Protein AF-0000000077139234 (afdb_homodimer)

Secondary structure (DSSP, 8-state):
-B-HHHHHHHHHTT-----EEEEEGGG-TT-BBSS-EE-SS-BSSS-EE-SSEEEE-GGG--TT--EE---EE-TT---PPPTT--EEEE-TTPBPPTT--EEEEGGG-EEEEETTEEEEE---S---TTTTEE-TTSSB-TT-EEE-TT-B--HHHHHHHHHTT-SEEEEEPPPPEEEEEE-TTEE-TTS---TT-EE--HHHHHHHHHHTTTPPPSEEEEE-S-HHHHHHHHHHHTTSSEEEEES-SS-TT--HHHHHHHHTTPEEEEE-BSEES-TT-EEEE-SS-EEEEE-SSHHHHHHHIIIIIHHHHHHHTTPPPPPPEEEEBSS-EE-SS-SEEEEEEEEEESSSEEEEEPP-S-TT-TTTTTT--EEEEE-TT-SEE-TT-EEEEEE-/-B-HHHHHHHHHTT-----EEEEEGGG-TT-BBSS-EE-SS-BSSS-EE-SSEEEE-GGG--TTPPEE---EE-TT---PPPTT--EEEE-TTPBPPTT--EEEEGGG-EEEEETTEEEEE---S---TTTTEE-TTSSB-TT-EEE-TT-B--HHHHHHHHHTT-SEEEEEPPPPEEEEEE-TTEE-TTS---TT-EE--HHHHHHHHHHTTTPPPSEEEEE-S-HHHHHHHHHHHTTSSEEEEES-SS-TT--HHHHHHHHTTPEEEEE-BSEES-TT-EEEE-SS-EEEEE-SSHHHHHHHIIIIIHHHHHHHTTPPPPPPEEEEBSS-EE-SS-SEEEEEEEEEESSSEEEEEPP-S-TT-TTTTTT--EEEEE-TT-SEE-TT-EEEEEE-

Organism: Leptospira biflexa serovar Patoc (strain Patoc 1 / ATCC 23582 / Paris) (NCBI:txid456481)

Structure (mmCIF, N/CA/C/O backbone):
data_AF-0000000077139234-model_v1
#
loop_
_entity.id
_entity.type
_entity.pdbx_description
1 polymer 'Molybdopterin molybdenumtransferase'
#
loop_
_atom_site.group_PDB
_atom_site.id
_atom_site.type_symbol
_atom_site.label_atom_id
_atom_site.label_alt_id
_atom_site.label_comp_id
_atom_site.label_asym_id
_atom_site.label_entity_id
_atom_site.label_seq_id
_atom_site.pdbx_PDB_ins_code
_atom_site.Cartn_x
_atom_site.Cartn_y
_atom_site.Cartn_z
_atom_site.occupancy
_atom_site.B_iso_or_equiv
_atom_site.auth_seq_id
_atom_site.auth_comp_id
_atom_site.auth_asym_id
_atom_site.auth_atom_id
_atom_site.pdbx_PDB_model_num
ATOM 1 N N . MET A 1 1 ? -17.422 -24.516 -18.703 1 90.94 1 MET A N 1
ATOM 2 C CA . MET A 1 1 ? -16.656 -23.625 -17.844 1 90.94 1 MET A CA 1
ATOM 3 C C . MET A 1 1 ? -17.375 -22.281 -17.656 1 90.94 1 MET A C 1
ATOM 5 O O . MET A 1 1 ? -17.938 -21.75 -18.625 1 90.94 1 MET A O 1
ATOM 9 N N . ILE A 1 2 ? -17.391 -21.75 -16.453 1 96.81 2 ILE A N 1
ATOM 10 C CA . ILE A 1 2 ? -18.062 -20.484 -16.203 1 96.81 2 ILE A CA 1
ATOM 11 C C . ILE A 1 2 ? -17.109 -19.328 -16.469 1 96.81 2 ILE A C 1
ATOM 13 O O . ILE A 1 2 ? -15.883 -19.5 -16.469 1 96.81 2 ILE A O 1
ATOM 17 N N . SER A 1 3 ? -17.641 -18.141 -16.719 1 97.75 3 SER A N 1
ATOM 18 C CA . SER A 1 3 ? -16.844 -16.953 -16.984 1 97.75 3 SER A CA 1
ATOM 19 C C . SER A 1 3 ? -16.234 -16.406 -15.688 1 97.75 3 SER A C 1
ATOM 21 O O . SER A 1 3 ? -16.641 -16.781 -14.594 1 97.75 3 SER A O 1
ATOM 23 N N . TYR A 1 4 ? -15.305 -15.547 -15.852 1 97.75 4 TYR A N 1
ATOM 24 C CA . TYR A 1 4 ? -14.711 -14.883 -14.695 1 97.75 4 TYR A CA 1
ATOM 25 C C . TYR A 1 4 ? -15.773 -14.133 -13.891 1 97.75 4 TYR A C 1
ATOM 27 O O . TYR A 1 4 ? -15.836 -14.258 -12.672 1 97.75 4 TYR A O 1
ATOM 35 N N . THR A 1 5 ? -16.578 -13.359 -14.578 1 97.38 5 THR A N 1
ATOM 36 C CA . THR A 1 5 ? -17.609 -12.547 -13.93 1 97.38 5 THR A CA 1
ATOM 37 C C . THR A 1 5 ? -18.562 -13.43 -13.148 1 97.38 5 THR A C 1
ATOM 39 O O . THR A 1 5 ? -18.922 -13.102 -12.008 1 97.38 5 THR A O 1
ATOM 42 N N . GLU A 1 6 ? -18.953 -14.508 -13.758 1 98.38 6 GLU A N 1
ATOM 43 C CA . GLU A 1 6 ? -19.859 -15.438 -13.078 1 98.38 6 GLU A CA 1
ATOM 44 C C . GLU A 1 6 ? -19.188 -16.031 -11.836 1 98.38 6 GLU A C 1
ATOM 46 O O . GLU A 1 6 ? -19.828 -16.125 -10.781 1 98.38 6 GLU A O 1
ATOM 51 N N . ALA A 1 7 ? -17.953 -16.438 -11.953 1 98.69 7 ALA A N 1
ATOM 52 C CA . ALA A 1 7 ? -17.219 -17.016 -10.828 1 98.69 7 ALA A CA 1
ATOM 53 C C . ALA A 1 7 ? -17.094 -16.016 -9.688 1 98.69 7 ALA A C 1
ATOM 55 O O . ALA A 1 7 ? -17.344 -16.359 -8.523 1 98.69 7 ALA A O 1
ATOM 56 N N . LEU A 1 8 ? -16.766 -14.789 -10.008 1 98.25 8 LEU A N 1
ATOM 57 C CA . LEU A 1 8 ? -16.625 -13.742 -9 1 98.25 8 LEU A CA 1
ATOM 58 C C . LEU A 1 8 ? -17.953 -13.5 -8.281 1 98.25 8 LEU A C 1
ATOM 60 O O . LEU A 1 8 ? -17.984 -13.359 -7.059 1 98.25 8 LEU A O 1
ATOM 64 N N . ASN A 1 9 ? -19.031 -13.414 -9.047 1 98.38 9 ASN A N 1
ATOM 65 C CA . ASN A 1 9 ? -20.344 -13.227 -8.453 1 98.38 9 ASN A CA 1
ATOM 66 C C . ASN A 1 9 ? -20.688 -14.352 -7.484 1 98.38 9 ASN A C 1
ATOM 68 O O . ASN A 1 9 ? -21.25 -14.102 -6.414 1 98.38 9 ASN A O 1
ATOM 72 N N . LEU A 1 10 ? -20.359 -15.562 -7.863 1 98.81 10 LEU A N 1
ATOM 73 C CA . LEU A 1 10 ? -20.625 -16.719 -7.004 1 98.81 10 LEU A CA 1
ATOM 74 C C . LEU A 1 10 ? -19.812 -16.625 -5.715 1 98.81 10 LEU A C 1
ATOM 76 O O . LEU A 1 10 ? -20.312 -16.953 -4.637 1 98.81 10 LEU A O 1
ATOM 80 N N . VAL A 1 11 ? -18.578 -16.219 -5.816 1 98.75 11 VAL A N 1
ATOM 81 C CA . VAL A 1 11 ? -17.719 -16.062 -4.648 1 98.75 11 VAL A CA 1
ATOM 82 C C . VAL A 1 11 ? -18.297 -14.969 -3.738 1 98.75 11 VAL A C 1
ATOM 84 O O . VAL A 1 11 ? -18.406 -15.164 -2.527 1 98.75 11 VAL A O 1
ATOM 87 N N . LEU A 1 12 ? -18.703 -13.836 -4.332 1 98.25 12 LEU A N 1
ATOM 88 C CA . LEU A 1 12 ? -19.172 -12.688 -3.572 1 98.25 12 LEU A CA 1
ATOM 89 C C . LEU A 1 12 ? -20.5 -12.984 -2.893 1 98.25 12 LEU A C 1
ATOM 91 O O . LEU A 1 12 ? -20.828 -12.391 -1.862 1 98.25 12 LEU A O 1
ATOM 95 N N . LYS A 1 13 ? -21.266 -13.891 -3.43 1 98.06 13 LYS A N 1
ATOM 96 C CA . LYS A 1 13 ? -22.531 -14.305 -2.82 1 98.06 13 LYS A CA 1
ATOM 97 C C . LYS A 1 13 ? -22.297 -14.938 -1.449 1 98.06 13 LYS A C 1
ATOM 99 O O . LYS A 1 13 ? -23.203 -14.977 -0.617 1 98.06 13 LYS A O 1
ATOM 104 N N . GLU A 1 14 ? -21.031 -15.398 -1.199 1 98.06 14 GLU A N 1
ATOM 105 C CA . GLU A 1 14 ? -20.734 -16.078 0.052 1 98.06 14 GLU A CA 1
ATOM 106 C C . GLU A 1 14 ? -20.109 -15.125 1.07 1 98.06 14 GLU A C 1
ATOM 108 O O . GLU A 1 14 ? -19.594 -15.562 2.105 1 98.06 14 GLU A O 1
ATOM 113 N N . THR A 1 15 ? -20.172 -13.875 0.799 1 97.62 15 THR A N 1
ATOM 114 C CA . THR A 1 15 ? -19.609 -12.867 1.69 1 97.62 15 THR A CA 1
ATOM 115 C C . THR A 1 15 ? -20.297 -12.906 3.053 1 97.62 15 THR A C 1
ATOM 117 O O . THR A 1 15 ? -21.516 -13.039 3.133 1 97.62 15 THR A O 1
ATOM 120 N N . LYS A 1 16 ? -19.531 -12.844 4.086 1 96.69 16 LYS A N 1
ATOM 121 C CA . LYS A 1 16 ? -20.047 -12.68 5.445 1 96.69 16 LYS A CA 1
ATOM 122 C C . LYS A 1 16 ? -19.062 -11.906 6.316 1 96.69 16 LYS A C 1
ATOM 124 O O . LYS A 1 16 ? -17.875 -11.805 5.984 1 96.69 16 LYS A O 1
ATOM 129 N N . SER A 1 17 ? -19.531 -11.375 7.371 1 96.56 17 SER A N 1
ATOM 130 C CA . SER A 1 17 ? -18.672 -10.727 8.359 1 96.56 17 SER A CA 1
ATOM 131 C C . SER A 1 17 ? -18.141 -11.742 9.367 1 96.56 17 SER A C 1
ATOM 133 O O . SER A 1 17 ? -18.781 -12.758 9.641 1 96.56 17 SER A O 1
ATOM 135 N N . TYR A 1 18 ? -17.047 -11.438 9.953 1 97.5 18 TYR A N 1
ATOM 136 C CA . TYR A 1 18 ? -16.438 -12.344 10.914 1 97.5 18 TYR A CA 1
ATOM 137 C C . TYR A 1 18 ? -16.406 -11.727 12.305 1 97.5 18 TYR A C 1
ATOM 139 O O . TYR A 1 18 ? -15.602 -12.125 13.148 1 97.5 18 TYR A O 1
ATOM 147 N N . GLY A 1 19 ? -17.156 -10.664 12.445 1 98.19 19 GLY A N 1
ATOM 148 C CA . GLY A 1 19 ? -17.25 -9.984 13.727 1 98.19 19 GLY A CA 1
ATOM 149 C C . GLY A 1 19 ? -16.562 -8.633 13.727 1 98.19 19 GLY A C 1
ATOM 150 O O . GLY A 1 19 ? -16.172 -8.125 12.672 1 98.19 19 GLY A O 1
ATOM 151 N N . THR A 1 20 ? -16.625 -8.023 14.867 1 98.56 20 THR A N 1
ATOM 152 C CA . THR A 1 20 ? -16.016 -6.719 15.062 1 98.56 20 THR A CA 1
ATOM 153 C C . THR A 1 20 ? -15.18 -6.699 16.344 1 98.56 20 THR A C 1
ATOM 155 O O . THR A 1 20 ? -15.32 -7.574 17.203 1 98.56 20 THR A O 1
ATOM 158 N N . GLU A 1 21 ? -14.227 -5.844 16.391 1 98.69 21 GLU A N 1
ATOM 159 C CA . GLU A 1 21 ? -13.391 -5.668 17.578 1 98.69 21 GLU A CA 1
ATOM 160 C C . GLU A 1 21 ? -12.93 -4.219 17.719 1 98.69 21 GLU A C 1
ATOM 162 O O . GLU A 1 21 ? -13.055 -3.43 16.781 1 98.69 21 GLU A O 1
ATOM 167 N N . PHE A 1 22 ? -12.531 -3.854 18.906 1 98.75 22 PHE A N 1
ATOM 168 C CA . PHE A 1 22 ? -11.867 -2.578 19.156 1 98.75 22 PHE A CA 1
ATOM 169 C C . PHE A 1 22 ? -10.359 -2.766 19.266 1 98.75 22 PHE A C 1
ATOM 171 O O . PHE A 1 22 ? -9.891 -3.693 19.922 1 98.75 22 PHE A O 1
ATOM 178 N N . ILE A 1 23 ? -9.656 -1.963 18.531 1 98.5 23 ILE A N 1
ATOM 179 C CA . ILE A 1 23 ? -8.203 -2.039 18.609 1 98.5 23 ILE A CA 1
ATOM 180 C C . ILE A 1 23 ? -7.625 -0.653 18.891 1 98.5 23 ILE A C 1
ATOM 182 O O . ILE A 1 23 ? -8.281 0.361 18.641 1 98.5 23 ILE A O 1
ATOM 186 N N . PRO A 1 24 ? -6.387 -0.625 19.484 1 98.19 24 PRO A N 1
ATOM 187 C CA . PRO A 1 24 ? -5.75 0.679 19.656 1 98.19 24 PRO A CA 1
ATOM 188 C C . PRO A 1 24 ? -5.523 1.418 18.344 1 98.19 24 PRO A C 1
ATOM 190 O O . PRO A 1 24 ? -5.211 0.793 17.328 1 98.19 24 PRO A O 1
ATOM 193 N N . LEU A 1 25 ? -5.656 2.715 18.344 1 98.25 25 LEU A N 1
ATOM 194 C CA . LEU A 1 25 ? -5.449 3.549 17.172 1 98.25 25 LEU A CA 1
ATOM 195 C C . LEU A 1 25 ? -4.082 3.283 16.547 1 98.25 25 LEU A C 1
ATOM 197 O O . LEU A 1 25 ? -3.953 3.225 15.328 1 98.25 25 LEU A O 1
ATOM 201 N N . SER A 1 26 ? -3.086 3 17.359 1 95.69 26 SER A N 1
ATOM 202 C CA . SER A 1 26 ? -1.714 2.807 16.906 1 95.69 26 SER A CA 1
ATOM 203 C C . SER A 1 26 ? -1.574 1.524 16.094 1 95.69 26 SER A C 1
ATOM 205 O O . SER A 1 26 ? -0.582 1.335 15.383 1 95.69 26 SER A O 1
ATOM 207 N N . GLN A 1 27 ? -2.576 0.678 16.109 1 95.69 27 GLN A N 1
ATOM 208 C CA . GLN A 1 27 ? -2.535 -0.604 15.422 1 95.69 27 GLN A CA 1
ATOM 209 C C . GLN A 1 27 ? -3.586 -0.664 14.312 1 95.69 27 GLN A C 1
ATOM 211 O O . GLN A 1 27 ? -3.875 -1.737 13.781 1 95.69 27 GLN A O 1
ATOM 216 N N . SER A 1 28 ? -4.09 0.446 13.938 1 97.38 28 SER A N 1
ATOM 217 C CA . SER A 1 28 ? -5.309 0.419 13.141 1 97.38 28 SER A CA 1
ATOM 218 C C . SER A 1 28 ? -4.996 0.538 11.648 1 97.38 28 SER A C 1
ATOM 220 O O . SER A 1 28 ? -5.863 0.295 10.805 1 97.38 28 SER A O 1
ATOM 222 N N . MET A 1 29 ? -3.748 0.834 11.297 1 95.94 29 MET A N 1
ATOM 223 C CA . MET A 1 29 ? -3.385 1.01 9.891 1 95.94 29 MET A CA 1
ATOM 224 C C . MET A 1 29 ? -3.779 -0.213 9.07 1 95.94 29 MET A C 1
ATOM 226 O O . MET A 1 29 ? -3.477 -1.346 9.453 1 95.94 29 MET A O 1
ATOM 230 N N . GLY A 1 30 ? -4.48 0.015 7.977 1 95.88 30 GLY A N 1
ATOM 231 C CA . GLY A 1 30 ? -4.84 -1.051 7.055 1 95.88 30 GLY A CA 1
ATOM 232 C C . GLY A 1 30 ? -6.125 -1.763 7.441 1 95.88 30 GLY A C 1
ATOM 233 O O . GLY A 1 30 ? -6.699 -2.492 6.633 1 95.88 30 GLY A O 1
ATOM 234 N N . ARG A 1 31 ? -6.605 -1.57 8.672 1 98.06 31 ARG A N 1
ATOM 235 C CA . ARG A 1 31 ? -7.859 -2.174 9.117 1 98.06 31 ARG A CA 1
ATOM 236 C C . ARG A 1 31 ? -9.055 -1.423 8.547 1 98.06 31 ARG A C 1
ATOM 238 O O . ARG A 1 31 ? -8.898 -0.375 7.918 1 98.06 31 ARG A O 1
ATOM 245 N N . VAL A 1 32 ? -10.25 -2.016 8.656 1 98.69 32 VAL A N 1
ATOM 246 C CA . VAL A 1 32 ? -11.453 -1.438 8.055 1 98.69 32 VAL A CA 1
ATOM 247 C C . VAL A 1 32 ? -12.492 -1.172 9.133 1 98.69 32 VAL A C 1
ATOM 249 O O . VAL A 1 32 ? -12.781 -2.045 9.953 1 98.69 32 VAL A O 1
ATOM 252 N N . LEU A 1 33 ? -13.055 0.006 9.141 1 98.81 33 LEU A N 1
ATOM 253 C CA . LEU A 1 33 ? -14.008 0.438 10.156 1 98.81 33 LEU A CA 1
ATOM 254 C C . LEU A 1 33 ? -15.266 -0.42 10.117 1 98.81 33 LEU A C 1
ATOM 256 O O . LEU A 1 33 ? -15.797 -0.712 9.039 1 98.81 33 LEU A O 1
ATOM 260 N N . SER A 1 34 ? -15.805 -0.796 11.312 1 98.75 34 SER A N 1
ATOM 261 C CA . SER A 1 34 ? -17.016 -1.604 11.414 1 98.75 34 SER A CA 1
ATOM 262 C C . SER A 1 34 ? -18.219 -0.75 11.805 1 98.75 34 SER A C 1
ATOM 264 O O . SER A 1 34 ? -19.328 -1.262 11.953 1 98.75 34 SER A O 1
ATOM 266 N N . GLU A 1 35 ? -17.969 0.555 12 1 98.31 35 GLU A N 1
ATOM 267 C CA . GLU A 1 35 ? -19.031 1.514 12.328 1 98.31 35 GLU A CA 1
ATOM 268 C C . GLU A 1 35 ? -18.75 2.873 11.695 1 98.31 35 GLU A C 1
ATOM 270 O O . GLU A 1 35 ? -17.625 3.146 11.258 1 98.31 35 GLU A O 1
ATOM 275 N N . ASN A 1 36 ? -19.828 3.648 11.602 1 98.62 36 ASN A N 1
ATOM 276 C CA . ASN A 1 36 ? -19.656 5.043 11.211 1 98.62 36 ASN A CA 1
ATOM 277 C C . ASN A 1 36 ? -18.953 5.848 12.297 1 98.62 36 ASN A C 1
ATOM 279 O O . ASN A 1 36 ? -19.219 5.664 13.484 1 98.62 36 ASN A O 1
ATOM 283 N N . ILE A 1 37 ? -18.094 6.73 11.938 1 98.75 37 ILE A N 1
ATOM 284 C CA . ILE A 1 37 ? -17.422 7.609 12.891 1 98.75 37 ILE A CA 1
ATOM 285 C C . ILE A 1 37 ? -17.969 9.031 12.758 1 98.75 37 ILE A C 1
ATOM 287 O O . ILE A 1 37 ? -18 9.586 11.656 1 98.75 37 ILE A O 1
ATOM 291 N N . LEU A 1 38 ? -18.391 9.578 13.789 1 98.5 38 LEU A N 1
ATOM 292 C CA . LEU A 1 38 ? -18.969 10.914 13.82 1 98.5 38 LEU A CA 1
ATOM 293 C C . LEU A 1 38 ? -18.031 11.898 14.5 1 98.5 38 LEU A C 1
ATOM 295 O O . LEU A 1 38 ? -17.188 11.508 15.312 1 98.5 38 LEU A O 1
ATOM 299 N N . ALA A 1 39 ? -18.156 13.125 14.188 1 98.5 39 ALA A N 1
ATOM 300 C CA . ALA A 1 39 ? -17.422 14.172 14.898 1 98.5 39 ALA A CA 1
ATOM 301 C C . ALA A 1 39 ? -17.875 14.281 16.344 1 98.5 39 ALA A C 1
ATOM 303 O O . ALA A 1 39 ? -19.078 14.336 16.625 1 98.5 39 ALA A O 1
ATOM 304 N N . ASP A 1 40 ? -16.953 14.336 17.266 1 97.69 40 ASP A N 1
ATOM 305 C CA . ASP A 1 40 ? -17.312 14.406 18.688 1 97.69 40 ASP A CA 1
ATOM 306 C C . ASP A 1 40 ? -17.609 15.836 19.109 1 97.69 40 ASP A C 1
ATOM 308 O O . ASP A 1 40 ? -18.234 16.062 20.156 1 97.69 40 ASP A O 1
ATOM 312 N N . ARG A 1 41 ? -17.234 16.766 18.344 1 97.8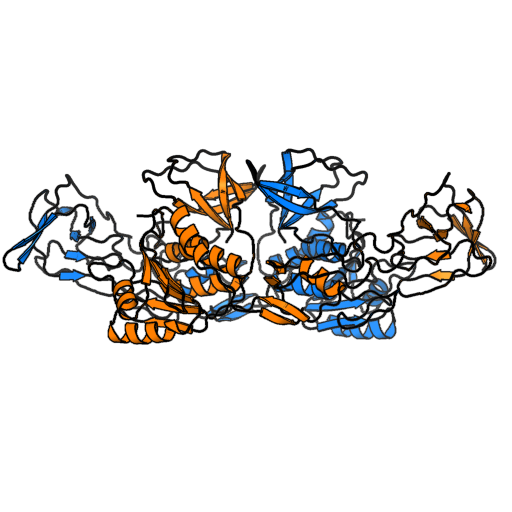8 41 ARG A N 1
ATOM 313 C CA . ARG A 1 41 ? -17.438 18.203 18.531 1 97.88 41 ARG A CA 1
ATOM 314 C C . ARG A 1 41 ? -17.281 18.953 17.219 1 97.88 41 ARG A C 1
ATOM 316 O O . ARG A 1 41 ? -17.094 18.344 16.172 1 97.88 41 ARG A O 1
ATOM 323 N N . ASP A 1 42 ? -17.344 20.281 17.281 1 98.06 42 ASP A N 1
ATOM 324 C CA . ASP A 1 42 ? -17.094 21.094 16.094 1 98.06 42 ASP A CA 1
ATOM 325 C C . ASP A 1 42 ? -15.617 21.094 15.727 1 98.06 42 ASP A C 1
ATOM 327 O O . ASP A 1 42 ? -14.758 21.031 16.609 1 98.06 42 ASP A O 1
ATOM 331 N N . TYR A 1 43 ? -15.359 21.219 14.453 1 97.5 43 TYR A N 1
ATOM 332 C CA . TYR A 1 43 ? -13.992 21.391 13.977 1 97.5 43 TYR A CA 1
ATOM 333 C C . TYR A 1 43 ? -13.914 22.484 12.93 1 97.5 43 TYR A C 1
ATOM 335 O O . TYR A 1 43 ? -14.586 22.422 11.898 1 97.5 43 TYR A O 1
ATOM 343 N N . PRO A 1 44 ? -13.109 23.453 13.164 1 96.75 44 PRO A N 1
ATOM 344 C CA . PRO A 1 44 ? -12.375 23.656 14.414 1 96.75 44 PRO A CA 1
ATOM 345 C C . PRO A 1 44 ? -13.297 23.828 15.617 1 96.75 44 PRO A C 1
ATOM 347 O O . PRO A 1 44 ? -14.477 24.172 15.461 1 96.75 44 PRO A O 1
ATOM 350 N N . PRO A 1 45 ? -12.797 23.578 16.766 1 96.5 45 PRO A N 1
ATOM 351 C CA . PRO A 1 45 ? -13.648 23.641 17.953 1 96.5 45 PRO A CA 1
ATOM 352 C C . PRO A 1 45 ? -13.906 25.078 18.422 1 96.5 45 PRO A C 1
ATOM 354 O O . PRO A 1 45 ? -14.758 25.297 19.281 1 96.5 45 PRO A O 1
ATOM 357 N N . PHE A 1 46 ? -13.242 26.047 17.922 1 95.19 46 PHE A N 1
ATOM 358 C CA . PHE A 1 46 ? -13.367 27.484 18.172 1 95.19 46 PHE A CA 1
ATOM 359 C C . PHE A 1 46 ? -12.984 28.281 16.922 1 95.19 46 PHE A C 1
ATOM 361 O O . PHE A 1 46 ? -12.43 27.734 15.969 1 95.19 46 PHE A O 1
ATOM 368 N N . HIS A 1 47 ? -13.406 29.531 16.953 1 95.94 47 HIS A N 1
ATOM 369 C CA . HIS A 1 47 ? -12.898 30.391 15.891 1 95.94 47 HIS A CA 1
ATOM 370 C C . HIS A 1 47 ? -11.383 30.531 15.984 1 95.94 47 HIS A C 1
ATOM 372 O O . HIS A 1 47 ? -10.867 31.125 16.938 1 95.94 47 HIS A O 1
ATOM 378 N N . ARG A 1 48 ? -10.711 30 14.953 1 94.75 48 ARG A N 1
ATOM 379 C CA . ARG A 1 48 ? -9.258 29.859 15.016 1 94.75 48 ARG A CA 1
ATOM 380 C C . ARG A 1 48 ? -8.578 30.828 14.047 1 94.75 48 ARG A C 1
ATOM 382 O O . ARG A 1 48 ? -8.984 30.938 12.883 1 94.75 48 ARG A O 1
ATOM 389 N N . SER A 1 49 ? -7.582 31.5 14.547 1 93.81 49 SER A N 1
ATOM 390 C CA . SER A 1 49 ? -6.82 32.375 13.648 1 93.81 49 SER A CA 1
ATOM 391 C C . SER A 1 49 ? -6.066 31.547 12.609 1 93.81 49 SER A C 1
ATOM 393 O O . SER A 1 49 ? -5.34 30.609 12.953 1 93.81 49 SER A O 1
ATOM 395 N N . ALA A 1 50 ? -6.129 31.859 11.391 1 91.25 50 ALA A N 1
ATOM 396 C CA . ALA A 1 50 ? -5.461 31.156 10.305 1 91.25 50 ALA A CA 1
ATOM 397 C C . ALA A 1 50 ? -4.117 31.797 9.977 1 91.25 50 ALA A C 1
ATOM 399 O O . ALA A 1 50 ? -3.332 31.234 9.195 1 91.25 50 ALA A O 1
ATOM 400 N N . MET A 1 51 ? -3.855 32.969 10.578 1 90.19 51 MET A N 1
ATOM 401 C CA . MET A 1 51 ? -2.652 33.75 10.273 1 90.19 51 MET A CA 1
ATOM 402 C C . MET A 1 51 ? -2.117 34.438 11.531 1 90.19 51 MET A C 1
ATOM 404 O O . MET A 1 51 ? -2.861 34.656 12.484 1 90.19 51 MET A O 1
ATOM 408 N N . ASP A 1 52 ? -0.813 34.719 11.422 1 90.31 52 ASP A N 1
ATOM 409 C CA . ASP A 1 52 ? -0.265 35.656 12.383 1 90.31 52 ASP A CA 1
ATOM 410 C C . ASP A 1 52 ? -0.699 37.094 12.055 1 90.31 52 ASP A C 1
ATOM 412 O O . ASP A 1 52 ? -0.662 37.5 10.898 1 90.31 52 ASP A O 1
ATOM 416 N N . GLY A 1 53 ? -1.127 37.781 13.141 1 94.94 53 GLY A N 1
ATOM 417 C CA . GLY A 1 53 ? -1.532 39.156 12.883 1 94.94 53 GLY A CA 1
ATOM 418 C C . GLY A 1 53 ? -2.258 39.812 14.047 1 94.94 53 GLY A C 1
ATOM 419 O O . GLY A 1 53 ? -1.762 39.781 15.18 1 94.94 53 GLY A O 1
ATOM 420 N N . PHE A 1 54 ? -3.365 40.438 13.641 1 96.94 54 PHE A N 1
ATOM 421 C CA . PHE A 1 54 ? -4.133 41.188 14.633 1 96.94 54 PHE A CA 1
ATOM 422 C C . PHE A 1 54 ? -5.621 40.906 14.477 1 96.94 54 PHE A C 1
ATOM 424 O O . PHE A 1 54 ? -6.168 41.031 13.383 1 96.94 54 PHE A O 1
ATOM 431 N N . ALA A 1 55 ? -6.238 40.531 15.578 1 97.25 55 ALA A N 1
ATOM 432 C CA . ALA A 1 55 ? -7.691 40.375 15.594 1 97.25 55 ALA A CA 1
ATOM 433 C C . ALA A 1 55 ? -8.391 41.719 15.797 1 97.25 55 ALA A C 1
ATOM 435 O O . ALA A 1 55 ? -7.973 42.5 16.625 1 97.25 55 ALA A O 1
ATOM 436 N N . ILE A 1 56 ? -9.445 41.906 15.055 1 97.5 56 ILE A N 1
ATOM 437 C CA . ILE A 1 56 ? -10.172 43.188 15.07 1 97.5 56 ILE A CA 1
ATOM 438 C C . ILE A 1 56 ? -11.625 42.938 14.656 1 97.5 56 ILE A C 1
ATOM 440 O O . ILE A 1 56 ? -11.938 41.938 14.008 1 97.5 56 ILE A O 1
ATOM 444 N N . SER A 1 57 ? -12.555 43.844 15.109 1 96.56 57 SER A N 1
ATOM 445 C CA . SER A 1 57 ? -13.922 43.844 14.594 1 96.56 57 SER A CA 1
ATOM 446 C C . SER A 1 57 ? -13.992 44.531 13.242 1 96.56 57 SER A C 1
ATOM 448 O O . SER A 1 57 ? -13.562 45.688 13.109 1 96.56 57 SER A O 1
ATOM 450 N N . HIS A 1 58 ? -14.555 43.875 12.289 1 96.38 58 HIS A N 1
ATOM 451 C CA . HIS A 1 58 ? -14.633 44.438 10.953 1 96.38 58 HIS A CA 1
ATOM 452 C C . HIS A 1 58 ? -15.453 45.719 10.961 1 96.38 58 HIS A C 1
ATOM 454 O O . HIS A 1 58 ? -15.195 46.625 10.164 1 96.38 58 HIS A O 1
ATOM 460 N N . LYS A 1 59 ? -16.422 45.875 11.859 1 94.81 59 LYS A N 1
ATOM 461 C CA . LYS A 1 59 ? -17.297 47.062 11.953 1 94.81 59 LYS A CA 1
ATOM 462 C C . LYS A 1 59 ? -16.547 48.25 12.531 1 94.81 59 LYS A C 1
ATOM 464 O O . LYS A 1 59 ? -16.875 49.406 12.242 1 94.81 59 LYS A O 1
ATOM 469 N N . ASP A 1 60 ? -15.516 48 13.328 1 93.81 60 ASP A N 1
ATOM 470 C CA . ASP A 1 60 ? -14.797 49.031 14.031 1 93.81 60 ASP A CA 1
ATOM 471 C C . ASP A 1 60 ? -13.523 49.438 13.281 1 93.81 60 ASP A C 1
ATOM 473 O O . ASP A 1 60 ? -12.734 50.25 13.773 1 93.81 60 ASP A O 1
ATOM 477 N N . TYR A 1 61 ? -13.305 48.812 12.188 1 96.38 61 TYR A N 1
ATOM 478 C CA . TYR A 1 61 ? -12.086 49.031 11.422 1 96.38 61 TYR A CA 1
ATOM 479 C C . TYR A 1 61 ? -12.07 50.406 10.805 1 96.38 61 TYR A C 1
ATOM 481 O O . TYR A 1 61 ? -13.047 50.844 10.188 1 96.38 61 TYR A O 1
ATOM 489 N N . VAL A 1 62 ? -11 51.188 11 1 96.38 62 VAL A N 1
ATOM 490 C CA . VAL A 1 62 ? -10.773 52.469 10.359 1 96.38 62 VAL A CA 1
ATOM 491 C C . VAL A 1 62 ? -9.391 52.5 9.719 1 96.38 62 VAL A C 1
ATOM 493 O O . VAL A 1 62 ? -8.383 52.25 10.398 1 96.38 62 VAL A O 1
ATOM 496 N N . LYS A 1 63 ? -9.336 52.812 8.484 1 96.75 63 LYS A N 1
ATOM 497 C CA . LYS A 1 63 ? -8.086 52.844 7.723 1 96.75 63 LYS A CA 1
ATOM 498 C C . LYS A 1 63 ? -7.09 53.812 8.367 1 96.75 63 LYS A C 1
ATOM 500 O O . LYS A 1 63 ? -7.453 54.906 8.766 1 96.75 63 LYS A O 1
ATOM 505 N N . ASP A 1 64 ? -5.887 53.406 8.523 1 96.5 64 ASP A N 1
ATOM 506 C CA . ASP A 1 64 ? -4.715 54.188 8.922 1 96.5 64 ASP A CA 1
ATOM 507 C C . ASP A 1 64 ? -4.832 54.656 10.375 1 96.5 64 ASP A C 1
ATOM 509 O O . ASP A 1 64 ? -3.975 55.406 10.867 1 96.5 64 ASP A O 1
ATOM 513 N N . LEU A 1 65 ? -5.969 54.281 11.039 1 96.81 65 LEU A N 1
ATOM 514 C CA . LEU A 1 65 ? -6.078 54.562 12.461 1 96.81 65 LEU A CA 1
ATOM 515 C C . LEU A 1 65 ? -5.059 53.781 13.266 1 96.81 65 LEU A C 1
ATOM 517 O O . LEU A 1 65 ? -4.828 52.594 13 1 96.81 65 LEU A O 1
ATOM 521 N N . SER A 1 66 ? -4.508 54.375 14.211 1 96.75 66 SER A N 1
ATOM 522 C CA . SER A 1 66 ? -3.584 53.719 15.117 1 96.75 66 SER A CA 1
ATOM 523 C C . SER A 1 66 ? -4.328 53.062 16.281 1 96.75 66 SER A C 1
ATOM 525 O O . SER A 1 66 ? -4.945 53.75 17.094 1 96.75 66 SER A O 1
ATOM 527 N N . TYR A 1 67 ? -4.273 51.75 16.344 1 96.88 67 TYR A N 1
ATOM 528 C CA . TYR A 1 67 ? -4.887 51 17.422 1 96.88 67 TYR A CA 1
ATOM 529 C C . TYR A 1 67 ? -3.855 50.594 18.469 1 96.88 67 TYR A C 1
ATOM 531 O O . TYR A 1 67 ? -2.793 50.062 18.141 1 96.88 67 TYR A O 1
ATOM 539 N N . PHE A 1 68 ? -4.184 50.812 19.734 1 95.81 68 PHE A N 1
ATOM 540 C CA . PHE A 1 68 ? -3.297 50.375 20.812 1 95.81 68 PHE A CA 1
ATOM 541 C C . PHE A 1 68 ? -3.617 48.938 21.234 1 95.81 68 PHE A C 1
ATOM 543 O O . PHE A 1 68 ? -4.785 48.562 21.266 1 95.81 68 PHE A O 1
ATOM 550 N N . TYR A 1 69 ? -2.629 48.219 21.453 1 95.12 69 TYR A N 1
ATOM 551 C CA . TYR A 1 69 ? -2.84 46.844 21.953 1 95.12 69 TYR A CA 1
ATOM 552 C C . TYR A 1 69 ? -1.807 46.469 23 1 95.12 69 TYR A C 1
ATOM 554 O O . TYR A 1 69 ? -0.716 47.062 23.047 1 95.12 69 TYR A O 1
ATOM 562 N N . GLN A 1 70 ? -2.107 45.531 23.922 1 90.31 70 GLN A N 1
ATOM 563 C CA . GLN A 1 70 ? -1.225 45.156 25.016 1 90.31 70 GLN A CA 1
ATOM 564 C C . GLN A 1 70 ? -1.032 43.656 25.062 1 90.31 70 GLN A C 1
ATOM 566 O O . GLN A 1 70 ? 0.015 43.156 25.5 1 90.31 70 GLN A O 1
ATOM 571 N N . ARG A 1 71 ? -2.006 42.875 24.625 1 92.44 71 ARG A N 1
ATOM 572 C CA . ARG A 1 71 ? -1.987 41.438 24.797 1 92.44 71 ARG A CA 1
ATOM 573 C C . ARG A 1 71 ? -1.67 40.719 23.484 1 92.44 71 ARG A C 1
ATOM 575 O O . ARG A 1 71 ? -1.854 41.312 22.406 1 92.44 71 ARG A O 1
ATOM 582 N N . GLU A 1 72 ? -1.062 39.594 23.609 1 91.56 72 GLU A N 1
ATOM 583 C CA . GLU A 1 72 ? -0.754 38.688 22.516 1 91.56 72 GLU A CA 1
ATOM 584 C C . GLU A 1 72 ? -1.282 37.281 22.781 1 91.56 72 GLU A C 1
ATOM 586 O O . GLU A 1 72 ? -1.014 36.719 23.844 1 91.56 72 GLU A O 1
ATOM 591 N N . LEU A 1 73 ? -2.047 36.812 21.891 1 91.88 73 LEU A N 1
ATOM 592 C CA . LEU A 1 73 ? -2.691 35.531 22.062 1 91.88 73 LEU A CA 1
ATOM 593 C C . LEU A 1 73 ? -1.987 34.469 21.25 1 91.88 73 LEU A C 1
ATOM 595 O O . LEU A 1 73 ? -1.707 34.656 20.062 1 91.88 73 LEU A O 1
ATOM 599 N N . HIS A 1 74 ? -1.708 33.344 21.875 1 89.44 74 HIS A N 1
ATOM 600 C CA . HIS A 1 74 ? -1.1 32.188 21.25 1 89.44 74 HIS A CA 1
ATOM 601 C C . HIS A 1 74 ? -2.035 30.984 21.297 1 89.44 74 HIS A C 1
ATOM 603 O O . HIS A 1 74 ? -3.016 30.984 22.047 1 89.44 74 HIS A O 1
ATOM 609 N N . ALA A 1 75 ? -1.716 30.016 20.484 1 88.44 75 ALA A N 1
ATOM 610 C CA . ALA A 1 75 ? -2.463 28.766 20.594 1 88.44 75 ALA A CA 1
ATOM 611 C C . ALA A 1 75 ? -2.434 28.219 22.016 1 88.44 75 ALA A C 1
ATOM 613 O O . ALA A 1 75 ? -1.389 28.234 22.672 1 88.44 75 ALA A O 1
ATOM 614 N N . GLY A 1 76 ? -3.582 27.859 22.422 1 88.81 76 GLY A N 1
ATOM 615 C CA . GLY A 1 76 ? -3.686 27.344 23.766 1 88.81 76 GLY A CA 1
ATOM 616 C C . GLY A 1 76 ? -4.137 28.375 24.781 1 88.81 76 GLY A C 1
ATOM 617 O O . GLY A 1 76 ? -4.492 28.031 25.906 1 88.81 76 GLY A O 1
ATOM 618 N N . SER A 1 77 ? -4.047 29.578 24.422 1 86.31 77 SER A N 1
ATOM 619 C CA . SER A 1 77 ? -4.488 30.641 25.297 1 86.31 77 SER A CA 1
ATOM 620 C C . SER A 1 77 ? -5.957 30.984 25.078 1 86.31 77 SER A C 1
ATOM 622 O O . SER A 1 77 ? -6.488 30.766 23.984 1 86.31 77 SER A O 1
ATOM 624 N N . THR A 1 78 ? -6.621 31.328 26.234 1 83.56 78 THR A N 1
ATOM 625 C CA . THR A 1 78 ? -7.988 31.828 26.109 1 83.56 78 THR A CA 1
ATOM 626 C C . THR A 1 78 ? -8.125 33.188 26.812 1 83.56 78 THR A C 1
ATOM 628 O O . THR A 1 78 ? -7.645 33.344 27.938 1 83.56 78 THR A O 1
ATOM 631 N N . PHE A 1 79 ? -8.227 34.156 25.906 1 75.5 79 PHE A N 1
ATOM 632 C CA . PHE A 1 79 ? -8.5 35.469 26.5 1 75.5 79 PHE A CA 1
ATOM 633 C C . PHE A 1 79 ? -9.883 35.969 26.078 1 75.5 79 PHE A C 1
ATOM 635 O O . PHE A 1 79 ? -10.344 35.688 24.969 1 75.5 79 PHE A O 1
ATOM 642 N N . THR A 1 80 ? -10.547 36.469 26.969 1 88.19 80 THR A N 1
ATOM 643 C CA . THR A 1 80 ? -11.742 37.219 26.625 1 88.19 80 THR A CA 1
ATOM 644 C C . THR A 1 80 ? -11.391 38.656 26.234 1 88.19 80 THR A C 1
ATOM 646 O O . THR A 1 80 ? -10.391 39.188 26.719 1 88.19 80 THR A O 1
ATOM 649 N N . LYS A 1 81 ? -12.109 39.062 25.328 1 90.44 81 LYS A N 1
ATOM 650 C CA . LYS A 1 81 ? -11.922 40.438 24.953 1 90.44 81 LYS A CA 1
ATOM 651 C C . LYS A 1 81 ? -12.133 41.375 26.156 1 90.44 81 LYS A C 1
ATOM 653 O O . LYS A 1 81 ? -13.133 41.25 26.875 1 90.44 81 LYS A O 1
ATOM 658 N N . LEU A 1 82 ? -11.195 42.219 26.453 1 89.88 82 LEU A N 1
ATOM 659 C CA . LEU A 1 82 ? -11.305 43.188 27.547 1 89.88 82 LEU A CA 1
ATOM 660 C C . LEU A 1 82 ? -12.07 44.438 27.109 1 89.88 82 LEU A C 1
ATOM 662 O O . LEU A 1 82 ? -12.062 44.781 25.922 1 89.88 82 LEU A O 1
ATOM 666 N N . PRO A 1 83 ? -12.719 45 28.156 1 89.19 83 PRO A N 1
ATOM 667 C CA . PRO A 1 83 ? -13.375 46.25 27.828 1 89.19 83 PRO A CA 1
ATOM 668 C C . PRO A 1 83 ? -12.422 47.281 27.203 1 89.19 83 PRO A C 1
ATOM 670 O O . PRO A 1 83 ? -11.305 47.469 27.703 1 89.19 83 PRO A O 1
ATOM 673 N N . GLY A 1 84 ? -12.758 47.875 26.109 1 89.06 84 GLY A N 1
ATOM 674 C CA . GLY A 1 84 ? -11.961 48.906 25.469 1 89.06 84 GLY A CA 1
ATOM 675 C C . GLY A 1 84 ? -10.938 48.375 24.5 1 89.06 84 GLY A C 1
ATOM 676 O O . GLY A 1 84 ? -10.305 49.125 23.766 1 89.06 84 GLY A O 1
ATOM 677 N N . GLU A 1 85 ? -10.758 47.031 24.562 1 92.62 85 GLU A N 1
ATOM 678 C CA . GLU A 1 85 ? -9.82 46.406 23.641 1 92.62 85 GLU A CA 1
ATOM 679 C C . GLU A 1 85 ? -10.352 46.406 22.203 1 92.62 85 GLU A C 1
ATOM 681 O O . GLU A 1 85 ? -11.469 45.969 21.953 1 92.62 85 GLU A O 1
ATOM 686 N N . THR A 1 86 ? -9.578 47 21.297 1 94.62 86 THR A N 1
ATOM 687 C CA . THR A 1 86 ? -10.047 47.125 19.922 1 94.62 86 THR A CA 1
ATOM 688 C C . THR A 1 86 ? -9.273 46.219 18.969 1 94.62 86 THR A C 1
ATOM 690 O O . THR A 1 86 ? -9.758 45.875 17.891 1 94.62 86 THR A O 1
ATOM 693 N N . VAL A 1 87 ? -8.055 45.938 19.328 1 96.44 87 VAL A N 1
ATOM 694 C CA . VAL A 1 87 ? -7.23 45 18.562 1 96.44 87 VAL A CA 1
ATOM 695 C C . VAL A 1 87 ? -6.395 44.156 19.5 1 96.44 87 VAL A C 1
ATOM 697 O O . VAL A 1 87 ? -6.098 44.562 20.625 1 96.44 87 VAL A O 1
ATOM 700 N N . ILE A 1 88 ? -6.074 43.031 19.125 1 95.44 88 ILE A N 1
ATOM 701 C CA . ILE A 1 88 ? -5.184 42.156 19.875 1 95.44 88 ILE A CA 1
ATOM 702 C C . ILE A 1 88 ? -4.223 41.438 18.922 1 95.44 88 ILE A C 1
ATOM 704 O O . ILE A 1 88 ? -4.625 41 17.844 1 95.44 88 ILE A O 1
ATOM 708 N N . ARG A 1 89 ? -2.939 41.438 19.328 1 95.31 89 ARG A N 1
ATOM 709 C CA . ARG A 1 89 ? -1.986 40.594 18.578 1 95.31 89 ARG A CA 1
ATOM 710 C C . ARG A 1 89 ? -2.318 39.125 18.719 1 95.31 89 ARG A C 1
ATOM 712 O O . ARG A 1 89 ? -2.609 38.656 19.828 1 95.31 89 ARG A O 1
ATOM 719 N N . ILE A 1 90 ? -2.35 38.375 17.625 1 94.06 90 ILE A N 1
ATOM 720 C CA . ILE A 1 90 ? -2.793 37 17.672 1 94.06 90 ILE A CA 1
ATOM 721 C C . ILE A 1 90 ? -1.928 36.156 16.734 1 94.06 90 ILE A C 1
ATOM 723 O O . ILE A 1 90 ? -1.56 36.594 15.648 1 94.06 90 ILE A O 1
ATOM 727 N N . MET A 1 91 ? -1.621 34.906 17.172 1 89.88 91 MET A N 1
ATOM 728 C CA . MET A 1 91 ? -0.82 34 16.375 1 89.88 91 MET A CA 1
ATOM 729 C C . MET A 1 91 ? -1.698 32.906 15.727 1 89.88 91 MET A C 1
ATOM 731 O O . MET A 1 91 ? -2.824 32.688 16.172 1 89.88 91 MET A O 1
ATOM 735 N N . THR A 1 92 ? -1.111 32.312 14.695 1 89.06 92 THR A N 1
ATOM 736 C CA . THR A 1 92 ? -1.79 31.219 14.008 1 89.06 92 THR A CA 1
ATOM 737 C C . THR A 1 92 ? -2.182 30.125 15 1 89.06 92 THR A C 1
ATOM 739 O O . THR A 1 92 ? -1.388 29.75 15.867 1 89.06 92 THR A O 1
ATOM 742 N N . GLY A 1 93 ? -3.441 29.719 14.859 1 89.5 93 GLY A N 1
ATOM 743 C CA . GLY A 1 93 ? -3.904 28.609 15.688 1 89.5 93 GLY A CA 1
ATOM 744 C C . GLY A 1 93 ? -4.594 29.078 16.953 1 89.5 93 GLY A C 1
ATOM 745 O O . GLY A 1 93 ? -5.293 28.297 17.609 1 89.5 93 GLY A O 1
ATOM 746 N N . ALA A 1 94 ? -4.426 30.312 17.359 1 92.19 94 ALA A N 1
ATOM 747 C CA . ALA A 1 94 ? -5.008 30.844 18.594 1 92.19 94 ALA A CA 1
ATOM 748 C C . ALA A 1 94 ? -6.516 31.047 18.438 1 92.19 94 ALA A C 1
ATOM 750 O O . ALA A 1 94 ? -7 31.375 17.359 1 92.19 94 ALA A O 1
ATOM 751 N N . PRO A 1 95 ? -7.254 30.891 19.531 1 95.44 95 PRO A N 1
ATOM 752 C CA . PRO A 1 95 ? -8.68 31.219 19.5 1 95.44 95 PRO A CA 1
ATOM 753 C C . PRO A 1 95 ? -8.938 32.719 19.359 1 95.44 95 PRO A C 1
ATOM 755 O O . PRO A 1 95 ? -8.328 33.531 20.078 1 95.44 95 PRO A O 1
ATOM 758 N N . VAL A 1 96 ? -9.805 33.062 18.484 1 96.38 96 VAL A N 1
ATOM 759 C CA . VAL A 1 96 ? -10.211 34.438 18.344 1 96.38 96 VAL A CA 1
ATOM 760 C C . VAL A 1 96 ? -11.258 34.781 19.406 1 96.38 96 VAL A C 1
ATOM 762 O O . VAL A 1 96 ? -12.32 34.156 19.453 1 96.38 96 VAL A O 1
ATOM 765 N N . PRO A 1 97 ? -10.984 35.75 20.219 1 95.31 97 PRO A N 1
ATOM 766 C CA . PRO A 1 97 ? -11.945 36.094 21.266 1 95.31 97 PRO A CA 1
ATOM 767 C C . PRO A 1 97 ? -13.258 36.656 20.703 1 95.31 97 PRO A C 1
ATOM 769 O O . PRO A 1 97 ? -13.266 37.281 19.641 1 95.31 97 PRO A O 1
ATOM 772 N N . ASP A 1 98 ? -14.352 36.375 21.469 1 93.5 98 ASP A N 1
ATOM 773 C CA . ASP A 1 98 ? -15.633 36.969 21.109 1 93.5 98 ASP A CA 1
ATOM 774 C C . ASP A 1 98 ? -15.523 38.5 20.984 1 93.5 98 ASP A C 1
ATOM 776 O O . ASP A 1 98 ? -14.852 39.156 21.781 1 93.5 98 ASP A O 1
ATOM 780 N N . GLY A 1 99 ? -16.109 38.969 19.969 1 94.06 99 GLY A N 1
ATOM 781 C CA . GLY A 1 99 ? -16.047 40.375 19.703 1 94.06 99 GLY A CA 1
ATOM 782 C C . GLY A 1 99 ? -15.164 40.75 18.531 1 94.06 99 GLY A C 1
ATOM 783 O O . GLY A 1 99 ? -15.25 41.844 18 1 94.06 99 GLY A O 1
ATOM 784 N N . PHE A 1 100 ? -14.219 39.906 18.25 1 96.31 100 PHE A N 1
ATOM 785 C CA . PHE A 1 100 ? -13.422 40.062 17.047 1 96.31 100 PHE A CA 1
ATOM 786 C C . PHE A 1 100 ? -13.922 39.125 15.945 1 96.31 100 PHE A C 1
ATOM 788 O O . PHE A 1 100 ? -14.336 38 16.219 1 96.31 100 PHE A O 1
ATOM 795 N N . ASP A 1 101 ? -13.883 39.625 14.656 1 97.12 101 ASP A N 1
ATOM 796 C CA . ASP A 1 101 ? -14.438 38.812 13.586 1 97.12 101 ASP A CA 1
ATOM 797 C C . ASP A 1 101 ? -13.586 38.906 12.32 1 97.12 101 ASP A C 1
ATOM 799 O O . ASP A 1 101 ? -14.078 38.656 11.219 1 97.12 101 ASP A O 1
ATOM 803 N N . ALA A 1 102 ? -12.375 39.344 12.523 1 97.81 102 ALA A N 1
ATOM 804 C CA . ALA A 1 102 ? -11.391 39.375 11.445 1 97.81 102 ALA A CA 1
ATOM 805 C C . ALA A 1 102 ? -9.969 39.344 12 1 97.81 102 ALA A C 1
ATOM 807 O O . ALA A 1 102 ? -9.719 39.844 13.102 1 97.81 102 ALA A O 1
ATOM 808 N N . VAL A 1 103 ? -9.094 38.812 11.242 1 97.56 103 VAL A N 1
ATOM 809 C CA . VAL A 1 103 ? -7.664 38.875 11.547 1 97.56 103 VAL A CA 1
ATOM 810 C C . VAL A 1 103 ? -6.914 39.5 10.367 1 97.56 103 VAL A C 1
ATOM 812 O O . VAL A 1 103 ? -7.031 39.031 9.234 1 97.56 103 VAL A O 1
ATOM 815 N N . ILE A 1 104 ? -6.188 40.531 10.609 1 97.19 104 ILE A N 1
ATOM 816 C CA . ILE A 1 104 ? -5.336 41.156 9.602 1 97.19 104 ILE A CA 1
ATOM 817 C C . ILE A 1 104 ? -3.918 40.594 9.711 1 97.19 104 ILE A C 1
ATOM 819 O O . ILE A 1 104 ? -3.303 40.656 10.773 1 97.19 104 ILE A O 1
ATOM 823 N N . LYS A 1 105 ? -3.371 40.125 8.625 1 94.75 105 LYS A N 1
ATOM 824 C CA . LYS A 1 105 ? -2.051 39.5 8.602 1 94.75 105 LYS A CA 1
ATOM 825 C C . LYS A 1 105 ? -0.969 40.5 9.023 1 94.75 105 LYS A C 1
ATOM 827 O O . LYS A 1 105 ? -1.049 41.688 8.695 1 94.75 105 LYS A O 1
ATOM 832 N N . ILE A 1 106 ? -0.009 39.969 9.648 1 92.81 106 ILE A N 1
ATOM 833 C CA . ILE A 1 106 ? 1.086 40.812 10.148 1 92.81 106 ILE A CA 1
ATOM 834 C C . ILE A 1 106 ? 1.748 41.531 8.992 1 92.81 106 ILE A C 1
ATOM 836 O O . ILE A 1 106 ? 2.199 42.688 9.148 1 92.81 106 ILE A O 1
ATOM 840 N N . GLU A 1 107 ? 1.798 40.906 7.789 1 91.44 107 GLU A N 1
ATOM 841 C CA . GLU A 1 107 ? 2.438 41.5 6.613 1 91.44 107 GLU A CA 1
ATOM 842 C C . GLU A 1 107 ? 1.68 42.719 6.129 1 91.44 107 GLU A C 1
ATOM 844 O O . GLU A 1 107 ? 2.238 43.562 5.418 1 91.44 107 GLU A O 1
ATOM 849 N N . ASP A 1 108 ? 0.439 42.844 6.5 1 94.69 108 ASP A N 1
ATOM 850 C CA . ASP A 1 108 ? -0.413 43.938 6.062 1 94.69 108 ASP A CA 1
ATOM 851 C C . ASP A 1 108 ? -0.567 44.969 7.16 1 94.69 108 ASP A C 1
ATOM 853 O O . ASP A 1 108 ? -1.399 45.875 7.055 1 94.69 108 ASP A O 1
ATOM 857 N N . ALA A 1 109 ? 0.172 44.844 8.203 1 96.5 109 ALA A N 1
ATOM 858 C CA . ALA A 1 109 ? 0.079 45.75 9.367 1 96.5 109 ALA A CA 1
ATOM 859 C C . ALA A 1 109 ? 1.339 46.594 9.516 1 96.5 109 ALA A C 1
ATOM 861 O O . ALA A 1 109 ? 2.408 46.219 9.031 1 96.5 109 ALA A O 1
ATOM 862 N N . ILE A 1 110 ? 1.207 47.688 10.062 1 96.25 110 ILE A N 1
ATOM 863 C CA . ILE A 1 110 ? 2.328 48.562 10.367 1 96.25 110 ILE A CA 1
ATOM 864 C C . ILE A 1 110 ? 2.43 48.75 11.875 1 96.25 110 ILE A C 1
ATOM 866 O O . ILE A 1 110 ? 1.865 49.719 12.422 1 96.25 110 ILE A O 1
ATOM 870 N N . PRO A 1 111 ? 3.086 47.875 12.5 1 94.94 111 PRO A N 1
ATOM 871 C CA . PRO A 1 111 ? 3.25 48 13.945 1 94.94 111 PRO A CA 1
ATOM 872 C C . PRO A 1 111 ? 4.195 49.156 14.336 1 94.94 111 PRO A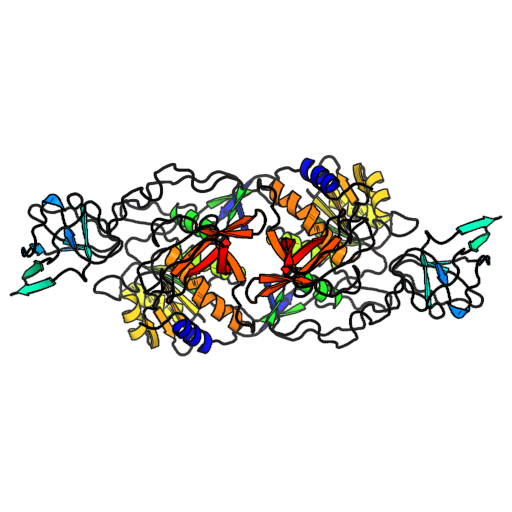 C 1
ATOM 874 O O . PRO A 1 111 ? 5.109 49.469 13.578 1 94.94 111 PRO A O 1
ATOM 877 N N . SER A 1 112 ? 3.984 49.75 15.43 1 94.56 112 SER A N 1
ATOM 878 C CA . SER A 1 112 ? 4.824 50.812 15.992 1 94.56 112 SER A CA 1
ATOM 879 C C . SER A 1 112 ? 4.902 50.688 17.516 1 94.56 112 SER A C 1
ATOM 881 O O . SER A 1 112 ? 3.992 50.156 18.156 1 94.56 112 SER A O 1
ATOM 883 N N . GLU A 1 113 ? 5.992 51 18.047 1 92.94 113 GLU A N 1
ATOM 884 C CA . GLU A 1 113 ? 6.176 51.062 19.484 1 92.94 113 GLU A CA 1
ATOM 885 C C . GLU A 1 113 ? 6.82 52.375 19.922 1 92.94 113 GLU A C 1
ATOM 887 O O . GLU A 1 113 ? 7.875 52.75 19.406 1 92.94 113 GLU A O 1
ATOM 892 N N . LYS A 1 114 ? 6.168 53.094 20.797 1 91.56 114 LYS A N 1
ATOM 893 C CA . LYS A 1 114 ? 6.676 54.344 21.359 1 91.56 114 LYS A CA 1
ATOM 894 C C . LYS A 1 114 ? 6.562 54.344 22.891 1 91.56 114 LYS A C 1
ATOM 896 O O . LYS A 1 114 ? 5.469 54.188 23.422 1 91.56 114 LYS A O 1
ATOM 901 N N . ASN A 1 115 ? 7.699 54.625 23.609 1 92.5 115 ASN A N 1
ATOM 902 C CA . ASN A 1 115 ? 7.773 54.656 25.062 1 92.5 115 ASN A CA 1
ATOM 903 C C . ASN A 1 115 ? 7.129 53.438 25.703 1 92.5 115 ASN A C 1
ATOM 905 O O . ASN A 1 115 ? 6.352 53.562 26.656 1 92.5 115 ASN A O 1
ATOM 909 N N . GLY A 1 116 ? 7.246 52.25 25.078 1 90.56 116 GLY A N 1
ATOM 910 C CA . GLY A 1 116 ? 6.742 51 25.625 1 90.56 116 GLY A CA 1
ATOM 911 C C . GLY A 1 116 ? 5.301 50.719 25.25 1 90.56 116 GLY A C 1
ATOM 912 O O . GLY A 1 116 ? 4.742 49.688 25.625 1 90.56 116 GLY A O 1
ATOM 913 N N . ILE A 1 117 ? 4.715 51.656 24.656 1 92.44 117 ILE A N 1
ATOM 914 C CA . ILE A 1 117 ? 3.326 51.5 24.25 1 92.44 117 ILE A CA 1
ATOM 915 C C . ILE A 1 117 ? 3.268 51 22.797 1 92.44 117 ILE A C 1
ATOM 917 O O . ILE A 1 117 ? 3.791 51.656 21.891 1 92.44 117 ILE A O 1
ATOM 921 N N . LYS A 1 118 ? 2.65 49.812 22.625 1 96 118 LYS A N 1
ATOM 922 C CA . LYS A 1 118 ? 2.549 49.188 21.312 1 96 118 LYS A CA 1
ATOM 923 C C . LYS A 1 118 ? 1.28 49.625 20.594 1 96 118 LYS A C 1
ATOM 925 O O . LYS A 1 118 ? 0.213 49.719 21.203 1 96 118 LYS A O 1
ATOM 930 N N . SER A 1 119 ? 1.425 50 19.375 1 96.88 119 SER A N 1
ATOM 931 C CA . SER A 1 119 ? 0.291 50.344 18.516 1 96.88 119 SER A CA 1
ATOM 932 C C . SER A 1 119 ? 0.458 49.75 17.125 1 96.88 119 SER A C 1
ATOM 934 O O . SER A 1 119 ? 1.532 49.25 16.781 1 96.88 119 SER A O 1
ATOM 936 N N . VAL A 1 120 ? -0.654 49.656 16.359 1 97.62 120 VAL A N 1
ATOM 937 C CA . VAL A 1 120 ? -0.622 49.125 15 1 97.62 120 VAL A CA 1
ATOM 938 C C . VAL A 1 120 ? -1.616 49.906 14.125 1 97.62 120 VAL A C 1
ATOM 940 O O . VAL A 1 120 ? -2.686 50.281 14.602 1 97.62 120 VAL A O 1
ATOM 943 N N . SER A 1 121 ? -1.299 50.188 12.891 1 97.56 121 SER A N 1
ATOM 944 C CA . SER A 1 121 ? -2.195 50.75 11.891 1 97.56 121 SER A CA 1
ATOM 945 C C . SER A 1 121 ? -2.262 49.875 10.641 1 97.56 121 SER A C 1
ATOM 947 O O . SER A 1 121 ? -1.399 49.031 10.43 1 97.56 121 SER A O 1
ATOM 949 N N . PHE A 1 122 ? -3.297 49.969 9.875 1 97.31 122 PHE A N 1
ATOM 950 C CA . PHE A 1 122 ? -3.533 49.156 8.695 1 97.31 122 PHE A CA 1
ATOM 951 C C . PHE A 1 122 ? -3.869 50.031 7.492 1 97.31 122 PHE A C 1
ATOM 953 O O . PHE A 1 122 ? -4.84 50.781 7.516 1 97.31 122 PHE A O 1
ATOM 960 N N . PRO A 1 123 ? -3.072 49.906 6.418 1 96.19 123 PRO A N 1
ATOM 961 C CA . PRO A 1 123 ? -3.266 50.812 5.27 1 96.19 123 PRO A CA 1
ATOM 962 C C . PRO A 1 123 ? -4.328 50.281 4.301 1 96.19 123 PRO A C 1
ATOM 964 O O . PRO A 1 123 ? -4.652 50.969 3.318 1 96.19 123 PRO A O 1
ATOM 967 N N . MET A 1 124 ? -4.941 49.219 4.535 1 93.94 124 MET A N 1
ATOM 968 C CA . MET A 1 124 ? -5.91 48.625 3.615 1 93.94 124 MET A CA 1
ATOM 969 C C . MET A 1 124 ? -7.203 49.438 3.598 1 93.94 124 MET A C 1
ATOM 971 O O . MET A 1 124 ? -7.59 50 4.609 1 93.94 124 MET A O 1
ATOM 975 N N . ASP A 1 125 ? -7.953 49.375 2.451 1 93.25 125 ASP A N 1
ATOM 976 C CA . ASP A 1 125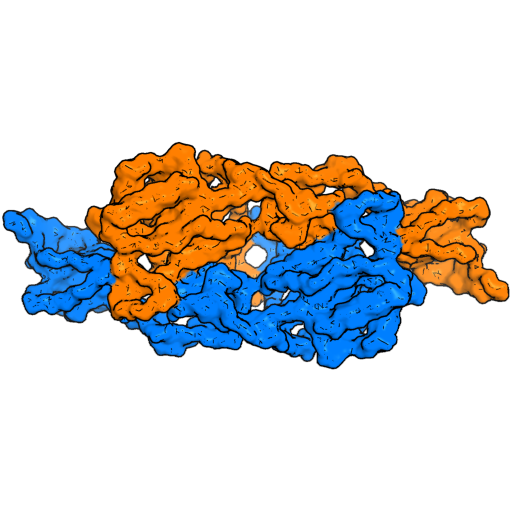 ? -9.18 50.125 2.287 1 93.25 125 ASP A CA 1
ATOM 977 C C . ASP A 1 125 ? -10.305 49.562 3.148 1 93.25 125 ASP A C 1
ATOM 979 O O . ASP A 1 125 ? -11.211 50.281 3.562 1 93.25 125 ASP A O 1
ATOM 983 N N . GLY A 1 126 ? -10.281 48.25 3.357 1 93.25 126 GLY A N 1
ATOM 984 C CA . GLY A 1 126 ? -11.305 47.562 4.137 1 93.25 126 GLY A CA 1
ATOM 985 C C . GLY A 1 126 ? -10.938 46.125 4.484 1 93.25 126 GLY A C 1
ATOM 986 O O . GLY A 1 126 ? -9.914 45.625 4.023 1 93.25 126 GLY A O 1
ATOM 987 N N . ILE A 1 127 ? -11.719 45.625 5.441 1 95.56 127 ILE A N 1
ATOM 988 C CA . ILE A 1 127 ? -11.547 44.219 5.801 1 95.56 127 ILE A CA 1
ATOM 989 C C . ILE A 1 127 ? -12.898 43.531 5.75 1 95.56 127 ILE A C 1
ATOM 991 O O . ILE A 1 127 ? -13.945 44.156 5.781 1 95.56 127 ILE A O 1
ATOM 995 N N . SER A 1 128 ? -12.898 42.25 5.578 1 96.31 128 SER A N 1
ATOM 996 C CA . SER A 1 128 ? -14.125 41.469 5.441 1 96.31 128 SER A CA 1
ATOM 997 C C . SER A 1 128 ? -14.414 40.656 6.703 1 96.31 128 SER A C 1
ATOM 999 O O . SER A 1 128 ? -13.492 40.281 7.43 1 96.31 128 SER A O 1
ATOM 1001 N N . LEU A 1 129 ? -15.758 40.438 6.914 1 96.94 129 LEU A N 1
ATOM 1002 C CA . LEU A 1 129 ? -16.188 39.531 7.996 1 96.94 129 LEU A CA 1
ATOM 1003 C C . LEU A 1 129 ? -15.547 38.156 7.863 1 96.94 129 LEU A C 1
ATOM 1005 O O . LEU A 1 129 ? -15.555 37.562 6.781 1 96.94 129 LEU A O 1
ATOM 1009 N N . TRP A 1 130 ? -14.906 37.625 9 1 96.81 130 TRP A N 1
ATOM 1010 C CA . TRP A 1 130 ? -14.344 36.312 9.141 1 96.81 130 TRP A CA 1
ATOM 1011 C C . TRP A 1 130 ? -13.086 36.156 8.297 1 96.81 130 TRP A C 1
ATOM 1013 O O . TRP A 1 130 ? -12.633 35.031 8.039 1 96.81 130 TRP A O 1
ATOM 1023 N N . GLN A 1 131 ? -12.555 37.281 7.84 1 95.88 131 GLN A N 1
ATOM 1024 C CA . GLN A 1 131 ? -11.305 37.219 7.086 1 95.88 131 GLN A CA 1
ATOM 1025 C C . GLN A 1 131 ? -10.203 36.562 7.906 1 95.88 131 GLN A C 1
ATOM 1027 O O . GLN A 1 131 ? -9.969 36.938 9.055 1 95.88 131 GLN A O 1
ATOM 1032 N N . ASN A 1 132 ? -9.5 35.531 7.359 1 94.56 132 ASN A N 1
ATOM 1033 C CA . ASN A 1 132 ? -8.367 34.812 7.934 1 94.56 132 ASN A CA 1
ATOM 1034 C C . ASN A 1 132 ? -8.742 34.125 9.242 1 94.56 132 ASN A C 1
ATOM 1036 O O . ASN A 1 132 ? -7.918 34.031 10.148 1 94.56 132 ASN A O 1
ATOM 1040 N N . ILE A 1 133 ? -9.969 33.812 9.414 1 96.31 133 ILE A N 1
ATOM 1041 C CA . ILE A 1 133 ? -10.469 33.031 10.547 1 96.31 133 ILE A CA 1
ATOM 1042 C C . ILE A 1 133 ? -11.086 31.734 10.047 1 96.31 133 ILE A C 1
ATOM 1044 O O . ILE A 1 133 ? -11.922 31.734 9.141 1 96.31 133 ILE A O 1
ATOM 1048 N N . ALA A 1 134 ? -10.609 30.641 10.5 1 95.81 134 ALA A N 1
ATOM 1049 C CA . ALA A 1 134 ? -11.328 29.375 10.359 1 95.81 134 ALA A CA 1
ATOM 1050 C C . ALA A 1 134 ? -12.484 29.281 11.352 1 95.81 134 ALA A C 1
ATOM 1052 O O . ALA A 1 134 ? -12.266 29.141 12.555 1 95.81 134 ALA A O 1
ATOM 1053 N N . LYS A 1 135 ? -13.68 29.297 10.867 1 96.62 135 LYS A N 1
ATOM 1054 C CA . LYS A 1 135 ? -14.852 29.375 11.734 1 96.62 135 LYS A CA 1
ATOM 1055 C C . LYS A 1 135 ? -15.078 28.062 12.469 1 96.62 135 LYS A C 1
ATOM 1057 O O . LYS A 1 135 ? -14.867 26.984 11.906 1 96.62 135 LYS A O 1
ATOM 1062 N N . GLN A 1 136 ? -15.484 28.266 13.656 1 96.44 136 GLN A N 1
ATOM 1063 C CA . GLN A 1 136 ? -15.875 27.078 14.398 1 96.44 136 GLN A CA 1
ATOM 1064 C C . GLN A 1 136 ? -16.875 26.234 13.602 1 96.44 136 GLN A C 1
ATOM 1066 O O . GLN A 1 136 ? -17.859 26.75 13.086 1 96.44 136 GLN A O 1
ATOM 1071 N N . GLY A 1 137 ? -16.562 24.953 13.43 1 97.19 137 GLY A N 1
ATOM 1072 C CA . GLY A 1 137 ? -17.484 24 12.812 1 97.19 137 GLY A CA 1
ATOM 1073 C C . GLY A 1 137 ? -17.453 24.047 11.297 1 97.19 137 GLY A C 1
ATOM 1074 O O . GLY A 1 137 ? -18.25 23.375 10.641 1 97.19 137 GLY A O 1
ATOM 1075 N N . GLU A 1 138 ? -16.656 24.828 10.742 1 96.19 138 GLU A N 1
ATOM 1076 C CA . GLU A 1 138 ? -16.672 24.984 9.289 1 96.19 138 GLU A CA 1
ATOM 1077 C C . GLU A 1 138 ? -16.234 23.688 8.594 1 96.19 138 GLU A C 1
ATOM 1079 O O . GLU A 1 138 ? -16.688 23.391 7.492 1 96.19 138 GLU A O 1
ATOM 1084 N N . ASP A 1 139 ? -15.336 22.922 9.234 1 96.56 139 ASP A N 1
ATOM 1085 C CA . ASP A 1 139 ? -14.914 21.641 8.68 1 96.56 139 ASP A CA 1
ATOM 1086 C C . ASP A 1 139 ? -15.953 20.562 8.953 1 96.56 139 ASP A C 1
ATOM 1088 O O . ASP A 1 139 ? -16.266 19.75 8.07 1 96.56 139 ASP A O 1
ATOM 1092 N N . ALA A 1 140 ? -16.359 20.5 10.109 1 97.19 140 ALA A N 1
ATOM 1093 C CA . ALA A 1 140 ? -17.359 19.516 10.547 1 97.19 140 ALA A CA 1
ATOM 1094 C C . ALA A 1 140 ? -18.094 20 11.797 1 97.19 140 ALA A C 1
ATOM 1096 O O . ALA A 1 140 ? -17.469 20.562 12.703 1 97.19 140 ALA A O 1
ATOM 1097 N N . LYS A 1 141 ? -19.344 19.75 11.805 1 98.19 141 LYS A N 1
ATOM 1098 C CA . LYS A 1 141 ? -20.141 20.016 13 1 98.19 141 LYS A CA 1
ATOM 1099 C C . LYS A 1 141 ? -20.234 18.766 13.875 1 98.19 141 LYS A C 1
ATOM 1101 O O . LYS A 1 141 ? -20.109 17.641 13.391 1 98.19 141 LYS A O 1
ATOM 1106 N N . GLN A 1 142 ? -20.438 19.031 15.125 1 98.06 142 GLN A N 1
ATOM 1107 C CA . GLN A 1 142 ? -20.672 17.906 16.047 1 98.06 142 GLN A CA 1
ATOM 1108 C C . GLN A 1 142 ? -21.703 16.938 15.477 1 98.06 142 GLN A C 1
ATOM 1110 O O . GLN A 1 142 ? -22.75 17.375 14.969 1 98.06 142 GLN A O 1
ATOM 1115 N N . ASN A 1 143 ? -21.344 15.664 15.383 1 98.31 143 ASN A N 1
ATOM 1116 C CA . ASN A 1 143 ? -22.219 14.555 15.008 1 98.31 143 ASN A CA 1
ATOM 1117 C C . ASN A 1 143 ? -22.281 14.383 13.492 1 98.31 143 ASN A C 1
ATOM 1119 O O . ASN A 1 143 ? -23 13.516 12.992 1 98.31 143 ASN A O 1
ATOM 1123 N N . ASP A 1 144 ? -21.531 15.219 12.797 1 98.12 144 ASP A N 1
ATOM 1124 C CA . ASP A 1 144 ? -21.391 14.93 11.367 1 98.12 144 ASP A CA 1
ATOM 1125 C C . ASP A 1 144 ? -20.781 13.555 11.148 1 98.12 144 ASP A C 1
ATOM 1127 O O . ASP A 1 144 ? -19.828 13.172 11.844 1 98.12 144 ASP A O 1
ATOM 1131 N N . SER A 1 145 ? -21.234 12.797 10.195 1 97.88 145 SER A N 1
ATOM 1132 C CA . SER A 1 145 ? -20.594 11.547 9.797 1 97.88 145 SER A CA 1
ATOM 1133 C C . SER A 1 145 ? -19.344 11.805 8.969 1 97.88 145 SER A C 1
ATOM 1135 O O . SER A 1 145 ? -19.422 12.375 7.879 1 97.88 145 SER A O 1
ATOM 1137 N N . LEU A 1 146 ? -18.219 11.383 9.469 1 98.31 146 LEU A N 1
ATOM 1138 C CA . LEU A 1 146 ? -16.969 11.742 8.828 1 98.31 146 LEU A CA 1
ATOM 1139 C C . LEU A 1 146 ? -16.344 10.539 8.125 1 98.31 146 LEU A C 1
ATOM 1141 O O . LEU A 1 146 ? -15.695 10.688 7.086 1 98.31 146 LEU A O 1
ATOM 1145 N N . LEU A 1 147 ? -16.469 9.32 8.68 1 98.56 147 LEU A N 1
ATOM 1146 C CA . LEU A 1 147 ? -15.992 8.078 8.078 1 98.56 147 LEU A CA 1
ATOM 1147 C C . LEU A 1 147 ? -17.078 7.008 8.117 1 98.56 147 LEU A C 1
ATOM 1149 O O . LEU A 1 147 ? -17.5 6.582 9.203 1 98.56 147 LEU A O 1
ATOM 1153 N N . PRO A 1 148 ? -17.5 6.555 7.023 1 98.19 148 PRO A N 1
ATOM 1154 C CA . PRO A 1 148 ? -18.531 5.508 7.012 1 98.19 148 PRO A CA 1
ATOM 1155 C C . PRO A 1 148 ? -17.969 4.121 7.297 1 98.19 148 PRO A C 1
ATOM 1157 O O . PRO A 1 148 ? -16.766 3.895 7.129 1 98.19 148 PRO A O 1
ATOM 1160 N N . ILE A 1 149 ? -18.844 3.268 7.723 1 98.12 149 ILE A N 1
ATOM 1161 C CA . ILE A 1 149 ? -18.516 1.85 7.812 1 98.12 149 ILE A CA 1
ATOM 1162 C C . ILE A 1 149 ? -17.891 1.378 6.5 1 98.12 149 ILE A C 1
ATOM 1164 O O . ILE A 1 149 ? -18.312 1.804 5.422 1 98.12 149 ILE A O 1
ATOM 1168 N N . GLY A 1 150 ? -16.844 0.483 6.594 1 98.06 150 GLY A N 1
ATOM 1169 C CA . GLY A 1 150 ? -16.203 -0.029 5.391 1 98.06 150 GLY A CA 1
ATOM 1170 C C . GLY A 1 150 ? -15 0.795 4.957 1 98.06 150 GLY A C 1
ATOM 1171 O O . GLY A 1 150 ? -14.312 0.439 4 1 98.06 150 GLY A O 1
ATOM 1172 N N . THR A 1 151 ? -14.703 1.883 5.723 1 98.06 151 THR A N 1
ATOM 1173 C CA . THR A 1 151 ? -13.555 2.725 5.391 1 98.06 151 THR A CA 1
ATOM 1174 C C . THR A 1 151 ? -12.25 2.041 5.777 1 98.06 151 THR A C 1
ATOM 1176 O O . THR A 1 151 ? -12.078 1.626 6.926 1 98.06 151 THR A O 1
ATOM 1179 N N . LYS A 1 152 ? -11.445 1.861 4.805 1 97.69 152 LYS A N 1
ATOM 1180 C CA . LYS A 1 152 ? -10.086 1.406 5.109 1 97.69 152 LYS A CA 1
ATOM 1181 C C . LYS A 1 152 ? -9.266 2.518 5.758 1 97.69 152 LYS A C 1
ATOM 1183 O O . LYS A 1 152 ? -9.289 3.662 5.301 1 97.69 152 LYS A O 1
ATOM 1188 N N . LEU A 1 153 ? -8.57 2.207 6.773 1 97.94 153 LEU A N 1
ATOM 1189 C CA . LEU A 1 153 ? -7.812 3.199 7.531 1 97.94 153 LEU A CA 1
ATOM 1190 C C . LEU A 1 153 ? -6.402 3.354 6.965 1 97.94 153 LEU A C 1
ATOM 1192 O O . LEU A 1 153 ? -5.578 2.443 7.086 1 97.94 153 LEU A O 1
ATOM 1196 N N . ASP A 1 154 ? -6.191 4.449 6.336 1 96.88 154 ASP A N 1
ATOM 1197 C CA . ASP A 1 154 ? -4.871 4.887 5.887 1 96.88 154 ASP A CA 1
ATOM 1198 C C . ASP A 1 154 ? -4.41 6.117 6.664 1 96.88 154 ASP A C 1
ATOM 1200 O O . ASP A 1 154 ? -4.965 6.441 7.715 1 96.88 154 ASP A O 1
ATOM 1204 N N . ILE A 1 155 ? -3.418 6.77 6.234 1 97.62 155 ILE A N 1
ATOM 1205 C CA . ILE A 1 155 ? -2.742 7.832 6.973 1 97.62 155 ILE A CA 1
ATOM 1206 C C . ILE A 1 155 ? -3.742 8.922 7.336 1 97.62 155 ILE A C 1
ATOM 1208 O O . ILE A 1 155 ? -3.842 9.328 8.5 1 97.62 155 ILE A O 1
ATOM 1212 N N . SER A 1 156 ? -4.531 9.344 6.352 1 97.94 156 SER A N 1
ATOM 1213 C CA . SER A 1 156 ? -5.449 10.453 6.559 1 97.94 156 SER A CA 1
ATOM 1214 C C . SER A 1 156 ? -6.582 10.07 7.5 1 97.94 156 SER A C 1
ATOM 1216 O O . SER A 1 156 ? -7.008 10.875 8.336 1 97.94 156 SER A O 1
ATOM 1218 N N . GLU A 1 157 ? -7.023 8.836 7.383 1 98.56 157 GLU A N 1
ATOM 1219 C CA . GLU A 1 157 ? -8.109 8.359 8.242 1 98.56 157 GLU A CA 1
ATOM 1220 C C . GLU A 1 157 ? -7.637 8.211 9.688 1 98.56 157 GLU A C 1
ATOM 1222 O O . GLU A 1 157 ? -8.359 8.57 10.617 1 98.56 157 GLU A O 1
ATOM 1227 N N . VAL A 1 158 ? -6.441 7.727 9.852 1 98.25 158 VAL A N 1
ATOM 1228 C CA . VAL A 1 158 ? -5.879 7.574 11.195 1 98.25 158 VAL A CA 1
ATOM 1229 C C . VAL A 1 158 ? -5.676 8.953 11.828 1 98.25 158 VAL A C 1
ATOM 1231 O O . VAL A 1 158 ? -5.973 9.148 13.008 1 98.25 158 VAL A O 1
ATOM 1234 N N . SER A 1 159 ? -5.184 9.883 11.031 1 98.12 159 SER A N 1
ATOM 1235 C CA . SER A 1 159 ? -5.031 11.258 11.5 1 98.12 159 SER A CA 1
ATOM 1236 C C . SER A 1 159 ? -6.359 11.828 11.992 1 98.12 159 SER A C 1
ATOM 1238 O O . SER A 1 159 ? -6.426 12.422 13.062 1 98.12 159 SER A O 1
ATOM 1240 N N . LEU A 1 160 ? -7.379 11.633 11.211 1 98.56 160 LEU A N 1
ATOM 1241 C CA . LEU A 1 160 ? -8.711 12.125 11.562 1 98.56 160 LEU A CA 1
ATOM 1242 C C . LEU A 1 160 ? -9.219 11.461 12.836 1 98.56 160 LEU A C 1
ATOM 1244 O O . LEU A 1 160 ? -9.734 12.141 13.727 1 98.56 160 LEU A O 1
ATOM 1248 N N . LEU A 1 161 ? -9.039 10.172 12.938 1 98.81 161 LEU A N 1
ATOM 1249 C CA . LEU A 1 161 ? -9.477 9.445 14.125 1 98.81 161 LEU A CA 1
ATOM 1250 C C . LEU A 1 161 ? -8.781 9.992 15.375 1 98.81 161 LEU A C 1
ATOM 1252 O O . LEU A 1 161 ? -9.406 10.133 16.422 1 98.81 161 LEU A O 1
ATOM 1256 N N . ALA A 1 162 ? -7.492 10.281 15.242 1 98.56 162 ALA A N 1
ATOM 1257 C CA . ALA A 1 162 ? -6.75 10.875 16.359 1 98.56 162 ALA A CA 1
ATOM 1258 C C . ALA A 1 162 ? -7.344 12.219 16.75 1 98.56 162 ALA A C 1
ATOM 1260 O O . ALA A 1 162 ? -7.559 12.484 17.938 1 98.56 162 ALA A O 1
ATOM 1261 N N . SER A 1 163 ? -7.656 13.023 15.805 1 98.12 163 SER A N 1
ATOM 1262 C CA . SER A 1 163 ? -8.25 14.336 16.047 1 98.12 163 SER A CA 1
ATOM 1263 C C . SER A 1 163 ? -9.586 14.203 16.781 1 98.12 163 SER A C 1
ATOM 1265 O O . SER A 1 163 ? -9.945 15.07 17.578 1 98.12 163 SER A O 1
ATOM 1267 N N . LEU A 1 164 ? -10.273 13.125 16.484 1 98.19 164 LEU A N 1
ATOM 1268 C CA . LEU A 1 164 ? -11.617 12.922 17.016 1 98.19 164 LEU A CA 1
ATOM 1269 C C . LEU A 1 164 ? -11.57 12.242 18.375 1 98.19 164 LEU A C 1
ATOM 1271 O O . LEU A 1 164 ? -12.609 12.031 19.016 1 98.19 164 LEU A O 1
ATOM 1275 N N . GLY A 1 165 ? -10.414 11.836 18.797 1 98.06 165 GLY A N 1
ATOM 1276 C CA . GLY A 1 165 ? -10.258 11.219 20.109 1 98.06 165 GLY A CA 1
ATOM 1277 C C . GLY A 1 165 ? -10.531 9.727 20.109 1 98.06 165 GLY A C 1
ATOM 1278 O O . GLY A 1 165 ? -10.859 9.148 21.141 1 98.06 165 GLY A O 1
ATOM 1279 N N . LYS A 1 166 ? -10.406 9.148 18.969 1 98.12 166 LYS A N 1
ATOM 1280 C CA . LYS A 1 166 ? -10.641 7.711 18.859 1 98.12 166 LYS A CA 1
ATOM 1281 C C . LYS A 1 166 ? -9.367 6.922 19.156 1 98.12 166 LYS A C 1
ATOM 1283 O O . LYS A 1 166 ? -8.773 6.32 18.266 1 98.12 166 LYS A O 1
ATOM 1288 N N . PHE A 1 167 ? -9.055 6.82 20.406 1 97 167 PHE A N 1
ATOM 1289 C CA . PHE A 1 167 ? -7.863 6.086 20.812 1 97 167 PHE A CA 1
ATOM 1290 C C . PHE A 1 167 ? -8.102 4.582 20.75 1 97 167 PHE A C 1
ATOM 1292 O O . PHE A 1 167 ? -7.152 3.797 20.703 1 97 167 PHE A O 1
ATOM 1299 N N . SER A 1 168 ? -9.359 4.211 20.734 1 98.19 168 SER A N 1
ATOM 1300 C CA . SER A 1 168 ? -9.852 2.863 20.469 1 98.19 168 SER A CA 1
ATOM 1301 C C . SER A 1 168 ? -10.797 2.848 19.266 1 98.19 168 SER A C 1
ATOM 1303 O O . SER A 1 168 ? -11.789 3.576 19.234 1 98.19 168 SER A O 1
ATOM 1305 N N . VAL A 1 169 ? -10.516 2.02 18.266 1 98.56 169 VAL A N 1
ATOM 1306 C CA . VAL A 1 169 ? -11.164 2.131 16.969 1 98.56 169 VAL A CA 1
ATOM 1307 C C . VAL A 1 169 ? -11.969 0.865 16.672 1 98.56 169 VAL A C 1
ATOM 1309 O O . VAL A 1 169 ? -11.453 -0.247 16.797 1 98.56 169 VAL A O 1
ATOM 1312 N N . PRO A 1 170 ? -13.258 0.997 16.375 1 98.81 170 PRO A N 1
ATOM 1313 C CA . PRO A 1 170 ? -14.055 -0.162 15.961 1 98.81 170 PRO A CA 1
ATOM 1314 C C . PRO A 1 170 ? -13.727 -0.64 14.547 1 98.81 170 PRO A C 1
ATOM 1316 O O . PRO A 1 170 ? -13.906 0.105 13.586 1 98.81 170 PRO A O 1
ATOM 1319 N N . VAL A 1 171 ? -13.258 -1.877 14.398 1 98.81 171 VAL A N 1
ATOM 1320 C CA . VAL A 1 171 ? -12.898 -2.424 13.094 1 98.81 171 VAL A CA 1
ATOM 1321 C C . VAL A 1 171 ? -13.5 -3.822 12.945 1 98.81 171 VAL A C 1
ATOM 1323 O O . VAL A 1 171 ? -13.898 -4.445 13.93 1 98.81 171 VAL A O 1
ATOM 1326 N N . PHE A 1 172 ? -13.617 -4.273 11.727 1 98.75 172 PHE A N 1
ATOM 1327 C CA . PHE A 1 172 ? -14.008 -5.652 11.469 1 98.75 172 PHE A CA 1
ATOM 1328 C C . PHE A 1 172 ? -12.93 -6.621 11.945 1 98.75 172 PHE A C 1
ATOM 1330 O O . PHE A 1 172 ? -11.742 -6.371 11.758 1 98.75 172 PHE A O 1
ATOM 1337 N N . SER A 1 173 ? -13.383 -7.715 12.578 1 98.69 173 SER A N 1
ATOM 1338 C CA . SER A 1 173 ? -12.453 -8.781 12.922 1 98.69 173 SER A CA 1
ATOM 1339 C C . SER A 1 173 ? -11.953 -9.5 11.672 1 98.69 173 SER A C 1
ATOM 1341 O O . SER A 1 173 ? -12.609 -9.484 10.633 1 98.69 173 SER A O 1
ATOM 1343 N N . LEU A 1 174 ? -10.812 -10.07 11.781 1 98.56 174 LEU A N 1
ATOM 1344 C CA . LEU A 1 174 ? -10.203 -10.789 10.68 1 98.56 174 LEU A CA 1
ATOM 1345 C C . LEU A 1 174 ? -10.594 -12.266 10.711 1 98.56 174 LEU A C 1
ATOM 1347 O O . LEU A 1 174 ? -10.688 -12.867 11.781 1 98.56 174 LEU A O 1
ATOM 1351 N N . PRO A 1 175 ? -10.836 -12.875 9.562 1 98.69 175 PRO A N 1
ATOM 1352 C CA . PRO A 1 175 ? -11.156 -14.305 9.547 1 98.69 175 PRO A CA 1
ATOM 1353 C C . PRO A 1 175 ? -9.969 -15.188 9.914 1 98.69 175 PRO A C 1
ATOM 1355 O O . PRO A 1 175 ? -8.82 -14.812 9.664 1 98.69 175 PRO A O 1
ATOM 1358 N N . LYS A 1 176 ? -10.289 -16.328 10.484 1 98.56 176 LYS A N 1
ATOM 1359 C CA . LYS A 1 176 ? -9.289 -17.391 10.609 1 98.56 176 LYS A CA 1
ATOM 1360 C C . LYS A 1 176 ? -9.016 -18.047 9.266 1 98.56 176 LYS A C 1
ATOM 1362 O O . LYS A 1 176 ? -9.93 -18.562 8.625 1 98.56 176 LYS A O 1
ATOM 1367 N N . VAL A 1 177 ? -7.723 -18.047 8.852 1 98.75 177 VAL A N 1
ATOM 1368 C CA . VAL A 1 177 ? -7.387 -18.578 7.539 1 98.75 177 VAL A CA 1
ATOM 1369 C C . VAL A 1 177 ? -6.344 -19.688 7.68 1 98.75 177 VAL A C 1
ATOM 1371 O O . VAL A 1 177 ? -5.359 -19.531 8.406 1 98.75 177 VAL A O 1
ATOM 1374 N N . GLY A 1 178 ? -6.566 -20.859 7.066 1 98.62 178 GLY A N 1
ATOM 1375 C CA . GLY A 1 178 ? -5.582 -21.922 6.938 1 98.62 178 GLY A CA 1
ATOM 1376 C C . GLY A 1 178 ? -5.059 -22.078 5.523 1 98.62 178 GLY A C 1
ATOM 1377 O O . GLY A 1 178 ? -5.797 -21.875 4.555 1 98.62 178 GLY A O 1
ATOM 1378 N N . ILE A 1 179 ? -3.797 -22.453 5.406 1 98.62 179 ILE A N 1
ATOM 1379 C CA . ILE A 1 179 ? -3.162 -22.672 4.109 1 98.62 179 ILE A CA 1
ATOM 1380 C C . ILE A 1 179 ? -2.602 -24.094 4.043 1 98.62 179 ILE A C 1
ATOM 1382 O O . ILE A 1 179 ? -1.877 -24.516 4.941 1 98.62 179 ILE A O 1
ATOM 1386 N N . ILE A 1 180 ? -2.971 -24.812 3 1 97.75 180 ILE A N 1
ATOM 1387 C CA . ILE A 1 180 ? -2.424 -26.141 2.752 1 97.75 180 ILE A CA 1
ATOM 1388 C C . ILE A 1 180 ? -1.846 -26.203 1.339 1 97.75 180 ILE A C 1
ATOM 1390 O O . ILE A 1 180 ? -2.545 -25.938 0.362 1 97.75 180 ILE A O 1
ATOM 1394 N N . SER A 1 181 ? -0.625 -26.484 1.235 1 96.69 181 SER A N 1
ATOM 1395 C CA . SER A 1 181 ? -0.016 -26.781 -0.056 1 96.69 181 SER A CA 1
ATOM 1396 C C . SER A 1 181 ? 0.181 -28.297 -0.234 1 96.69 181 SER A C 1
ATOM 1398 O O . SER A 1 181 ? 0.466 -29 0.73 1 96.69 181 SER A O 1
ATOM 1400 N N . THR A 1 182 ? -0.027 -28.766 -1.461 1 93.06 182 THR A N 1
ATOM 1401 C CA . THR A 1 182 ? 0.117 -30.188 -1.707 1 93.06 182 THR A CA 1
ATOM 1402 C C . THR A 1 182 ? 1.055 -30.453 -2.885 1 93.06 182 THR A C 1
ATOM 1404 O O . THR A 1 182 ? 1.353 -29.531 -3.656 1 93.06 182 THR A O 1
ATOM 1407 N N . GLY A 1 183 ? 1.464 -31.734 -2.934 1 92.38 183 GLY A N 1
ATOM 1408 C CA . GLY A 1 183 ? 2.352 -32.156 -4 1 92.38 183 GLY A CA 1
ATOM 1409 C C . GLY A 1 183 ? 3.527 -33 -3.498 1 92.38 183 GLY A C 1
ATOM 1410 O O . GLY A 1 183 ? 4.18 -32.625 -2.521 1 92.38 183 GLY A O 1
ATOM 1411 N N . ASN A 1 184 ? 3.781 -34 -4.266 1 92.19 184 ASN A N 1
ATOM 1412 C CA . ASN A 1 184 ? 4.898 -34.875 -3.906 1 92.19 184 ASN A CA 1
ATOM 1413 C C . ASN A 1 184 ? 6.238 -34.219 -4.207 1 92.19 184 ASN A C 1
ATOM 1415 O O . ASN A 1 184 ? 7.246 -34.531 -3.566 1 92.19 184 ASN A O 1
ATOM 1419 N N . GLU A 1 185 ? 6.176 -33.344 -5.152 1 93.94 185 GLU A N 1
ATOM 1420 C CA . GLU A 1 185 ? 7.398 -32.688 -5.582 1 93.94 185 GLU A CA 1
ATOM 1421 C C . GLU A 1 185 ? 7.742 -31.516 -4.652 1 93.94 185 GLU A C 1
ATOM 1423 O O . GLU A 1 185 ? 8.859 -31 -4.688 1 93.94 185 GLU A O 1
ATOM 1428 N N . VAL A 1 186 ? 6.84 -31.078 -3.824 1 96.12 186 VAL A N 1
ATOM 1429 C CA . VAL A 1 186 ? 6.973 -29.844 -3.055 1 96.12 186 VAL A CA 1
ATOM 1430 C C . VAL A 1 186 ? 7.637 -30.141 -1.713 1 96.12 186 VAL A C 1
ATOM 1432 O O . VAL A 1 186 ? 7.289 -31.125 -1.045 1 96.12 186 VAL A O 1
ATOM 1435 N N . VAL A 1 187 ? 8.602 -29.328 -1.363 1 96.81 187 VAL A N 1
ATOM 1436 C CA . VAL A 1 187 ? 9.289 -29.438 -0.082 1 96.81 187 VAL A CA 1
ATOM 1437 C C . VAL A 1 187 ? 9.305 -28.094 0.622 1 96.81 187 VAL A C 1
ATOM 1439 O O . VAL A 1 187 ? 9.031 -27.062 0.003 1 96.81 187 VAL A O 1
ATOM 1442 N N . PRO A 1 188 ? 9.555 -28.047 1.918 1 96.94 188 PRO A N 1
ATOM 1443 C CA . PRO A 1 188 ? 9.617 -26.781 2.656 1 96.94 188 PRO A CA 1
ATOM 1444 C C . PRO A 1 188 ? 10.711 -25.844 2.139 1 96.94 188 PRO A C 1
ATOM 1446 O O . PRO A 1 188 ? 11.695 -26.312 1.545 1 96.94 188 PRO A O 1
ATOM 1449 N N . VAL A 1 189 ? 10.594 -24.625 2.398 1 97 189 VAL A N 1
ATOM 1450 C CA . VAL A 1 189 ? 11.461 -23.562 1.868 1 97 189 VAL A CA 1
ATOM 1451 C C . VAL A 1 189 ? 12.875 -23.75 2.4 1 97 189 VAL A C 1
ATOM 1453 O O . VAL A 1 189 ? 13.852 -23.438 1.713 1 97 189 VAL A O 1
ATOM 1456 N N . ASP A 1 190 ? 13.016 -24.25 3.564 1 96.38 190 ASP A N 1
ATOM 1457 C CA . ASP A 1 190 ? 14.32 -24.344 4.207 1 96.38 190 ASP A CA 1
ATOM 1458 C C . ASP A 1 190 ? 14.992 -25.672 3.889 1 96.38 190 ASP A C 1
ATOM 1460 O O . ASP A 1 190 ? 16.078 -25.969 4.398 1 96.38 190 ASP A O 1
ATOM 1464 N N . SER A 1 191 ? 14.398 -26.469 3.021 1 95.5 191 SER A N 1
ATOM 1465 C CA . SER A 1 191 ? 14.961 -27.766 2.645 1 95.5 191 SER A CA 1
ATOM 1466 C C . SER A 1 191 ? 15.898 -27.641 1.45 1 95.5 191 SER A C 1
ATOM 1468 O O . SER A 1 191 ? 15.875 -26.625 0.741 1 95.5 191 SER A O 1
ATOM 1470 N N . SER A 1 192 ? 16.797 -28.594 1.34 1 96.12 192 SER A N 1
ATOM 1471 C CA . SER A 1 192 ? 17.547 -28.797 0.107 1 96.12 192 SER A CA 1
ATOM 1472 C C . SER A 1 192 ? 16.812 -29.75 -0.833 1 96.12 192 SER A C 1
ATOM 1474 O O . SER A 1 192 ? 16.781 -30.969 -0.602 1 96.12 192 SER A O 1
ATOM 1476 N N . PRO A 1 193 ? 16.297 -29.219 -1.815 1 96.94 193 PRO A N 1
ATOM 1477 C CA . PRO A 1 193 ? 15.453 -30.062 -2.664 1 96.94 193 PRO A CA 1
ATOM 1478 C C . PRO A 1 193 ? 16.266 -31.047 -3.494 1 96.94 193 PRO A C 1
ATOM 1480 O O . PRO A 1 193 ? 17.375 -30.734 -3.92 1 96.94 193 PRO A O 1
ATOM 1483 N N . LEU A 1 194 ? 15.648 -32.219 -3.742 1 94.94 194 LEU A N 1
ATOM 1484 C CA . LEU A 1 194 ? 16.156 -33.125 -4.77 1 94.94 194 LEU A CA 1
ATOM 1485 C C . LEU A 1 194 ? 15.969 -32.531 -6.16 1 94.94 194 LEU A C 1
ATOM 1487 O O . LEU A 1 194 ? 15.203 -31.578 -6.332 1 94.94 194 LEU A O 1
ATOM 1491 N N . PRO A 1 195 ? 16.625 -33.062 -7.176 1 92.75 195 PRO A N 1
ATOM 1492 C CA . PRO A 1 195 ? 16.562 -32.469 -8.523 1 92.75 195 PRO A CA 1
ATOM 1493 C C . PRO A 1 195 ? 15.141 -32.375 -9.062 1 92.75 195 PRO A C 1
ATOM 1495 O O . PRO A 1 195 ? 14.836 -31.484 -9.852 1 92.75 195 PRO A O 1
ATOM 1498 N N . HIS A 1 196 ? 14.297 -33.312 -8.594 1 93.31 196 HIS A N 1
ATOM 1499 C CA . HIS A 1 196 ? 12.945 -33.375 -9.148 1 93.31 196 HIS A CA 1
ATOM 1500 C C . HIS A 1 196 ? 11.945 -32.688 -8.219 1 93.31 196 HIS A C 1
ATOM 1502 O O . HIS A 1 196 ? 10.734 -32.844 -8.383 1 93.31 196 HIS A O 1
ATOM 1508 N N . GLN A 1 197 ? 12.492 -31.984 -7.195 1 95.44 197 GLN A N 1
ATOM 1509 C CA . GLN A 1 197 ? 11.641 -31.328 -6.211 1 95.44 197 GLN A CA 1
ATOM 1510 C C . GLN A 1 197 ? 11.711 -29.812 -6.344 1 95.44 197 GLN A C 1
ATOM 1512 O O . GLN A 1 197 ? 12.656 -29.281 -6.934 1 95.44 197 GLN A O 1
ATOM 1517 N N . ILE A 1 198 ? 10.703 -29.141 -5.895 1 96.12 198 ILE A N 1
ATOM 1518 C CA . ILE A 1 198 ? 10.641 -27.688 -5.832 1 96.12 198 ILE A CA 1
ATOM 1519 C C . ILE A 1 198 ? 10.203 -27.25 -4.438 1 96.12 198 ILE A C 1
ATOM 1521 O O . ILE A 1 198 ? 9.586 -28.031 -3.703 1 96.12 198 ILE A O 1
ATOM 1525 N N . ARG A 1 199 ? 10.453 -26.047 -4.051 1 97.69 199 ARG A N 1
ATOM 1526 C CA . ARG A 1 199 ? 10.125 -25.547 -2.725 1 97.69 199 ARG A CA 1
ATOM 1527 C C . ARG A 1 199 ? 8.734 -24.906 -2.713 1 97.69 199 ARG A C 1
ATOM 1529 O O . ARG A 1 199 ? 8.266 -24.406 -3.736 1 97.69 199 ARG A O 1
ATOM 1536 N N . ASP A 1 200 ? 8.078 -24.891 -1.602 1 97.75 200 ASP A N 1
ATOM 1537 C CA . ASP A 1 200 ? 6.73 -24.375 -1.411 1 97.75 200 ASP A CA 1
ATOM 1538 C C . ASP A 1 200 ? 6.711 -22.844 -1.473 1 97.75 200 ASP A C 1
ATOM 1540 O O . ASP A 1 200 ? 6.773 -22.172 -0.439 1 97.75 200 ASP A O 1
ATOM 1544 N N . SER A 1 201 ? 6.48 -22.312 -2.609 1 97.88 201 SER A N 1
ATOM 1545 C CA . SER A 1 201 ? 6.371 -20.859 -2.77 1 97.88 201 SER A CA 1
ATOM 1546 C C . SER A 1 201 ? 4.926 -20.406 -2.621 1 97.88 201 SER A C 1
ATOM 1548 O O . SER A 1 201 ? 4.668 -19.266 -2.205 1 97.88 201 SER A O 1
ATOM 1550 N N . ASN A 1 202 ? 4.008 -21.266 -2.924 1 98.19 202 ASN A N 1
ATOM 1551 C CA . ASN A 1 202 ? 2.598 -20.875 -2.967 1 98.19 202 ASN A CA 1
ATOM 1552 C C . ASN A 1 202 ? 2.078 -20.5 -1.582 1 98.19 202 ASN A C 1
ATOM 1554 O O . ASN A 1 202 ? 1.295 -19.562 -1.445 1 98.19 202 ASN A O 1
ATOM 1558 N N . SER A 1 203 ? 2.494 -21.25 -0.559 1 98.44 203 SER A N 1
ATOM 1559 C CA . SER A 1 203 ? 2.078 -20.906 0.795 1 98.44 203 SER A CA 1
ATOM 1560 C C . SER A 1 203 ? 2.494 -19.484 1.151 1 98.44 203 SER A C 1
ATOM 1562 O O . SER A 1 203 ? 1.725 -18.734 1.762 1 98.44 203 SER A O 1
ATOM 1564 N N . TYR A 1 204 ? 3.65 -19.094 0.722 1 98.12 204 TYR A N 1
ATOM 1565 C CA . TYR A 1 204 ? 4.164 -17.766 1.025 1 98.12 204 TYR A CA 1
ATOM 1566 C C . TYR A 1 204 ? 3.496 -16.719 0.151 1 98.12 204 TYR A C 1
ATOM 1568 O O . TYR A 1 204 ? 3.295 -15.578 0.584 1 98.12 204 TYR A O 1
ATOM 1576 N N . THR A 1 205 ? 3.141 -17.078 -1.071 1 98.12 205 THR A N 1
ATOM 1577 C CA . THR A 1 205 ? 2.354 -16.203 -1.934 1 98.12 205 THR A CA 1
ATOM 1578 C C . THR A 1 205 ? 1.011 -15.867 -1.287 1 98.12 205 THR A C 1
ATOM 1580 O O . THR A 1 205 ? 0.627 -14.703 -1.205 1 98.12 205 THR A O 1
ATOM 1583 N N . ILE A 1 206 ? 0.37 -16.859 -0.801 1 98.75 206 ILE A N 1
ATOM 1584 C CA . ILE A 1 206 ? -0.948 -16.703 -0.194 1 98.75 206 ILE A CA 1
ATOM 1585 C C . ILE A 1 206 ? -0.827 -15.898 1.097 1 98.75 206 ILE A C 1
ATOM 1587 O O . ILE A 1 206 ? -1.573 -14.938 1.31 1 98.75 206 ILE A O 1
ATOM 1591 N N . ALA A 1 207 ? 0.157 -16.266 1.933 1 98.5 207 ALA A N 1
ATOM 1592 C CA . ALA A 1 207 ? 0.366 -15.562 3.197 1 98.5 207 ALA A CA 1
ATOM 1593 C C . ALA A 1 207 ? 0.668 -14.086 2.963 1 98.5 207 ALA A C 1
ATOM 1595 O O . ALA A 1 207 ? 0.151 -13.219 3.67 1 98.5 207 ALA A O 1
ATOM 1596 N N . SER A 1 208 ? 1.487 -13.805 1.996 1 97.56 208 SER A N 1
ATOM 1597 C CA . SER A 1 208 ? 1.834 -12.43 1.668 1 97.56 208 SER A CA 1
ATOM 1598 C C . SER A 1 208 ? 0.619 -11.656 1.163 1 97.56 208 SER A C 1
ATOM 1600 O O . SER A 1 208 ? 0.46 -10.469 1.462 1 97.56 208 SER A O 1
ATOM 1602 N N . SER A 1 209 ? -0.218 -12.305 0.376 1 98 209 SER A N 1
ATOM 1603 C CA . SER A 1 209 ? -1.441 -11.688 -0.124 1 98 209 SER A CA 1
ATOM 1604 C C . SER A 1 209 ? -2.402 -11.359 1.016 1 98 209 SER A C 1
ATOM 1606 O O . SER A 1 209 ? -3.117 -10.359 0.965 1 98 209 SER A O 1
ATOM 1608 N N . LEU A 1 210 ? -2.389 -12.172 2.062 1 98.31 210 LEU A N 1
ATOM 1609 C CA . LEU A 1 210 ? -3.25 -11.984 3.225 1 98.31 210 LEU A CA 1
ATOM 1610 C C . LEU A 1 210 ? -2.742 -10.844 4.098 1 98.31 210 LEU A C 1
ATOM 1612 O O . LEU A 1 210 ? -3.529 -10.18 4.777 1 98.31 210 LEU A O 1
ATOM 1616 N N . PHE A 1 211 ? -1.483 -10.602 3.988 1 95.81 211 PHE A N 1
ATOM 1617 C CA . PHE A 1 211 ? -0.818 -9.641 4.855 1 95.81 211 PHE A CA 1
ATOM 1618 C C . PHE A 1 211 ? -1.406 -8.242 4.668 1 95.81 211 PHE A C 1
ATOM 1620 O O . PHE A 1 211 ? -1.536 -7.484 5.633 1 95.81 211 PHE A O 1
ATOM 1627 N N . LYS A 1 212 ? -1.757 -7.848 3.49 1 92 212 LYS A N 1
ATOM 1628 C CA . LYS A 1 212 ? -2.258 -6.504 3.221 1 92 212 LYS A CA 1
ATOM 1629 C C . LYS A 1 212 ? -3.564 -6.242 3.965 1 92 212 LYS A C 1
ATOM 1631 O O . LYS A 1 212 ? -3.959 -5.09 4.152 1 92 212 LYS A O 1
ATOM 1636 N N . PHE A 1 213 ? -4.227 -7.32 4.391 1 95.31 213 PHE A N 1
ATOM 1637 C CA . PHE A 1 213 ? -5.457 -7.203 5.164 1 95.31 213 PHE A CA 1
ATOM 1638 C C . PHE A 1 213 ? -5.172 -7.285 6.656 1 95.31 213 PHE A C 1
ATOM 1640 O O . PHE A 1 213 ? -6.082 -7.164 7.477 1 95.31 213 PHE A O 1
ATOM 1647 N N . GLY A 1 214 ? -3.926 -7.535 7.012 1 94.75 214 GLY A N 1
ATOM 1648 C CA . GLY A 1 214 ? -3.559 -7.754 8.398 1 94.75 214 GLY A CA 1
ATOM 1649 C C . GLY A 1 214 ? -3.793 -9.18 8.859 1 94.75 214 GLY A C 1
ATOM 1650 O O . GLY A 1 214 ? -3.762 -9.461 10.062 1 94.75 214 GLY A O 1
ATOM 1651 N N . ILE A 1 215 ? -4.004 -10.086 7.965 1 97.69 215 ILE A N 1
ATOM 1652 C CA . ILE A 1 215 ? -4.332 -11.469 8.32 1 97.69 215 ILE A CA 1
ATOM 1653 C C . ILE A 1 215 ? -3.055 -12.297 8.398 1 97.69 215 ILE A C 1
ATOM 1655 O O . ILE A 1 215 ? -2.287 -12.359 7.434 1 97.69 215 ILE A O 1
ATOM 1659 N N . ILE A 1 216 ? -2.836 -12.883 9.523 1 96.81 216 ILE A N 1
ATOM 1660 C CA . ILE A 1 216 ? -1.812 -13.906 9.711 1 96.81 216 ILE A CA 1
ATOM 1661 C C . ILE A 1 216 ? -2.457 -15.297 9.672 1 96.81 216 ILE A C 1
ATOM 1663 O O . ILE A 1 216 ? -3.375 -15.578 10.445 1 96.81 216 ILE A O 1
ATOM 1667 N N . PRO A 1 217 ? -2 -16.125 8.719 1 97.94 217 PRO A N 1
ATOM 1668 C CA . PRO A 1 217 ? -2.613 -17.453 8.656 1 97.94 217 PRO A CA 1
ATOM 1669 C C . PRO A 1 217 ? -2.5 -18.219 9.969 1 97.94 217 PRO A C 1
ATOM 1671 O O . PRO A 1 217 ? -1.473 -18.141 10.648 1 97.94 217 PRO A O 1
ATOM 1674 N N . ASN A 1 218 ? -3.52 -18.922 10.336 1 97.31 218 ASN A N 1
ATOM 1675 C CA . ASN A 1 218 ? -3.518 -19.734 11.547 1 97.31 218 ASN A CA 1
ATOM 1676 C C . ASN A 1 218 ? -2.521 -20.891 11.445 1 97.31 218 ASN A C 1
ATOM 1678 O O . ASN A 1 218 ? -1.903 -21.266 12.438 1 97.31 218 ASN A O 1
ATOM 1682 N N . PHE A 1 219 ? -2.426 -21.422 10.219 1 96.06 219 PHE A N 1
ATOM 1683 C CA . PHE A 1 219 ? -1.385 -22.391 9.938 1 96.06 219 PHE A CA 1
ATOM 1684 C C . PHE A 1 219 ? -1.041 -22.406 8.453 1 96.06 219 PHE A C 1
ATOM 1686 O O . PHE A 1 219 ? -1.823 -21.938 7.625 1 96.06 219 PHE A O 1
ATOM 1693 N N . MET A 1 220 ? 0.106 -22.859 8.188 1 96.44 220 MET A N 1
ATOM 1694 C CA . MET A 1 220 ? 0.646 -23.156 6.859 1 96.44 220 MET A CA 1
ATOM 1695 C C . MET A 1 220 ? 1.326 -24.516 6.832 1 96.44 220 MET A C 1
ATOM 1697 O O . MET A 1 220 ? 2.363 -24.703 7.469 1 96.44 220 MET A O 1
ATOM 1701 N N . ILE A 1 221 ? 0.682 -25.453 6.043 1 96.56 221 ILE A N 1
ATOM 1702 C CA . ILE A 1 221 ? 1.203 -26.828 6.094 1 96.56 221 ILE A CA 1
ATOM 1703 C C . ILE A 1 221 ? 1.302 -27.391 4.68 1 96.56 221 ILE A C 1
ATOM 1705 O O . ILE A 1 221 ? 0.39 -27.203 3.867 1 96.56 221 ILE A O 1
ATOM 1709 N N . HIS A 1 222 ? 2.404 -27.969 4.375 1 96 222 HIS A N 1
ATOM 1710 C CA . HIS A 1 222 ? 2.543 -28.766 3.166 1 96 222 HIS A CA 1
ATOM 1711 C C . HIS A 1 222 ? 2.217 -30.234 3.439 1 96 222 HIS A C 1
ATOM 1713 O O . HIS A 1 222 ? 2.633 -30.781 4.457 1 96 222 HIS A O 1
ATOM 1719 N N . VAL A 1 223 ? 1.481 -30.859 2.545 1 94.06 223 VAL A N 1
ATOM 1720 C CA . VAL A 1 223 ? 1.13 -32.281 2.664 1 94.06 223 VAL A CA 1
ATOM 1721 C C . VAL A 1 223 ? 1.393 -33 1.34 1 94.06 223 VAL A C 1
ATOM 1723 O O . VAL A 1 223 ? 1 -32.5 0.277 1 94.06 223 VAL A O 1
ATOM 1726 N N . PRO A 1 224 ? 2.104 -34.125 1.385 1 90.81 224 PRO A N 1
ATOM 1727 C CA . PRO A 1 224 ? 2.25 -34.906 0.16 1 90.81 224 PRO A CA 1
ATOM 1728 C C . PRO A 1 224 ? 0.919 -35.469 -0.351 1 90.81 224 PRO A C 1
ATOM 1730 O O . PRO A 1 224 ? -0.089 -35.406 0.359 1 90.81 224 PRO A O 1
ATOM 1733 N N . ASP A 1 225 ? 0.963 -35.969 -1.551 1 87.56 225 ASP A N 1
ATOM 1734 C CA . ASP A 1 225 ? -0.247 -36.5 -2.156 1 87.56 225 ASP A CA 1
ATOM 1735 C C . ASP A 1 225 ? -0.578 -37.875 -1.578 1 87.56 225 ASP A C 1
ATOM 1737 O O . ASP A 1 225 ? -0.578 -38.875 -2.299 1 87.56 225 ASP A O 1
ATOM 1741 N N . ASP A 1 226 ? -0.809 -37.844 -0.329 1 88.38 226 ASP A N 1
ATOM 1742 C CA . ASP A 1 226 ? -1.239 -39 0.448 1 88.38 226 ASP A CA 1
ATOM 1743 C C . ASP A 1 226 ? -2.654 -38.812 0.989 1 88.38 226 ASP A C 1
ATOM 1745 O O . ASP A 1 226 ? -2.898 -37.906 1.788 1 88.38 226 ASP A O 1
ATOM 1749 N N . GLU A 1 227 ? -3.502 -39.688 0.56 1 90.5 227 GLU A N 1
ATOM 1750 C CA . GLU A 1 227 ? -4.922 -39.5 0.835 1 90.5 227 GLU A CA 1
ATOM 1751 C C . GLU A 1 227 ? -5.184 -39.406 2.336 1 90.5 227 GLU A C 1
ATOM 1753 O O . GLU A 1 227 ? -5.934 -38.531 2.781 1 90.5 227 GLU A O 1
ATOM 1758 N N . VAL A 1 228 ? -4.57 -40.25 3.15 1 93.56 228 VAL A N 1
ATOM 1759 C CA . VAL A 1 228 ? -4.82 -40.312 4.586 1 93.56 228 VAL A CA 1
ATOM 1760 C C . VAL A 1 228 ? -4.305 -39.031 5.25 1 93.56 228 VAL A C 1
ATOM 1762 O O . VAL A 1 228 ? -5.02 -38.406 6.023 1 93.56 228 VAL A O 1
ATOM 1765 N N . LYS A 1 229 ? -3.123 -38.688 4.926 1 93.69 229 LYS A N 1
ATOM 1766 C CA . LYS A 1 229 ? -2.525 -37.5 5.5 1 93.69 229 LYS A CA 1
ATOM 1767 C C . LYS A 1 229 ? -3.281 -36.25 5.062 1 93.69 229 LYS A C 1
ATOM 1769 O O . LYS A 1 229 ? -3.566 -35.344 5.883 1 93.69 229 LYS A O 1
ATOM 1774 N N . MET A 1 230 ? -3.637 -36.188 3.869 1 93.94 230 MET A N 1
ATOM 1775 C CA . MET A 1 230 ? -4.352 -35.031 3.33 1 93.94 230 MET A CA 1
ATOM 1776 C C . MET A 1 230 ? -5.727 -34.906 3.973 1 93.94 230 MET A C 1
ATOM 1778 O O . MET A 1 230 ? -6.148 -33.812 4.32 1 93.94 230 MET A O 1
ATOM 1782 N N . LYS A 1 231 ? -6.379 -36 4.051 1 95.25 231 LYS A N 1
ATOM 1783 C CA . LYS A 1 231 ? -7.703 -36 4.664 1 95.25 231 LYS A CA 1
ATOM 1784 C C . LYS A 1 231 ? -7.645 -35.438 6.082 1 95.25 231 LYS A C 1
ATOM 1786 O O . LYS A 1 231 ? -8.469 -34.594 6.461 1 95.25 231 LYS A O 1
ATOM 1791 N N . SER A 1 232 ? -6.688 -35.844 6.836 1 95.69 232 SER A N 1
ATOM 1792 C CA . SER A 1 232 ? -6.535 -35.406 8.219 1 95.69 232 SER A CA 1
ATOM 1793 C C . SER A 1 232 ? -6.273 -33.906 8.297 1 95.69 232 SER A C 1
ATOM 1795 O O . SER A 1 232 ? -6.891 -33.219 9.094 1 95.69 232 SER A O 1
ATOM 1797 N N . ILE A 1 233 ? -5.434 -33.438 7.5 1 95.44 233 ILE A N 1
ATOM 1798 C CA . ILE A 1 233 ? -5.039 -32.031 7.543 1 95.44 233 ILE A CA 1
ATOM 1799 C C . ILE A 1 233 ? -6.184 -31.156 7.035 1 95.44 233 ILE A C 1
ATOM 1801 O O . ILE A 1 233 ? -6.438 -30.078 7.582 1 95.44 233 ILE A O 1
ATOM 1805 N N . ILE A 1 234 ? -6.852 -31.594 5.973 1 96.31 234 ILE A N 1
ATOM 1806 C CA . ILE A 1 234 ? -7.992 -30.859 5.453 1 96.31 234 ILE A CA 1
ATOM 1807 C C . ILE A 1 234 ? -9.078 -30.766 6.52 1 96.31 234 ILE A C 1
ATOM 1809 O O . ILE A 1 234 ? -9.688 -29.703 6.711 1 96.31 234 ILE A O 1
ATOM 1813 N N . LYS A 1 235 ? -9.32 -31.828 7.18 1 95.75 235 LYS A N 1
ATOM 1814 C CA . LYS A 1 235 ? -10.312 -31.828 8.242 1 95.75 235 LYS A CA 1
ATOM 1815 C C . LYS A 1 235 ? -9.984 -30.781 9.312 1 95.75 235 LYS A C 1
ATOM 1817 O O . LYS A 1 235 ? -10.867 -30.047 9.758 1 95.75 235 LYS A O 1
ATOM 1822 N N . GLN A 1 236 ? -8.758 -30.703 9.656 1 94.62 236 GLN A N 1
ATOM 1823 C CA . GLN A 1 236 ? -8.305 -29.703 10.609 1 94.62 236 GLN A CA 1
ATOM 1824 C C . GLN A 1 236 ? -8.523 -28.297 10.062 1 94.62 236 GLN A C 1
ATOM 1826 O O . GLN A 1 236 ? -8.93 -27.391 10.797 1 94.62 236 GLN A O 1
ATOM 1831 N N . GLY A 1 237 ? -8.273 -28.141 8.805 1 96.19 237 GLY A N 1
ATOM 1832 C CA . GLY A 1 237 ? -8.406 -26.844 8.164 1 96.19 237 GLY A CA 1
ATOM 1833 C C . GLY A 1 237 ? -9.844 -26.375 8.078 1 96.19 237 GLY A C 1
ATOM 1834 O O . GLY A 1 237 ? -10.102 -25.172 7.969 1 96.19 237 GLY A O 1
ATOM 1835 N N . LEU A 1 238 ? -10.766 -27.297 8.109 1 97.12 238 LEU A N 1
ATOM 1836 C CA . LEU A 1 238 ? -12.18 -26.969 7.977 1 97.12 238 LEU A CA 1
ATOM 1837 C C . LEU A 1 238 ? -12.719 -26.344 9.258 1 97.12 238 LEU A C 1
ATOM 1839 O O . LEU A 1 238 ? -13.883 -25.953 9.328 1 97.12 238 LEU A O 1
ATOM 1843 N N . ASP A 1 239 ? -11.836 -26.109 10.234 1 96 239 ASP A N 1
ATOM 1844 C CA . ASP A 1 239 ? -12.164 -25.359 11.445 1 96 239 ASP A CA 1
ATOM 1845 C C . ASP A 1 239 ? -11.922 -23.875 11.25 1 96 239 ASP A C 1
ATOM 1847 O O . ASP A 1 239 ? -12.32 -23.062 12.086 1 96 239 ASP A O 1
ATOM 1851 N N . CYS A 1 240 ? -11.32 -23.5 10.188 1 98.06 240 CYS A N 1
ATOM 1852 C CA . CYS A 1 240 ? -11.07 -22.094 9.859 1 98.06 240 CYS A CA 1
ATOM 1853 C C . CYS A 1 240 ? -12.273 -21.484 9.141 1 98.06 240 CYS A C 1
ATOM 1855 O O . CYS A 1 240 ? -13.164 -22.203 8.703 1 98.06 240 CYS A O 1
ATOM 1857 N N . ASP A 1 241 ? -12.32 -20.156 9.125 1 98.62 241 ASP A N 1
ATOM 1858 C CA . ASP A 1 241 ? -13.336 -19.469 8.336 1 98.62 241 ASP A CA 1
ATOM 1859 C C . ASP A 1 241 ? -13.086 -19.641 6.84 1 98.62 241 ASP A C 1
ATOM 1861 O O . ASP A 1 241 ? -14.031 -19.797 6.062 1 98.62 241 ASP A O 1
ATOM 1865 N N . ILE A 1 242 ? -11.859 -19.641 6.441 1 98.81 242 ILE A N 1
ATOM 1866 C CA . ILE A 1 242 ? -11.43 -19.812 5.055 1 98.81 242 ILE A CA 1
ATOM 1867 C C . ILE A 1 242 ? -10.258 -20.781 4.992 1 98.81 242 ILE A C 1
ATOM 1869 O O . ILE A 1 242 ? -9.289 -20.641 5.742 1 98.81 242 ILE A O 1
ATOM 1873 N N . LEU A 1 243 ? -10.352 -21.781 4.176 1 98.81 243 LEU A N 1
ATOM 1874 C CA . LEU A 1 243 ? -9.266 -22.703 3.885 1 98.81 243 LEU A CA 1
ATOM 1875 C C . LEU A 1 243 ? -8.789 -22.547 2.445 1 98.81 243 LEU A C 1
ATOM 1877 O O . LEU A 1 243 ? -9.594 -22.609 1.511 1 98.81 243 LEU A O 1
ATOM 1881 N N . ILE A 1 244 ? -7.52 -22.297 2.268 1 98.81 244 ILE A N 1
ATOM 1882 C CA . ILE A 1 244 ? -6.953 -22.109 0.935 1 98.81 244 ILE A CA 1
ATOM 1883 C C . ILE A 1 244 ? -5.941 -23.219 0.652 1 98.81 244 ILE A C 1
ATOM 1885 O O . ILE A 1 244 ? -4.949 -23.359 1.374 1 98.81 244 ILE A O 1
ATOM 1889 N N . LEU A 1 245 ? -6.23 -23.969 -0.343 1 97.69 245 LEU A N 1
ATOM 1890 C CA . LEU A 1 245 ? -5.312 -25.016 -0.797 1 97.69 245 LEU A CA 1
ATOM 1891 C C . LEU A 1 245 ? -4.617 -24.594 -2.09 1 97.69 245 LEU A C 1
ATOM 1893 O O . LEU A 1 245 ? -5.18 -23.844 -2.891 1 97.69 245 LEU A O 1
ATOM 1897 N N . SER A 1 246 ? -3.451 -25.031 -2.266 1 96.06 246 SER A N 1
ATOM 1898 C CA . SER A 1 246 ? -2.725 -24.859 -3.52 1 96.06 246 SER A CA 1
ATOM 1899 C C . SER A 1 246 ? -2.129 -26.172 -4 1 96.06 246 SER A C 1
ATOM 1901 O O . SER A 1 246 ? -1.488 -26.891 -3.229 1 96.06 246 SER A O 1
ATOM 1903 N N . GLY A 1 247 ? -2.369 -26.453 -5.254 1 90.56 247 GLY A N 1
ATOM 1904 C CA . GLY A 1 247 ? -1.926 -27.719 -5.812 1 90.56 247 GLY A CA 1
ATOM 1905 C C . GLY A 1 247 ? -2.979 -28.812 -5.73 1 90.56 247 GLY A C 1
ATOM 1906 O O . GLY A 1 247 ? -3.875 -28.766 -4.887 1 90.56 247 GLY A O 1
ATOM 1907 N N . GLY A 1 248 ? -2.986 -29.766 -6.602 1 83.94 248 GLY A N 1
ATOM 1908 C CA . GLY A 1 248 ? -3.795 -30.969 -6.535 1 83.94 248 GLY A CA 1
ATOM 1909 C C . GLY A 1 248 ? -5.207 -30.781 -7.047 1 83.94 248 GLY A C 1
ATOM 1910 O O . GLY A 1 248 ? -6.082 -31.609 -6.816 1 83.94 248 GLY A O 1
ATOM 1911 N N . VAL A 1 249 ? -5.516 -29.672 -7.637 1 82.06 249 VAL A N 1
ATOM 1912 C CA . VAL A 1 249 ? -6.883 -29.391 -8.062 1 82.06 249 VAL A CA 1
ATOM 1913 C C . VAL A 1 249 ? -7.105 -29.922 -9.477 1 82.06 249 VAL A C 1
ATOM 1915 O O . VAL A 1 249 ? -8.242 -30.094 -9.914 1 82.06 249 VAL A O 1
ATOM 1918 N N . SER A 1 250 ? -6.105 -30.016 -10.336 1 68 250 SER A N 1
ATOM 1919 C CA . SER A 1 250 ? -6.281 -30.547 -11.688 1 68 250 SER A CA 1
ATOM 1920 C C . SER A 1 250 ? -5.109 -31.438 -12.086 1 68 250 SER A C 1
ATOM 1922 O O . SER A 1 250 ? -4.293 -31.062 -12.93 1 68 250 SER A O 1
ATOM 1924 N N . MET A 1 251 ? -4.711 -32.188 -11.211 1 55.09 251 MET A N 1
ATOM 1925 C CA . MET A 1 251 ? -3.535 -32.938 -11.609 1 55.09 251 MET A CA 1
ATOM 1926 C C . MET A 1 251 ? -3.916 -34.406 -11.93 1 55.09 251 MET A C 1
ATOM 1928 O O . MET A 1 251 ? -4.336 -35.125 -11.039 1 55.09 251 MET A O 1
ATOM 1932 N N . GLY A 1 252 ? -3.855 -34.719 -13.375 1 54.91 252 GLY A N 1
ATOM 1933 C CA . GLY A 1 252 ? -3.955 -36.062 -13.875 1 54.91 252 GLY A CA 1
ATOM 1934 C C . GLY A 1 252 ? -5.32 -36.688 -13.648 1 54.91 252 GLY A C 1
ATOM 1935 O O . GLY A 1 252 ? -6.336 -36 -13.68 1 54.91 252 GLY A O 1
ATOM 1936 N N . GLU A 1 253 ? -5.387 -37.938 -13.727 1 52.59 253 GLU A N 1
ATOM 1937 C CA . GLU A 1 253 ? -6.582 -38.75 -13.523 1 52.59 253 GLU A CA 1
ATOM 1938 C C . GLU A 1 253 ? -7.117 -38.594 -12.102 1 52.59 253 GLU A C 1
ATOM 1940 O O . GLU A 1 253 ? -8.281 -38.906 -11.836 1 52.59 253 GLU A O 1
ATOM 1945 N N . LYS A 1 254 ? -6.285 -38.062 -11.188 1 58.38 254 LYS A N 1
ATOM 1946 C CA . LYS A 1 254 ? -6.73 -38.031 -9.797 1 58.38 254 LYS A CA 1
ATOM 1947 C C . LYS A 1 254 ? -6.922 -36.594 -9.297 1 58.38 254 LYS A C 1
ATOM 1949 O O . LYS A 1 254 ? -6.016 -35.781 -9.406 1 58.38 254 LYS A O 1
ATOM 1954 N N . ASP A 1 255 ? -8.133 -36.062 -9.359 1 74.5 255 ASP A N 1
ATOM 1955 C CA . ASP A 1 255 ? -8.477 -34.844 -8.625 1 74.5 255 ASP A CA 1
ATOM 1956 C C . ASP A 1 255 ? -8.555 -35.125 -7.125 1 74.5 255 ASP A C 1
ATOM 1958 O O . ASP A 1 255 ? -9.648 -35.094 -6.543 1 74.5 255 ASP A O 1
ATOM 1962 N N . LEU A 1 256 ? -7.379 -35.312 -6.605 1 82.5 256 LEU A N 1
ATOM 1963 C CA . LEU A 1 256 ? -7.273 -35.75 -5.223 1 82.5 256 LEU A CA 1
ATOM 1964 C C . LEU A 1 256 ? -7.934 -34.781 -4.273 1 82.5 256 LEU A C 1
ATOM 1966 O O . LEU A 1 256 ? -8.766 -35.156 -3.449 1 82.5 256 LEU A O 1
ATOM 1970 N N . VAL A 1 257 ? -7.746 -33.531 -4.477 1 90.69 257 VAL A N 1
ATOM 1971 C CA . VAL A 1 257 ? -8.203 -32.5 -3.541 1 90.69 257 VAL A CA 1
ATOM 1972 C C . VAL A 1 257 ? -9.719 -32.344 -3.641 1 90.69 257 VAL A C 1
ATOM 1974 O O . VAL A 1 257 ? -10.43 -32.469 -2.639 1 90.69 257 VAL A O 1
ATOM 1977 N N . PRO A 1 258 ? -10.258 -32.156 -4.859 1 92.19 258 PRO A N 1
ATOM 1978 C CA . PRO A 1 258 ? -11.719 -32.062 -4.965 1 92.19 258 PRO A CA 1
ATOM 1979 C C . PRO A 1 258 ? -12.438 -33.281 -4.414 1 92.19 258 PRO A C 1
ATOM 1981 O O . PRO A 1 258 ? -13.469 -33.156 -3.75 1 92.19 258 PRO A O 1
ATOM 1984 N N . ASP A 1 259 ? -11.852 -34.438 -4.68 1 91.81 259 ASP A N 1
ATOM 1985 C CA . ASP A 1 259 ? -12.461 -35.688 -4.215 1 91.81 259 ASP A CA 1
ATOM 1986 C C . ASP A 1 259 ? -12.477 -35.75 -2.689 1 91.81 259 ASP A C 1
ATOM 1988 O O . ASP A 1 259 ? -13.492 -36.094 -2.088 1 91.81 259 ASP A O 1
ATOM 1992 N N . LEU A 1 260 ? -11.406 -35.438 -2.102 1 93.62 260 LEU A N 1
ATOM 1993 C CA . LEU A 1 260 ? -11.281 -35.469 -0.648 1 93.62 260 LEU A CA 1
ATOM 1994 C C . LEU A 1 260 ? -12.203 -34.406 -0.01 1 93.62 260 LEU A C 1
ATOM 1996 O O . LEU A 1 260 ? -12.82 -34.688 1.023 1 93.62 260 LEU A O 1
ATOM 2000 N N . LEU A 1 261 ? -12.289 -33.25 -0.601 1 96 261 LEU A N 1
ATOM 2001 C CA . LEU A 1 261 ? -13.164 -32.188 -0.101 1 96 261 LEU A CA 1
ATOM 2002 C C . LEU A 1 261 ? -14.625 -32.656 -0.105 1 96 261 LEU A C 1
ATOM 2004 O O . LEU A 1 261 ? -15.352 -32.406 0.859 1 96 261 LEU A O 1
ATOM 2008 N N . ASN A 1 262 ? -15.008 -33.312 -1.192 1 95.19 262 ASN A N 1
ATOM 2009 C CA . ASN A 1 262 ? -16.359 -33.844 -1.279 1 95.19 262 ASN A CA 1
ATOM 2010 C C . ASN A 1 262 ? -16.625 -34.875 -0.178 1 95.19 262 ASN A C 1
ATOM 2012 O O . ASN A 1 262 ? -17.656 -34.812 0.486 1 95.19 262 ASN A O 1
ATOM 2016 N N . LYS A 1 263 ? -15.664 -35.75 0.024 1 95.25 263 LYS A N 1
ATOM 2017 C CA . LYS A 1 263 ? -15.781 -36.781 1.045 1 95.25 263 LYS A CA 1
ATOM 2018 C C . LYS A 1 263 ? -15.898 -36.188 2.439 1 95.25 263 LYS A C 1
ATOM 2020 O O . LYS A 1 263 ? -16.516 -36.781 3.328 1 95.25 263 LYS A O 1
ATOM 2025 N N . LEU A 1 264 ? -15.352 -35.031 2.609 1 96.69 264 LEU A N 1
ATOM 2026 C CA . LEU A 1 264 ? -15.32 -34.375 3.912 1 96.69 264 LEU A CA 1
ATOM 2027 C C . LEU A 1 264 ? -16.5 -33.438 4.066 1 96.69 264 LEU A C 1
ATOM 2029 O O . LEU A 1 264 ? -16.531 -32.625 5.004 1 96.69 264 LEU A O 1
ATOM 2033 N N . GLY A 1 265 ? -17.422 -33.375 3.094 1 96.88 265 GLY A N 1
ATOM 2034 C CA . GLY A 1 265 ? -18.672 -32.625 3.229 1 96.88 265 GLY A CA 1
ATOM 2035 C C . GLY A 1 265 ? -18.594 -31.219 2.686 1 96.88 265 GLY A C 1
ATOM 2036 O O . GLY A 1 265 ? -19.422 -30.375 3.021 1 96.88 265 GLY A O 1
ATOM 2037 N N . VAL A 1 266 ? -17.641 -30.922 1.878 1 98 266 VAL A N 1
ATOM 2038 C CA . VAL A 1 266 ? -17.547 -29.609 1.25 1 98 266 VAL A CA 1
ATOM 2039 C C . VAL A 1 266 ? -18.281 -29.625 -0.085 1 98 266 VAL A C 1
ATOM 2041 O O . VAL A 1 266 ? -17.984 -30.438 -0.962 1 98 266 VAL A O 1
ATOM 2044 N N . THR A 1 267 ? -19.219 -28.734 -0.239 1 98.12 267 THR A N 1
ATOM 2045 C CA . THR A 1 267 ? -20 -28.641 -1.467 1 98.12 267 THR A CA 1
ATOM 2046 C C . THR A 1 267 ? -19.297 -27.766 -2.496 1 98.12 267 THR A C 1
ATOM 2048 O O . THR A 1 267 ? -18.922 -26.625 -2.205 1 98.12 267 THR A O 1
ATOM 2051 N N . LYS A 1 268 ? -19.125 -28.312 -3.617 1 97.88 268 LYS A N 1
ATOM 2052 C CA . LYS A 1 268 ? -18.516 -27.562 -4.715 1 97.88 268 LYS A CA 1
ATOM 2053 C C . LYS A 1 268 ? -19.469 -26.516 -5.262 1 97.88 268 LYS A C 1
ATOM 2055 O O . LYS A 1 268 ? -20.625 -26.797 -5.531 1 97.88 268 LYS A O 1
ATOM 2060 N N . ILE A 1 269 ? -18.984 -25.297 -5.426 1 98.38 269 ILE A N 1
ATOM 2061 C CA . ILE A 1 269 ? -19.734 -24.234 -6.086 1 98.38 269 ILE A CA 1
ATOM 2062 C C . ILE A 1 269 ? -19.312 -24.125 -7.547 1 98.38 269 ILE A C 1
ATOM 2064 O O . ILE A 1 269 ? -20.156 -24.125 -8.445 1 98.38 269 ILE A O 1
ATOM 2068 N N . PHE A 1 270 ? -18.016 -24.094 -7.793 1 97.94 270 PHE A N 1
ATOM 2069 C CA . PHE A 1 270 ? -17.547 -24.219 -9.172 1 97.94 270 PHE A CA 1
ATOM 2070 C C . PHE A 1 270 ? -16.141 -24.844 -9.203 1 97.94 270 PHE A C 1
ATOM 2072 O O . PHE A 1 270 ? -15.453 -24.875 -8.188 1 97.94 270 PHE A O 1
ATOM 2079 N N . HIS A 1 271 ? -15.828 -25.406 -10.312 1 96.12 271 HIS A N 1
ATOM 2080 C CA . HIS A 1 271 ? -14.5 -25.891 -10.68 1 96.12 271 HIS A CA 1
ATOM 2081 C C . HIS A 1 271 ? -14.125 -25.453 -12.094 1 96.12 271 HIS A C 1
ATOM 2083 O O . HIS A 1 271 ? -14.898 -25.672 -13.031 1 96.12 271 HIS A O 1
ATOM 2089 N N . LYS A 1 272 ? -12.977 -24.781 -12.234 1 95.31 272 LYS A N 1
ATOM 2090 C CA . LYS A 1 272 ? -12.461 -24.281 -13.508 1 95.31 272 LYS A CA 1
ATOM 2091 C C . LYS A 1 272 ? -13.234 -23.047 -13.953 1 95.31 272 LYS A C 1
ATOM 2093 O O . LYS A 1 272 ? -14.469 -23.031 -13.938 1 95.31 272 LYS A O 1
ATOM 2098 N N . ILE A 1 273 ? -12.516 -22.062 -14.258 1 97.25 273 ILE A N 1
ATOM 2099 C CA . ILE A 1 273 ? -13.109 -20.844 -14.797 1 97.25 273 ILE A CA 1
ATOM 2100 C C . ILE A 1 273 ? -12.398 -20.453 -16.094 1 97.25 273 ILE A C 1
ATOM 2102 O O . ILE A 1 273 ? -11.258 -20.859 -16.328 1 97.25 273 ILE A O 1
ATOM 2106 N N . ALA A 1 274 ? -13.016 -19.688 -16.953 1 97.62 274 ALA A N 1
ATOM 2107 C CA . ALA A 1 274 ? -12.516 -19.328 -18.281 1 97.62 274 ALA A CA 1
ATOM 2108 C C . ALA A 1 274 ? -11.523 -18.172 -18.203 1 97.62 274 ALA A C 1
ATOM 2110 O O . ALA A 1 274 ? -11.766 -17.094 -18.766 1 97.62 274 ALA A O 1
ATOM 2111 N N . ILE A 1 275 ? -10.359 -18.469 -17.625 1 97.88 275 ILE A N 1
ATOM 2112 C CA . ILE A 1 275 ? -9.328 -17.453 -17.5 1 97.88 275 ILE A CA 1
ATOM 2113 C C . ILE A 1 275 ? -7.961 -18.047 -17.812 1 97.88 275 ILE A C 1
ATOM 2115 O O . ILE A 1 275 ? -7.816 -19.281 -17.875 1 97.88 275 ILE A O 1
ATOM 2119 N N . LYS A 1 276 ? -7.055 -17.188 -18.016 1 96.5 276 LYS A N 1
ATOM 2120 C CA . LYS A 1 276 ? -5.637 -17.516 -18.141 1 96.5 276 LYS A CA 1
ATOM 2121 C C . LYS A 1 276 ? -4.773 -16.484 -17.422 1 96.5 276 LYS A C 1
ATOM 2123 O O . LYS A 1 276 ? -4.867 -15.289 -17.703 1 96.5 276 LYS A O 1
ATOM 2128 N N . PRO A 1 277 ? -3.902 -16.906 -16.641 1 96.25 277 PRO A N 1
ATOM 2129 C CA . PRO A 1 277 ? -3.777 -18.25 -16.047 1 96.25 277 PRO A CA 1
ATOM 2130 C C . PRO A 1 277 ? -4.836 -18.516 -14.977 1 96.25 277 PRO A C 1
ATOM 2132 O O . PRO A 1 277 ? -5.652 -17.656 -14.672 1 96.25 277 PRO A O 1
ATOM 2135 N N . GLY A 1 278 ? -4.867 -19.734 -14.414 1 95.62 278 GLY A N 1
ATOM 2136 C CA . GLY A 1 278 ? -5.652 -20.016 -13.227 1 95.62 278 GLY A CA 1
ATOM 2137 C C . GLY A 1 278 ? -6.91 -20.812 -13.516 1 95.62 278 GLY A C 1
ATOM 2138 O O . GLY A 1 278 ? -7.781 -20.953 -12.656 1 95.62 278 GLY A O 1
ATOM 2139 N N . LYS A 1 279 ? -7.035 -21.375 -14.656 1 94.88 279 LYS A N 1
ATOM 2140 C CA . LYS A 1 279 ? -8.219 -22.078 -15.148 1 94.88 279 LYS A CA 1
ATOM 2141 C C . LYS A 1 279 ? -8.688 -23.125 -14.141 1 94.88 279 LYS A C 1
ATOM 2143 O O . LYS A 1 279 ? -9.883 -23.219 -13.852 1 94.88 279 LYS A O 1
ATOM 2148 N N . PRO A 1 280 ? -7.859 -23.891 -13.523 1 93.5 280 PRO A N 1
ATOM 2149 C CA . PRO A 1 280 ? -8.336 -25.031 -12.734 1 93.5 280 PRO A CA 1
ATOM 2150 C C . PRO A 1 280 ? -8.727 -24.641 -11.312 1 93.5 280 PRO A C 1
ATOM 2152 O O . PRO A 1 280 ? -8.906 -25.516 -10.461 1 93.5 280 PRO A O 1
ATOM 2155 N N . VAL A 1 281 ? -8.969 -23.438 -10.984 1 96.69 281 VAL A N 1
ATOM 2156 C CA . VAL A 1 281 ? -9.32 -23 -9.633 1 96.69 281 VAL A CA 1
ATOM 2157 C C . VAL A 1 281 ? -10.633 -23.641 -9.203 1 96.69 281 VAL A C 1
ATOM 2159 O O . VAL A 1 281 ? -11.539 -23.812 -10.023 1 96.69 281 VAL A O 1
ATOM 2162 N N . TRP A 1 282 ? -10.664 -24.016 -7.93 1 97.69 282 TRP A N 1
ATOM 2163 C CA . TRP A 1 282 ? -11.812 -24.656 -7.305 1 97.69 282 TRP A CA 1
ATOM 2164 C C . TRP A 1 282 ? -12.344 -23.828 -6.141 1 97.69 282 TRP A C 1
ATOM 2166 O O . TRP A 1 282 ? -11.562 -23.219 -5.398 1 97.69 282 TRP A O 1
ATOM 2176 N N . PHE A 1 283 ? -13.734 -23.734 -5.977 1 98.62 283 PHE A N 1
ATOM 2177 C CA . PHE A 1 283 ? -14.359 -23.016 -4.867 1 98.62 283 PHE A CA 1
ATOM 2178 C C . PHE A 1 283 ? -15.555 -23.797 -4.332 1 98.62 283 PHE A C 1
ATOM 2180 O O . PHE A 1 283 ? -16.344 -24.359 -5.102 1 98.62 283 PHE A O 1
ATOM 2187 N N . GLY A 1 284 ? -15.602 -23.875 -3.055 1 98.62 284 GLY A N 1
ATOM 2188 C CA . GLY A 1 284 ? -16.719 -24.516 -2.383 1 98.62 284 GLY A CA 1
ATOM 2189 C C . GLY A 1 284 ? -16.844 -24.109 -0.924 1 98.62 284 GLY A C 1
ATOM 2190 O O . GLY A 1 284 ? -16.188 -23.172 -0.472 1 98.62 284 GLY A O 1
ATOM 2191 N N . LYS A 1 285 ? -17.812 -24.781 -0.258 1 98.44 285 LYS A N 1
ATOM 2192 C CA . LYS A 1 285 ? -18.031 -24.422 1.144 1 98.44 285 LYS A CA 1
ATOM 2193 C C . LYS A 1 285 ? -18.719 -25.562 1.895 1 98.44 285 LYS A C 1
ATOM 2195 O O . LYS A 1 285 ? -19.297 -26.453 1.279 1 98.44 285 LYS A O 1
ATOM 2200 N N . ASN A 1 286 ? -18.547 -25.578 3.127 1 97.25 286 ASN A N 1
ATOM 2201 C CA . ASN A 1 286 ? -19.484 -26.25 4.023 1 97.25 286 ASN A CA 1
ATOM 2202 C C . ASN A 1 286 ? -20.188 -25.25 4.93 1 97.25 286 ASN A C 1
ATOM 2204 O O . ASN A 1 286 ? -20.328 -24.062 4.582 1 97.25 286 ASN A O 1
ATOM 2208 N N . GLU A 1 287 ? -20.75 -25.625 6 1 94.12 287 GLU A N 1
ATOM 2209 C CA . GLU A 1 287 ? -21.594 -24.75 6.82 1 94.12 287 GLU A CA 1
ATOM 2210 C C . GLU A 1 287 ? -20.781 -23.609 7.418 1 94.12 287 GLU A C 1
ATOM 2212 O O . GLU A 1 287 ? -21.312 -22.516 7.613 1 94.12 287 GLU A O 1
ATOM 2217 N N . THR A 1 288 ? -19.531 -23.859 7.594 1 94.56 288 THR A N 1
ATOM 2218 C CA . THR A 1 288 ? -18.766 -22.891 8.391 1 94.56 288 THR A CA 1
ATOM 2219 C C . THR A 1 288 ? -17.594 -22.344 7.594 1 94.56 288 THR A C 1
ATOM 2221 O O . THR A 1 288 ? -17.125 -21.234 7.867 1 94.56 288 THR A O 1
ATOM 2224 N N . THR A 1 289 ? -17.125 -23.109 6.645 1 98.25 289 THR A N 1
ATOM 2225 C CA . THR A 1 289 ? -15.828 -22.797 6.051 1 98.25 289 THR A CA 1
ATOM 2226 C C . THR A 1 289 ? -15.953 -22.609 4.539 1 98.25 289 THR A C 1
ATOM 2228 O O . THR A 1 289 ? -16.562 -23.438 3.857 1 98.25 289 THR A O 1
ATOM 2231 N N . LEU A 1 290 ? -15.43 -21.5 4.059 1 98.81 290 LEU A N 1
ATOM 2232 C CA . LEU A 1 290 ? -15.188 -21.359 2.627 1 98.81 290 LEU A CA 1
ATOM 2233 C C . LEU A 1 290 ? -13.875 -22.031 2.232 1 98.81 290 LEU A C 1
ATOM 2235 O O . LEU A 1 290 ? -12.875 -21.922 2.951 1 98.81 290 LEU A O 1
ATOM 2239 N N . VAL A 1 291 ? -13.891 -22.734 1.099 1 98.81 291 VAL A N 1
ATOM 2240 C CA . VAL A 1 291 ? -12.695 -23.469 0.68 1 98.81 291 VAL A CA 1
ATOM 2241 C C . VAL A 1 291 ? -12.312 -23.062 -0.744 1 98.81 291 VAL A C 1
ATOM 2243 O O . VAL A 1 291 ? -13.164 -23.062 -1.643 1 98.81 291 VAL A O 1
ATOM 2246 N N . PHE A 1 292 ? -11.078 -22.656 -0.877 1 98.75 292 PHE A N 1
ATOM 2247 C CA . PHE A 1 292 ? -10.516 -22.375 -2.191 1 98.75 292 PHE A CA 1
ATOM 2248 C C . PHE A 1 292 ? -9.422 -23.375 -2.533 1 98.75 292 PHE A C 1
ATOM 2250 O O . PHE A 1 292 ? -8.523 -23.625 -1.723 1 98.75 292 PHE A O 1
ATOM 2257 N N . GLY A 1 293 ? -9.5 -24.016 -3.674 1 97.69 293 GLY A N 1
ATOM 2258 C CA . GLY A 1 293 ? -8.414 -24.766 -4.273 1 97.69 293 GLY A CA 1
ATOM 2259 C C . GLY A 1 293 ? -7.746 -24.047 -5.426 1 97.69 293 GLY A C 1
ATOM 2260 O O . GLY A 1 293 ? -8.273 -24.016 -6.543 1 97.69 293 GLY A O 1
ATOM 2261 N N . LEU A 1 294 ? -6.562 -23.516 -5.168 1 97.62 294 LEU A N 1
ATOM 2262 C CA . LEU A 1 294 ? -5.844 -22.75 -6.184 1 97.62 294 LEU A CA 1
ATOM 2263 C C . LEU A 1 294 ? -4.918 -23.656 -6.984 1 97.62 294 LEU A C 1
ATOM 2265 O O . LEU A 1 294 ? -4.5 -24.719 -6.5 1 97.62 294 LEU A O 1
ATOM 2269 N N . PRO A 1 295 ? -4.605 -23.219 -8.234 1 94.12 295 PRO A N 1
ATOM 2270 C CA . PRO A 1 295 ? -3.627 -23.969 -9.023 1 94.12 295 PRO A CA 1
ATOM 2271 C C . PRO A 1 295 ? -2.256 -24.031 -8.352 1 94.12 295 PRO A C 1
ATOM 2273 O O . PRO A 1 295 ? -1.94 -23.188 -7.504 1 94.12 295 PRO A O 1
ATOM 2276 N N . GLY A 1 296 ? -1.472 -24.969 -8.805 1 93 296 GLY A N 1
ATOM 2277 C CA . GLY A 1 296 ? -0.173 -25.172 -8.188 1 93 296 GLY A CA 1
ATOM 2278 C C . GLY A 1 296 ? 0.899 -24.25 -8.727 1 93 296 GLY A C 1
ATOM 2279 O O . GLY A 1 296 ? 1.916 -24.016 -8.07 1 93 296 GLY A O 1
ATOM 2280 N N . ASN A 1 297 ? 0.713 -23.75 -9.977 1 93.25 297 ASN A N 1
ATOM 2281 C CA . ASN A 1 297 ? 1.687 -22.812 -10.531 1 93.25 297 ASN A CA 1
ATOM 2282 C C . ASN A 1 297 ? 1.681 -21.484 -9.781 1 93.25 297 ASN A C 1
ATOM 2284 O O . ASN A 1 297 ? 0.618 -20.922 -9.523 1 93.25 297 ASN A O 1
ATOM 2288 N N . PRO A 1 298 ? 2.797 -20.984 -9.469 1 95.69 298 PRO A N 1
ATOM 2289 C CA . PRO A 1 298 ? 2.898 -19.844 -8.57 1 95.69 298 PRO A CA 1
ATOM 2290 C C . PRO A 1 298 ? 2.127 -18.625 -9.078 1 95.69 298 PRO A C 1
ATOM 2292 O O . PRO A 1 298 ? 1.387 -18 -8.32 1 95.69 298 PRO A O 1
ATOM 2295 N N . PHE A 1 299 ? 2.285 -18.266 -10.328 1 97.06 299 PHE A N 1
ATOM 2296 C CA . PHE A 1 299 ? 1.617 -17.062 -10.82 1 97.06 299 PHE A CA 1
ATOM 2297 C C . PHE A 1 299 ? 0.11 -17.281 -10.898 1 97.06 299 PHE A C 1
ATOM 2299 O O . PHE A 1 299 ? -0.667 -16.344 -10.695 1 97.06 299 PHE A O 1
ATOM 2306 N N . SER A 1 300 ? -0.316 -18.484 -11.195 1 96.88 300 SER A N 1
ATOM 2307 C CA . SER A 1 300 ? -1.741 -18.797 -11.156 1 96.88 300 SER A CA 1
ATOM 2308 C C . SER A 1 300 ? -2.307 -18.609 -9.75 1 96.88 300 SER A C 1
ATOM 2310 O O . SER A 1 300 ? -3.408 -18.078 -9.586 1 96.88 300 SER A O 1
ATOM 2312 N N . THR A 1 301 ? -1.547 -19.047 -8.773 1 97.88 301 THR A N 1
ATOM 2313 C CA . THR A 1 301 ? -1.947 -18.875 -7.387 1 97.88 301 THR A CA 1
ATOM 2314 C C . THR A 1 301 ? -2.1 -17.406 -7.047 1 97.88 301 THR A C 1
ATOM 2316 O O . THR A 1 301 ? -3.119 -16.984 -6.488 1 97.88 301 THR A O 1
ATOM 2319 N N . GLN A 1 302 ? -1.14 -16.641 -7.438 1 98.31 302 GLN A N 1
ATOM 2320 C CA . GLN A 1 302 ? -1.139 -15.211 -7.176 1 98.31 302 GLN A CA 1
ATOM 2321 C C . GLN A 1 302 ? -2.311 -14.523 -7.871 1 98.31 302 GLN A C 1
ATOM 2323 O O . GLN A 1 302 ? -3.002 -13.703 -7.266 1 98.31 302 GLN A O 1
ATOM 2328 N N . THR A 1 303 ? -2.551 -14.883 -9.109 1 98.62 303 THR A N 1
ATOM 2329 C CA . THR A 1 303 ? -3.617 -14.297 -9.914 1 98.62 303 THR A CA 1
ATOM 2330 C C . THR A 1 303 ? -4.984 -14.641 -9.328 1 98.62 303 THR A C 1
ATOM 2332 O O . THR A 1 303 ? -5.805 -13.75 -9.094 1 98.62 303 THR A O 1
ATOM 2335 N N . CYS A 1 304 ? -5.172 -15.891 -9.031 1 98.81 304 CYS A N 1
ATOM 2336 C CA . CYS A 1 304 ? -6.469 -16.328 -8.531 1 98.81 304 CYS A CA 1
ATOM 2337 C C . CYS A 1 304 ? -6.773 -15.703 -7.176 1 98.81 304 CYS A C 1
ATOM 2339 O O . CYS A 1 304 ? -7.922 -15.359 -6.891 1 98.81 304 CYS A O 1
ATOM 2341 N N . PHE A 1 305 ? -5.738 -15.602 -6.34 1 98.75 305 PHE A N 1
ATOM 2342 C CA . PHE A 1 305 ? -5.953 -14.914 -5.074 1 98.75 305 PHE A CA 1
ATOM 2343 C C . PHE A 1 305 ? -6.445 -13.484 -5.309 1 98.75 305 PHE A C 1
ATOM 2345 O O . PHE A 1 305 ? -7.445 -13.07 -4.723 1 98.75 305 PHE A O 1
ATOM 2352 N N . ARG A 1 306 ? -5.797 -12.758 -6.188 1 98.62 306 ARG A N 1
ATOM 2353 C CA . ARG A 1 306 ? -6.066 -11.344 -6.422 1 98.62 306 ARG A CA 1
ATOM 2354 C C . ARG A 1 306 ? -7.473 -11.141 -6.984 1 98.62 306 ARG A C 1
ATOM 2356 O O . ARG A 1 306 ? -8.156 -10.18 -6.625 1 98.62 306 ARG A O 1
ATOM 2363 N N . ILE A 1 307 ? -7.945 -12.039 -7.828 1 98.62 307 ILE A N 1
ATOM 2364 C CA . ILE A 1 307 ? -9.148 -11.727 -8.586 1 98.62 307 ILE A CA 1
ATOM 2365 C C . ILE A 1 307 ? -10.367 -12.367 -7.914 1 98.62 307 ILE A C 1
ATOM 2367 O O . ILE A 1 307 ? -11.508 -12.016 -8.219 1 98.62 307 ILE A O 1
ATOM 2371 N N . LEU A 1 308 ? -10.156 -13.336 -6.988 1 98.75 308 LEU A N 1
ATOM 2372 C CA . LEU A 1 308 ? -11.305 -14.008 -6.387 1 98.75 308 LEU A CA 1
ATOM 2373 C C . LEU A 1 308 ? -11.328 -13.789 -4.875 1 98.75 308 LEU A C 1
ATOM 2375 O O . LEU A 1 308 ? -12.359 -13.414 -4.316 1 98.75 308 LEU A O 1
ATOM 2379 N N . ILE A 1 309 ? -10.195 -13.961 -4.191 1 98.75 309 ILE A N 1
ATOM 2380 C CA . ILE A 1 309 ? -10.172 -13.961 -2.734 1 98.75 309 ILE A CA 1
ATOM 2381 C C . ILE A 1 309 ? -10.094 -12.523 -2.221 1 98.75 309 ILE A C 1
ATOM 2383 O O . ILE A 1 309 ? -10.766 -12.164 -1.255 1 98.75 309 ILE A O 1
ATOM 2387 N N . ASP A 1 310 ? -9.297 -11.664 -2.902 1 98.44 310 ASP A N 1
ATOM 2388 C CA . ASP A 1 310 ? -9.211 -10.25 -2.533 1 98.44 310 ASP A CA 1
ATOM 2389 C C . ASP A 1 310 ? -10.602 -9.609 -2.504 1 98.44 310 ASP A C 1
ATOM 2391 O O . ASP A 1 310 ? -10.984 -9.008 -1.504 1 98.44 310 ASP A O 1
ATOM 2395 N N . PRO A 1 311 ? -11.367 -9.75 -3.58 1 98.44 311 PRO A N 1
ATOM 2396 C CA . PRO A 1 311 ? -12.688 -9.125 -3.572 1 98.44 311 PRO A CA 1
ATOM 2397 C C . PRO A 1 311 ? -13.602 -9.68 -2.479 1 98.44 311 PRO A C 1
ATOM 2399 O O . PRO A 1 311 ? -14.414 -8.945 -1.916 1 98.44 311 PRO A O 1
ATOM 2402 N N . LEU A 1 312 ? -13.484 -10.945 -2.164 1 98.56 312 LEU A N 1
ATOM 2403 C CA . LEU A 1 312 ? -14.281 -11.547 -1.101 1 98.56 312 LEU A CA 1
ATOM 2404 C C . LEU A 1 312 ? -13.953 -10.914 0.248 1 98.56 312 LEU A C 1
ATOM 2406 O O . LEU A 1 312 ? -14.859 -10.547 1.002 1 98.56 312 LEU A O 1
ATOM 2410 N N . LEU A 1 313 ? -12.68 -10.805 0.521 1 98.44 313 LEU A N 1
ATOM 2411 C CA . LEU A 1 313 ? -12.242 -10.234 1.79 1 98.44 313 LEU A CA 1
ATOM 2412 C C . LEU A 1 313 ? -12.656 -8.773 1.899 1 98.44 313 LEU A C 1
ATOM 2414 O O . LEU A 1 313 ? -13.156 -8.344 2.941 1 98.44 313 LEU A O 1
ATOM 2418 N N . ASN A 1 314 ? -12.453 -7.996 0.842 1 98.12 314 ASN A N 1
ATOM 2419 C CA . ASN A 1 314 ? -12.914 -6.609 0.835 1 98.12 314 ASN A CA 1
ATOM 2420 C C . ASN A 1 314 ? -14.398 -6.508 1.156 1 98.12 314 ASN A C 1
ATOM 2422 O O . ASN A 1 314 ? -14.805 -5.684 1.975 1 98.12 314 ASN A O 1
ATOM 2426 N N . SER A 1 315 ? -15.148 -7.348 0.503 1 98.19 315 SER A N 1
ATOM 2427 C CA . SER A 1 315 ? -16.594 -7.34 0.716 1 98.19 315 SER A CA 1
ATOM 2428 C C . SER A 1 315 ? -16.938 -7.727 2.15 1 98.19 315 SER A C 1
ATOM 2430 O O . SER A 1 315 ? -17.859 -7.164 2.74 1 98.19 315 SER A O 1
ATOM 2432 N N . SER A 1 316 ? -16.203 -8.641 2.721 1 98.25 316 SER A N 1
ATOM 2433 C CA . SER A 1 316 ? -16.422 -9.078 4.094 1 98.25 316 SER A CA 1
ATOM 2434 C C . SER A 1 316 ? -16.219 -7.941 5.082 1 98.25 316 SER A C 1
ATOM 2436 O O . SER A 1 316 ? -16.703 -7.992 6.211 1 98.25 316 SER A O 1
ATOM 2438 N N . PHE A 1 317 ? -15.492 -6.953 4.68 1 98.19 317 PHE A N 1
ATOM 2439 C CA . PHE A 1 317 ? -15.234 -5.785 5.512 1 98.19 317 PHE A CA 1
ATOM 2440 C C . PHE A 1 317 ? -16.109 -4.609 5.078 1 98.19 317 PHE A C 1
ATOM 2442 O O . PHE A 1 317 ? -15.766 -3.453 5.336 1 98.19 317 PHE A O 1
ATOM 2449 N N . SER A 1 318 ? -17.094 -4.855 4.293 1 97.25 318 SER A N 1
ATOM 2450 C CA . SER A 1 318 ? -18.109 -3.893 3.863 1 97.25 318 SER A CA 1
ATOM 2451 C C . SER A 1 318 ? -17.516 -2.857 2.912 1 97.25 318 SER A C 1
ATOM 2453 O O . SER A 1 318 ? -17.938 -1.7 2.904 1 97.25 318 SER A O 1
ATOM 2455 N N . GLN A 1 319 ? -16.5 -3.209 2.307 1 96.44 319 GLN A N 1
ATOM 2456 C CA . GLN A 1 319 ? -15.969 -2.332 1.27 1 96.44 319 GLN A CA 1
ATOM 2457 C C . GLN A 1 319 ? -16.719 -2.514 -0.046 1 96.44 319 GLN A C 1
ATOM 2459 O O . GLN A 1 319 ? -17.234 -3.598 -0.332 1 96.44 319 GLN A O 1
ATOM 2464 N N . LYS A 1 320 ? -16.75 -1.457 -0.792 1 91.06 320 LYS A N 1
ATOM 2465 C CA . LYS A 1 320 ? -17.344 -1.55 -2.121 1 91.06 320 LYS A CA 1
ATOM 2466 C C . LYS A 1 320 ? -16.484 -2.389 -3.057 1 91.06 320 LYS A C 1
ATOM 2468 O O . LYS A 1 320 ? -15.273 -2.51 -2.848 1 91.06 320 LYS A O 1
ATOM 2473 N N . ILE A 1 321 ? -17.141 -2.924 -4.012 1 90.12 321 ILE A N 1
ATOM 2474 C CA . ILE A 1 321 ? -16.406 -3.688 -5.023 1 90.12 321 ILE A CA 1
ATOM 2475 C C . ILE A 1 321 ? -15.43 -2.775 -5.75 1 90.12 321 ILE A C 1
ATOM 2477 O O . ILE A 1 321 ? -15.797 -1.698 -6.223 1 90.12 321 ILE A O 1
ATOM 2481 N N . GLU A 1 322 ? -14.242 -3.201 -5.801 1 91.81 322 GLU A N 1
ATOM 2482 C CA . GLU A 1 322 ? -13.172 -2.43 -6.43 1 91.81 322 GLU A CA 1
ATOM 2483 C C . GLU A 1 322 ? -13.438 -2.244 -7.922 1 91.81 322 GLU A C 1
ATOM 2485 O O . GLU A 1 322 ? -13.742 -3.209 -8.625 1 91.81 322 GLU A O 1
ATOM 2490 N N . GLN A 1 323 ? -13.352 -1.033 -8.352 1 92.56 323 GLN A N 1
ATOM 2491 C CA . GLN A 1 323 ? -13.391 -0.753 -9.781 1 92.56 323 GLN A CA 1
ATOM 2492 C C . GLN A 1 323 ? -11.977 -0.681 -10.359 1 92.56 323 GLN A C 1
ATOM 2494 O O . GLN A 1 323 ? -11.141 0.076 -9.875 1 92.56 323 GLN A O 1
ATOM 2499 N N . PRO A 1 324 ? -11.719 -1.468 -11.398 1 96.81 324 PRO A N 1
ATOM 2500 C CA . PRO A 1 324 ? -10.383 -1.41 -11.984 1 96.81 324 PRO A CA 1
ATOM 2501 C C . PRO A 1 324 ? -10.023 -0.02 -12.508 1 96.81 324 PRO A C 1
ATOM 2503 O O . PRO A 1 324 ? -10.891 0.697 -13.008 1 96.81 324 PRO A O 1
ATOM 2506 N N . LEU A 1 325 ? -8.789 0.357 -12.367 1 97.94 325 LEU A N 1
ATOM 2507 C CA . LEU A 1 325 ? -8.273 1.549 -13.023 1 97.94 325 LEU A CA 1
ATOM 2508 C C . LEU A 1 325 ? -8.055 1.294 -14.516 1 97.94 325 LEU A C 1
ATOM 2510 O O . LEU A 1 325 ? -8.062 0.144 -14.961 1 97.94 325 LEU A O 1
ATOM 2514 N N . LYS A 1 326 ? -7.922 2.324 -15.234 1 98.25 326 LYS A N 1
ATOM 2515 C CA . LYS A 1 326 ? -7.676 2.201 -16.672 1 98.25 326 LYS A CA 1
ATOM 2516 C C . LYS A 1 326 ? -6.438 2.992 -17.078 1 98.25 326 LYS A C 1
ATOM 2518 O O . LYS A 1 326 ? -6.316 4.176 -16.766 1 98.25 326 LYS A O 1
ATOM 2523 N N . PHE A 1 327 ? -5.516 2.396 -17.734 1 97.75 327 PHE A N 1
ATOM 2524 C CA . PHE A 1 327 ? -4.297 2.998 -18.266 1 97.75 327 PHE A CA 1
ATOM 2525 C C . PHE A 1 327 ? -4.117 2.646 -19.734 1 97.75 327 PHE A C 1
ATOM 2527 O O . PHE A 1 327 ? -4.613 1.618 -20.203 1 97.75 327 PHE A O 1
ATOM 2534 N N . PRO A 1 328 ? -3.414 3.51 -20.484 1 97.75 328 PRO A N 1
ATOM 2535 C CA . PRO A 1 328 ? -3.094 3.143 -21.875 1 97.75 328 PRO A CA 1
ATOM 2536 C C . PRO A 1 328 ? -2.025 2.055 -21.953 1 97.75 328 PRO A C 1
ATOM 2538 O O . PRO A 1 328 ? -1.078 2.049 -21.172 1 97.75 328 PRO A O 1
ATOM 2541 N N . SER A 1 329 ? -2.197 1.188 -22.938 1 97.62 329 SER A N 1
ATOM 2542 C CA . SER A 1 329 ? -1.194 0.158 -23.188 1 97.62 329 SER A CA 1
ATOM 2543 C C . SER A 1 329 ? 0.019 0.729 -23.906 1 97.62 329 SER A C 1
ATOM 2545 O O . SER A 1 329 ? -0.127 1.506 -24.859 1 97.62 329 SER A O 1
ATOM 2547 N N . LEU A 1 330 ? 1.217 0.395 -23.469 1 96.31 330 LEU A N 1
ATOM 2548 C CA . LEU A 1 330 ? 2.432 0.847 -24.141 1 96.31 330 LEU A CA 1
ATOM 2549 C C . LEU A 1 330 ? 2.674 0.053 -25.422 1 96.31 330 LEU A C 1
ATOM 2551 O O . LEU A 1 330 ? 3.158 0.602 -26.422 1 96.31 330 LEU A O 1
ATOM 2555 N N . HIS A 1 331 ? 2.328 -1.231 -25.422 1 94.94 331 HIS A N 1
ATOM 2556 C CA . HIS A 1 331 ? 2.582 -2.127 -26.547 1 94.94 331 HIS A CA 1
ATOM 2557 C C . HIS A 1 331 ? 1.307 -2.842 -26.984 1 94.94 331 HIS A C 1
ATOM 2559 O O . HIS A 1 331 ? 0.302 -2.816 -26.266 1 94.94 331 HIS A O 1
ATOM 2565 N N . SER A 1 332 ? 1.394 -3.385 -28.172 1 95.69 332 SER A N 1
ATOM 2566 C CA . SER A 1 332 ? 0.318 -4.258 -28.625 1 95.69 332 SER A CA 1
ATOM 2567 C C . SER A 1 332 ? 0.423 -5.641 -28 1 95.69 332 SER A C 1
ATOM 2569 O O . SER A 1 332 ? 1.491 -6.035 -27.516 1 95.69 332 SER A O 1
ATOM 2571 N N . LYS A 1 333 ? -0.661 -6.27 -27.906 1 95.44 333 LYS A N 1
ATOM 2572 C CA . LYS A 1 333 ? -0.736 -7.648 -27.422 1 95.44 333 LYS A CA 1
ATOM 2573 C C . LYS A 1 333 ? -1.857 -8.414 -28.125 1 95.44 333 LYS A C 1
ATOM 2575 O O . LYS A 1 333 ? -2.951 -7.879 -28.312 1 95.44 333 LYS A O 1
ATOM 2580 N N . LYS A 1 334 ? -1.538 -9.625 -28.516 1 95.56 334 LYS A N 1
ATOM 2581 C CA . LYS A 1 334 ? -2.514 -10.469 -29.188 1 95.56 334 LYS A CA 1
ATOM 2582 C C . LYS A 1 334 ? -2.707 -11.789 -28.469 1 95.56 334 LYS A C 1
ATOM 2584 O O . LYS A 1 334 ? -1.821 -12.234 -27.734 1 95.56 334 LYS A O 1
ATOM 2589 N N . LYS A 1 335 ? -3.844 -12.32 -28.594 1 92.75 335 LYS A N 1
ATOM 2590 C CA . LYS A 1 335 ? -4.078 -13.672 -28.109 1 92.75 335 LYS A CA 1
ATOM 2591 C C . LYS A 1 335 ? -5 -14.445 -29.047 1 92.75 335 LYS A C 1
ATOM 2593 O O . LYS A 1 335 ? -5.805 -13.852 -29.766 1 92.75 335 LYS A O 1
ATOM 2598 N N . LYS A 1 336 ? -4.902 -15.758 -28.953 1 90.94 336 LYS A N 1
ATOM 2599 C CA . LYS A 1 336 ? -5.652 -16.625 -29.859 1 90.94 336 LYS A CA 1
ATOM 2600 C C . LYS A 1 336 ? -6.82 -17.281 -29.141 1 90.94 336 LYS A C 1
ATOM 2602 O O . LYS A 1 336 ? -7.738 -17.797 -29.797 1 90.94 336 LYS A O 1
ATOM 2607 N N . HIS A 1 337 ? -6.793 -17.219 -27.875 1 90.44 337 HIS A N 1
ATOM 2608 C CA . HIS A 1 337 ? -7.828 -17.922 -27.125 1 90.44 337 HIS A CA 1
ATOM 2609 C C . HIS A 1 337 ? -8.938 -16.953 -26.703 1 90.44 337 HIS A C 1
ATOM 2611 O O . HIS A 1 337 ? -8.797 -15.742 -26.844 1 90.44 337 HIS A O 1
ATOM 2617 N N . LYS A 1 338 ? -10.078 -17.547 -26.234 1 93.5 338 LYS A N 1
ATOM 2618 C CA . LYS A 1 338 ? -11.242 -16.766 -25.844 1 93.5 338 LYS A CA 1
ATOM 2619 C C . LYS A 1 338 ? -11.359 -16.656 -24.328 1 93.5 338 LYS A C 1
ATOM 2621 O O . LYS A 1 338 ? -12.445 -16.453 -23.797 1 93.5 338 LYS A O 1
ATOM 2626 N N . LEU A 1 339 ? -10.32 -16.797 -23.641 1 97.12 339 LEU A N 1
ATOM 2627 C CA . LEU A 1 339 ? -10.289 -16.688 -22.188 1 97.12 339 LEU A CA 1
ATOM 2628 C C . LEU A 1 339 ? -10.008 -15.25 -21.766 1 97.12 339 LEU A C 1
ATOM 2630 O O . LEU A 1 339 ? -9.359 -14.492 -22.5 1 97.12 339 LEU A O 1
ATOM 2634 N N . THR A 1 340 ? -10.57 -14.836 -20.625 1 98.06 340 THR A N 1
ATOM 2635 C CA . THR A 1 340 ? -10.07 -13.617 -20 1 98.06 340 THR A CA 1
ATOM 2636 C C . THR A 1 340 ? -8.641 -13.812 -19.516 1 98.06 340 THR A C 1
ATOM 2638 O O . THR A 1 340 ? -8.367 -14.734 -18.734 1 98.06 340 THR A O 1
ATOM 2641 N N . GLU A 1 341 ? -7.812 -13 -19.984 1 98.12 341 GLU A N 1
ATOM 2642 C CA . GLU A 1 341 ? -6.406 -13.156 -19.625 1 98.12 341 GLU A CA 1
ATOM 2643 C C . GLU A 1 341 ? -5.969 -12.078 -18.641 1 98.12 341 GLU A C 1
ATOM 2645 O O . GLU A 1 341 ? -6.297 -10.906 -18.797 1 98.12 341 GLU A O 1
ATOM 2650 N N . PHE A 1 342 ? -5.316 -12.477 -17.641 1 98.25 342 PHE A N 1
ATOM 2651 C CA . PHE A 1 342 ? -4.652 -11.609 -16.672 1 98.25 342 PHE A CA 1
ATOM 2652 C C . PHE A 1 342 ? -3.137 -11.711 -16.812 1 98.25 342 PHE A C 1
ATOM 2654 O O . PHE A 1 342 ? -2.578 -12.805 -16.781 1 98.25 342 PHE A O 1
ATOM 2661 N N . TYR A 1 343 ? -2.457 -10.602 -16.984 1 97.62 343 TYR A N 1
ATOM 2662 C CA . TYR A 1 343 ? -1.007 -10.648 -17.141 1 97.62 343 TYR A CA 1
ATOM 2663 C C . TYR A 1 343 ? -0.335 -9.516 -16.375 1 97.62 343 TYR A C 1
ATOM 2665 O O . TYR A 1 343 ? -0.934 -8.453 -16.172 1 97.62 343 TYR A O 1
ATOM 2673 N N . PRO A 1 344 ? 0.856 -9.773 -15.875 1 98.06 344 PRO A N 1
ATOM 2674 C CA . PRO A 1 344 ? 1.541 -8.789 -15.047 1 98.06 344 PRO A CA 1
ATOM 2675 C C . PRO A 1 344 ? 2.047 -7.59 -15.844 1 98.06 344 PRO A C 1
ATOM 2677 O O . PRO A 1 344 ? 2.549 -7.754 -16.953 1 98.06 344 PRO A O 1
ATOM 2680 N N . VAL A 1 345 ? 1.891 -6.422 -15.25 1 98.38 345 VAL A N 1
ATOM 2681 C CA . VAL A 1 345 ? 2.312 -5.191 -15.914 1 98.38 345 VAL A CA 1
ATOM 2682 C C . VAL A 1 345 ? 3 -4.273 -14.906 1 98.38 345 VAL A C 1
ATOM 2684 O O . VAL A 1 345 ? 2.797 -4.402 -13.695 1 98.38 345 VAL A O 1
ATOM 2687 N N . ARG A 1 346 ? 3.795 -3.387 -15.383 1 97.75 346 ARG A N 1
ATOM 2688 C CA . ARG A 1 346 ? 4.414 -2.33 -14.586 1 97.75 346 ARG A CA 1
ATOM 2689 C C . ARG A 1 346 ? 4.102 -0.956 -15.164 1 97.75 346 ARG A C 1
ATOM 2691 O O . ARG A 1 346 ? 3.777 -0.834 -16.344 1 97.75 346 ARG A O 1
ATOM 2698 N N . PHE A 1 347 ? 4.168 0.069 -14.383 1 97.62 347 PHE A N 1
ATOM 2699 C CA . PHE A 1 347 ? 3.992 1.447 -14.828 1 97.62 347 PHE A CA 1
ATOM 2700 C C . PHE A 1 347 ? 5.234 1.944 -15.555 1 97.62 347 PHE A C 1
ATOM 2702 O O . PHE A 1 347 ? 6.359 1.668 -15.133 1 97.62 347 PHE A O 1
ATOM 2709 N N . VAL A 1 348 ? 5.043 2.576 -16.609 1 97.5 348 VAL A N 1
ATOM 2710 C CA . VAL A 1 348 ? 6.059 3.359 -17.297 1 97.5 348 VAL A CA 1
ATOM 2711 C C . VAL A 1 348 ? 5.531 4.77 -17.562 1 97.5 348 VAL A C 1
ATOM 2713 O O . VAL A 1 348 ? 4.547 4.945 -18.281 1 97.5 348 VAL A O 1
ATOM 2716 N N . THR A 1 349 ? 6.246 5.73 -17.016 1 96.94 349 THR A N 1
ATOM 2717 C CA . THR A 1 349 ? 5.746 7.094 -17.172 1 96.94 349 THR A CA 1
ATOM 2718 C C . THR A 1 349 ? 6.586 7.875 -18.172 1 96.94 349 THR A C 1
ATOM 2720 O O . THR A 1 349 ? 7.809 7.957 -18.031 1 96.94 349 THR A O 1
ATOM 2723 N N . LYS A 1 350 ? 5.973 8.375 -19.172 1 95.5 350 LYS A N 1
ATOM 2724 C CA . LYS A 1 350 ? 6.492 9.32 -20.172 1 95.5 350 LYS A CA 1
ATOM 2725 C C . LYS A 1 350 ? 5.648 10.594 -20.203 1 95.5 350 LYS A C 1
ATOM 2727 O O . LYS A 1 350 ? 5.508 11.281 -19.203 1 95.5 350 LYS A O 1
ATOM 2732 N N . GLU A 1 351 ? 4.969 10.844 -21.281 1 92.88 351 GLU A N 1
ATOM 2733 C CA . GLU A 1 351 ? 4.016 11.945 -21.312 1 92.88 351 GLU A CA 1
ATOM 2734 C C . GLU A 1 351 ? 2.787 11.641 -20.469 1 92.88 351 GLU A C 1
ATOM 2736 O O . GLU A 1 351 ? 2.141 12.555 -19.938 1 92.88 351 GLU A O 1
ATOM 2741 N N . LYS A 1 352 ? 2.488 10.438 -20.391 1 94.81 352 LYS A N 1
ATOM 2742 C CA . LYS A 1 352 ? 1.489 9.875 -19.484 1 94.81 352 LYS A CA 1
ATOM 2743 C C . LYS A 1 352 ? 1.958 8.547 -18.906 1 94.81 352 LYS A C 1
ATOM 2745 O O . LYS A 1 352 ? 3.035 8.055 -19.25 1 94.81 352 LYS A O 1
ATOM 2750 N N . THR A 1 353 ? 1.262 8.016 -17.984 1 97.31 353 THR A N 1
ATOM 2751 C CA . THR A 1 353 ? 1.613 6.719 -17.406 1 97.31 353 THR A CA 1
ATOM 2752 C C . THR A 1 353 ? 0.983 5.582 -18.203 1 97.31 353 THR A C 1
ATOM 2754 O O . THR A 1 353 ? -0.226 5.582 -18.453 1 97.31 353 THR A O 1
ATOM 2757 N N . TYR A 1 354 ? 1.809 4.629 -18.609 1 97.94 354 TYR A N 1
ATOM 2758 C CA . TYR A 1 354 ? 1.406 3.467 -19.391 1 97.94 354 TYR A CA 1
ATOM 2759 C C . TYR A 1 354 ? 1.544 2.188 -18.578 1 97.94 354 TYR A C 1
ATOM 2761 O O . TYR A 1 354 ? 2.199 2.176 -17.531 1 97.94 354 TYR A O 1
ATOM 2769 N N . LEU A 1 355 ? 0.875 1.209 -19.094 1 98.06 355 LEU A N 1
ATOM 2770 C CA . LEU A 1 355 ? 1.138 -0.152 -18.641 1 98.06 355 LEU A CA 1
ATOM 2771 C C . LEU A 1 355 ? 2.055 -0.883 -19.609 1 98.06 355 LEU A C 1
ATOM 2773 O O . LEU A 1 355 ? 1.793 -0.905 -20.812 1 98.06 355 LEU A O 1
ATOM 2777 N N . GLU A 1 356 ? 3.062 -1.423 -19.094 1 98.06 356 GLU A N 1
ATOM 2778 C CA . GLU A 1 356 ? 3.967 -2.258 -19.891 1 98.06 356 GLU A CA 1
ATOM 2779 C C . GLU A 1 356 ? 3.939 -3.705 -19.406 1 98.06 356 GLU A C 1
ATOM 2781 O O . GLU A 1 356 ? 4.191 -3.98 -18.234 1 98.06 356 GLU A O 1
ATOM 2786 N N . PRO A 1 357 ? 3.67 -4.656 -20.328 1 96.94 357 PRO A N 1
ATOM 2787 C CA . PRO A 1 357 ? 3.674 -6.062 -19.922 1 96.94 357 PRO A CA 1
ATOM 2788 C C . PRO A 1 357 ? 5.051 -6.543 -19.469 1 96.94 357 PRO A C 1
ATOM 2790 O O . PRO A 1 357 ? 6.066 -6.137 -20.031 1 96.94 357 PRO A O 1
ATOM 2793 N N . ILE A 1 358 ? 5.07 -7.289 -18.453 1 95.75 358 ILE A N 1
ATOM 2794 C CA . ILE A 1 358 ? 6.273 -7.996 -18.016 1 95.75 358 ILE A CA 1
ATOM 2795 C C . ILE A 1 358 ? 6.332 -9.367 -18.688 1 95.75 358 ILE A C 1
ATOM 2797 O O . ILE A 1 358 ? 5.363 -10.125 -18.656 1 95.75 358 ILE A O 1
ATOM 2801 N N . GLU A 1 359 ? 7.414 -9.664 -19.297 1 91.81 359 GLU A N 1
ATOM 2802 C CA . GLU A 1 359 ? 7.566 -10.938 -19.984 1 91.81 359 GLU A CA 1
ATOM 2803 C C . GLU A 1 359 ? 7.75 -12.086 -19 1 91.81 359 GLU A C 1
ATOM 2805 O O . GLU A 1 359 ? 8.438 -11.938 -17.984 1 91.81 359 GLU A O 1
ATOM 2810 N N . TRP A 1 360 ? 7.129 -13.211 -19.391 1 90.44 360 TRP A N 1
ATOM 2811 C CA . TRP A 1 360 ? 7.262 -14.422 -18.594 1 90.44 360 TRP A CA 1
ATOM 2812 C C . TRP A 1 360 ? 7.004 -15.664 -19.438 1 90.44 360 TRP A C 1
ATOM 2814 O O . TRP A 1 360 ? 6.418 -15.57 -20.531 1 90.44 360 TRP A O 1
ATOM 2824 N N . ASN A 1 361 ? 7.438 -16.797 -18.969 1 89.75 361 ASN A N 1
ATOM 2825 C CA . ASN A 1 361 ? 7.398 -18.031 -19.734 1 89.75 361 ASN A CA 1
ATOM 2826 C C . ASN A 1 361 ? 6.16 -18.859 -19.406 1 89.75 361 ASN A C 1
ATOM 2828 O O . ASN A 1 361 ? 6.09 -20.047 -19.734 1 89.75 361 ASN A O 1
ATOM 2832 N N . GLY A 1 362 ? 5.262 -18.297 -18.719 1 88.38 362 GLY A N 1
ATOM 2833 C CA . GLY A 1 362 ? 4.066 -19.031 -18.328 1 88.38 362 GLY A CA 1
ATOM 2834 C C . GLY A 1 362 ? 3.822 -19.016 -16.828 1 88.38 362 GLY A C 1
ATOM 2835 O O . GLY A 1 362 ? 4.598 -18.438 -16.078 1 88.38 362 GLY A O 1
ATOM 2836 N N . SER A 1 363 ? 2.785 -19.734 -16.422 1 87.81 363 SER A N 1
ATOM 2837 C CA . SER A 1 363 ? 2.303 -19.594 -15.047 1 87.81 363 SER A CA 1
ATOM 2838 C C . SER A 1 363 ? 3.225 -20.312 -14.062 1 87.81 363 SER A C 1
ATOM 2840 O O . SER A 1 363 ? 3.146 -20.094 -12.859 1 87.81 363 SER A O 1
ATOM 2842 N N . GLY A 1 364 ? 4.105 -21.172 -14.523 1 91.5 364 GLY A N 1
ATOM 2843 C CA . GLY A 1 364 ? 5.062 -21.844 -13.664 1 91.5 364 GLY A CA 1
ATOM 2844 C C . GLY A 1 364 ? 6.371 -21.094 -13.523 1 91.5 364 GLY A C 1
ATOM 2845 O O . GLY A 1 364 ? 7.25 -21.5 -12.758 1 91.5 364 GLY A O 1
ATOM 2846 N N . ASP A 1 365 ? 6.434 -20 -14.266 1 94.19 365 ASP A N 1
ATOM 2847 C CA . ASP A 1 365 ? 7.629 -19.172 -14.203 1 94.19 365 ASP A CA 1
ATOM 2848 C C . ASP A 1 365 ? 7.781 -18.531 -12.828 1 94.19 365 ASP A C 1
ATOM 2850 O O . ASP A 1 365 ? 6.98 -17.672 -12.438 1 94.19 365 ASP A O 1
ATOM 2854 N N . VAL A 1 366 ? 8.797 -18.875 -12.117 1 94.31 366 VAL A N 1
ATOM 2855 C CA . VAL A 1 366 ? 8.984 -18.422 -10.734 1 94.31 366 VAL A CA 1
ATOM 2856 C C . VAL A 1 366 ? 9.227 -16.922 -10.711 1 94.31 366 VAL A C 1
ATOM 2858 O O . VAL A 1 366 ? 9.07 -16.281 -9.672 1 94.31 366 VAL A O 1
ATOM 2861 N N . LYS A 1 367 ? 9.594 -16.328 -11.836 1 95.38 367 LYS A N 1
ATOM 2862 C CA . LYS A 1 367 ? 9.891 -14.906 -11.906 1 95.38 367 LYS A CA 1
ATOM 2863 C C . LYS A 1 367 ? 8.68 -14.117 -12.367 1 95.38 367 LYS A C 1
ATOM 2865 O O . LYS A 1 367 ? 8.727 -12.883 -12.445 1 95.38 367 LYS A O 1
ATOM 2870 N N . ALA A 1 368 ? 7.656 -14.883 -12.594 1 94.19 368 ALA A N 1
ATOM 2871 C CA . ALA A 1 368 ? 6.477 -14.203 -13.125 1 94.19 368 ALA A CA 1
ATOM 2872 C C . ALA A 1 368 ? 6.016 -13.086 -12.195 1 94.19 368 ALA A C 1
ATOM 2874 O O . ALA A 1 368 ? 5.918 -13.281 -10.984 1 94.19 368 ALA A O 1
ATOM 2875 N N . ALA A 1 369 ? 5.875 -11.898 -12.656 1 95.5 369 ALA A N 1
ATOM 2876 C CA . ALA A 1 369 ? 5.262 -10.742 -12 1 95.5 369 ALA A CA 1
ATOM 2877 C C . ALA A 1 369 ? 6.266 -10.023 -11.102 1 95.5 369 ALA A C 1
ATOM 2879 O O . ALA A 1 369 ? 5.922 -9.047 -10.438 1 95.5 369 ALA A O 1
ATOM 2880 N N . ARG A 1 370 ? 7.539 -10.594 -11 1 95.88 370 ARG A N 1
ATOM 2881 C CA . ARG A 1 370 ? 8.516 -9.789 -10.281 1 95.88 370 ARG A CA 1
ATOM 2882 C C . ARG A 1 370 ? 8.602 -8.383 -10.859 1 95.88 370 ARG A C 1
ATOM 2884 O O . ARG A 1 370 ? 8.5 -8.195 -12.07 1 95.88 370 ARG A O 1
ATOM 2891 N N . PHE A 1 371 ? 8.602 -7.348 -10.094 1 96 371 PHE A N 1
ATOM 2892 C CA . PHE A 1 371 ? 8.734 -5.941 -10.461 1 96 371 PHE A CA 1
ATOM 2893 C C . PHE A 1 371 ? 7.43 -5.41 -11.047 1 96 371 PHE A C 1
ATOM 2895 O O . PHE A 1 371 ? 7.398 -4.316 -11.617 1 96 371 PHE A O 1
ATOM 2902 N N . SER A 1 372 ? 6.332 -6.203 -10.961 1 97.62 372 SER A N 1
ATOM 2903 C CA . SER A 1 372 ? 5.051 -5.746 -11.492 1 97.62 372 SER A CA 1
ATOM 2904 C C . SER A 1 372 ? 4.301 -4.898 -10.477 1 97.62 372 SER A C 1
ATOM 2906 O O . SER A 1 372 ? 4.496 -5.055 -9.266 1 97.62 372 SER A O 1
ATOM 2908 N N . ASN A 1 373 ? 3.426 -4.023 -11.016 1 97.56 373 ASN A N 1
ATOM 2909 C CA . ASN A 1 373 ? 2.564 -3.207 -10.172 1 97.56 373 ASN A CA 1
ATOM 2910 C C . ASN A 1 373 ? 1.186 -3.836 -10 1 97.56 373 ASN A C 1
ATOM 2912 O O . ASN A 1 373 ? 0.43 -3.455 -9.102 1 97.56 373 ASN A O 1
ATOM 2916 N N . GLY A 1 374 ? 0.87 -4.742 -10.859 1 98.19 374 GLY A N 1
ATOM 2917 C CA . GLY A 1 374 ? -0.439 -5.371 -10.797 1 98.19 374 GLY A CA 1
ATOM 2918 C C . GLY A 1 374 ? -0.761 -6.195 -12.031 1 98.19 374 GLY A C 1
ATOM 2919 O O . GLY A 1 374 ? 0.142 -6.711 -12.695 1 98.19 374 GLY A O 1
ATOM 2920 N N . LEU A 1 375 ? -2.072 -6.43 -12.273 1 98.62 375 LEU A N 1
ATOM 2921 C CA . LEU A 1 375 ? -2.578 -7.23 -13.383 1 98.62 375 LEU A CA 1
ATOM 2922 C C . LEU A 1 375 ? -3.326 -6.363 -14.391 1 98.62 375 LEU A C 1
ATOM 2924 O O . LEU A 1 375 ? -4.168 -5.547 -14.008 1 98.62 375 LEU A O 1
ATOM 2928 N N . ALA A 1 376 ? -3.021 -6.516 -15.625 1 98.5 376 ALA A N 1
ATOM 2929 C CA . ALA A 1 376 ? -3.885 -6.039 -16.703 1 98.5 376 ALA A CA 1
ATOM 2930 C C . ALA A 1 376 ? -4.926 -7.094 -17.078 1 98.5 376 ALA A C 1
ATOM 2932 O O . ALA A 1 376 ? -4.672 -8.297 -16.953 1 98.5 376 ALA A O 1
ATOM 2933 N N . ILE A 1 377 ? -6.051 -6.656 -17.5 1 98.19 377 ILE A N 1
ATOM 2934 C CA . ILE A 1 377 ? -7.129 -7.555 -17.906 1 98.19 377 ILE A CA 1
ATOM 2935 C C . ILE A 1 377 ? -7.293 -7.508 -19.422 1 98.19 377 ILE A C 1
ATOM 2937 O O . ILE A 1 377 ? -7.539 -6.441 -20 1 98.19 377 ILE A O 1
ATOM 2941 N N . PHE A 1 378 ? -7.086 -8.57 -20.094 1 98.12 378 PHE A N 1
ATOM 2942 C CA . PHE A 1 378 ? -7.391 -8.781 -21.5 1 98.12 378 PHE A CA 1
ATOM 2943 C C . PHE A 1 378 ? -8.711 -9.523 -21.656 1 98.12 378 PHE A C 1
ATOM 2945 O O . PHE A 1 378 ? -8.75 -10.75 -21.547 1 98.12 378 PHE A O 1
ATOM 2952 N N . PRO A 1 379 ? -9.758 -8.836 -21.953 1 96.5 379 PRO A N 1
ATOM 2953 C CA . PRO A 1 379 ? -11.102 -9.422 -21.938 1 96.5 379 PRO A CA 1
ATOM 2954 C C . PRO A 1 379 ? -11.266 -10.531 -22.969 1 96.5 379 PRO A C 1
ATOM 2956 O O . PRO A 1 379 ? -10.594 -10.539 -24 1 96.5 379 PRO A O 1
ATOM 2959 N N . SER A 1 380 ? -12.195 -11.43 -22.688 1 96 380 SER A N 1
ATOM 2960 C CA . SER A 1 380 ? -12.422 -12.617 -23.516 1 96 380 SER A CA 1
ATOM 2961 C C . SER A 1 380 ? -12.93 -12.234 -24.891 1 96 380 SER A C 1
ATOM 2963 O O . SER A 1 380 ? -12.664 -12.945 -25.875 1 96 380 SER A O 1
ATOM 2965 N N . GLU A 1 381 ? -13.555 -11.109 -25.031 1 94.5 381 GLU A N 1
ATOM 2966 C CA . GLU A 1 381 ? -14.227 -10.734 -26.266 1 94.5 381 GLU A CA 1
ATOM 2967 C C . GLU A 1 381 ? -13.258 -10.086 -27.25 1 94.5 381 GLU A C 1
ATOM 2969 O O . GLU A 1 381 ? -13.602 -9.852 -28.406 1 94.5 381 GLU A O 1
ATOM 2974 N N . LYS A 1 382 ? -12.086 -9.766 -26.766 1 94.06 382 LYS A N 1
ATOM 2975 C CA . LYS A 1 382 ? -11.086 -9.133 -27.609 1 94.06 382 LYS A CA 1
ATOM 2976 C C . LYS A 1 382 ? -9.938 -10.086 -27.922 1 94.06 382 LYS A C 1
ATOM 2978 O O . LYS A 1 382 ? -9.555 -10.898 -27.094 1 94.06 382 LYS A O 1
ATOM 2983 N N . ASN A 1 383 ? -9.328 -9.852 -29.109 1 95.69 383 ASN A N 1
ATOM 2984 C CA . ASN A 1 383 ? -8.203 -10.695 -29.484 1 95.69 383 ASN A CA 1
ATOM 2985 C C . ASN A 1 383 ? -6.938 -9.867 -29.703 1 95.69 383 ASN A C 1
ATOM 2987 O O . ASN A 1 383 ? -5.859 -10.43 -29.922 1 95.69 383 ASN A O 1
ATOM 2991 N N . GLN A 1 384 ? -7.176 -8.609 -29.625 1 96.25 384 GLN A N 1
ATOM 2992 C CA . GLN A 1 384 ? -6.035 -7.723 -29.844 1 96.25 384 GLN A CA 1
ATOM 2993 C C . GLN A 1 384 ? -6.148 -6.453 -29.016 1 96.25 384 GLN A C 1
ATOM 2995 O O . GLN A 1 384 ? -7.234 -5.879 -28.891 1 96.25 384 GLN A O 1
ATOM 3000 N N . LEU A 1 385 ? -5.066 -6.109 -28.375 1 96.12 385 LEU A N 1
ATOM 3001 C CA . LEU A 1 385 ? -4.895 -4.812 -27.719 1 96.12 385 LEU A CA 1
ATOM 3002 C C . LEU A 1 385 ? -3.881 -3.957 -28.484 1 96.12 385 LEU A C 1
ATOM 3004 O O . LEU A 1 385 ? -2.793 -4.43 -28.812 1 96.12 385 LEU A O 1
ATOM 3008 N N . GLU A 1 386 ? -4.254 -2.736 -28.812 1 96.69 386 GLU A N 1
ATOM 3009 C CA . GLU A 1 386 ? -3.381 -1.816 -29.531 1 96.69 386 GLU A CA 1
ATOM 3010 C C . GLU A 1 386 ? -2.686 -0.853 -28.578 1 96.69 386 GLU A C 1
ATOM 3012 O O . GLU A 1 386 ? -3.186 -0.589 -27.469 1 96.69 386 GLU A O 1
ATOM 3017 N N . PRO A 1 387 ? -1.549 -0.38 -29.047 1 96.5 387 PRO A N 1
ATOM 3018 C CA . PRO A 1 387 ? -0.958 0.693 -28.25 1 96.5 387 PRO A CA 1
ATOM 3019 C C . PRO A 1 387 ? -1.926 1.849 -28 1 96.5 387 PRO A C 1
ATOM 3021 O O . PRO A 1 387 ? -2.768 2.145 -28.859 1 96.5 387 PRO A O 1
ATOM 3024 N N . GLU A 1 388 ? -1.919 2.404 -26.812 1 96.25 388 GLU A N 1
ATOM 3025 C CA . GLU A 1 388 ? -2.699 3.572 -26.422 1 96.25 388 GLU A CA 1
ATOM 3026 C C . GLU A 1 388 ? -4.113 3.176 -26 1 96.25 388 GLU A C 1
ATOM 3028 O O . GLU A 1 388 ? -4.84 3.977 -25.406 1 96.25 388 GLU A O 1
ATOM 3033 N N . MET A 1 389 ? -4.5 1.982 -26.312 1 96.56 389 MET A N 1
ATOM 3034 C CA . MET A 1 389 ? -5.816 1.529 -25.875 1 96.56 389 MET A CA 1
ATOM 3035 C C . MET A 1 389 ? -5.891 1.48 -24.344 1 96.56 389 MET A C 1
ATOM 3037 O O . MET A 1 389 ? -4.941 1.05 -23.688 1 96.56 389 MET A O 1
ATOM 3041 N N . MET A 1 390 ? -7.008 1.911 -23.781 1 97.12 390 MET A N 1
ATOM 3042 C CA . MET A 1 390 ? -7.207 1.864 -22.344 1 97.12 390 MET A CA 1
ATOM 3043 C C . MET A 1 390 ? -7.473 0.437 -21.875 1 97.12 390 MET A C 1
ATOM 3045 O O . MET A 1 390 ? -8.383 -0.227 -22.375 1 97.12 390 MET A O 1
ATOM 3049 N N . ILE A 1 391 ? -6.656 0.033 -20.906 1 96.75 391 ILE A N 1
ATOM 3050 C CA . ILE A 1 391 ? -6.746 -1.323 -20.375 1 96.75 391 ILE A CA 1
ATOM 3051 C C . ILE A 1 391 ? -7.094 -1.276 -18.891 1 96.75 391 ILE A C 1
ATOM 3053 O O . ILE A 1 391 ? -6.594 -0.422 -18.156 1 96.75 391 ILE A O 1
ATOM 3057 N N . GLN A 1 392 ? -7.977 -2.186 -18.5 1 98 392 GLN A N 1
ATOM 3058 C CA . GLN A 1 392 ? -8.289 -2.311 -17.078 1 98 392 GLN A CA 1
ATOM 3059 C C . GLN A 1 392 ? -7.086 -2.84 -16.297 1 98 392 GLN A C 1
ATOM 3061 O O . GLN A 1 392 ? -6.367 -3.721 -16.781 1 98 392 GLN A O 1
ATOM 3066 N N . PHE A 1 393 ? -6.914 -2.256 -15.164 1 98.38 393 PHE A N 1
ATOM 3067 C CA . PHE A 1 393 ? -5.738 -2.518 -14.336 1 98.38 393 PHE A CA 1
ATOM 3068 C C . PHE A 1 393 ? -6.137 -2.768 -12.891 1 98.38 393 PHE A C 1
ATOM 3070 O O . PHE A 1 393 ? -6.91 -2 -12.312 1 98.38 393 PHE A O 1
ATOM 3077 N N . LEU A 1 394 ? -5.652 -3.881 -12.305 1 98.31 394 LEU A N 1
ATOM 3078 C CA . LEU A 1 394 ? -5.797 -4.207 -10.891 1 98.31 394 LEU A CA 1
ATOM 3079 C C . LEU A 1 394 ? -4.449 -4.133 -10.172 1 98.31 394 LEU A C 1
ATOM 3081 O O . LEU A 1 394 ? -3.566 -4.957 -10.422 1 98.31 394 LEU A O 1
ATOM 3085 N N . ALA A 1 395 ? -4.34 -3.201 -9.32 1 97.25 395 ALA A N 1
ATOM 3086 C CA . ALA A 1 395 ? -3.105 -3.096 -8.547 1 97.25 395 ALA A CA 1
ATOM 3087 C C . ALA A 1 395 ? -2.979 -4.25 -7.559 1 97.25 395 ALA A C 1
ATOM 3089 O O . ALA A 1 395 ? -3.986 -4.789 -7.09 1 97.25 395 ALA A O 1
ATOM 3090 N N . TRP A 1 396 ? -1.743 -4.664 -7.254 1 96.31 396 TRP A N 1
ATOM 3091 C CA . TRP A 1 396 ? -1.547 -5.703 -6.246 1 96.31 396 TRP A CA 1
ATOM 3092 C C . TRP A 1 396 ? -2.043 -5.238 -4.883 1 96.31 396 TRP A C 1
ATOM 3094 O O . TRP A 1 396 ? -1.951 -4.055 -4.551 1 96.31 396 TRP A O 1
ATOM 3104 N N . MET B 1 1 ? 13.516 31.984 0.127 1 91 1 MET B N 1
ATOM 3105 C CA . MET B 1 1 ? 12.984 30.641 0.288 1 91 1 MET B CA 1
ATOM 3106 C C . MET B 1 1 ? 13.477 29.719 -0.831 1 91 1 MET B C 1
ATOM 3108 O O . MET B 1 1 ? 13.539 30.141 -1.991 1 91 1 MET B O 1
ATOM 3112 N N . ILE B 1 2 ? 13.852 28.5 -0.504 1 96.75 2 ILE B N 1
ATOM 3113 C CA . ILE B 1 2 ? 14.352 27.578 -1.522 1 96.75 2 ILE B CA 1
ATOM 3114 C C . ILE B 1 2 ? 13.188 26.828 -2.168 1 96.75 2 ILE B C 1
ATOM 3116 O O . ILE B 1 2 ? 12.094 26.766 -1.597 1 96.75 2 ILE B O 1
ATOM 3120 N N . SER B 1 3 ? 13.383 26.328 -3.371 1 97.75 3 SER B N 1
ATOM 3121 C CA . SER B 1 3 ? 12.359 25.594 -4.098 1 97.75 3 SER B CA 1
ATOM 3122 C C . SER B 1 3 ? 12.18 24.188 -3.525 1 97.75 3 SER B C 1
ATOM 3124 O O . SER B 1 3 ? 13.016 23.719 -2.756 1 97.75 3 SER B O 1
ATOM 3126 N N . TYR B 1 4 ? 11.125 23.578 -3.9 1 97.69 4 TYR B N 1
ATOM 3127 C CA . TYR B 1 4 ? 10.891 22.188 -3.502 1 97.69 4 TYR B CA 1
ATOM 3128 C C . TYR B 1 4 ? 12.031 21.281 -3.965 1 97.69 4 TYR B C 1
ATOM 3130 O O . TYR B 1 4 ? 12.547 20.484 -3.184 1 97.69 4 TYR B O 1
ATOM 3138 N N . THR B 1 5 ? 12.391 21.406 -5.215 1 97.38 5 THR B N 1
ATOM 3139 C CA . THR B 1 5 ? 13.43 20.578 -5.805 1 97.38 5 THR B CA 1
ATOM 3140 C C . THR B 1 5 ? 14.75 20.734 -5.059 1 97.38 5 THR B C 1
ATOM 3142 O O . THR B 1 5 ? 15.43 19.75 -4.762 1 97.38 5 THR B O 1
ATOM 3145 N N . GLU B 1 6 ? 15.062 21.969 -4.77 1 98.38 6 GLU B N 1
ATOM 3146 C CA . GLU B 1 6 ? 16.297 22.25 -4.027 1 98.38 6 GLU B CA 1
ATOM 3147 C C . GLU B 1 6 ? 16.234 21.625 -2.631 1 98.38 6 GLU B C 1
ATOM 3149 O O . GLU B 1 6 ? 17.219 21.031 -2.176 1 98.38 6 GLU B O 1
ATOM 3154 N N . ALA B 1 7 ? 15.117 21.781 -1.949 1 98.69 7 ALA B N 1
ATOM 3155 C CA . ALA B 1 7 ? 14.945 21.219 -0.612 1 98.69 7 ALA B CA 1
ATOM 3156 C C . ALA B 1 7 ? 15.086 19.703 -0.633 1 98.69 7 ALA B C 1
ATOM 3158 O O . ALA B 1 7 ? 15.781 19.125 0.206 1 98.69 7 ALA B O 1
ATOM 3159 N N . LEU B 1 8 ? 14.453 19.062 -1.588 1 98.25 8 LEU B N 1
ATOM 3160 C CA . LEU B 1 8 ? 14.516 17.609 -1.708 1 98.25 8 LEU B CA 1
ATOM 3161 C C . LEU B 1 8 ? 15.945 17.141 -1.948 1 98.25 8 LEU B C 1
ATOM 3163 O O . LEU B 1 8 ? 16.391 16.172 -1.349 1 98.25 8 LEU B O 1
ATOM 3167 N N . ASN B 1 9 ? 16.656 17.828 -2.85 1 98.38 9 ASN B N 1
ATOM 3168 C CA . ASN B 1 9 ? 18.047 17.484 -3.119 1 98.38 9 ASN B CA 1
ATOM 3169 C C . ASN B 1 9 ? 18.906 17.594 -1.86 1 98.38 9 ASN B C 1
ATOM 3171 O O . ASN B 1 9 ? 19.766 16.734 -1.622 1 98.38 9 ASN B O 1
ATOM 3175 N N . LEU B 1 10 ? 18.656 18.625 -1.082 1 98.81 10 LEU B N 1
ATOM 3176 C CA . LEU B 1 10 ? 19.406 18.797 0.16 1 98.81 10 LEU B CA 1
ATOM 3177 C C . LEU B 1 10 ? 19.109 17.672 1.143 1 98.81 10 LEU B C 1
ATOM 3179 O O . LEU B 1 10 ? 20.016 17.188 1.828 1 98.81 10 LEU B O 1
ATOM 3183 N N . VAL B 1 11 ? 17.891 17.281 1.237 1 98.75 11 VAL B N 1
ATOM 3184 C CA . VAL B 1 11 ? 17.5 16.172 2.111 1 98.75 11 VAL B CA 1
ATOM 3185 C C . VAL B 1 11 ? 18.156 14.883 1.645 1 98.75 11 VAL B C 1
ATOM 3187 O O . VAL B 1 11 ? 18.75 14.148 2.449 1 98.75 11 VAL B O 1
ATOM 3190 N N . LEU B 1 12 ? 18.141 14.633 0.327 1 98.25 12 LEU B N 1
ATOM 3191 C CA . LEU B 1 12 ? 18.641 13.383 -0.241 1 98.25 12 LEU B CA 1
ATOM 3192 C C . LEU B 1 12 ? 20.156 13.312 -0.107 1 98.25 12 LEU B C 1
ATOM 3194 O O . LEU B 1 12 ? 20.734 12.219 -0.06 1 98.25 12 LEU B O 1
ATOM 3198 N N . LYS B 1 13 ? 20.828 14.438 -0.048 1 98 13 LYS B N 1
ATOM 3199 C CA . LYS B 1 13 ? 22.281 14.477 0.155 1 98 13 LYS B CA 1
ATOM 3200 C C . LYS B 1 13 ? 22.656 13.859 1.496 1 98 13 LYS B C 1
ATOM 3202 O O . LYS B 1 13 ? 23.797 13.438 1.684 1 98 13 LYS B O 1
ATOM 3207 N N . GLU B 1 14 ? 21.672 13.781 2.428 1 98.06 14 GLU B N 1
ATOM 3208 C CA . GLU B 1 14 ? 21.953 13.281 3.768 1 98.06 14 GLU B CA 1
ATOM 3209 C C . GLU B 1 14 ? 21.594 11.797 3.893 1 98.06 14 GLU B C 1
ATOM 3211 O O . GLU B 1 14 ? 21.578 11.25 4.996 1 98.06 14 GLU B O 1
ATOM 3216 N N . THR B 1 15 ? 21.344 11.172 2.814 1 97.69 15 THR B N 1
ATOM 3217 C CA . THR B 1 15 ? 20.984 9.758 2.805 1 97.69 15 THR B CA 1
ATOM 3218 C C . THR B 1 15 ? 22.109 8.906 3.379 1 97.69 15 THR B C 1
ATOM 3220 O O . THR B 1 15 ? 23.281 9.141 3.076 1 97.69 15 THR B O 1
ATOM 3223 N N . LYS B 1 16 ? 21.766 7.984 4.211 1 96.69 16 LYS B N 1
ATOM 3224 C CA . LYS B 1 16 ? 22.703 6.973 4.699 1 96.69 16 LYS B CA 1
ATOM 3225 C C . LYS B 1 16 ? 21.984 5.66 5 1 96.69 16 LYS B C 1
ATOM 3227 O O . LYS B 1 16 ? 20.766 5.637 5.152 1 96.69 16 LYS B O 1
ATOM 3232 N N . SER B 1 17 ? 22.719 4.617 5.047 1 96.56 17 SER B N 1
ATOM 3233 C CA . SER B 1 17 ? 22.188 3.324 5.469 1 96.56 17 SER B CA 1
ATOM 3234 C C . SER B 1 17 ? 22.234 3.174 6.984 1 96.56 17 SER B C 1
ATOM 3236 O O . SER B 1 17 ? 23.094 3.76 7.645 1 96.56 17 SER B O 1
ATOM 3238 N N . TYR B 1 18 ? 21.391 2.375 7.496 1 97.56 18 TYR B N 1
ATOM 3239 C CA . TYR B 1 18 ? 21.344 2.18 8.938 1 97.56 18 TYR B CA 1
ATOM 3240 C C . TYR B 1 18 ? 21.703 0.746 9.312 1 97.56 18 TYR B C 1
ATOM 3242 O O . TYR B 1 18 ? 21.359 0.269 10.391 1 97.56 18 TYR B O 1
ATOM 3250 N N . GLY B 1 19 ? 22.266 0.061 8.344 1 98.19 19 GLY B N 1
ATOM 3251 C CA . GLY B 1 19 ? 22.703 -1.312 8.555 1 98.19 19 GLY B CA 1
ATOM 3252 C C . GLY B 1 19 ? 21.844 -2.326 7.824 1 98.19 19 GLY B C 1
ATOM 3253 O O . GLY B 1 19 ? 21.016 -1.96 6.988 1 98.19 19 GLY B O 1
ATOM 3254 N N . THR B 1 20 ? 22.219 -3.553 8.023 1 98.56 20 THR B N 1
ATOM 3255 C CA . THR B 1 20 ? 21.5 -4.668 7.41 1 98.56 20 THR B CA 1
ATOM 3256 C C . THR B 1 20 ? 21.203 -5.75 8.445 1 98.56 20 THR B C 1
ATOM 3258 O O . THR B 1 20 ? 21.797 -5.766 9.523 1 98.56 20 THR B O 1
ATOM 3261 N N . GLU B 1 21 ? 20.203 -6.504 8.195 1 98.69 21 GLU B N 1
ATOM 3262 C CA . GLU B 1 21 ? 19.844 -7.625 9.055 1 98.69 21 GLU B CA 1
ATOM 3263 C C . GLU B 1 21 ? 19.219 -8.766 8.258 1 98.69 21 GLU B C 1
ATOM 3265 O O . GLU B 1 21 ? 18.859 -8.586 7.09 1 98.69 21 GLU B O 1
ATOM 3270 N N . PHE B 1 22 ? 19.234 -9.953 8.812 1 98.75 22 PHE B N 1
ATOM 3271 C CA . PHE B 1 22 ? 18.5 -11.094 8.273 1 98.75 22 PHE B CA 1
ATOM 3272 C C . PHE B 1 22 ? 17.188 -11.305 9.023 1 98.75 22 PHE B C 1
ATOM 3274 O O . PHE B 1 22 ? 17.156 -11.25 10.258 1 98.75 22 PHE B O 1
ATOM 3281 N N . ILE B 1 23 ? 16.141 -11.422 8.273 1 98.5 23 ILE B N 1
ATOM 3282 C CA . ILE B 1 23 ? 14.852 -11.664 8.906 1 98.5 23 ILE B CA 1
ATOM 3283 C C . ILE B 1 23 ? 14.195 -12.891 8.273 1 98.5 23 ILE B C 1
ATOM 3285 O O . ILE B 1 23 ? 14.531 -13.266 7.148 1 98.5 23 ILE B O 1
ATOM 3289 N N . PRO B 1 24 ? 13.266 -13.539 9.047 1 98.19 24 PRO B N 1
ATOM 3290 C CA . PRO B 1 24 ? 12.531 -14.648 8.438 1 98.19 24 PRO B CA 1
ATOM 3291 C C . PRO B 1 24 ? 11.727 -14.219 7.215 1 98.19 24 PRO B C 1
ATOM 3293 O O . PRO B 1 24 ? 11.18 -13.117 7.188 1 98.19 24 PRO B O 1
ATOM 3296 N N . LEU B 1 25 ? 11.641 -15.07 6.219 1 98.19 25 LEU B N 1
ATOM 3297 C CA . LEU B 1 25 ? 10.883 -14.805 5.004 1 98.19 25 LEU B CA 1
ATOM 3298 C C . LEU B 1 25 ? 9.445 -14.398 5.332 1 98.19 25 LEU B C 1
ATOM 3300 O O . LEU B 1 25 ? 8.898 -13.492 4.707 1 98.19 25 LEU B O 1
ATOM 3304 N N . SER B 1 26 ? 8.867 -14.953 6.371 1 95.75 26 SER B N 1
ATOM 3305 C CA . SER B 1 26 ? 7.477 -14.727 6.746 1 95.75 26 SER B CA 1
ATOM 3306 C C . SER B 1 26 ? 7.27 -13.297 7.254 1 95.75 26 SER B C 1
ATOM 3308 O O . SER B 1 26 ? 6.137 -12.828 7.34 1 95.75 26 SER B O 1
ATOM 3310 N N . GLN B 1 27 ? 8.344 -12.594 7.512 1 95.69 27 GLN B N 1
ATOM 3311 C CA . GLN B 1 27 ? 8.266 -11.242 8.055 1 95.69 27 GLN B CA 1
ATOM 3312 C C . GLN B 1 27 ? 8.844 -10.227 7.07 1 95.69 27 GLN B C 1
ATOM 3314 O O . GLN B 1 27 ? 9.102 -9.078 7.441 1 95.69 27 GLN B O 1
ATOM 3319 N N . SER B 1 28 ? 8.984 -10.609 5.863 1 97.38 28 SER B N 1
ATOM 3320 C CA . SER B 1 28 ? 9.812 -9.805 4.973 1 97.38 28 SER B CA 1
ATOM 3321 C C . SER B 1 28 ? 8.961 -8.852 4.133 1 97.38 28 SER B C 1
ATOM 3323 O O . SER B 1 28 ? 9.484 -7.934 3.502 1 97.38 28 SER B O 1
ATOM 3325 N N . MET B 1 29 ? 7.645 -9 4.176 1 95.94 29 MET B N 1
ATOM 3326 C CA . MET B 1 29 ? 6.77 -8.164 3.361 1 95.94 29 MET B CA 1
ATOM 3327 C C . MET B 1 29 ? 7.035 -6.684 3.627 1 95.94 29 MET B C 1
ATOM 3329 O O . MET B 1 29 ? 7.086 -6.254 4.781 1 95.94 29 MET B O 1
ATOM 3333 N N . GLY B 1 30 ? 7.242 -5.922 2.562 1 95.88 30 GLY B N 1
ATOM 3334 C CA . GLY B 1 30 ? 7.414 -4.48 2.668 1 95.88 30 GLY B CA 1
ATOM 3335 C C . GLY B 1 30 ? 8.852 -4.07 2.943 1 95.88 30 GLY B C 1
ATOM 3336 O O . GLY B 1 30 ? 9.203 -2.898 2.793 1 95.88 30 GLY B O 1
ATOM 3337 N N . ARG B 1 31 ? 9.703 -5.012 3.342 1 98.06 31 ARG B N 1
ATOM 3338 C CA . ARG B 1 31 ? 11.109 -4.719 3.586 1 98.06 31 ARG B CA 1
ATOM 3339 C C . ARG B 1 31 ? 11.883 -4.605 2.275 1 98.06 31 ARG B C 1
ATOM 3341 O O . ARG B 1 31 ? 11.336 -4.867 1.201 1 98.06 31 ARG B O 1
ATOM 3348 N N . VAL B 1 32 ? 13.117 -4.098 2.338 1 98.69 32 VAL B N 1
ATOM 3349 C CA . VAL B 1 32 ? 13.898 -3.846 1.134 1 98.69 32 VAL B CA 1
ATOM 3350 C C . VAL B 1 32 ? 15.203 -4.637 1.194 1 98.69 32 VAL B C 1
ATOM 3352 O O . VAL B 1 32 ? 15.914 -4.602 2.205 1 98.69 32 VAL B O 1
ATOM 3355 N N . LEU B 1 33 ? 15.531 -5.324 0.138 1 98.81 33 LEU B N 1
ATOM 3356 C CA . LEU B 1 33 ? 16.703 -6.195 0.073 1 98.81 33 LEU B CA 1
ATOM 3357 C C . LEU B 1 33 ? 17.984 -5.391 0.218 1 98.81 33 LEU B C 1
ATOM 3359 O O . LEU B 1 33 ? 18.125 -4.324 -0.386 1 98.81 33 LEU B O 1
ATOM 3363 N N . SER B 1 34 ? 18.969 -5.91 0.993 1 98.75 34 SER B N 1
ATOM 3364 C CA . SER B 1 34 ? 20.25 -5.254 1.202 1 98.75 34 SER B CA 1
ATOM 3365 C C . SER B 1 34 ? 21.344 -5.906 0.371 1 98.75 34 SER B C 1
ATOM 3367 O O . SER B 1 34 ? 22.5 -5.484 0.42 1 98.75 34 SER B O 1
ATOM 3369 N N . GLU B 1 35 ? 20.984 -6.957 -0.375 1 98.31 35 GLU B N 1
ATOM 3370 C CA . GLU B 1 35 ? 21.906 -7.656 -1.262 1 98.31 35 GLU B CA 1
ATOM 3371 C C . GLU B 1 35 ? 21.188 -8.148 -2.521 1 98.31 35 GLU B C 1
ATOM 3373 O O . GLU B 1 35 ? 19.969 -8.195 -2.566 1 98.31 35 GLU B O 1
ATOM 3378 N N . ASN B 1 36 ? 22.031 -8.43 -3.525 1 98.62 36 ASN B N 1
ATOM 3379 C CA . ASN B 1 36 ? 21.5 -9.102 -4.703 1 98.62 36 ASN B CA 1
ATOM 3380 C C . ASN B 1 36 ? 21.109 -10.547 -4.402 1 98.62 36 ASN B C 1
ATOM 3382 O O . ASN B 1 36 ? 21.828 -11.242 -3.676 1 98.62 36 ASN B O 1
ATOM 3386 N N . ILE B 1 37 ? 20.031 -11.016 -4.938 1 98.75 37 ILE B N 1
ATOM 3387 C CA . ILE B 1 37 ? 19.625 -12.406 -4.777 1 98.75 37 ILE B CA 1
ATOM 3388 C C . ILE B 1 37 ? 19.844 -13.164 -6.086 1 98.75 37 ILE B C 1
ATOM 3390 O O . ILE B 1 37 ? 19.375 -12.734 -7.145 1 98.75 37 ILE B O 1
ATOM 3394 N N . LEU B 1 38 ? 20.516 -14.211 -6.027 1 98.5 38 LEU B N 1
ATOM 3395 C CA . LEU B 1 38 ? 20.844 -15.031 -7.188 1 98.5 38 LEU B CA 1
ATOM 3396 C C . LEU B 1 38 ? 20.062 -16.344 -7.168 1 98.5 38 LEU B C 1
ATOM 3398 O O . LEU B 1 38 ? 19.641 -16.797 -6.105 1 98.5 38 LEU B O 1
ATOM 3402 N N . ALA B 1 39 ? 19.859 -16.906 -8.297 1 98.5 39 ALA B N 1
ATOM 3403 C CA . ALA B 1 39 ? 19.25 -18.234 -8.375 1 98.5 39 ALA B CA 1
ATOM 3404 C C . ALA B 1 39 ? 20.188 -19.297 -7.777 1 98.5 39 ALA B C 1
ATOM 3406 O O . ALA B 1 39 ? 21.375 -19.328 -8.094 1 98.5 39 ALA B O 1
ATOM 3407 N N . ASP B 1 40 ? 19.656 -20.156 -6.953 1 97.69 40 ASP B N 1
ATOM 3408 C CA . ASP B 1 40 ? 20.484 -21.172 -6.301 1 97.69 40 ASP B CA 1
ATOM 3409 C C . ASP B 1 40 ? 20.672 -22.391 -7.207 1 97.69 40 ASP B C 1
ATOM 3411 O O . ASP B 1 40 ? 21.578 -23.203 -6.984 1 97.69 40 ASP B O 1
ATOM 3415 N N . ARG B 1 41 ? 19.891 -22.5 -8.195 1 97.88 41 ARG B N 1
ATOM 3416 C CA . ARG B 1 41 ? 19.891 -23.562 -9.203 1 97.88 41 ARG B CA 1
ATOM 3417 C C . ARG B 1 41 ? 19.141 -23.125 -10.461 1 97.88 41 ARG B C 1
ATOM 3419 O O . ARG B 1 41 ? 18.703 -21.984 -10.562 1 97.88 41 ARG B O 1
ATOM 3426 N N . ASP B 1 42 ? 19.016 -24.047 -11.406 1 98.12 42 ASP B N 1
ATOM 3427 C CA . ASP B 1 42 ? 18.219 -23.781 -12.602 1 98.12 42 ASP B CA 1
ATOM 3428 C C . ASP B 1 42 ? 16.734 -23.75 -12.273 1 98.12 42 ASP B C 1
ATOM 3430 O O . ASP B 1 42 ? 16.266 -24.484 -11.398 1 98.12 42 ASP B O 1
ATOM 3434 N N . TYR B 1 43 ? 16.016 -22.953 -13.016 1 97.56 43 TYR B N 1
ATOM 3435 C CA . TYR B 1 43 ? 14.562 -22.938 -12.914 1 97.56 43 TYR B CA 1
ATOM 3436 C C . TYR B 1 43 ? 13.922 -22.922 -14.297 1 97.56 43 TYR B C 1
ATOM 3438 O O . TYR B 1 43 ? 14.172 -22.016 -15.094 1 97.56 43 TYR B O 1
ATOM 3446 N N . PRO B 1 44 ? 13.109 -23.875 -14.578 1 96.81 44 PRO B N 1
ATOM 3447 C CA . PRO B 1 44 ? 12.852 -25.031 -13.734 1 96.81 44 PRO B CA 1
ATOM 3448 C C . PRO B 1 44 ? 14.109 -25.875 -13.484 1 96.81 44 PRO B C 1
ATOM 3450 O O . PRO B 1 44 ? 15.078 -25.781 -14.25 1 96.81 44 PRO B O 1
ATOM 3453 N N . PRO B 1 45 ? 14.102 -26.625 -12.453 1 96.56 45 PRO B N 1
ATOM 3454 C CA . PRO B 1 45 ? 15.305 -27.391 -12.117 1 96.56 45 PRO B CA 1
ATOM 3455 C C . PRO B 1 45 ? 15.469 -28.641 -12.984 1 96.56 45 PRO B C 1
ATOM 3457 O O . PRO B 1 45 ? 16.531 -29.281 -12.953 1 96.56 45 PRO B O 1
ATOM 3460 N N . PHE B 1 46 ? 14.523 -29.031 -13.742 1 95.31 46 PHE B N 1
ATOM 3461 C CA . PHE B 1 46 ? 14.484 -30.156 -14.688 1 95.31 46 PHE B CA 1
ATOM 3462 C C . PHE B 1 46 ? 13.555 -29.844 -15.852 1 95.31 46 PHE B C 1
ATOM 3464 O O . PHE B 1 46 ? 12.789 -28.875 -15.805 1 95.31 46 PHE B O 1
ATOM 3471 N N . HIS B 1 47 ? 13.75 -30.625 -16.891 1 96 47 HIS B N 1
ATOM 3472 C CA . HIS B 1 47 ? 12.758 -30.516 -17.953 1 96 47 HIS B CA 1
ATOM 3473 C C . HIS B 1 47 ? 11.375 -30.922 -17.453 1 96 47 HIS B C 1
ATOM 3475 O O . HIS B 1 47 ? 11.148 -32.094 -17.141 1 96 47 HIS B O 1
ATOM 3481 N N . ARG B 1 48 ? 10.469 -29.922 -17.422 1 94.81 48 ARG B N 1
ATOM 3482 C CA . ARG B 1 48 ? 9.188 -30.125 -16.766 1 94.81 48 ARG B CA 1
ATOM 3483 C C . ARG B 1 48 ? 8.055 -30.188 -17.781 1 94.81 48 ARG B C 1
ATOM 3485 O O . ARG B 1 48 ? 7.984 -29.344 -18.688 1 94.81 48 ARG B O 1
ATOM 3492 N N . SER B 1 49 ? 7.211 -31.156 -17.625 1 93.81 49 SER B N 1
ATOM 3493 C CA . SER B 1 49 ? 6.043 -31.203 -18.5 1 93.81 49 SER B CA 1
ATOM 3494 C C . SER B 1 49 ? 5.113 -30.016 -18.234 1 93.81 49 SER B C 1
ATOM 3496 O O . SER B 1 49 ? 4.723 -29.766 -17.094 1 93.81 49 SER B O 1
ATOM 3498 N N . ALA B 1 50 ? 4.668 -29.344 -19.203 1 91.38 50 ALA B N 1
ATOM 3499 C CA . ALA B 1 50 ? 3.783 -28.188 -19.078 1 91.38 50 ALA B CA 1
ATOM 3500 C C . ALA B 1 50 ? 2.322 -28.594 -19.25 1 91.38 50 ALA B C 1
ATOM 3502 O O . ALA B 1 50 ? 1.416 -27.797 -19.031 1 91.38 50 ALA B O 1
ATOM 3503 N N . MET B 1 51 ? 2.107 -29.875 -19.656 1 90.19 51 MET B N 1
ATOM 3504 C CA . MET B 1 51 ? 0.767 -30.359 -19.969 1 90.19 51 MET B CA 1
ATOM 3505 C C . MET B 1 51 ? 0.613 -31.812 -19.531 1 90.19 51 MET B C 1
ATOM 3507 O O . MET B 1 51 ? 1.602 -32.531 -19.422 1 90.19 51 MET B O 1
ATOM 3511 N N . ASP B 1 52 ? -0.666 -32.156 -19.328 1 90.44 52 ASP B N 1
ATOM 3512 C CA . ASP B 1 52 ? -0.979 -33.594 -19.266 1 90.44 52 ASP B CA 1
ATOM 3513 C C . ASP B 1 52 ? -0.939 -34.219 -20.641 1 90.44 52 ASP B C 1
ATOM 3515 O O . ASP B 1 52 ? -1.464 -33.656 -21.609 1 90.44 52 ASP B O 1
ATOM 3519 N N . GLY B 1 53 ? -0.27 -35.406 -20.672 1 94.94 53 GLY B N 1
ATOM 3520 C CA . GLY B 1 53 ? -0.224 -36.062 -21.969 1 94.94 53 GLY B CA 1
ATOM 3521 C C . GLY B 1 53 ? 0.757 -37.219 -22.016 1 94.94 53 GLY B C 1
ATOM 3522 O O . GLY B 1 53 ? 0.712 -38.125 -21.172 1 94.94 53 GLY B O 1
ATOM 3523 N N . PHE B 1 54 ? 1.519 -37.156 -23.141 1 97 54 PHE B N 1
ATOM 3524 C CA . PHE B 1 54 ? 2.461 -38.25 -23.375 1 97 54 PHE B CA 1
ATOM 3525 C C . PHE B 1 54 ? 3.818 -37.719 -23.797 1 97 54 PHE B C 1
ATOM 3527 O O . PHE B 1 54 ? 3.902 -36.875 -24.719 1 97 54 PHE B O 1
ATOM 3534 N N . ALA B 1 55 ? 4.848 -38.156 -23.094 1 97.25 55 ALA B N 1
ATOM 3535 C CA . ALA B 1 55 ? 6.211 -37.812 -23.5 1 97.25 55 ALA B CA 1
ATOM 3536 C C . ALA B 1 55 ? 6.707 -38.75 -24.609 1 97.25 55 ALA B C 1
ATOM 3538 O O . ALA B 1 55 ? 6.488 -39.938 -24.562 1 97.25 55 ALA B O 1
ATOM 3539 N N . ILE B 1 56 ? 7.367 -38.156 -25.578 1 97.5 56 ILE B N 1
ATOM 3540 C CA . ILE B 1 56 ? 7.832 -38.875 -26.75 1 97.5 56 ILE B CA 1
ATOM 3541 C C . ILE B 1 56 ? 9.055 -38.188 -27.344 1 97.5 56 ILE B C 1
ATOM 3543 O O . ILE B 1 56 ? 9.266 -37 -27.109 1 97.5 56 ILE B O 1
ATOM 3547 N N . SER B 1 57 ? 9.922 -38.969 -28.047 1 96.62 57 SER B N 1
ATOM 3548 C CA . SER B 1 57 ? 10.984 -38.344 -28.844 1 96.62 57 SER B CA 1
ATOM 3549 C C . SER B 1 57 ? 10.453 -37.844 -30.172 1 96.62 57 SER B C 1
ATOM 3551 O O . SER B 1 57 ? 9.82 -38.562 -30.938 1 96.62 57 SER B O 1
ATOM 3553 N N . HIS B 1 58 ? 10.727 -36.594 -30.438 1 96.44 58 HIS B N 1
ATOM 3554 C CA . HIS B 1 58 ? 10.227 -36 -31.672 1 96.44 58 HIS B CA 1
ATOM 3555 C C . HIS B 1 58 ? 10.766 -36.719 -32.906 1 96.44 58 HIS B C 1
ATOM 3557 O O . HIS B 1 58 ? 10.094 -36.812 -33.938 1 96.44 58 HIS B O 1
ATOM 3563 N N . LYS B 1 59 ? 11.953 -37.344 -32.844 1 94.88 59 LYS B N 1
ATOM 3564 C CA . LYS B 1 59 ? 12.594 -38.031 -33.938 1 94.88 59 LYS B CA 1
ATOM 3565 C C . LYS B 1 59 ? 11.922 -39.375 -34.219 1 94.88 59 LYS B C 1
ATOM 3567 O O . LYS B 1 59 ? 11.938 -39.875 -35.344 1 94.88 59 LYS B O 1
ATOM 3572 N N . ASP B 1 60 ? 11.305 -39.938 -33.156 1 93.94 60 ASP B N 1
ATOM 3573 C CA . ASP B 1 60 ? 10.719 -41.281 -33.25 1 93.94 60 ASP B CA 1
ATOM 3574 C C . ASP B 1 60 ? 9.219 -41.188 -33.5 1 93.94 60 ASP B C 1
ATOM 3576 O O . ASP B 1 60 ? 8.531 -42.219 -33.531 1 93.94 60 ASP B O 1
ATOM 3580 N N . TYR B 1 61 ? 8.719 -40.031 -33.625 1 96.44 61 TYR B N 1
ATOM 3581 C CA . TYR B 1 61 ? 7.289 -39.812 -33.781 1 96.44 61 TYR B CA 1
ATOM 3582 C C . TYR B 1 61 ? 6.824 -40.312 -35.156 1 96.44 61 TYR B C 1
ATOM 3584 O O . TYR B 1 61 ? 7.434 -39.969 -36.188 1 96.44 61 TYR B O 1
ATOM 3592 N N . VAL B 1 62 ? 5.785 -41.125 -35.219 1 96.44 62 VAL B N 1
ATOM 3593 C CA . VAL B 1 62 ? 5.133 -41.562 -36.438 1 96.44 62 VAL B CA 1
ATOM 3594 C C . VAL B 1 62 ? 3.627 -41.344 -36.344 1 96.44 62 VAL B C 1
ATOM 3596 O O . VAL B 1 62 ? 2.984 -41.844 -35.406 1 96.44 62 VAL B O 1
ATOM 3599 N N . LYS B 1 63 ? 3.088 -40.656 -37.281 1 96.81 63 LYS B N 1
ATOM 3600 C CA . LYS B 1 63 ? 1.661 -40.344 -37.312 1 96.81 63 LYS B CA 1
ATOM 3601 C C . LYS B 1 63 ? 0.821 -41.625 -37.281 1 96.81 63 LYS B C 1
ATOM 3603 O O . LYS B 1 63 ? 1.115 -42.594 -37.969 1 96.81 63 LYS B O 1
ATOM 3608 N N . ASP B 1 64 ? -0.161 -41.656 -36.469 1 96.44 64 ASP B N 1
ATOM 3609 C CA . ASP B 1 64 ? -1.219 -42.656 -36.344 1 96.44 64 ASP B CA 1
ATOM 3610 C C . ASP B 1 64 ? -0.663 -44 -35.875 1 96.44 64 ASP B C 1
ATOM 3612 O O . ASP B 1 64 ? -1.394 -45 -35.812 1 96.44 64 ASP B O 1
ATOM 3616 N N . LEU B 1 65 ? 0.673 -44.031 -35.656 1 96.81 65 LEU B N 1
ATOM 3617 C CA . LEU B 1 65 ? 1.242 -45.25 -35.094 1 96.81 65 LEU B CA 1
ATOM 3618 C C . LEU B 1 65 ? 0.73 -45.5 -33.656 1 96.81 65 LEU B C 1
ATOM 3620 O O . LEU B 1 65 ? 0.617 -44.531 -32.875 1 96.81 65 LEU B O 1
ATOM 3624 N N . SER B 1 66 ? 0.468 -46.688 -33.344 1 96.81 66 SER B N 1
ATOM 3625 C CA . SER B 1 66 ? 0.063 -47.031 -32 1 96.81 66 SER B CA 1
ATOM 3626 C C . SER B 1 66 ? 1.274 -47.312 -31.109 1 96.81 66 SER B C 1
ATOM 3628 O O . SER B 1 66 ? 2.029 -48.25 -31.375 1 96.81 66 SER B O 1
ATOM 3630 N N . TYR B 1 67 ? 1.456 -46.531 -30.109 1 96.88 67 TYR B N 1
ATOM 3631 C CA . TYR B 1 67 ? 2.537 -46.688 -29.141 1 96.88 67 TYR B CA 1
ATOM 3632 C C . TYR B 1 67 ? 2.033 -47.375 -27.875 1 96.88 67 TYR B C 1
ATOM 3634 O O . TYR B 1 67 ? 1.021 -46.938 -27.297 1 96.88 67 TYR B O 1
ATOM 3642 N N . PHE B 1 68 ? 2.766 -48.344 -27.406 1 95.88 68 PHE B N 1
ATOM 3643 C CA . PHE B 1 68 ? 2.412 -49 -26.156 1 95.88 68 PHE B CA 1
ATOM 3644 C C . PHE B 1 68 ? 3.096 -48.312 -24.984 1 95.88 68 PHE B C 1
ATOM 3646 O O . PHE B 1 68 ? 4.242 -47.875 -25.094 1 95.88 68 PHE B O 1
ATOM 3653 N N . TYR B 1 69 ? 2.387 -48.125 -23.953 1 95.12 69 TYR B N 1
ATOM 3654 C CA . TYR B 1 69 ? 2.984 -47.562 -22.75 1 95.12 69 TYR B CA 1
ATOM 3655 C C . TYR B 1 69 ? 2.477 -48.25 -21.5 1 95.12 69 TYR B C 1
ATOM 3657 O O . TYR B 1 69 ? 1.393 -48.844 -21.5 1 95.12 69 TYR B O 1
ATOM 3665 N N . GLN B 1 70 ? 3.244 -48.25 -20.391 1 90.19 70 GLN B N 1
ATOM 3666 C CA . GLN B 1 70 ? 2.891 -48.938 -19.156 1 90.19 70 GLN B CA 1
ATOM 3667 C C . GLN B 1 70 ? 2.986 -48 -17.953 1 90.19 70 GLN B C 1
ATOM 3669 O O . GLN B 1 70 ? 2.256 -48.156 -16.969 1 90.19 70 GLN B O 1
ATOM 3674 N N . ARG B 1 71 ? 3.855 -47 -18 1 92.38 71 ARG B N 1
ATOM 3675 C CA . ARG B 1 71 ? 4.145 -46.156 -16.844 1 92.38 71 ARG B CA 1
ATOM 3676 C C . ARG B 1 71 ? 3.494 -44.781 -16.984 1 92.38 71 ARG B C 1
ATOM 3678 O O . ARG B 1 71 ? 3.178 -44.375 -18.094 1 92.38 71 ARG B O 1
ATOM 3685 N N . GLU B 1 72 ? 3.168 -44.25 -15.875 1 91.56 72 GLU B N 1
ATOM 3686 C CA . GLU B 1 72 ? 2.637 -42.875 -15.742 1 91.56 72 GLU B CA 1
ATOM 3687 C C . GLU B 1 72 ? 3.451 -42.062 -14.75 1 91.56 72 GLU B C 1
ATOM 3689 O O . GLU B 1 72 ? 3.682 -42.5 -13.617 1 91.56 72 GLU B O 1
ATOM 3694 N N . LEU B 1 73 ? 3.908 -40.969 -15.211 1 91.88 73 LEU B N 1
ATOM 3695 C CA . LEU B 1 73 ? 4.777 -40.125 -14.391 1 91.88 73 LEU B CA 1
ATOM 3696 C C . LEU B 1 73 ? 4.016 -38.938 -13.844 1 91.88 73 LEU B C 1
ATOM 3698 O O . LEU B 1 73 ? 3.289 -38.25 -14.578 1 91.88 73 LEU B O 1
ATOM 3702 N N . HIS B 1 74 ? 4.172 -38.688 -12.562 1 89.56 74 HIS B N 1
ATOM 3703 C CA . HIS B 1 74 ? 3.578 -37.562 -11.867 1 89.56 74 HIS B CA 1
ATOM 3704 C C . HIS B 1 74 ? 4.656 -36.625 -11.297 1 89.56 74 HIS B C 1
ATOM 3706 O O . HIS B 1 74 ? 5.824 -37.031 -11.211 1 89.56 74 HIS B O 1
ATOM 3712 N N . ALA B 1 75 ? 4.23 -35.469 -10.945 1 88.56 75 ALA B N 1
ATOM 3713 C CA . ALA B 1 75 ? 5.16 -34.594 -10.25 1 88.56 75 ALA B CA 1
ATOM 3714 C C . ALA B 1 75 ? 5.738 -35.25 -9.016 1 88.56 75 ALA B C 1
ATOM 3716 O O . ALA B 1 75 ? 5.012 -35.906 -8.258 1 88.56 75 ALA B O 1
ATOM 3717 N N . GLY B 1 76 ? 6.992 -35.125 -8.922 1 88.94 76 GLY B N 1
ATOM 3718 C CA . GLY B 1 76 ? 7.66 -35.719 -7.789 1 88.94 76 GLY B CA 1
ATOM 3719 C C . GLY B 1 76 ? 8.273 -37.094 -8.109 1 88.94 76 GLY B C 1
ATOM 3720 O O . GLY B 1 76 ? 9.047 -37.625 -7.32 1 88.94 76 GLY B O 1
ATOM 3721 N N . SER B 1 77 ? 7.875 -37.625 -9.164 1 86.12 77 SER B N 1
ATOM 3722 C CA . SER B 1 77 ? 8.422 -38.906 -9.586 1 86.12 77 SER B CA 1
ATOM 3723 C C . SER B 1 77 ? 9.617 -38.719 -10.516 1 86.12 77 SER B C 1
ATOM 3725 O O . SER B 1 77 ? 9.734 -37.719 -11.188 1 86.12 77 SER B O 1
ATOM 3727 N N . THR B 1 78 ? 10.602 -39.656 -10.32 1 83.69 78 THR B N 1
ATOM 3728 C CA . THR B 1 78 ? 11.711 -39.688 -11.266 1 83.69 78 THR B CA 1
ATOM 3729 C C . THR B 1 78 ? 11.852 -41.094 -11.883 1 83.69 78 THR B C 1
ATOM 3731 O O . THR B 1 78 ? 11.773 -42.094 -11.18 1 83.69 78 THR B O 1
ATOM 3734 N N . PHE B 1 79 ? 11.5 -41.062 -13.172 1 76 79 PHE B N 1
ATOM 3735 C CA . PHE B 1 79 ? 11.734 -42.344 -13.875 1 76 79 PHE B CA 1
ATOM 3736 C C . PHE B 1 79 ? 12.773 -42.156 -14.977 1 76 79 PHE B C 1
ATOM 3738 O O . PHE B 1 79 ? 12.875 -41.062 -15.57 1 76 79 PHE B O 1
ATOM 3745 N N . THR B 1 80 ? 13.586 -43.031 -15.055 1 88.44 80 THR B N 1
ATOM 3746 C CA . THR B 1 80 ? 14.445 -43.094 -16.234 1 88.44 80 THR B CA 1
ATOM 3747 C C . THR B 1 80 ? 13.734 -43.844 -17.375 1 88.44 80 THR B C 1
ATOM 3749 O O . THR B 1 80 ? 12.898 -44.719 -17.125 1 88.44 80 THR B O 1
ATOM 3752 N N . LYS B 1 81 ? 14 -43.312 -18.469 1 90.5 81 LYS B N 1
ATOM 3753 C CA . LYS B 1 81 ? 13.469 -44 -19.625 1 90.5 81 LYS B CA 1
ATOM 3754 C C . LYS B 1 81 ? 13.945 -45.438 -19.672 1 90.5 81 LYS B C 1
ATOM 3756 O O . LYS B 1 81 ? 15.133 -45.719 -19.531 1 90.5 81 LYS B O 1
ATOM 3761 N N . LEU B 1 82 ? 13.047 -46.375 -19.781 1 90 82 LEU B N 1
ATOM 3762 C CA . LEU B 1 82 ? 13.391 -47.812 -19.875 1 90 82 LEU B CA 1
ATOM 3763 C C . LEU B 1 82 ? 13.719 -48.188 -21.312 1 90 82 LEU B C 1
ATOM 3765 O O . LEU B 1 82 ? 13.219 -47.562 -22.25 1 90 82 LEU B O 1
ATOM 3769 N N . PRO B 1 83 ? 14.602 -49.219 -21.359 1 89.19 83 PRO B N 1
ATOM 3770 C CA . PRO B 1 83 ? 14.867 -49.719 -22.719 1 89.19 83 PRO B CA 1
ATOM 3771 C C . PRO B 1 83 ? 13.594 -50.094 -23.469 1 89.19 83 PRO B C 1
ATOM 3773 O O . PRO B 1 83 ? 12.727 -50.781 -22.906 1 89.19 83 PRO B O 1
ATOM 3776 N N . GLY B 1 84 ? 13.406 -49.656 -24.672 1 89.12 84 GLY B N 1
ATOM 3777 C CA . GLY B 1 84 ? 12.266 -50 -25.5 1 89.12 84 GLY B CA 1
ATOM 3778 C C . GLY B 1 84 ? 11.07 -49.094 -25.297 1 89.12 84 GLY B C 1
ATOM 3779 O O . GLY B 1 84 ? 10.086 -49.156 -26.047 1 89.12 84 GLY B O 1
ATOM 3780 N N . GLU B 1 85 ? 11.156 -48.281 -24.219 1 92.62 85 GLU B N 1
ATOM 3781 C CA . GLU B 1 85 ? 10.07 -47.344 -23.969 1 92.62 85 GLU B CA 1
ATOM 3782 C C . GLU B 1 85 ? 10.047 -46.219 -25 1 92.62 85 GLU B C 1
ATOM 3784 O O . GLU B 1 85 ? 11.055 -45.562 -25.234 1 92.62 85 GLU B O 1
ATOM 3789 N N . THR B 1 86 ? 8.906 -46.062 -25.672 1 94.69 86 THR B N 1
ATOM 3790 C CA . THR B 1 86 ? 8.82 -45.062 -26.75 1 94.69 86 THR B CA 1
ATOM 3791 C C . THR B 1 86 ? 7.918 -43.906 -26.359 1 94.69 86 THR B C 1
ATOM 3793 O O . THR B 1 86 ? 8.023 -42.812 -26.922 1 94.69 86 THR B O 1
ATOM 3796 N N . VAL B 1 87 ? 6.977 -44.188 -25.5 1 96.5 87 VAL B N 1
ATOM 3797 C CA . VAL B 1 87 ? 6.094 -43.125 -24.984 1 96.5 87 VAL B CA 1
ATOM 3798 C C . VAL B 1 87 ? 5.812 -43.375 -23.516 1 96.5 87 VAL B C 1
ATOM 3800 O O . VAL B 1 87 ? 5.879 -44.531 -23.047 1 96.5 87 VAL B O 1
ATOM 3803 N N . ILE B 1 88 ? 5.578 -42.406 -22.781 1 95.44 88 ILE B N 1
ATOM 3804 C CA . ILE B 1 88 ? 5.176 -42.531 -21.391 1 95.44 88 ILE B CA 1
ATOM 3805 C C . ILE B 1 88 ? 4.066 -41.531 -21.078 1 95.44 88 ILE B C 1
ATOM 3807 O O . ILE B 1 88 ? 4.105 -40.375 -21.547 1 95.44 88 ILE B O 1
ATOM 3811 N N . ARG B 1 89 ? 3.033 -42.031 -20.375 1 95.31 89 ARG B N 1
ATOM 3812 C CA . ARG B 1 89 ? 2.027 -41.094 -19.859 1 95.31 89 ARG B CA 1
ATOM 3813 C C . ARG B 1 89 ? 2.629 -40.156 -18.828 1 95.31 89 ARG B C 1
ATOM 3815 O O . ARG B 1 89 ? 3.371 -40.594 -17.938 1 95.31 89 ARG B O 1
ATOM 3822 N N . ILE B 1 90 ? 2.379 -38.875 -18.938 1 94.06 90 ILE B N 1
ATOM 3823 C CA . ILE B 1 90 ? 3.027 -37.906 -18.062 1 94.06 90 ILE B CA 1
ATOM 3824 C C . ILE B 1 90 ? 2.035 -36.781 -17.688 1 94.06 90 ILE B C 1
ATOM 3826 O O . ILE B 1 90 ? 1.226 -36.375 -18.516 1 94.06 90 ILE B O 1
ATOM 3830 N N . MET B 1 91 ? 2.117 -36.312 -16.422 1 90 91 MET B N 1
ATOM 3831 C CA . MET B 1 91 ? 1.246 -35.25 -15.922 1 90 91 MET B CA 1
ATOM 3832 C C . MET B 1 91 ? 1.996 -33.938 -15.836 1 90 91 MET B C 1
ATOM 3834 O O . MET B 1 91 ? 3.229 -33.906 -15.82 1 90 91 MET B O 1
ATOM 3838 N N . THR B 1 92 ? 1.188 -32.875 -15.781 1 89.19 92 THR B N 1
ATOM 3839 C CA . THR B 1 92 ? 1.744 -31.531 -15.625 1 89.19 92 THR B CA 1
ATOM 3840 C C . THR B 1 92 ? 2.641 -31.453 -14.391 1 89.19 92 THR B C 1
ATOM 3842 O O . THR B 1 92 ? 2.285 -31.969 -13.328 1 89.19 92 THR B O 1
ATOM 3845 N N . GLY B 1 93 ? 3.812 -30.891 -14.648 1 89.62 93 GLY B N 1
ATOM 3846 C CA . GLY B 1 93 ? 4.719 -30.688 -13.523 1 89.62 93 GLY B CA 1
ATOM 3847 C C . GLY B 1 93 ? 5.734 -31.797 -13.375 1 89.62 93 GLY B C 1
ATOM 3848 O O . GLY B 1 93 ? 6.742 -31.641 -12.68 1 89.62 93 GLY B O 1
ATOM 3849 N N . ALA B 1 94 ? 5.527 -32.938 -13.984 1 92.31 94 ALA B N 1
ATOM 3850 C CA . ALA B 1 94 ? 6.418 -34.094 -13.867 1 92.31 94 ALA B CA 1
ATOM 3851 C C . ALA B 1 94 ? 7.715 -33.875 -14.641 1 92.31 94 ALA B C 1
ATOM 3853 O O . ALA B 1 94 ? 7.711 -33.219 -15.688 1 92.31 94 ALA B O 1
ATOM 3854 N N . PRO B 1 95 ? 8.812 -34.438 -14.148 1 95.56 95 PRO B N 1
ATOM 3855 C CA . PRO B 1 95 ? 10.047 -34.375 -14.922 1 95.56 95 PRO B CA 1
ATOM 3856 C C . PRO B 1 95 ? 9.984 -35.25 -16.188 1 95.56 95 PRO B C 1
ATOM 3858 O O . PRO B 1 95 ? 9.562 -36.406 -16.125 1 95.56 95 PRO B O 1
ATOM 3861 N N . VAL B 1 96 ? 10.398 -34.688 -17.25 1 96.44 96 VAL B N 1
ATOM 3862 C CA . VAL B 1 96 ? 10.492 -35.438 -18.484 1 96.44 96 VAL B CA 1
ATOM 3863 C C . VAL B 1 96 ? 11.781 -36.25 -18.5 1 96.44 96 VAL B C 1
ATOM 3865 O O . VAL B 1 96 ? 12.875 -35.719 -18.406 1 96.44 96 VAL B O 1
ATOM 3868 N N . PRO B 1 97 ? 11.672 -37.562 -18.625 1 95.44 97 PRO B N 1
ATOM 3869 C CA . PRO B 1 97 ? 12.875 -38.406 -18.625 1 95.44 97 PRO B CA 1
ATOM 3870 C C . PRO B 1 97 ? 13.789 -38.125 -19.812 1 95.44 97 PRO B C 1
ATOM 3872 O O . PRO B 1 97 ? 13.305 -37.781 -20.891 1 95.44 97 PRO B O 1
ATOM 3875 N N . ASP B 1 98 ? 15.109 -38.312 -19.562 1 93.56 98 ASP B N 1
ATOM 3876 C CA . ASP B 1 98 ? 16.062 -38.25 -20.672 1 93.56 98 ASP B CA 1
ATOM 3877 C C . ASP B 1 98 ? 15.648 -39.188 -21.812 1 93.56 98 ASP B C 1
ATOM 3879 O O . ASP B 1 98 ? 15.219 -40.312 -21.578 1 93.56 98 ASP B O 1
ATOM 3883 N N . GLY B 1 99 ? 15.758 -38.656 -22.953 1 94.12 99 GLY B N 1
ATOM 3884 C CA . GLY B 1 99 ? 15.367 -39.438 -24.125 1 94.12 99 GLY B CA 1
ATOM 3885 C C . GLY B 1 99 ? 14.07 -38.969 -24.734 1 94.12 99 GLY B C 1
ATOM 3886 O O . GLY B 1 99 ? 13.766 -39.312 -25.891 1 94.12 99 GLY B O 1
ATOM 3887 N N . PHE B 1 100 ? 13.234 -38.344 -23.969 1 96.31 100 PHE B N 1
ATOM 3888 C CA . PHE B 1 100 ? 12.039 -37.688 -24.484 1 96.31 100 PHE B CA 1
ATOM 3889 C C . PHE B 1 100 ? 12.258 -36.188 -24.625 1 96.31 100 PHE B C 1
ATOM 3891 O O . PHE B 1 100 ? 12.922 -35.594 -23.797 1 96.31 100 PHE B O 1
ATOM 3898 N N . ASP B 1 101 ? 11.68 -35.625 -25.734 1 97.19 101 ASP B N 1
ATOM 3899 C CA . ASP B 1 101 ? 11.93 -34.188 -25.969 1 97.19 101 ASP B CA 1
ATOM 3900 C C . ASP B 1 101 ? 10.68 -33.5 -26.484 1 97.19 101 ASP B C 1
ATOM 3902 O O . ASP B 1 101 ? 10.766 -32.438 -27.109 1 97.19 101 ASP B O 1
ATOM 3906 N N . ALA B 1 102 ? 9.562 -34.125 -26.219 1 97.88 102 ALA B N 1
ATOM 3907 C CA . ALA B 1 102 ? 8.266 -33.5 -26.516 1 97.88 102 ALA B CA 1
ATOM 3908 C C . ALA B 1 102 ? 7.164 -34.156 -25.672 1 97.88 102 ALA B C 1
ATOM 3910 O O . ALA B 1 102 ? 7.254 -35.312 -25.297 1 97.88 102 ALA B O 1
ATOM 3911 N N . VAL B 1 103 ? 6.18 -33.375 -25.406 1 97.56 103 VAL B N 1
ATOM 3912 C CA . VAL B 1 103 ? 4.969 -33.875 -24.75 1 97.56 103 VAL B CA 1
ATOM 3913 C C . VAL B 1 103 ? 3.752 -33.562 -25.625 1 97.56 103 VAL B C 1
ATOM 3915 O O . VAL B 1 103 ? 3.525 -32.406 -25.984 1 97.56 103 VAL B O 1
ATOM 3918 N N . ILE B 1 104 ? 3.008 -34.531 -25.969 1 97.25 104 ILE B N 1
ATOM 3919 C CA . ILE B 1 104 ? 1.758 -34.375 -26.703 1 97.25 104 ILE B CA 1
ATOM 3920 C C . ILE B 1 104 ? 0.589 -34.312 -25.734 1 97.25 104 ILE B C 1
ATOM 3922 O O . ILE B 1 104 ? 0.404 -35.219 -24.922 1 97.25 104 ILE B O 1
ATOM 3926 N N . LYS B 1 105 ? -0.227 -33.312 -25.828 1 94.88 105 LYS B N 1
ATOM 3927 C CA . LYS B 1 105 ? -1.344 -33.094 -24.922 1 94.88 105 LYS B CA 1
ATOM 3928 C C . LYS B 1 105 ? -2.346 -34.25 -25 1 94.88 105 LYS B C 1
ATOM 3930 O O . LYS B 1 105 ? -2.586 -34.781 -26.078 1 94.88 105 LYS B O 1
ATOM 3935 N N . ILE B 1 106 ? -2.918 -34.5 -23.891 1 92.88 106 ILE B N 1
ATOM 3936 C CA . ILE B 1 106 ? -3.877 -35.594 -23.797 1 92.88 106 ILE B CA 1
ATOM 3937 C C . ILE B 1 106 ? -5.027 -35.375 -24.766 1 92.88 106 ILE B C 1
ATOM 3939 O O . ILE B 1 106 ? -5.57 -36.312 -25.344 1 92.88 106 ILE B O 1
ATOM 3943 N N . GLU B 1 107 ? -5.395 -34.094 -25 1 91.5 107 GLU B N 1
ATOM 3944 C CA . GLU B 1 107 ? -6.504 -33.719 -25.891 1 91.5 107 GLU B CA 1
ATOM 3945 C C . GLU B 1 107 ? -6.191 -34.062 -27.344 1 91.5 107 GLU B C 1
ATOM 3947 O O . GLU B 1 107 ? -7.102 -34.219 -28.156 1 91.5 107 GLU B O 1
ATOM 3952 N N . ASP B 1 108 ? -4.934 -34.219 -27.641 1 94.75 108 ASP B N 1
ATOM 3953 C CA . ASP B 1 108 ? -4.496 -34.469 -29.016 1 94.75 108 ASP B CA 1
ATOM 3954 C C . ASP B 1 108 ? -4.133 -35.938 -29.188 1 94.75 108 ASP B C 1
ATOM 3956 O O . ASP B 1 108 ? -3.564 -36.344 -30.203 1 94.75 108 ASP B O 1
ATOM 3960 N N . ALA B 1 109 ? -4.41 -36.75 -28.219 1 96.5 109 ALA B N 1
ATOM 3961 C CA . ALA B 1 109 ? -4.047 -38.156 -28.203 1 96.5 109 ALA B CA 1
ATOM 3962 C C . ALA B 1 109 ? -5.293 -39.031 -28.281 1 96.5 109 ALA B C 1
ATOM 3964 O O . ALA B 1 109 ? -6.387 -38.625 -27.906 1 96.5 109 ALA B O 1
ATOM 3965 N N . ILE B 1 110 ? -5.145 -40.156 -28.812 1 96.25 110 ILE B N 1
ATOM 3966 C CA . ILE B 1 110 ? -6.207 -41.156 -28.859 1 96.25 110 ILE B CA 1
ATOM 3967 C C . ILE B 1 110 ? -5.789 -42.406 -28.094 1 96.25 110 ILE B C 1
ATOM 3969 O O . ILE B 1 110 ? -5.242 -43.344 -28.672 1 96.25 110 ILE B O 1
ATOM 3973 N N . PRO B 1 111 ? -6.023 -42.375 -26.859 1 95.06 111 PRO B N 1
ATOM 3974 C CA . PRO B 1 111 ? -5.668 -43.531 -26.047 1 95.06 111 PRO B CA 1
ATOM 3975 C C . PRO B 1 111 ? -6.586 -44.719 -26.297 1 95.06 111 PRO B C 1
ATOM 3977 O O . PRO B 1 111 ? -7.754 -44.562 -26.656 1 95.06 111 PRO B O 1
ATOM 3980 N N . SER B 1 112 ? -6.094 -45.906 -26.188 1 94.62 112 SER B N 1
ATOM 3981 C CA . SER B 1 112 ? -6.836 -47.156 -26.312 1 94.62 112 SER B CA 1
ATOM 3982 C C . SER B 1 112 ? -6.34 -48.188 -25.328 1 94.62 112 SER B C 1
ATOM 3984 O O . SER B 1 112 ? -5.188 -48.156 -24.891 1 94.62 112 SER B O 1
ATOM 3986 N N . GLU B 1 113 ? -7.195 -48.969 -24.844 1 93 113 GLU B N 1
ATOM 3987 C CA . GLU B 1 113 ? -6.844 -50.094 -23.969 1 93 113 GLU B CA 1
ATOM 3988 C C . GLU B 1 113 ? -7.5 -51.375 -24.453 1 93 113 GLU B C 1
ATOM 3990 O O . GLU B 1 113 ? -8.719 -51.438 -24.641 1 93 113 GLU B O 1
ATOM 3995 N N . LYS B 1 114 ? -6.707 -52.406 -24.734 1 91.56 114 LYS B N 1
ATOM 3996 C CA . LYS B 1 114 ? -7.172 -53.719 -25.125 1 91.56 114 LYS B CA 1
ATOM 3997 C C . LYS B 1 114 ? -6.512 -54.812 -24.281 1 91.56 114 LYS B C 1
ATOM 3999 O O . LYS B 1 114 ? -5.285 -54.906 -24.25 1 91.56 114 LYS B O 1
ATOM 4004 N N . ASN B 1 115 ? -7.336 -55.719 -23.641 1 92.56 115 ASN B N 1
ATOM 4005 C CA . ASN B 1 115 ? -6.883 -56.812 -22.797 1 92.56 115 ASN B CA 1
ATOM 4006 C C . ASN B 1 115 ? -5.855 -56.344 -21.766 1 92.56 115 ASN B C 1
ATOM 4008 O O . ASN B 1 115 ? -4.816 -57 -21.594 1 92.56 115 ASN B O 1
ATOM 4012 N N . GLY B 1 116 ? -6.012 -55.125 -21.219 1 90.5 116 GLY B N 1
ATOM 4013 C CA . GLY B 1 116 ? -5.141 -54.625 -20.172 1 90.5 116 GLY B CA 1
ATOM 4014 C C . GLY B 1 116 ? -3.908 -53.906 -20.703 1 90.5 116 GLY B C 1
ATOM 4015 O O . GLY B 1 116 ? -3.088 -53.406 -19.938 1 90.5 116 GLY B O 1
ATOM 4016 N N . ILE B 1 117 ? -3.746 -54 -21.953 1 92.5 117 ILE B N 1
ATOM 4017 C CA . ILE B 1 117 ? -2.592 -53.375 -22.578 1 92.5 117 ILE B CA 1
ATOM 4018 C C . ILE B 1 117 ? -2.979 -51.969 -23.078 1 92.5 117 ILE B C 1
ATOM 4020 O O . ILE B 1 117 ? -3.896 -51.812 -23.875 1 92.5 117 ILE B O 1
ATOM 4024 N N . LYS B 1 118 ? -2.281 -50.938 -22.531 1 96.06 118 LYS B N 1
ATOM 4025 C CA . LYS B 1 118 ? -2.562 -49.562 -22.875 1 96.06 118 LYS B CA 1
ATOM 4026 C C . LYS B 1 118 ? -1.734 -49.125 -24.094 1 96.06 118 LYS B C 1
ATOM 4028 O O . LYS B 1 118 ? -0.549 -49.438 -24.188 1 96.06 118 LYS B O 1
ATOM 4033 N N . SER B 1 119 ? -2.359 -48.5 -25 1 96.94 119 SER B N 1
ATOM 4034 C CA . SER B 1 119 ? -1.686 -47.906 -26.156 1 96.94 119 SER B CA 1
ATOM 4035 C C . SER B 1 119 ? -2.248 -46.531 -26.469 1 96.94 119 SER B C 1
ATOM 4037 O O . SER B 1 119 ? -3.277 -46.125 -25.922 1 96.94 119 SER B O 1
ATOM 4039 N N . VAL B 1 120 ? -1.494 -45.75 -27.25 1 97.62 120 VAL B N 1
ATOM 4040 C CA . VAL B 1 120 ? -1.929 -44.406 -27.656 1 97.62 120 VAL B CA 1
ATOM 4041 C C . VAL B 1 120 ? -1.459 -44.125 -29.078 1 97.62 120 VAL B C 1
ATOM 4043 O O . VAL B 1 120 ? -0.375 -44.531 -29.484 1 97.62 120 VAL B O 1
ATOM 4046 N N . SER B 1 121 ? -2.246 -43.438 -29.891 1 97.56 121 SER B N 1
ATOM 4047 C CA . SER B 1 121 ? -1.88 -42.938 -31.219 1 97.56 121 SER B CA 1
ATOM 4048 C C . SER B 1 121 ? -2.129 -41.438 -31.328 1 97.56 121 SER B C 1
ATOM 4050 O O . SER B 1 121 ? -2.854 -40.875 -30.516 1 97.56 121 SER B O 1
ATOM 4052 N N . PHE B 1 122 ? -1.483 -40.812 -32.219 1 97.31 122 PHE B N 1
ATOM 4053 C CA . PHE B 1 122 ? -1.558 -39.344 -32.406 1 97.31 122 PHE B CA 1
ATOM 4054 C C . PHE B 1 122 ? -1.83 -39 -33.844 1 97.31 122 PHE B C 1
ATOM 4056 O O . PHE B 1 122 ? -1.055 -39.375 -34.75 1 97.31 122 PHE B O 1
ATOM 4063 N N . PRO B 1 123 ? -2.93 -38.281 -34.094 1 96.12 123 PRO B N 1
ATOM 4064 C CA . PRO B 1 123 ? -3.314 -38 -35.5 1 96.12 123 PRO B CA 1
ATOM 4065 C C . PRO B 1 123 ? -2.611 -36.781 -36.062 1 96.12 123 PRO B C 1
ATOM 4067 O O . PRO B 1 123 ? -2.781 -36.438 -37.25 1 96.12 123 PRO B O 1
ATOM 4070 N N . MET B 1 124 ? -1.784 -36.125 -35.375 1 94 124 MET B N 1
ATOM 4071 C CA . MET B 1 124 ? -1.134 -34.906 -35.812 1 94 124 MET B CA 1
ATOM 4072 C C . MET B 1 124 ? -0.088 -35.219 -36.875 1 94 124 MET B C 1
ATOM 4074 O O . MET B 1 124 ? 0.53 -36.281 -36.875 1 94 124 MET B O 1
ATOM 4078 N N . ASP B 1 125 ? 0.19 -34.219 -37.781 1 93.25 125 ASP B N 1
ATOM 4079 C CA . ASP B 1 125 ? 1.131 -34.406 -38.906 1 93.25 125 ASP B CA 1
ATOM 4080 C C . ASP B 1 125 ? 2.568 -34.438 -38.375 1 93.25 125 ASP B C 1
ATOM 4082 O O . ASP B 1 125 ? 3.428 -35.094 -39 1 93.25 125 ASP B O 1
ATOM 4086 N N . GLY B 1 126 ? 2.848 -33.75 -37.281 1 93.31 126 GLY B N 1
ATOM 4087 C CA . GLY B 1 126 ? 4.18 -33.688 -36.719 1 93.31 126 GLY B CA 1
ATOM 4088 C C . GLY B 1 126 ? 4.207 -33.031 -35.344 1 93.31 126 GLY B C 1
ATOM 4089 O O . GLY B 1 126 ? 3.188 -32.531 -34.875 1 93.31 126 GLY B O 1
ATOM 4090 N N . ILE B 1 127 ? 5.363 -33.281 -34.688 1 95.62 127 ILE B N 1
ATOM 4091 C CA . ILE B 1 127 ? 5.57 -32.625 -33.406 1 95.62 127 ILE B CA 1
ATOM 4092 C C . ILE B 1 127 ? 6.91 -31.891 -33.406 1 95.62 127 ILE B C 1
ATOM 4094 O O . ILE B 1 127 ? 7.777 -32.188 -34.25 1 95.62 127 ILE B O 1
ATOM 4098 N N . SER B 1 128 ? 7.062 -30.906 -32.594 1 96.31 128 SER B N 1
ATOM 4099 C CA . SER B 1 128 ? 8.266 -30.094 -32.531 1 96.31 128 SER B CA 1
ATOM 4100 C C . SER B 1 128 ? 9.125 -30.422 -31.328 1 96.31 128 SER B C 1
ATOM 4102 O O . SER B 1 128 ? 8.602 -30.859 -30.297 1 96.31 128 SER B O 1
ATOM 4104 N N . LEU B 1 129 ? 10.461 -30.188 -31.516 1 96.94 129 LEU B N 1
ATOM 4105 C CA . LEU B 1 129 ? 11.391 -30.328 -30.391 1 96.94 129 LEU B CA 1
ATOM 4106 C C . LEU B 1 129 ? 10.992 -29.406 -29.25 1 96.94 129 LEU B C 1
ATOM 4108 O O . LEU B 1 129 ? 10.695 -28.234 -29.453 1 96.94 129 LEU B O 1
ATOM 4112 N N . TRP B 1 130 ? 10.906 -29.984 -27.953 1 96.88 130 TRP B N 1
ATOM 4113 C CA . TRP B 1 130 ? 10.664 -29.297 -26.703 1 96.88 130 TRP B CA 1
ATOM 4114 C C . TRP B 1 130 ? 9.227 -28.781 -26.625 1 96.88 130 TRP B C 1
ATOM 4116 O O . TRP B 1 130 ? 8.906 -27.922 -25.812 1 96.88 130 TRP B O 1
ATOM 4126 N N . GLN B 1 131 ? 8.383 -29.297 -27.531 1 95.94 131 GLN B N 1
ATOM 4127 C CA . GLN B 1 131 ? 6.977 -28.922 -27.469 1 95.94 131 GLN B CA 1
ATOM 4128 C C . GLN B 1 131 ? 6.371 -29.266 -26.109 1 95.94 131 GLN B C 1
ATOM 4130 O O . GLN B 1 131 ? 6.508 -30.391 -25.625 1 95.94 131 GLN B O 1
ATOM 4135 N N . ASN B 1 132 ? 5.699 -28.297 -25.438 1 94.62 132 ASN B N 1
ATOM 4136 C CA . ASN B 1 132 ? 4.984 -28.422 -24.172 1 94.62 132 ASN B CA 1
ATOM 4137 C C . ASN B 1 132 ? 5.914 -28.859 -23.047 1 94.62 132 ASN B C 1
ATOM 4139 O O . ASN B 1 132 ? 5.504 -29.594 -22.141 1 94.62 132 ASN B O 1
ATOM 4143 N N . ILE B 1 133 ? 7.156 -28.562 -23.156 1 96.31 133 ILE B N 1
ATOM 4144 C CA . ILE B 1 133 ? 8.148 -28.781 -22.109 1 96.31 133 ILE B CA 1
ATOM 4145 C C . ILE B 1 133 ? 8.75 -27.453 -21.672 1 96.31 133 ILE B C 1
ATOM 4147 O O . ILE B 1 133 ? 9.195 -26.656 -22.516 1 96.31 133 ILE B O 1
ATOM 4151 N N . ALA B 1 134 ? 8.672 -27.141 -20.438 1 95.81 134 ALA B N 1
ATOM 4152 C CA . ALA B 1 134 ? 9.484 -26.078 -19.875 1 95.81 134 ALA B CA 1
ATOM 4153 C C . ALA B 1 134 ? 10.922 -26.547 -19.641 1 95.81 134 ALA B C 1
ATOM 4155 O O . ALA B 1 134 ? 11.18 -27.359 -18.766 1 95.81 134 ALA B O 1
ATOM 4156 N N . LYS B 1 135 ? 11.836 -25.984 -20.375 1 96.75 135 LYS B N 1
ATOM 4157 C CA . LYS B 1 135 ? 13.219 -26.469 -20.344 1 96.75 135 LYS B CA 1
ATOM 4158 C C . LYS B 1 135 ? 13.906 -26.094 -19.047 1 96.75 135 LYS B C 1
ATOM 4160 O O . LYS B 1 135 ? 13.695 -25 -18.516 1 96.75 135 LYS B O 1
ATOM 4165 N N . GLN B 1 136 ? 14.664 -27.047 -18.656 1 96.56 136 GLN B N 1
ATOM 4166 C CA . GLN B 1 136 ? 15.492 -26.734 -17.5 1 96.56 136 GLN B CA 1
ATOM 4167 C C . GLN B 1 136 ? 16.266 -25.422 -17.703 1 96.56 136 GLN B C 1
ATOM 4169 O O . GLN B 1 136 ? 16.906 -25.234 -18.734 1 96.56 136 GLN B O 1
ATOM 4174 N N . GLY B 1 137 ? 16.125 -24.484 -16.75 1 97.25 137 GLY B N 1
ATOM 4175 C CA . GLY B 1 137 ? 16.906 -23.266 -16.766 1 97.25 137 GLY B CA 1
ATOM 4176 C C . GLY B 1 137 ? 16.328 -22.188 -17.672 1 97.25 137 GLY B C 1
ATOM 4177 O O . GLY B 1 137 ? 16.938 -21.141 -17.859 1 97.25 137 GLY B O 1
ATOM 4178 N N . GLU B 1 138 ? 15.258 -22.422 -18.25 1 96.31 138 GLU B N 1
ATOM 4179 C CA . GLU B 1 138 ? 14.719 -21.469 -19.219 1 96.31 138 GLU B CA 1
ATOM 4180 C C . GLU B 1 138 ? 14.281 -20.172 -18.531 1 96.31 138 GLU B C 1
ATOM 4182 O O . GLU B 1 138 ? 14.352 -19.094 -19.125 1 96.31 138 GLU B O 1
ATOM 4187 N N . ASP B 1 139 ? 13.82 -20.297 -17.281 1 96.69 139 ASP B N 1
ATOM 4188 C CA . ASP B 1 139 ? 13.445 -19.094 -16.531 1 96.69 139 ASP B CA 1
ATOM 4189 C C . ASP B 1 139 ? 14.68 -18.406 -15.945 1 96.69 139 ASP B C 1
ATOM 4191 O O . ASP B 1 139 ? 14.781 -17.172 -15.992 1 96.69 139 ASP B O 1
ATOM 4195 N N . ALA B 1 140 ? 15.484 -19.141 -15.383 1 97.25 140 ALA B N 1
ATOM 4196 C CA . ALA B 1 140 ? 16.719 -18.641 -14.773 1 97.25 140 ALA B CA 1
ATOM 4197 C C . ALA B 1 140 ? 17.766 -19.75 -14.664 1 97.25 140 ALA B C 1
ATOM 4199 O O . ALA B 1 140 ? 17.438 -20.891 -14.328 1 97.25 140 ALA B O 1
ATOM 4200 N N . LYS B 1 141 ? 18.969 -19.375 -14.945 1 98.25 141 LYS B N 1
ATOM 4201 C CA . LYS B 1 141 ? 20.078 -20.297 -14.727 1 98.25 141 LYS B CA 1
ATOM 4202 C C . LYS B 1 141 ? 20.703 -20.094 -13.344 1 98.25 141 LYS B C 1
ATOM 4204 O O . LYS B 1 141 ? 20.594 -19 -12.766 1 98.25 141 LYS B O 1
ATOM 4209 N N . GLN B 1 142 ? 21.297 -21.141 -12.875 1 98.12 142 GLN B N 1
ATOM 4210 C CA . GLN B 1 142 ? 22.016 -21.016 -11.609 1 98.12 142 GLN B CA 1
ATOM 4211 C C . GLN B 1 142 ? 22.938 -19.797 -11.617 1 98.12 142 GLN B C 1
ATOM 4213 O O . GLN B 1 142 ? 23.625 -19.531 -12.602 1 98.12 142 GLN B O 1
ATOM 4218 N N . ASN B 1 143 ? 22.781 -18.938 -10.609 1 98.31 143 ASN B N 1
ATOM 4219 C CA . ASN B 1 143 ? 23.641 -17.781 -10.336 1 98.31 143 ASN B CA 1
ATOM 4220 C C . ASN B 1 143 ? 23.172 -16.547 -11.117 1 98.31 143 ASN B C 1
ATOM 4222 O O . ASN B 1 143 ? 23.797 -15.484 -11.031 1 98.31 143 ASN B O 1
ATOM 4226 N N . ASP B 1 144 ? 22.094 -16.719 -11.859 1 98.12 144 ASP B N 1
ATOM 4227 C CA . ASP B 1 144 ? 21.5 -15.508 -12.422 1 98.12 144 ASP B CA 1
ATOM 4228 C C . ASP B 1 144 ? 21.078 -14.531 -11.32 1 98.12 144 ASP B C 1
ATOM 4230 O O . ASP B 1 144 ? 20.531 -14.945 -10.297 1 98.12 144 ASP B O 1
ATOM 4234 N N . SER B 1 145 ? 21.281 -13.266 -11.492 1 97.88 145 SER B N 1
ATOM 4235 C CA . SER B 1 145 ? 20.75 -12.242 -10.586 1 97.88 145 SER B CA 1
ATOM 4236 C C . SER B 1 145 ? 19.266 -12.023 -10.805 1 97.88 145 SER B C 1
ATOM 4238 O O . SER B 1 145 ? 18.844 -11.594 -11.875 1 97.88 145 SER B O 1
ATOM 4240 N N . LEU B 1 146 ? 18.484 -12.281 -9.797 1 98.31 146 LEU B N 1
ATOM 4241 C CA . LEU B 1 146 ? 17.047 -12.273 -9.977 1 98.31 146 LEU B CA 1
ATOM 4242 C C . LEU B 1 146 ? 16.422 -11.062 -9.281 1 98.31 146 LEU B C 1
ATOM 4244 O O . LEU B 1 146 ? 15.422 -10.516 -9.758 1 98.31 146 LEU B O 1
ATOM 4248 N N . LEU B 1 147 ? 16.938 -10.641 -8.125 1 98.56 147 LEU B N 1
ATOM 4249 C CA . LEU B 1 147 ? 16.5 -9.453 -7.402 1 98.56 147 LEU B CA 1
ATOM 4250 C C . LEU B 1 147 ? 17.688 -8.586 -6.992 1 98.56 147 LEU B C 1
ATOM 4252 O O . LEU B 1 147 ? 18.531 -9.023 -6.203 1 98.56 147 LEU B O 1
ATOM 4256 N N . PRO B 1 148 ? 17.766 -7.414 -7.469 1 98.19 148 PRO B N 1
ATOM 4257 C CA . PRO B 1 148 ? 18.875 -6.543 -7.086 1 98.19 148 PRO B CA 1
ATOM 4258 C C . PRO B 1 148 ? 18.688 -5.918 -5.703 1 98.19 148 PRO B C 1
ATOM 4260 O O . PRO B 1 148 ? 17.562 -5.844 -5.203 1 98.19 148 PRO B O 1
ATOM 4263 N N . ILE B 1 149 ? 19.797 -5.512 -5.145 1 98.12 149 ILE B N 1
ATOM 4264 C CA . ILE B 1 149 ? 19.75 -4.688 -3.943 1 98.12 149 ILE B CA 1
ATOM 4265 C C . ILE B 1 149 ? 18.781 -3.523 -4.145 1 98.12 149 ILE B C 1
ATOM 4267 O O . ILE B 1 149 ? 18.719 -2.957 -5.238 1 98.12 149 ILE B O 1
ATOM 4271 N N . GLY B 1 150 ? 18 -3.168 -3.064 1 98 150 GLY B N 1
ATOM 4272 C CA . GLY B 1 150 ? 17.062 -2.062 -3.164 1 98 150 GLY B CA 1
ATOM 4273 C C . GLY B 1 150 ? 15.672 -2.496 -3.586 1 98 150 GLY B C 1
ATOM 4274 O O . GLY B 1 150 ? 14.75 -1.681 -3.635 1 98 150 GLY B O 1
ATOM 4275 N N . THR B 1 151 ? 15.5 -3.826 -3.816 1 98.06 151 THR B N 1
ATOM 4276 C CA . THR B 1 151 ? 14.188 -4.336 -4.207 1 98.06 151 THR B CA 1
ATOM 4277 C C . THR B 1 151 ? 13.242 -4.379 -3.01 1 98.06 151 THR B C 1
ATOM 4279 O O . THR B 1 151 ? 13.57 -4.965 -1.975 1 98.06 151 THR B O 1
ATOM 4282 N N . LYS B 1 152 ? 12.172 -3.686 -3.16 1 97.62 152 LYS B N 1
ATOM 4283 C CA . LYS B 1 152 ? 11.117 -3.828 -2.164 1 97.62 152 LYS B CA 1
ATOM 4284 C C . LYS B 1 152 ? 10.414 -5.18 -2.295 1 97.62 152 LYS B C 1
ATOM 4286 O O . LYS B 1 152 ? 10.086 -5.609 -3.402 1 97.62 152 LYS B O 1
ATOM 4291 N N . LEU B 1 153 ? 10.188 -5.824 -1.215 1 97.94 153 LEU B N 1
ATOM 4292 C CA . LEU B 1 153 ? 9.609 -7.16 -1.218 1 97.94 153 LEU B CA 1
ATOM 4293 C C . LEU B 1 153 ? 8.086 -7.094 -1.145 1 97.94 153 LEU B C 1
ATOM 4295 O O . LEU B 1 153 ? 7.523 -6.734 -0.107 1 97.94 153 LEU B O 1
ATOM 4299 N N . ASP B 1 154 ? 7.48 -7.379 -2.242 1 96.81 154 ASP B N 1
ATOM 4300 C CA . ASP B 1 154 ? 6.035 -7.562 -2.344 1 96.81 154 ASP B CA 1
ATOM 4301 C C . ASP B 1 154 ? 5.684 -9.023 -2.621 1 96.81 154 ASP B C 1
ATOM 4303 O O . ASP B 1 154 ? 6.523 -9.914 -2.447 1 96.81 154 ASP B O 1
ATOM 4307 N N . ILE B 1 155 ? 4.508 -9.312 -2.977 1 97.62 155 ILE B N 1
ATOM 4308 C CA . ILE B 1 155 ? 3.977 -10.664 -3.072 1 97.62 155 ILE B CA 1
ATOM 4309 C C . ILE B 1 155 ? 4.844 -11.492 -4.02 1 97.62 155 ILE B C 1
ATOM 4311 O O . ILE B 1 155 ? 5.289 -12.586 -3.666 1 97.62 155 ILE B O 1
ATOM 4315 N N . SER B 1 156 ? 5.137 -10.93 -5.184 1 97.94 156 SER B N 1
ATOM 4316 C CA . SER B 1 156 ? 5.867 -11.672 -6.207 1 97.94 156 SER B CA 1
ATOM 4317 C C . SER B 1 156 ? 7.316 -11.914 -5.785 1 97.94 156 SER B C 1
ATOM 4319 O O . SER B 1 156 ? 7.871 -12.984 -6.043 1 97.94 156 SER B O 1
ATOM 4321 N N . GLU B 1 157 ? 7.891 -10.922 -5.121 1 98.56 157 GLU B N 1
ATOM 4322 C CA . GLU B 1 157 ? 9.273 -11.055 -4.672 1 98.56 157 GLU B CA 1
ATOM 4323 C C . GLU B 1 157 ? 9.391 -12.078 -3.547 1 98.56 157 GLU B C 1
ATOM 4325 O O . GLU B 1 157 ? 10.328 -12.875 -3.525 1 98.56 157 GLU B O 1
ATOM 4330 N N . VAL B 1 158 ? 8.438 -12.078 -2.662 1 98.25 158 VAL B N 1
ATOM 4331 C CA . VAL B 1 158 ? 8.43 -13.047 -1.569 1 98.25 158 VAL B CA 1
ATOM 4332 C C . VAL B 1 158 ? 8.242 -14.453 -2.127 1 98.25 158 VAL B C 1
ATOM 4334 O O . VAL B 1 158 ? 8.914 -15.398 -1.689 1 98.25 158 VAL B O 1
ATOM 4337 N N . SER B 1 159 ? 7.348 -14.586 -3.086 1 98.12 159 SER B N 1
ATOM 4338 C CA . SER B 1 159 ? 7.148 -15.867 -3.756 1 98.12 159 SER B CA 1
ATOM 4339 C C . SER B 1 159 ? 8.453 -16.375 -4.367 1 98.12 159 SER B C 1
ATOM 4341 O O . SER B 1 159 ? 8.805 -17.547 -4.195 1 98.12 159 SER B O 1
ATOM 4343 N N . LEU B 1 160 ? 9.133 -15.516 -5.059 1 98.56 160 LEU B N 1
ATOM 4344 C CA . LEU B 1 160 ? 10.398 -15.875 -5.691 1 98.56 160 LEU B CA 1
ATOM 4345 C C . LEU B 1 160 ? 11.438 -16.281 -4.652 1 98.56 160 LEU B C 1
ATOM 4347 O O . LEU B 1 160 ? 12.117 -17.297 -4.812 1 98.56 160 LEU B O 1
ATOM 4351 N N . LEU B 1 161 ? 11.523 -15.516 -3.582 1 98.81 161 LEU B N 1
ATOM 4352 C CA . LEU B 1 161 ? 12.469 -15.828 -2.52 1 98.81 161 LEU B CA 1
ATOM 4353 C C . LEU B 1 161 ? 12.195 -17.219 -1.938 1 98.81 161 LEU B C 1
ATOM 4355 O O . LEU B 1 161 ? 13.125 -17.969 -1.661 1 98.81 161 LEU B O 1
ATOM 4359 N N . ALA B 1 162 ? 10.922 -17.531 -1.759 1 98.56 162 ALA B N 1
ATOM 4360 C CA . ALA B 1 162 ? 10.547 -18.859 -1.271 1 98.56 162 ALA B CA 1
ATOM 4361 C C . ALA B 1 162 ? 11.008 -19.953 -2.232 1 98.56 162 ALA B C 1
ATOM 4363 O O . ALA B 1 162 ? 11.594 -20.953 -1.812 1 98.56 162 ALA B O 1
ATOM 4364 N N . SER B 1 163 ? 10.812 -19.734 -3.49 1 98.12 163 SER B N 1
ATOM 4365 C CA . SER B 1 163 ? 11.219 -20.688 -4.508 1 98.12 163 SER B CA 1
ATOM 4366 C C . SER B 1 163 ? 12.734 -20.906 -4.48 1 98.12 163 SER B C 1
ATOM 4368 O O . SER B 1 163 ? 13.211 -22.016 -4.773 1 98.12 163 SER B O 1
ATOM 4370 N N . LEU B 1 164 ? 13.445 -19.859 -4.109 1 98.19 164 LEU B N 1
ATOM 4371 C CA . LEU B 1 164 ? 14.906 -19.891 -4.145 1 98.19 164 LEU B CA 1
ATOM 4372 C C . LEU B 1 164 ? 15.469 -20.438 -2.842 1 98.19 164 LEU B C 1
ATOM 4374 O O . LEU B 1 164 ? 16.688 -20.578 -2.697 1 98.19 164 LEU B O 1
ATOM 4378 N N . GLY B 1 165 ? 14.625 -20.672 -1.873 1 98.06 165 GLY B N 1
ATOM 4379 C CA . GLY B 1 165 ? 15.062 -21.234 -0.608 1 98.06 165 GLY B CA 1
ATOM 4380 C C . GLY B 1 165 ? 15.562 -20.203 0.374 1 98.06 165 GLY B C 1
ATOM 4381 O O . GLY B 1 165 ? 16.344 -20.516 1.278 1 98.06 165 GLY B O 1
ATOM 4382 N N . LYS B 1 166 ? 15.133 -19 0.169 1 98.12 166 LYS B N 1
ATOM 4383 C CA . LYS B 1 166 ? 15.547 -17.922 1.066 1 98.12 166 LYS B CA 1
ATOM 4384 C C . LYS B 1 166 ? 14.625 -17.828 2.279 1 98.12 166 LYS B C 1
ATOM 4386 O O . LYS B 1 166 ? 13.859 -16.875 2.412 1 98.12 166 LYS B O 1
ATOM 4391 N N . PHE B 1 167 ? 14.805 -18.734 3.201 1 97.06 167 PHE B N 1
ATOM 4392 C CA . PHE B 1 167 ? 13.977 -18.734 4.398 1 97.06 167 PHE B CA 1
ATOM 4393 C C . PHE B 1 167 ? 14.43 -17.656 5.371 1 97.06 167 PHE B C 1
ATOM 4395 O O . PHE B 1 167 ? 13.68 -17.25 6.266 1 97.06 167 PHE B O 1
ATOM 4402 N N . SER B 1 168 ? 15.641 -17.172 5.172 1 98.12 168 SER B N 1
ATOM 4403 C CA . SER B 1 168 ? 16.219 -16 5.816 1 98.12 168 SER B CA 1
ATOM 4404 C C . SER B 1 168 ? 16.656 -14.961 4.789 1 98.12 168 SER B C 1
ATOM 4406 O O . SER B 1 168 ? 17.422 -15.258 3.883 1 98.12 168 SER B O 1
ATOM 4408 N N . VAL B 1 169 ? 16.172 -13.734 4.91 1 98.56 169 VAL B N 1
ATOM 4409 C CA . VAL B 1 169 ? 16.266 -12.75 3.838 1 98.56 169 VAL B CA 1
ATOM 4410 C C . VAL B 1 169 ? 17.109 -11.57 4.297 1 98.56 169 VAL B C 1
ATOM 4412 O O . VAL B 1 169 ? 16.875 -11 5.363 1 98.56 169 VAL B O 1
ATOM 4415 N N . PRO B 1 170 ? 18.156 -11.211 3.557 1 98.81 170 PRO B N 1
ATOM 4416 C CA . PRO B 1 170 ? 18.938 -10.008 3.875 1 98.81 170 PRO B CA 1
ATOM 4417 C C . PRO B 1 170 ? 18.203 -8.719 3.52 1 98.81 170 PRO B C 1
ATOM 4419 O O . PRO B 1 170 ? 17.891 -8.484 2.35 1 98.81 170 PRO B O 1
ATOM 4422 N N . VAL B 1 171 ? 17.938 -7.867 4.504 1 98.81 171 VAL B N 1
ATOM 4423 C CA . VAL B 1 171 ? 17.234 -6.609 4.273 1 98.81 171 VAL B CA 1
ATOM 4424 C C . VAL B 1 171 ? 17.953 -5.469 4.984 1 98.81 171 VAL B C 1
ATOM 4426 O O . VAL B 1 171 ? 18.781 -5.707 5.867 1 98.81 171 VAL B O 1
ATOM 4429 N N . PHE B 1 172 ? 17.703 -4.262 4.559 1 98.81 172 PHE B N 1
ATOM 4430 C CA . PHE B 1 172 ? 18.203 -3.094 5.27 1 98.81 172 PHE B CA 1
ATOM 4431 C C . PHE B 1 172 ? 17.547 -2.973 6.641 1 98.81 172 PHE B C 1
ATOM 4433 O O . PHE B 1 172 ? 16.344 -3.199 6.777 1 98.81 172 PHE B O 1
ATOM 4440 N N . SER B 1 173 ? 18.359 -2.633 7.637 1 98.69 173 SER B N 1
ATOM 4441 C CA . SER B 1 173 ? 17.812 -2.328 8.953 1 98.69 173 SER B CA 1
ATOM 4442 C C . SER B 1 173 ? 17.016 -1.024 8.93 1 98.69 173 SER B C 1
ATOM 4444 O O . SER B 1 173 ? 17.234 -0.168 8.07 1 98.69 173 SER B O 1
ATOM 4446 N N . LEU B 1 174 ? 16.109 -0.917 9.82 1 98.56 174 LEU B N 1
ATOM 4447 C CA . LEU B 1 174 ? 15.266 0.269 9.922 1 98.56 174 LEU B CA 1
ATOM 4448 C C . LEU B 1 174 ? 15.883 1.291 10.875 1 98.56 174 LEU B C 1
ATOM 4450 O O . LEU B 1 174 ? 16.453 0.924 11.906 1 98.56 174 LEU B O 1
ATOM 4454 N N . PRO B 1 175 ? 15.789 2.562 10.57 1 98.69 175 PRO B N 1
ATOM 4455 C CA . PRO B 1 175 ? 16.312 3.582 11.484 1 98.69 175 PRO B CA 1
ATOM 4456 C C . PRO B 1 175 ? 15.5 3.699 12.766 1 98.69 175 PRO B C 1
ATOM 4458 O O . PRO B 1 175 ? 14.297 3.441 12.766 1 98.69 175 PRO B O 1
ATOM 4461 N N . LYS B 1 176 ? 16.188 4.102 13.812 1 98.5 176 LYS B N 1
ATOM 4462 C CA . LYS B 1 176 ? 15.5 4.543 15.023 1 98.5 176 LYS B CA 1
ATOM 4463 C C . LYS B 1 176 ? 14.867 5.918 14.828 1 98.5 176 LYS B C 1
ATOM 4465 O O . LYS B 1 176 ? 15.562 6.887 14.5 1 98.5 176 LYS B O 1
ATOM 4470 N N . VAL B 1 177 ? 13.539 6.004 15.047 1 98.75 177 VAL B N 1
ATOM 4471 C CA . VAL B 1 177 ? 12.844 7.262 14.789 1 98.75 177 VAL B CA 1
ATOM 4472 C C . VAL B 1 177 ? 12.125 7.719 16.062 1 98.75 177 VAL B C 1
ATOM 4474 O O . VAL B 1 177 ? 11.461 6.922 16.719 1 98.75 177 VAL B O 1
ATOM 4477 N N . GLY B 1 178 ? 12.297 8.977 16.469 1 98.56 178 GLY B N 1
ATOM 4478 C CA . GLY B 1 178 ? 11.531 9.609 17.531 1 98.56 178 GLY B CA 1
ATOM 4479 C C . GLY B 1 178 ? 10.562 10.656 17.016 1 98.56 178 GLY B C 1
ATOM 4480 O O . GLY B 1 178 ? 10.852 11.344 16.031 1 98.56 178 GLY B O 1
ATOM 4481 N N . ILE B 1 179 ? 9.422 10.797 17.656 1 98.62 179 ILE B N 1
ATOM 4482 C CA . ILE B 1 179 ? 8.406 11.773 17.297 1 98.62 179 ILE B CA 1
ATOM 4483 C C . ILE B 1 179 ? 8.102 12.68 18.5 1 98.62 179 ILE B C 1
ATOM 4485 O O . ILE B 1 179 ? 7.836 12.188 19.594 1 98.62 179 ILE B O 1
ATOM 4489 N N . ILE B 1 180 ? 8.188 13.984 18.281 1 97.75 180 ILE B N 1
ATOM 4490 C CA . ILE B 1 180 ? 7.816 14.961 19.297 1 97.75 180 ILE B CA 1
ATOM 4491 C C . ILE B 1 180 ? 6.785 15.93 18.734 1 97.75 180 ILE B C 1
ATOM 4493 O O . ILE B 1 180 ? 7.031 16.578 17.703 1 97.75 180 ILE B O 1
ATOM 4497 N N . SER B 1 181 ? 5.672 15.984 19.312 1 96.69 181 SER B N 1
ATOM 4498 C CA . SER B 1 181 ? 4.699 17.031 19 1 96.69 181 SER B CA 1
ATOM 4499 C C . SER B 1 181 ? 4.707 18.125 20.062 1 96.69 181 SER B C 1
ATOM 4501 O O . SER B 1 181 ? 4.922 17.844 21.234 1 96.69 181 SER B O 1
ATOM 4503 N N . THR B 1 182 ? 4.527 19.359 19.609 1 93.12 182 THR B N 1
ATOM 4504 C CA . THR B 1 182 ? 4.543 20.469 20.562 1 93.12 182 THR B CA 1
ATOM 4505 C C . THR B 1 182 ? 3.295 21.344 20.406 1 93.12 182 THR B C 1
ATOM 4507 O O . THR B 1 182 ? 2.592 21.25 19.391 1 93.12 182 THR B O 1
ATOM 4510 N N . GLY B 1 183 ? 3.115 22.156 21.453 1 92.38 183 GLY B N 1
ATOM 4511 C CA . GLY B 1 183 ? 1.986 23.078 21.484 1 92.38 183 GLY B CA 1
ATOM 4512 C C . GLY B 1 183 ? 1.225 23.047 22.797 1 92.38 183 GLY B C 1
ATOM 4513 O O . GLY B 1 183 ? 0.918 21.984 23.312 1 92.38 183 GLY B O 1
ATOM 4514 N N . ASN B 1 184 ? 0.888 24.266 23.188 1 92.19 184 ASN B N 1
ATOM 4515 C CA . ASN B 1 184 ? 0.138 24.391 24.438 1 92.19 184 ASN B CA 1
ATOM 4516 C C . ASN B 1 184 ? -1.312 23.938 24.266 1 92.19 184 ASN B C 1
ATOM 4518 O O . ASN B 1 184 ? -1.95 23.5 25.219 1 92.19 184 ASN B O 1
ATOM 4522 N N . GLU B 1 185 ? -1.743 24.062 23.047 1 93.94 185 GLU B N 1
ATOM 4523 C CA . GLU B 1 185 ? -3.131 23.734 22.75 1 93.94 185 GLU B CA 1
ATOM 4524 C C . GLU B 1 185 ? -3.305 22.219 22.578 1 93.94 185 GLU B C 1
ATOM 4526 O O . GLU B 1 185 ? -4.43 21.719 22.594 1 93.94 185 GLU B O 1
ATOM 4531 N N . VAL B 1 186 ? -2.256 21.469 22.406 1 96.12 186 VAL B N 1
ATOM 4532 C CA . VAL B 1 186 ? -2.303 20.078 22 1 96.12 186 VAL B CA 1
ATOM 4533 C C . VAL B 1 186 ? -2.381 19.188 23.25 1 96.12 186 VAL B C 1
ATOM 4535 O O . VAL B 1 186 ? -1.661 19.406 24.219 1 96.12 186 VAL B O 1
ATOM 4538 N N . VAL B 1 187 ? -3.266 18.219 23.203 1 96.88 187 VAL B N 1
ATOM 4539 C CA . VAL B 1 187 ? -3.418 17.25 24.281 1 96.88 187 VAL B CA 1
ATOM 4540 C C . VAL B 1 187 ? -3.402 15.836 23.719 1 96.88 187 VAL B C 1
ATOM 4542 O O . VAL B 1 187 ? -3.547 15.648 22.516 1 96.88 187 VAL B O 1
ATOM 4545 N N . PRO B 1 188 ? -3.17 14.82 24.531 1 97.06 188 PRO B N 1
ATOM 4546 C CA . PRO B 1 188 ? -3.17 13.43 24.062 1 97.06 188 PRO B CA 1
ATOM 4547 C C . PRO B 1 188 ? -4.516 13 23.484 1 97.06 188 PRO B C 1
ATOM 4549 O O . PRO B 1 188 ? -5.551 13.578 23.828 1 97.06 188 PRO B O 1
ATOM 4552 N N . VAL B 1 189 ? -4.512 12.016 22.703 1 97.06 189 VAL B N 1
ATOM 4553 C CA . VAL B 1 189 ? -5.672 11.562 21.953 1 97.06 189 VAL B CA 1
ATOM 4554 C C . VAL B 1 189 ? -6.746 11.055 22.906 1 97.06 189 VAL B C 1
ATOM 4556 O O . VAL B 1 189 ? -7.941 11.18 22.625 1 97.06 189 VAL B O 1
ATOM 4559 N N . ASP B 1 190 ? -6.375 10.523 23.984 1 96.5 190 ASP B N 1
ATOM 4560 C CA . ASP B 1 190 ? -7.328 9.898 24.906 1 96.5 190 ASP B CA 1
ATOM 4561 C C . ASP B 1 190 ? -7.836 10.914 25.938 1 96.5 190 ASP B C 1
ATOM 4563 O O . ASP B 1 190 ? -8.602 10.555 26.844 1 96.5 190 ASP B O 1
ATOM 4567 N N . SER B 1 191 ? -7.473 12.172 25.797 1 95.56 191 SER B N 1
ATOM 4568 C CA . SER B 1 191 ? -7.906 13.211 26.719 1 95.56 191 SER B CA 1
ATOM 4569 C C . SER B 1 191 ? -9.219 13.836 26.266 1 95.56 191 SER B C 1
ATOM 4571 O O . SER B 1 191 ? -9.617 13.695 25.109 1 95.56 191 SER B O 1
ATOM 4573 N N . SER B 1 192 ? -9.922 14.398 27.219 1 96.19 192 SER B N 1
ATOM 4574 C CA . SER B 1 192 ? -11.023 15.305 26.922 1 96.19 192 SER B CA 1
ATOM 4575 C C . SER B 1 192 ? -10.531 16.75 26.797 1 96.19 192 SER B C 1
ATOM 4577 O O . SER B 1 192 ? -10.219 17.391 27.812 1 96.19 192 SER B O 1
ATOM 4579 N N . PRO B 1 193 ? -10.508 17.188 25.656 1 97 193 PRO B N 1
ATOM 4580 C CA . PRO B 1 193 ? -9.906 18.516 25.469 1 97 193 PRO B CA 1
ATOM 4581 C C . PRO B 1 193 ? -10.781 19.641 26 1 97 193 PRO B C 1
ATOM 4583 O O . PRO B 1 193 ? -12.008 19.562 25.938 1 97 193 PRO B O 1
ATOM 4586 N N . LEU B 1 194 ? -10.117 20.719 26.484 1 95 194 LEU B N 1
ATOM 4587 C CA . LEU B 1 194 ? -10.805 21.984 26.734 1 95 194 LEU B CA 1
ATOM 4588 C C . LEU B 1 194 ? -11.234 22.625 25.422 1 95 194 LEU B C 1
ATOM 4590 O O . LEU B 1 194 ? -10.758 22.25 24.359 1 95 194 LEU B O 1
ATOM 4594 N N . PRO B 1 195 ? -12.117 23.594 25.438 1 92.69 195 PRO B N 1
ATOM 4595 C CA . PRO B 1 195 ? -12.648 24.203 24.219 1 92.69 195 PRO B CA 1
ATOM 4596 C C . PRO B 1 195 ? -11.562 24.766 23.312 1 92.69 195 PRO B C 1
ATOM 4598 O O . PRO B 1 195 ? -11.719 24.797 22.094 1 92.69 195 PRO B O 1
ATOM 4601 N N . HIS B 1 196 ? -10.461 25.188 23.953 1 93.19 196 HIS B N 1
ATOM 4602 C CA . HIS B 1 196 ? -9.422 25.859 23.172 1 93.19 196 HIS B CA 1
ATOM 4603 C C . HIS B 1 196 ? -8.273 24.906 22.859 1 93.19 196 HIS B C 1
ATOM 4605 O O . HIS B 1 196 ? -7.199 25.328 22.438 1 93.19 196 HIS B O 1
ATOM 4611 N N . GLN B 1 197 ? -8.516 23.594 23.141 1 95.38 197 GLN B N 1
ATOM 4612 C CA . GLN B 1 197 ? -7.484 22.578 22.922 1 95.38 197 GLN B CA 1
ATOM 4613 C C . GLN B 1 197 ? -7.852 21.656 21.766 1 95.38 197 GLN B C 1
ATOM 4615 O O . GLN B 1 197 ? -9.016 21.562 21.375 1 95.38 197 GLN B O 1
ATOM 4620 N N . ILE B 1 198 ? -6.871 21.047 21.188 1 96.06 198 ILE B N 1
ATOM 4621 C CA . ILE B 1 198 ? -7.031 20.047 20.141 1 96.06 198 ILE B CA 1
ATOM 4622 C C . ILE B 1 198 ? -6.195 18.812 20.469 1 96.06 198 ILE B C 1
ATOM 4624 O O . ILE B 1 198 ? -5.238 18.906 21.25 1 96.06 198 ILE B O 1
ATOM 4628 N N . ARG B 1 199 ? -6.477 17.703 19.922 1 97.62 199 ARG B N 1
ATOM 4629 C CA . ARG B 1 199 ? -5.777 16.453 20.203 1 97.62 199 ARG B CA 1
ATOM 4630 C C . ARG B 1 199 ? -4.605 16.25 19.25 1 97.62 199 ARG B C 1
ATOM 4632 O O . ARG B 1 199 ? -4.625 16.734 18.125 1 97.62 199 ARG B O 1
ATOM 4639 N N . ASP B 1 200 ? -3.607 15.531 19.641 1 97.75 200 ASP B N 1
ATOM 4640 C CA . ASP B 1 200 ? -2.385 15.273 18.891 1 97.75 200 ASP B CA 1
ATOM 4641 C C . ASP B 1 200 ? -2.641 14.312 17.734 1 97.75 200 ASP B C 1
ATOM 4643 O O . ASP B 1 200 ? -2.426 13.102 17.875 1 97.75 200 ASP B O 1
ATOM 4647 N N . SER B 1 201 ? -2.934 14.82 16.609 1 97.88 201 SER B N 1
ATOM 4648 C CA . SER B 1 201 ? -3.129 14 15.414 1 97.88 201 SER B CA 1
ATOM 4649 C C . SER B 1 201 ? -1.824 13.82 14.641 1 97.88 201 SER B C 1
ATOM 4651 O O . SER B 1 201 ? -1.627 12.812 13.969 1 97.88 201 SER B O 1
ATOM 4653 N N . ASN B 1 202 ? -0.958 14.773 14.758 1 98.25 202 ASN B N 1
ATOM 4654 C CA . ASN B 1 202 ? 0.255 14.781 13.953 1 98.25 202 ASN B CA 1
ATOM 4655 C C . ASN B 1 202 ? 1.17 13.609 14.297 1 98.25 202 ASN B C 1
ATOM 4657 O O . ASN B 1 202 ? 1.782 13.016 13.406 1 98.25 202 ASN B O 1
ATOM 4661 N N . SER B 1 203 ? 1.29 13.297 15.594 1 98.5 203 SER B N 1
ATOM 4662 C CA . SER B 1 203 ? 2.105 12.148 15.977 1 98.5 203 SER B CA 1
ATOM 4663 C C . SER B 1 203 ? 1.615 10.875 15.305 1 98.5 203 SER B C 1
ATOM 4665 O O . SER B 1 203 ? 2.42 10.062 14.844 1 98.5 203 SER B O 1
ATOM 4667 N N . TYR B 1 204 ? 0.335 10.734 15.188 1 98.19 204 TYR B N 1
ATOM 4668 C CA . TYR B 1 204 ? -0.247 9.547 14.586 1 98.19 204 TYR B CA 1
ATOM 4669 C C . TYR B 1 204 ? -0.125 9.586 13.07 1 98.19 204 TYR B C 1
ATOM 4671 O O . TYR B 1 204 ? 0.029 8.547 12.422 1 98.19 204 TYR B O 1
ATOM 4679 N N . THR B 1 205 ? -0.185 10.766 12.492 1 98.19 205 THR B N 1
ATOM 4680 C CA . THR B 1 205 ? 0.08 10.945 11.07 1 98.19 205 THR B CA 1
ATOM 4681 C C . THR B 1 205 ? 1.49 10.477 10.719 1 98.19 205 THR B C 1
ATOM 4683 O O . THR B 1 205 ? 1.679 9.703 9.781 1 98.19 205 THR B O 1
ATOM 4686 N N . ILE B 1 206 ? 2.422 10.898 11.492 1 98.75 206 ILE B N 1
ATOM 4687 C CA . ILE B 1 206 ? 3.822 10.57 11.25 1 98.75 206 ILE B CA 1
ATOM 4688 C C . ILE B 1 206 ? 4.047 9.078 11.461 1 98.75 206 ILE B C 1
ATOM 4690 O O . ILE B 1 206 ? 4.648 8.406 10.617 1 98.75 206 ILE B O 1
ATOM 4694 N N . ALA B 1 207 ? 3.51 8.547 12.57 1 98.5 207 ALA B N 1
ATOM 4695 C CA . ALA B 1 207 ? 3.66 7.125 12.875 1 98.5 207 ALA B CA 1
ATOM 4696 C C . ALA B 1 207 ? 3.053 6.262 11.773 1 98.5 207 ALA B C 1
ATOM 4698 O O . ALA B 1 207 ? 3.639 5.254 11.367 1 98.5 207 ALA B O 1
ATOM 4699 N N . SER B 1 208 ? 1.907 6.641 11.305 1 97.62 208 SER B N 1
ATOM 4700 C CA . SER B 1 208 ? 1.243 5.906 10.234 1 97.62 208 SER B CA 1
ATOM 4701 C C . SER B 1 208 ? 2.049 5.961 8.945 1 97.62 208 SER B C 1
ATOM 4703 O O . SER B 1 208 ? 2.109 4.98 8.195 1 97.62 208 SER B O 1
ATOM 4705 N N . SER B 1 209 ? 2.637 7.105 8.648 1 98.06 209 SER B N 1
ATOM 4706 C CA . SER B 1 209 ? 3.477 7.262 7.461 1 98.06 209 SER B CA 1
ATOM 4707 C C . SER B 1 209 ? 4.715 6.375 7.543 1 98.06 209 SER B C 1
ATOM 4709 O O . SER B 1 209 ? 5.18 5.848 6.531 1 98.06 209 SER B O 1
ATOM 4711 N N . LEU B 1 210 ? 5.223 6.152 8.75 1 98.31 210 LEU B N 1
ATOM 4712 C CA . LEU B 1 210 ? 6.398 5.324 8.984 1 98.31 210 LEU B CA 1
ATOM 4713 C C . LEU B 1 210 ? 6.059 3.846 8.844 1 98.31 210 LEU B C 1
ATOM 4715 O O . LEU B 1 210 ? 6.914 3.039 8.469 1 98.31 210 LEU B O 1
ATOM 4719 N N . PHE B 1 211 ? 4.824 3.559 9.07 1 95.81 211 PHE B N 1
ATOM 4720 C CA . PHE B 1 211 ? 4.367 2.174 9.109 1 95.81 211 PHE B CA 1
ATOM 4721 C C . PHE B 1 211 ? 4.605 1.486 7.766 1 95.81 211 PHE B C 1
ATOM 4723 O O . PHE B 1 211 ? 4.941 0.302 7.723 1 95.81 211 PHE B O 1
ATOM 4730 N N . LYS B 1 212 ? 4.426 2.141 6.668 1 91.94 212 LYS B N 1
ATOM 4731 C CA . LYS B 1 212 ? 4.562 1.532 5.348 1 91.94 212 LYS B CA 1
ATOM 4732 C C . LYS B 1 212 ? 5.984 1.031 5.117 1 91.94 212 LYS B C 1
ATOM 4734 O O . LYS B 1 212 ? 6.219 0.195 4.242 1 91.94 212 LYS B O 1
ATOM 4739 N N . PHE B 1 213 ? 6.93 1.547 5.906 1 95.38 213 PHE B N 1
ATOM 4740 C CA . PHE B 1 213 ? 8.32 1.112 5.82 1 95.38 213 PHE B CA 1
ATOM 4741 C C . PHE B 1 213 ? 8.609 0.032 6.855 1 95.38 213 PHE B C 1
ATOM 4743 O O . PHE B 1 213 ? 9.727 -0.488 6.918 1 95.38 213 PHE B O 1
ATOM 4750 N N . GLY B 1 214 ? 7.645 -0.275 7.695 1 94.69 214 GLY B N 1
ATOM 4751 C CA . GLY B 1 214 ? 7.848 -1.203 8.797 1 94.69 214 GLY B CA 1
ATOM 4752 C C . GLY B 1 214 ? 8.469 -0.553 10.016 1 94.69 214 GLY B C 1
ATOM 4753 O O . GLY B 1 214 ? 8.922 -1.243 10.93 1 94.69 214 GLY B O 1
ATOM 4754 N N . ILE B 1 215 ? 8.484 0.741 10.086 1 97.69 215 ILE B N 1
ATOM 4755 C CA . ILE B 1 215 ? 9.141 1.457 11.172 1 97.69 215 ILE B CA 1
ATOM 4756 C C . ILE B 1 215 ? 8.141 1.741 12.289 1 97.69 215 ILE B C 1
ATOM 4758 O O . ILE B 1 215 ? 7.098 2.357 12.055 1 97.69 215 ILE B O 1
ATOM 4762 N N . ILE B 1 216 ? 8.438 1.271 13.453 1 96.88 216 ILE B N 1
ATOM 4763 C CA . ILE B 1 216 ? 7.742 1.645 14.68 1 96.88 216 ILE B CA 1
ATOM 4764 C C . ILE B 1 216 ? 8.555 2.697 15.43 1 96.88 216 ILE B C 1
ATOM 4766 O O . ILE B 1 216 ? 9.727 2.477 15.75 1 96.88 216 ILE B O 1
ATOM 4770 N N . PRO B 1 217 ? 7.934 3.871 15.648 1 98 217 PRO B N 1
ATOM 4771 C CA . PRO B 1 217 ? 8.695 4.906 16.344 1 98 217 PRO B CA 1
ATOM 4772 C C . PRO B 1 217 ? 9.195 4.441 17.719 1 98 217 PRO B C 1
ATOM 4774 O O . PRO B 1 217 ? 8.484 3.727 18.422 1 98 217 PRO B O 1
ATOM 4777 N N . ASN B 1 218 ? 10.383 4.809 18.062 1 97.25 218 ASN B N 1
ATOM 4778 C CA . ASN B 1 218 ? 10.953 4.473 19.359 1 97.25 218 ASN B CA 1
ATOM 4779 C C . ASN B 1 218 ? 10.195 5.148 20.5 1 97.25 218 ASN B C 1
ATOM 4781 O O . ASN B 1 218 ? 10.055 4.574 21.578 1 97.25 218 ASN B O 1
ATOM 4785 N N . PHE B 1 219 ? 9.75 6.379 20.219 1 96.06 219 PHE B N 1
ATOM 4786 C CA . PHE B 1 219 ? 8.859 7.062 21.141 1 96.06 219 PHE B CA 1
ATOM 4787 C C . PHE B 1 219 ? 8.008 8.094 20.406 1 96.06 219 PHE B C 1
ATOM 4789 O O . PHE B 1 219 ? 8.344 8.508 19.297 1 96.06 219 PHE B O 1
ATOM 4796 N N . MET B 1 220 ? 6.934 8.398 21 1 96.5 220 MET B N 1
ATOM 4797 C CA . MET B 1 220 ? 6.004 9.461 20.625 1 96.5 220 MET B CA 1
ATOM 4798 C C . MET B 1 220 ? 5.594 10.273 21.859 1 96.5 220 MET B C 1
ATOM 4800 O O . MET B 1 220 ? 4.91 9.766 22.75 1 96.5 220 MET B O 1
ATOM 4804 N N . ILE B 1 221 ? 6.051 11.578 21.844 1 96.5 221 ILE B N 1
ATOM 4805 C CA . ILE B 1 221 ? 5.816 12.367 23.047 1 96.5 221 ILE B CA 1
ATOM 4806 C C . ILE B 1 221 ? 5.309 13.758 22.672 1 96.5 221 ILE B C 1
ATOM 4808 O O . ILE B 1 221 ? 5.82 14.375 21.734 1 96.5 221 ILE B O 1
ATOM 4812 N N . HIS B 1 222 ? 4.285 14.18 23.312 1 96.06 222 HIS B N 1
ATOM 4813 C CA . HIS B 1 222 ? 3.852 15.578 23.25 1 96.06 222 HIS B CA 1
ATOM 4814 C C . HIS B 1 222 ? 4.492 16.406 24.344 1 96.06 222 HIS B C 1
ATOM 4816 O O . HIS B 1 222 ? 4.566 15.969 25.5 1 96.06 222 HIS B O 1
ATOM 4822 N N . VAL B 1 223 ? 4.953 17.594 24.031 1 94.12 223 VAL B N 1
ATOM 4823 C CA . VAL B 1 223 ? 5.551 18.516 25 1 94.12 223 VAL B CA 1
ATOM 4824 C C . VAL B 1 223 ? 4.945 19.906 24.844 1 94.12 223 VAL B C 1
ATOM 4826 O O . VAL B 1 223 ? 4.848 20.422 23.719 1 94.12 223 VAL B O 1
ATOM 4829 N N . PRO B 1 224 ? 4.5 20.516 25.953 1 90.81 224 PRO B N 1
ATOM 4830 C CA . PRO B 1 224 ? 4.051 21.906 25.875 1 90.81 224 PRO B CA 1
ATOM 4831 C C . PRO B 1 224 ? 5.176 22.859 25.484 1 90.81 224 PRO B C 1
ATOM 4833 O O . PRO B 1 224 ? 6.352 22.484 25.484 1 90.81 224 PRO B O 1
ATOM 4836 N N . ASP B 1 225 ? 4.781 24.062 25.156 1 87.69 225 ASP B N 1
ATOM 4837 C CA . ASP B 1 225 ? 5.762 25.078 24.766 1 87.69 225 ASP B CA 1
ATOM 4838 C C . ASP B 1 225 ? 6.508 25.625 25.984 1 87.69 225 ASP B C 1
ATOM 4840 O O . ASP B 1 225 ? 6.414 26.812 26.297 1 87.69 225 ASP B O 1
ATOM 4844 N N . ASP B 1 226 ? 7.172 24.719 26.594 1 88.38 226 ASP B N 1
ATOM 4845 C CA . ASP B 1 226 ? 8.039 25 27.734 1 88.38 226 ASP B CA 1
ATOM 4846 C C . ASP B 1 226 ? 9.5 24.703 27.391 1 88.38 226 ASP B C 1
ATOM 4848 O O . ASP B 1 226 ? 9.867 23.562 27.109 1 88.38 226 ASP B O 1
ATOM 4852 N N . GLU B 1 227 ? 10.273 25.734 27.469 1 90.44 227 GLU B N 1
ATOM 4853 C CA . GLU B 1 227 ? 11.648 25.641 26.984 1 90.44 227 GLU B CA 1
ATOM 4854 C C . GLU B 1 227 ? 12.414 24.531 27.688 1 90.44 227 GLU B C 1
ATOM 4856 O O . GLU B 1 227 ? 13.117 23.75 27.031 1 90.44 227 GLU B O 1
ATOM 4861 N N . VAL B 1 228 ? 12.297 24.406 29.016 1 93.5 228 VAL B N 1
ATOM 4862 C CA . VAL B 1 228 ? 13.055 23.438 29.797 1 93.5 228 VAL B CA 1
ATOM 4863 C C . VAL B 1 228 ? 12.609 22.016 29.438 1 93.5 228 VAL B C 1
ATOM 4865 O O . VAL B 1 228 ? 13.445 21.156 29.172 1 93.5 228 VAL B O 1
ATOM 4868 N N . LYS B 1 229 ? 11.352 21.828 29.438 1 93.56 229 LYS B N 1
ATOM 4869 C CA . LYS B 1 229 ? 10.812 20.5 29.109 1 93.56 229 LYS B CA 1
ATOM 4870 C C . LYS B 1 229 ? 11.141 20.125 27.672 1 93.56 229 LYS B C 1
ATOM 4872 O O . LYS B 1 229 ? 11.547 18.984 27.406 1 93.56 229 LYS B O 1
ATOM 4877 N N . MET B 1 230 ? 11.016 21.031 26.812 1 93.94 230 MET B N 1
ATOM 4878 C CA . MET B 1 230 ? 11.281 20.766 25.406 1 93.94 230 MET B CA 1
ATOM 4879 C C . MET B 1 230 ? 12.75 20.438 25.188 1 93.94 230 MET B C 1
ATOM 4881 O O . MET B 1 230 ? 13.078 19.531 24.422 1 93.94 230 MET B O 1
ATOM 4885 N N . LYS B 1 231 ? 13.562 21.219 25.781 1 95.25 231 LYS B N 1
ATOM 4886 C CA . LYS B 1 231 ? 15 20.984 25.656 1 95.25 231 LYS B CA 1
ATOM 4887 C C . LYS B 1 231 ? 15.367 19.578 26.078 1 95.25 231 LYS B C 1
ATOM 4889 O O . LYS B 1 231 ? 16.125 18.891 25.406 1 95.25 231 LYS B O 1
ATOM 4894 N N . SER B 1 232 ? 14.844 19.141 27.203 1 95.69 232 SER B N 1
ATOM 4895 C CA . SER B 1 232 ? 15.133 17.828 27.734 1 95.69 232 SER B CA 1
ATOM 4896 C C . SER B 1 232 ? 14.672 16.719 26.781 1 95.69 232 SER B C 1
ATOM 4898 O O . SER B 1 232 ? 15.406 15.773 26.516 1 95.69 232 SER B O 1
ATOM 4900 N N . ILE B 1 233 ? 13.523 16.844 26.281 1 95.38 233 ILE B N 1
ATOM 4901 C CA . ILE B 1 233 ? 12.945 15.812 25.422 1 95.38 233 ILE B CA 1
ATOM 4902 C C . ILE B 1 233 ? 13.664 15.789 24.078 1 95.38 233 ILE B C 1
ATOM 4904 O O . ILE B 1 233 ? 13.906 14.719 23.516 1 95.38 233 ILE B O 1
ATOM 4908 N N . ILE B 1 234 ? 13.953 16.969 23.531 1 96.31 234 ILE B N 1
ATOM 4909 C CA . ILE B 1 234 ? 14.68 17.047 22.281 1 96.31 234 ILE B CA 1
ATOM 4910 C C . ILE B 1 234 ? 16.047 16.391 22.438 1 96.31 234 ILE B C 1
ATOM 4912 O O . ILE B 1 234 ? 16.5 15.648 21.547 1 96.31 234 ILE B O 1
ATOM 4916 N N . LYS B 1 235 ? 16.703 16.656 23.516 1 95.69 235 LYS B N 1
ATOM 4917 C CA . LYS B 1 235 ? 18 16.047 23.766 1 95.69 235 LYS B CA 1
ATOM 4918 C C . LYS B 1 235 ? 17.906 14.523 23.75 1 95.69 235 LYS B C 1
ATOM 4920 O O . LYS B 1 235 ? 18.766 13.859 23.156 1 95.69 235 LYS B O 1
ATOM 4925 N N . GLN B 1 236 ? 16.891 14.016 24.344 1 94.5 236 GLN B N 1
ATOM 4926 C CA . GLN B 1 236 ? 16.656 12.578 24.312 1 94.5 236 GLN B CA 1
ATOM 4927 C C . GLN B 1 236 ? 16.422 12.078 22.891 1 94.5 236 GLN B C 1
ATOM 4929 O O . GLN B 1 236 ? 16.906 11.016 22.516 1 94.5 236 GLN B O 1
ATOM 4934 N N . GLY B 1 237 ? 15.719 12.844 22.156 1 96.12 237 GLY B N 1
ATOM 4935 C CA . GLY B 1 237 ? 15.391 12.469 20.781 1 96.12 237 GLY B CA 1
ATOM 4936 C C . GLY B 1 237 ? 16.594 12.461 19.859 1 96.12 237 GLY B C 1
ATOM 4937 O O . GLY B 1 237 ? 16.594 11.773 18.844 1 96.12 237 GLY B O 1
ATOM 4938 N N . LEU B 1 238 ? 17.609 13.219 20.219 1 97.12 238 LEU B N 1
ATOM 4939 C CA . LEU B 1 238 ? 18.812 13.328 19.391 1 97.12 238 LEU B CA 1
ATOM 4940 C C . LEU B 1 238 ? 19.656 12.062 19.5 1 97.12 238 LEU B C 1
ATOM 4942 O O . LEU B 1 238 ? 20.688 11.953 18.828 1 97.12 238 LEU B O 1
ATOM 4946 N N . ASP B 1 239 ? 19.172 11.055 20.219 1 96 239 ASP B N 1
ATOM 4947 C CA . ASP B 1 239 ? 19.781 9.727 20.266 1 96 239 ASP B CA 1
ATOM 4948 C C . ASP B 1 239 ? 19.234 8.836 19.156 1 96 239 ASP B C 1
ATOM 4950 O O . ASP B 1 239 ? 19.781 7.754 18.906 1 96 239 ASP B O 1
ATOM 4954 N N . CYS B 1 240 ? 18.234 9.258 18.484 1 98.06 240 CYS B N 1
ATOM 4955 C CA . CYS B 1 240 ? 17.656 8.523 17.359 1 98.06 240 CYS B CA 1
ATOM 4956 C C . CYS B 1 240 ? 18.406 8.836 16.078 1 98.06 240 CYS B C 1
ATOM 4958 O O . CYS B 1 240 ? 19.188 9.781 16.016 1 98.06 240 CYS B O 1
ATOM 4960 N N . ASP B 1 241 ? 18.203 7.973 15.078 1 98.62 241 ASP B N 1
ATOM 4961 C CA . ASP B 1 241 ? 18.734 8.25 13.742 1 98.62 241 ASP B CA 1
ATOM 4962 C C . ASP B 1 241 ? 18 9.422 13.094 1 98.62 241 ASP B C 1
ATOM 4964 O O . ASP B 1 241 ? 18.609 10.242 12.406 1 98.62 241 ASP B O 1
ATOM 4968 N N . ILE B 1 242 ? 16.719 9.508 13.297 1 98.81 242 ILE B N 1
ATOM 4969 C CA . ILE B 1 242 ? 15.859 10.555 12.766 1 98.81 242 ILE B CA 1
ATOM 4970 C C . ILE B 1 242 ? 14.922 11.055 13.859 1 98.81 242 ILE B C 1
ATOM 4972 O O . ILE B 1 242 ? 14.281 10.25 14.555 1 98.81 242 ILE B O 1
ATOM 4976 N N . LEU B 1 243 ? 14.875 12.328 14.086 1 98.81 243 LEU B N 1
ATOM 4977 C CA . LEU B 1 243 ? 13.938 12.977 14.984 1 98.81 243 LEU B CA 1
ATOM 4978 C C . LEU B 1 243 ? 12.953 13.844 14.211 1 98.81 243 LEU B C 1
ATOM 4980 O O . LEU B 1 243 ? 13.359 14.695 13.414 1 98.81 243 LEU B O 1
ATOM 4984 N N . ILE B 1 244 ? 11.672 13.594 14.375 1 98.81 244 ILE B N 1
ATOM 4985 C CA . ILE B 1 244 ? 10.641 14.344 13.672 1 98.81 244 ILE B CA 1
ATOM 4986 C C . ILE B 1 244 ? 9.797 15.117 14.68 1 98.81 244 ILE B C 1
ATOM 4988 O O . ILE B 1 244 ? 9.18 14.531 15.562 1 98.81 244 ILE B O 1
ATOM 4992 N N . LEU B 1 245 ? 9.828 16.391 14.539 1 97.75 245 LEU B N 1
ATOM 4993 C CA . LEU B 1 245 ? 9 17.266 15.367 1 97.75 245 LEU B CA 1
ATOM 4994 C C . LEU B 1 245 ? 7.824 17.812 14.562 1 97.75 245 LEU B C 1
ATOM 4996 O O . LEU B 1 245 ? 7.922 17.984 13.344 1 97.75 245 LEU B O 1
ATOM 5000 N N . SER B 1 246 ? 6.754 18.016 15.195 1 96.12 246 SER B N 1
ATOM 5001 C CA . SER B 1 246 ? 5.602 18.703 14.602 1 96.12 246 SER B CA 1
ATOM 5002 C C . SER B 1 246 ? 5.102 19.828 15.5 1 96.12 246 SER B C 1
ATOM 5004 O O . SER B 1 246 ? 4.918 19.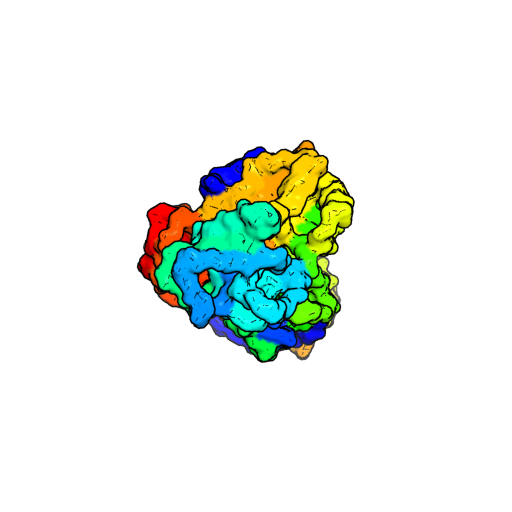641 16.703 1 96.12 246 SER B O 1
ATOM 5006 N N . GLY B 1 247 ? 4.91 20.969 14.891 1 90.56 247 GLY B N 1
ATOM 5007 C CA . GLY B 1 247 ? 4.516 22.141 15.648 1 90.56 247 GLY B CA 1
ATOM 5008 C C . GLY B 1 247 ? 5.691 22.984 16.109 1 90.56 247 GLY B C 1
ATOM 5009 O O . GLY B 1 247 ? 6.809 22.484 16.234 1 90.56 247 GLY B O 1
ATOM 5010 N N . GLY B 1 248 ? 5.551 24.266 16.281 1 84.25 248 GLY B N 1
ATOM 5011 C CA . GLY B 1 248 ? 6.52 25.156 16.906 1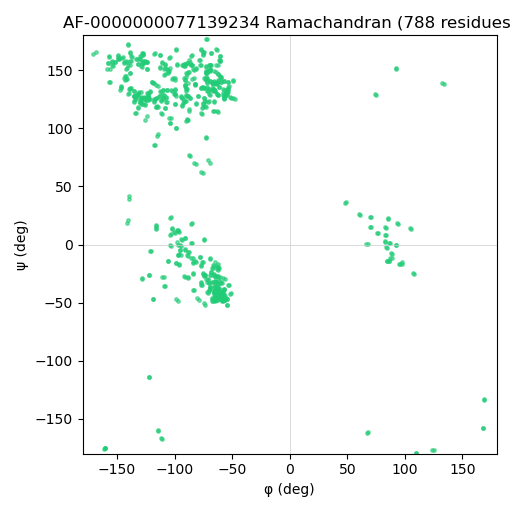 84.25 248 GLY B CA 1
ATOM 5012 C C . GLY B 1 248 ? 7.598 25.625 15.945 1 84.25 248 GLY B C 1
ATOM 5013 O O . GLY B 1 248 ? 8.625 26.156 16.375 1 84.25 248 GLY B O 1
ATOM 5014 N N . VAL B 1 249 ? 7.48 25.359 14.688 1 82.19 249 VAL B N 1
ATOM 5015 C CA . VAL B 1 249 ? 8.531 25.719 13.742 1 82.19 249 VAL B CA 1
ATOM 5016 C C . VAL B 1 249 ? 8.312 27.141 13.227 1 82.19 249 VAL B C 1
ATOM 5018 O O . VAL B 1 249 ? 9.234 27.75 12.688 1 82.19 249 VAL B O 1
ATOM 5021 N N . SER B 1 250 ? 7.113 27.672 13.156 1 68 250 SER B N 1
ATOM 5022 C CA . SER B 1 250 ? 6.871 29.031 12.695 1 68 250 SER B CA 1
ATOM 5023 C C . SER B 1 250 ? 5.797 29.719 13.531 1 68 250 SER B C 1
ATOM 5025 O O . SER B 1 250 ? 4.777 30.172 12.992 1 68 250 SER B O 1
ATOM 5027 N N . MET B 1 251 ? 5.844 29.484 14.711 1 55.41 251 MET B N 1
ATOM 5028 C CA . MET B 1 251 ? 4.746 30.094 15.461 1 55.41 251 MET B CA 1
ATOM 5029 C C . MET B 1 251 ? 5.215 31.328 16.203 1 55.41 251 MET B C 1
ATOM 5031 O O . MET B 1 251 ? 6.039 31.234 17.125 1 55.41 251 MET B O 1
ATOM 5035 N N . GLY B 1 252 ? 4.699 32.594 15.625 1 54.84 252 GLY B N 1
ATOM 5036 C CA . GLY B 1 252 ? 4.824 33.875 16.297 1 54.84 252 GLY B CA 1
ATOM 5037 C C . GLY B 1 252 ? 6.258 34.375 16.391 1 54.84 252 GLY B C 1
ATOM 5038 O O . GLY B 1 252 ? 7.07 34.094 15.508 1 54.84 252 GLY B O 1
ATOM 5039 N N . GLU B 1 253 ? 6.484 35.25 17.234 1 52.41 253 GLU B N 1
ATOM 5040 C CA . GLU B 1 253 ? 7.785 35.875 17.5 1 52.41 253 GLU B CA 1
ATOM 5041 C C . GLU B 1 253 ? 8.766 34.812 18.047 1 52.41 253 GLU B C 1
ATOM 5043 O O . GLU B 1 253 ? 9.984 35.031 17.984 1 52.41 253 GLU B O 1
ATOM 5048 N N . LYS B 1 254 ? 8.266 33.656 18.469 1 58.34 254 LYS B N 1
ATOM 5049 C CA . LYS B 1 254 ? 9.172 32.719 19.109 1 58.34 254 LYS B CA 1
ATOM 5050 C C . LYS B 1 254 ? 9.305 31.438 18.281 1 58.34 254 LYS B C 1
ATOM 5052 O O . LYS B 1 254 ? 8.305 30.797 17.938 1 58.34 254 LYS B O 1
ATOM 5057 N N . ASP B 1 255 ? 10.289 31.312 17.391 1 74.56 255 ASP B N 1
ATOM 5058 C CA . ASP B 1 255 ? 10.68 30.047 16.812 1 74.56 255 ASP B CA 1
ATOM 5059 C C . ASP B 1 255 ? 11.352 29.141 17.844 1 74.56 255 ASP B C 1
ATOM 5061 O O . ASP B 1 255 ? 12.562 28.922 17.781 1 74.56 255 ASP B O 1
ATOM 5065 N N . LEU B 1 256 ? 10.5 28.703 18.734 1 82.62 256 LEU B N 1
ATOM 5066 C CA . LEU B 1 256 ? 10.984 27.984 19.906 1 82.62 256 LEU B CA 1
ATOM 5067 C C . LEU B 1 256 ? 11.773 26.734 19.5 1 82.62 256 LEU B C 1
ATOM 5069 O O . LEU B 1 256 ? 12.898 26.531 19.953 1 82.62 256 LEU B O 1
ATOM 5073 N N . VAL B 1 257 ? 11.312 26.016 18.547 1 90.62 257 VAL B N 1
ATOM 5074 C CA . VAL B 1 257 ? 11.891 24.734 18.188 1 90.62 257 VAL B CA 1
ATOM 5075 C C . VAL B 1 257 ? 13.219 24.953 17.453 1 90.62 257 VAL B C 1
ATOM 5077 O O . VAL B 1 257 ? 14.258 24.438 17.875 1 90.62 257 VAL B O 1
ATOM 5080 N N . PRO B 1 258 ? 13.25 25.812 16.422 1 92.19 258 PRO B N 1
ATOM 5081 C CA . PRO B 1 258 ? 14.523 26.062 15.75 1 92.19 258 PRO B CA 1
ATOM 5082 C C . PRO B 1 258 ? 15.594 26.594 16.703 1 92.19 258 PRO B C 1
ATOM 5084 O O . PRO B 1 258 ? 16.766 26.203 16.609 1 92.19 258 PRO B O 1
ATOM 5087 N N . ASP B 1 259 ? 15.148 27.453 17.594 1 91.75 259 ASP B N 1
ATOM 5088 C CA . ASP B 1 259 ? 16.094 28.047 18.547 1 91.75 259 ASP B CA 1
ATOM 5089 C C . ASP B 1 259 ? 16.672 26.984 19.469 1 91.75 259 ASP B C 1
ATOM 5091 O O . ASP B 1 259 ? 17.875 26.938 19.703 1 91.75 259 ASP B O 1
ATOM 5095 N N . LEU B 1 260 ? 15.859 26.156 19.969 1 93.62 260 LEU B N 1
ATOM 5096 C CA . LEU B 1 260 ? 16.281 25.094 20.875 1 93.62 260 LEU B CA 1
ATOM 5097 C C . LEU B 1 260 ? 17.172 24.094 20.156 1 93.62 260 LEU B C 1
ATOM 5099 O O . LEU B 1 260 ? 18.172 23.625 20.734 1 93.62 260 LEU B O 1
ATOM 5103 N N . LEU B 1 261 ? 16.844 23.766 18.953 1 95.94 261 LEU B N 1
ATOM 5104 C CA . LEU B 1 261 ? 17.641 22.844 18.156 1 95.94 261 LEU B CA 1
ATOM 5105 C C . LEU B 1 261 ? 19.062 23.391 17.953 1 95.94 261 LEU B C 1
ATOM 5107 O O . LEU B 1 261 ? 20.031 22.656 18.078 1 95.94 261 LEU B O 1
ATOM 5111 N N . ASN B 1 262 ? 19.125 24.688 17.656 1 95.19 262 ASN B N 1
ATOM 5112 C CA . ASN B 1 262 ? 20.422 25.328 17.5 1 95.19 262 ASN B CA 1
ATOM 5113 C C . ASN B 1 262 ? 21.234 25.266 18.797 1 95.19 262 ASN B C 1
ATOM 5115 O O . ASN B 1 262 ? 22.406 24.922 18.766 1 95.19 262 ASN B O 1
ATOM 5119 N N . LYS B 1 263 ? 20.578 25.531 19.906 1 95.19 263 LYS B N 1
ATOM 5120 C CA . LYS B 1 263 ? 21.234 25.5 21.203 1 95.19 263 LYS B CA 1
ATOM 5121 C C . LYS B 1 263 ? 21.734 24.109 21.531 1 95.19 263 LYS B C 1
ATOM 5123 O O . LYS B 1 263 ? 22.734 23.953 22.25 1 95.19 263 LYS B O 1
ATOM 5128 N N . LEU B 1 264 ? 21.109 23.125 21 1 96.62 264 LEU B N 1
ATOM 5129 C CA . LEU B 1 264 ? 21.438 21.734 21.297 1 96.62 264 LEU B CA 1
ATOM 5130 C C . LEU B 1 264 ? 22.422 21.172 20.25 1 96.62 264 LEU B C 1
ATOM 5132 O O . LEU B 1 264 ? 22.656 19.969 20.203 1 96.62 264 LEU B O 1
ATOM 5136 N N . GLY B 1 265 ? 22.906 22 19.312 1 96.81 265 GLY B N 1
ATOM 5137 C CA . GLY B 1 265 ? 23.969 21.625 18.406 1 96.81 265 GLY B CA 1
ATOM 5138 C C . GLY B 1 265 ? 23.469 21.062 17.094 1 96.81 265 GLY B C 1
ATOM 5139 O O . GLY B 1 265 ? 24.219 20.406 16.359 1 96.81 265 GLY B O 1
ATOM 5140 N N . VAL B 1 266 ? 22.25 21.297 16.75 1 98 266 VAL B N 1
ATOM 5141 C CA . VAL B 1 266 ? 21.719 20.875 15.469 1 98 266 VAL B CA 1
ATOM 5142 C C . VAL B 1 266 ? 21.922 21.969 14.43 1 98 266 VAL B C 1
ATOM 5144 O O . VAL B 1 266 ? 21.469 23.094 14.625 1 98 266 VAL B O 1
ATOM 5147 N N . THR B 1 267 ? 22.578 21.656 13.359 1 98.12 267 THR B N 1
ATOM 5148 C CA . THR B 1 267 ? 22.828 22.625 12.297 1 98.12 267 THR B CA 1
ATOM 5149 C C . THR B 1 267 ? 21.656 22.672 11.312 1 98.12 267 THR B C 1
ATOM 5151 O O . THR B 1 267 ? 21.25 21.641 10.781 1 98.12 267 THR B O 1
ATOM 5154 N N . LYS B 1 268 ? 21.172 23.812 11.117 1 97.88 268 LYS B N 1
ATOM 5155 C CA . LYS B 1 268 ? 20.094 24.016 10.164 1 97.88 268 LYS B CA 1
ATOM 5156 C C . LYS B 1 268 ? 20.594 23.859 8.727 1 97.88 268 LYS B C 1
ATOM 5158 O O . LYS B 1 268 ? 21.609 24.438 8.359 1 97.88 268 LYS B O 1
ATOM 5163 N N . ILE B 1 269 ? 19.891 23.094 7.922 1 98.38 269 ILE B N 1
ATOM 5164 C CA . ILE B 1 269 ? 20.188 23 6.496 1 98.38 269 ILE B CA 1
ATOM 5165 C C . ILE B 1 269 ? 19.234 23.922 5.715 1 98.38 269 ILE B C 1
ATOM 5167 O O . ILE B 1 269 ? 19.688 24.703 4.879 1 98.38 269 ILE B O 1
ATOM 5171 N N . PHE B 1 270 ? 17.953 23.859 6.02 1 97.94 270 PHE B N 1
ATOM 5172 C CA . PHE B 1 270 ? 17.047 24.859 5.484 1 97.94 270 PHE B CA 1
ATOM 5173 C C . PHE B 1 270 ? 15.859 25.078 6.418 1 97.94 270 PHE B C 1
ATOM 5175 O O . PHE B 1 270 ? 15.594 24.234 7.289 1 97.94 270 PHE B O 1
ATOM 5182 N N . HIS B 1 271 ? 15.258 26.203 6.297 1 96.12 271 HIS B N 1
ATOM 5183 C CA . HIS B 1 271 ? 13.992 26.562 6.922 1 96.12 271 HIS B CA 1
ATOM 5184 C C . HIS B 1 271 ? 13.062 27.25 5.922 1 96.12 271 HIS B C 1
ATOM 5186 O O . HIS B 1 271 ? 13.453 28.203 5.254 1 96.12 271 HIS B O 1
ATOM 5192 N N . LYS B 1 272 ? 11.836 26.719 5.766 1 95.38 272 LYS B N 1
ATOM 5193 C CA . LYS B 1 272 ? 10.82 27.203 4.84 1 95.38 272 LYS B CA 1
ATOM 5194 C C . LYS B 1 272 ? 11.164 26.844 3.4 1 95.38 272 LYS B C 1
ATOM 5196 O O . LYS B 1 272 ? 12.297 27.031 2.959 1 95.38 272 LYS B O 1
ATOM 5201 N N . ILE B 1 273 ? 10.234 26.281 2.764 1 97.31 273 ILE B N 1
ATOM 5202 C CA . ILE B 1 273 ? 10.375 25.953 1.349 1 97.31 273 ILE B CA 1
ATOM 5203 C C . ILE B 1 273 ? 9.195 26.531 0.566 1 97.31 273 ILE B C 1
ATOM 5205 O O . ILE B 1 273 ? 8.133 26.781 1.135 1 97.31 273 ILE B O 1
ATOM 5209 N N . ALA B 1 274 ? 9.32 26.75 -0.721 1 97.62 274 ALA B N 1
ATOM 5210 C CA . ALA B 1 274 ? 8.32 27.406 -1.57 1 97.62 274 ALA B CA 1
ATOM 5211 C C . ALA B 1 274 ? 7.25 26.406 -2.012 1 97.62 274 ALA B C 1
ATOM 5213 O O . ALA B 1 274 ? 7.094 26.141 -3.205 1 97.62 274 ALA B O 1
ATOM 5214 N N . ILE B 1 275 ? 6.438 26 -1.04 1 97.88 275 ILE B N 1
ATOM 5215 C CA . ILE B 1 275 ? 5.371 25.047 -1.331 1 97.88 275 ILE B CA 1
ATOM 5216 C C . ILE B 1 275 ? 4.102 25.453 -0.584 1 97.88 275 ILE B C 1
ATOM 5218 O O . ILE B 1 275 ? 4.145 26.297 0.316 1 97.88 275 ILE B O 1
ATOM 5222 N N . LYS B 1 276 ? 3.045 24.875 -0.988 1 96.5 276 LYS B N 1
ATOM 5223 C CA . LYS B 1 276 ? 1.755 24.938 -0.308 1 96.5 276 LYS B CA 1
ATOM 5224 C C . LYS B 1 276 ? 1.048 23.594 -0.338 1 96.5 276 LYS B C 1
ATOM 5226 O O . LYS B 1 276 ? 0.827 23.016 -1.409 1 96.5 276 LYS B O 1
ATOM 5231 N N . PRO B 1 277 ? 0.613 23.156 0.75 1 96.31 277 PRO B N 1
ATOM 5232 C CA . PRO B 1 277 ? 0.935 23.594 2.109 1 96.31 277 PRO B CA 1
ATOM 5233 C C . PRO B 1 277 ? 2.338 23.172 2.549 1 96.31 277 PRO B C 1
ATOM 5235 O O . PRO B 1 277 ? 3.051 22.516 1.794 1 96.31 277 PRO B O 1
ATOM 5238 N N . GLY B 1 278 ? 2.762 23.562 3.738 1 95.69 278 GLY B N 1
ATOM 5239 C CA . GLY B 1 278 ? 3.961 23.031 4.359 1 95.69 278 GLY B CA 1
ATOM 5240 C C . GLY B 1 278 ? 5.137 23.984 4.312 1 95.69 278 GLY B C 1
ATOM 5241 O O . GLY B 1 278 ? 6.27 23.594 4.613 1 95.69 278 GLY B O 1
ATOM 5242 N N . LYS B 1 279 ? 4.938 25.219 4.004 1 94.94 279 LYS B N 1
ATOM 5243 C CA . LYS B 1 279 ? 5.961 26.234 3.805 1 94.94 279 LYS B CA 1
ATOM 5244 C C . LYS B 1 279 ? 6.934 26.281 4.98 1 94.94 279 LYS B C 1
ATOM 5246 O O . LYS B 1 279 ? 8.148 26.344 4.785 1 94.94 279 LYS B O 1
ATOM 5251 N N . PRO B 1 280 ? 6.531 26.188 6.203 1 93.56 280 PRO B N 1
ATOM 5252 C CA . PRO B 1 280 ? 7.438 26.453 7.32 1 93.56 280 PRO B CA 1
ATOM 5253 C C . PRO B 1 280 ? 8.25 25.234 7.73 1 93.56 280 PRO B C 1
ATOM 5255 O O . PRO B 1 280 ? 8.867 25.219 8.797 1 93.56 280 PRO B O 1
ATOM 5258 N N . VAL B 1 281 ? 8.391 24.219 6.953 1 96.69 281 VAL B N 1
ATOM 5259 C CA . VAL B 1 281 ? 9.125 23.016 7.293 1 96.69 281 VAL B CA 1
ATOM 5260 C C . VAL B 1 281 ? 10.594 23.359 7.539 1 96.69 281 VAL B C 1
ATOM 5262 O O . VAL B 1 281 ? 11.164 24.219 6.863 1 96.69 281 VAL B O 1
ATOM 5265 N N . TRP B 1 282 ? 11.156 22.688 8.539 1 97.69 282 TRP B N 1
ATOM 5266 C CA . TRP B 1 282 ? 12.539 22.844 8.961 1 97.69 282 TRP B CA 1
ATOM 5267 C C . TRP B 1 282 ? 13.305 21.531 8.836 1 97.69 282 TRP B C 1
ATOM 5269 O O . TRP B 1 282 ? 12.766 20.469 9.117 1 97.69 282 TRP B O 1
ATOM 5279 N N . PHE B 1 283 ? 14.625 21.578 8.367 1 98.62 283 PHE B N 1
ATOM 5280 C CA . PHE B 1 283 ? 15.484 20.406 8.266 1 98.62 283 PHE B CA 1
ATOM 5281 C C . PHE B 1 283 ? 16.906 20.719 8.711 1 98.62 283 PHE B C 1
ATOM 5283 O O . PHE B 1 283 ? 17.438 21.781 8.383 1 98.62 283 PHE B O 1
ATOM 5290 N N . GLY B 1 284 ? 17.422 19.859 9.492 1 98.62 284 GLY B N 1
ATOM 5291 C CA . GLY B 1 284 ? 18.797 19.984 9.945 1 98.62 284 GLY B CA 1
ATOM 5292 C C . GLY B 1 284 ? 19.375 18.688 10.461 1 98.62 284 GLY B C 1
ATOM 5293 O O . GLY B 1 284 ? 18.781 17.609 10.281 1 98.62 284 GLY B O 1
ATOM 5294 N N . LYS B 1 285 ? 20.625 18.797 10.984 1 98.44 285 LYS B N 1
ATOM 5295 C CA . LYS B 1 285 ? 21.266 17.578 11.469 1 98.44 285 LYS B CA 1
ATOM 5296 C C . LYS B 1 285 ? 22.359 17.906 12.484 1 98.44 285 LYS B C 1
ATOM 5298 O O . LYS B 1 285 ? 22.812 19.047 12.57 1 98.44 285 LYS B O 1
ATOM 5303 N N . ASN B 1 286 ? 22.641 16.984 13.273 1 97.19 286 ASN B N 1
ATOM 5304 C CA . ASN B 1 286 ? 23.938 16.938 13.938 1 97.19 286 ASN B CA 1
ATOM 5305 C C . ASN B 1 286 ? 24.766 15.727 13.477 1 97.19 286 ASN B C 1
ATOM 5307 O O . ASN B 1 286 ? 24.547 15.219 12.375 1 97.19 286 ASN B O 1
ATOM 5311 N N . GLU B 1 287 ? 25.719 15.297 14.172 1 94 287 GLU B N 1
ATOM 5312 C CA . GLU B 1 287 ? 26.656 14.266 13.719 1 94 287 GLU B CA 1
ATOM 5313 C C . GLU B 1 287 ? 25.938 12.93 13.516 1 94 287 GLU B C 1
ATOM 5315 O O . GLU B 1 287 ? 26.297 12.148 12.633 1 94 287 GLU B O 1
ATOM 5320 N N . THR B 1 288 ? 24.891 12.742 14.258 1 94.44 288 THR B N 1
ATOM 5321 C CA . THR B 1 288 ? 24.312 11.398 14.289 1 94.44 288 THR B CA 1
ATOM 5322 C C . THR B 1 288 ? 22.859 11.414 13.852 1 94.44 288 THR B C 1
ATOM 5324 O O . THR B 1 288 ? 22.328 10.406 13.375 1 94.44 288 THR B O 1
ATOM 5327 N N . THR B 1 289 ? 22.203 12.531 14.023 1 98.25 289 THR B N 1
ATOM 5328 C CA . THR B 1 289 ? 20.75 12.547 13.93 1 98.25 289 THR B CA 1
ATOM 5329 C C . THR B 1 289 ? 20.281 13.539 12.875 1 98.25 289 THR B C 1
ATOM 5331 O O . THR B 1 289 ? 20.75 14.688 12.844 1 98.25 289 THR B O 1
ATOM 5334 N N . LEU B 1 290 ? 19.453 13.07 11.969 1 98.81 290 LEU B N 1
ATOM 5335 C CA . LEU B 1 290 ? 18.688 13.984 11.125 1 98.81 290 LEU B CA 1
ATOM 5336 C C . LEU B 1 290 ? 17.438 14.492 11.852 1 98.81 290 LEU B C 1
ATOM 5338 O O . LEU B 1 290 ? 16.766 13.727 12.547 1 98.81 290 LEU B O 1
ATOM 5342 N N . VAL B 1 291 ? 17.172 15.797 11.703 1 98.81 291 VAL B N 1
ATOM 5343 C CA . VAL B 1 291 ? 16.047 16.391 12.422 1 98.81 291 VAL B CA 1
ATOM 5344 C C . VAL B 1 291 ? 15.117 17.094 11.438 1 98.81 291 VAL B C 1
ATOM 5346 O O . VAL B 1 291 ? 15.562 17.891 10.617 1 98.81 291 VAL B O 1
ATOM 5349 N N . PHE B 1 292 ? 13.859 16.703 11.508 1 98.75 292 PHE B N 1
ATOM 5350 C CA . PHE B 1 292 ? 12.82 17.391 10.75 1 98.75 292 PHE B CA 1
ATOM 5351 C C . PHE B 1 292 ? 11.859 18.125 11.68 1 98.75 292 PHE B C 1
ATOM 5353 O O . PHE B 1 292 ? 11.367 17.547 12.648 1 98.75 292 PHE B O 1
ATOM 5360 N N . GLY B 1 293 ? 11.633 19.375 11.445 1 97.75 293 GLY B N 1
ATOM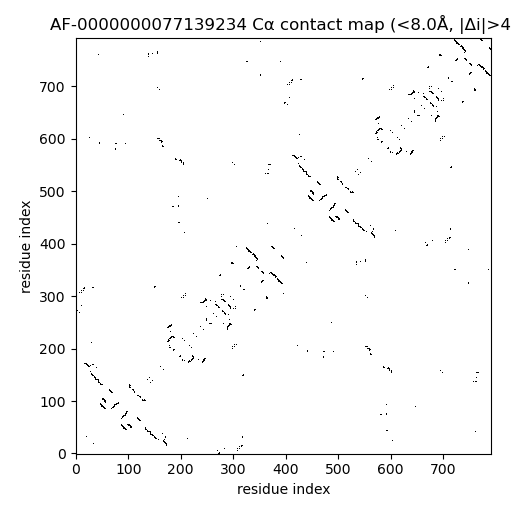 5361 C CA . GLY B 1 293 ? 10.547 20.141 12.039 1 97.75 293 GLY B CA 1
ATOM 5362 C C . GLY B 1 293 ? 9.398 20.391 11.086 1 97.75 293 GLY B C 1
ATOM 5363 O O . GLY B 1 293 ? 9.469 21.266 10.227 1 97.75 293 GLY B O 1
ATOM 5364 N N . LEU B 1 294 ? 8.312 19.656 11.273 1 97.69 294 LEU B N 1
ATOM 5365 C CA . LEU B 1 294 ? 7.156 19.766 10.391 1 97.69 294 LEU B CA 1
ATOM 5366 C C . LEU B 1 294 ? 6.168 20.797 10.914 1 97.69 294 LEU B C 1
ATOM 5368 O O . LEU B 1 294 ? 6.137 21.078 12.117 1 97.69 294 LEU B O 1
ATOM 5372 N N . PRO B 1 295 ? 5.348 21.359 9.977 1 94.25 295 PRO B N 1
ATOM 5373 C CA . PRO B 1 295 ? 4.293 22.266 10.422 1 94.25 295 PRO B CA 1
ATOM 5374 C C . PRO B 1 295 ? 3.287 21.594 11.359 1 94.25 295 PRO B C 1
ATOM 5376 O O . PRO B 1 295 ? 3.166 20.375 11.359 1 94.25 295 PRO B O 1
ATOM 5379 N N . GLY B 1 296 ? 2.561 22.422 12.055 1 93 296 GLY B N 1
ATOM 5380 C CA . GLY B 1 296 ? 1.624 21.891 13.031 1 93 296 GLY B CA 1
ATOM 5381 C C . GLY B 1 296 ? 0.292 21.484 12.43 1 93 296 GLY B C 1
ATOM 5382 O O . GLY B 1 296 ? -0.445 20.688 13.016 1 93 296 GLY B O 1
ATOM 5383 N N . ASN B 1 297 ? -0.081 22.109 11.273 1 93.25 297 ASN B N 1
ATOM 5384 C CA . ASN B 1 297 ? -1.329 21.719 10.617 1 93.25 297 ASN B CA 1
ATOM 5385 C C . ASN B 1 297 ? -1.27 20.297 10.086 1 93.25 297 ASN B C 1
ATOM 5387 O O . ASN B 1 297 ? -0.295 19.906 9.438 1 93.25 297 ASN B O 1
ATOM 5391 N N . PRO B 1 298 ? -2.258 19.531 10.312 1 95.69 298 PRO B N 1
ATOM 5392 C CA . PRO B 1 298 ? -2.211 18.094 10.031 1 95.69 298 PRO B CA 1
ATOM 5393 C C . PRO B 1 298 ? -1.895 17.797 8.57 1 95.69 298 PRO B C 1
ATOM 5395 O O . PRO B 1 298 ? -1.042 16.953 8.289 1 95.69 298 PRO B O 1
ATOM 5398 N N . PHE B 1 299 ? -2.549 18.438 7.648 1 97.06 299 PHE B N 1
ATOM 5399 C CA . PHE B 1 299 ? -2.312 18.109 6.25 1 97.06 299 PHE B CA 1
ATOM 5400 C C . PHE B 1 299 ? -0.924 18.562 5.812 1 97.06 299 PHE B C 1
ATOM 5402 O O . PHE B 1 299 ? -0.295 17.922 4.969 1 97.06 299 PHE B O 1
ATOM 5409 N N . SER B 1 300 ? -0.445 19.641 6.359 1 96.94 300 SER B N 1
ATOM 5410 C CA . SER B 1 300 ? 0.929 20.062 6.094 1 96.94 300 SER B CA 1
ATOM 5411 C C . SER B 1 300 ? 1.926 19 6.57 1 96.94 300 SER B C 1
ATOM 5413 O O . SER B 1 300 ? 2.908 18.719 5.883 1 96.94 300 SER B O 1
ATOM 5415 N N . THR B 1 301 ? 1.66 18.469 7.75 1 97.94 301 THR B N 1
ATOM 5416 C CA . THR B 1 301 ? 2.502 17.406 8.289 1 97.94 301 THR B CA 1
ATOM 5417 C C . THR B 1 301 ? 2.52 16.203 7.352 1 97.94 301 THR B C 1
ATOM 5419 O O . THR B 1 301 ? 3.588 15.695 7.008 1 97.94 301 THR B O 1
ATOM 5422 N N . GLN B 1 302 ? 1.371 15.82 6.922 1 98.31 302 GLN B N 1
ATOM 5423 C CA . GLN B 1 302 ? 1.228 14.68 6.031 1 98.31 302 GLN B CA 1
ATOM 5424 C C . GLN B 1 302 ? 1.938 14.922 4.703 1 98.31 302 GLN B C 1
ATOM 5426 O O . GLN B 1 302 ? 2.656 14.055 4.207 1 98.31 302 GLN B O 1
ATOM 5431 N N . THR B 1 303 ? 1.759 16.109 4.152 1 98.62 303 THR B N 1
ATOM 5432 C CA . THR B 1 303 ? 2.348 16.484 2.871 1 98.62 303 THR B CA 1
ATOM 5433 C C . THR B 1 303 ? 3.871 16.516 2.963 1 98.62 303 THR B C 1
ATOM 5435 O O . THR B 1 303 ? 4.559 15.891 2.154 1 98.62 303 THR B O 1
ATOM 5438 N N . CYS B 1 304 ? 4.363 17.156 3.979 1 98.81 304 CYS B N 1
ATOM 5439 C CA . CYS B 1 304 ? 5.805 17.312 4.125 1 98.81 304 CYS B CA 1
ATOM 5440 C C . CYS B 1 304 ? 6.473 15.953 4.344 1 98.81 304 CYS B C 1
ATOM 5442 O O . CYS B 1 304 ? 7.566 15.703 3.84 1 98.81 304 CYS B O 1
ATOM 5444 N N . PHE B 1 305 ? 5.816 15.094 5.129 1 98.75 305 PHE B N 1
ATOM 5445 C CA . PHE B 1 305 ? 6.359 13.75 5.289 1 98.75 305 PHE B CA 1
ATOM 5446 C C . PHE B 1 305 ? 6.488 13.055 3.941 1 98.75 305 PHE B C 1
ATOM 5448 O O . PHE B 1 305 ? 7.547 12.516 3.613 1 98.75 305 PHE B O 1
ATOM 5455 N N . ARG B 1 306 ? 5.453 13.094 3.137 1 98.62 306 ARG B N 1
ATOM 5456 C CA . ARG B 1 306 ? 5.387 12.375 1.871 1 98.62 306 ARG B CA 1
ATOM 5457 C C . ARG B 1 306 ? 6.434 12.883 0.89 1 98.62 306 ARG B C 1
ATOM 5459 O O . ARG B 1 306 ? 7.043 12.094 0.158 1 98.62 306 ARG B O 1
ATOM 5466 N N . ILE B 1 307 ? 6.707 14.18 0.875 1 98.62 307 ILE B N 1
ATOM 5467 C CA . ILE B 1 307 ? 7.484 14.727 -0.233 1 98.62 307 ILE B CA 1
ATOM 5468 C C . ILE B 1 307 ? 8.945 14.867 0.182 1 98.62 307 ILE B C 1
ATOM 5470 O O . ILE B 1 307 ? 9.82 15.039 -0.666 1 98.62 307 ILE B O 1
ATOM 5474 N N . LEU B 1 308 ? 9.25 14.805 1.503 1 98.75 308 LEU B N 1
ATOM 5475 C CA . LEU B 1 308 ? 10.633 15 1.924 1 98.75 308 LEU B CA 1
ATOM 5476 C C . LEU B 1 308 ? 11.164 13.758 2.635 1 98.75 308 LEU B C 1
ATOM 5478 O O . LEU B 1 308 ? 12.25 13.273 2.312 1 98.75 308 LEU B O 1
ATOM 5482 N N . ILE B 1 309 ? 10.398 13.195 3.576 1 98.75 309 ILE B N 1
ATOM 5483 C CA . ILE B 1 309 ? 10.906 12.125 4.434 1 98.75 309 ILE B CA 1
ATOM 5484 C C . ILE B 1 309 ? 10.781 10.781 3.717 1 98.75 309 ILE B C 1
ATOM 5486 O O . ILE B 1 309 ? 11.695 9.953 3.771 1 98.75 309 ILE B O 1
ATOM 5490 N N . ASP B 1 310 ? 9.664 10.57 2.986 1 98.44 310 ASP B N 1
ATOM 5491 C CA . ASP B 1 310 ? 9.492 9.352 2.205 1 98.44 310 ASP B CA 1
ATOM 5492 C C . ASP B 1 310 ? 10.664 9.133 1.254 1 98.44 310 ASP B C 1
ATOM 5494 O O . ASP B 1 310 ? 11.281 8.07 1.256 1 98.44 310 ASP B O 1
ATOM 5498 N N . PRO B 1 311 ? 11 10.148 0.448 1 98.5 311 PRO B N 1
ATOM 5499 C CA . PRO B 1 311 ? 12.109 9.945 -0.482 1 98.5 311 PRO B CA 1
ATOM 5500 C C . PRO B 1 311 ? 13.43 9.664 0.231 1 98.5 311 PRO B C 1
ATOM 5502 O O . PRO B 1 311 ? 14.266 8.906 -0.271 1 98.5 311 PRO B O 1
ATOM 5505 N N . LEU B 1 312 ? 13.648 10.258 1.378 1 98.56 312 LEU B N 1
ATOM 5506 C CA . LEU B 1 312 ? 14.867 10.016 2.148 1 98.56 312 LEU B CA 1
ATOM 5507 C C . LEU B 1 312 ? 14.945 8.562 2.592 1 98.56 312 LEU B C 1
ATOM 5509 O O . LEU B 1 312 ? 15.984 7.918 2.436 1 98.56 312 LEU B O 1
ATOM 5513 N N . LEU B 1 313 ? 13.859 8.078 3.133 1 98.44 313 LEU B N 1
ATOM 5514 C CA . LEU B 1 313 ? 13.828 6.703 3.613 1 98.44 313 LEU B CA 1
ATOM 5515 C C . LEU B 1 313 ? 14.008 5.719 2.461 1 98.44 313 LEU B C 1
ATOM 5517 O O . LEU B 1 313 ? 14.766 4.758 2.574 1 98.44 313 LEU B O 1
ATOM 5521 N N . ASN B 1 314 ? 13.305 5.938 1.35 1 98.12 314 ASN B N 1
ATOM 5522 C CA . ASN B 1 314 ? 13.492 5.094 0.173 1 98.12 314 ASN B CA 1
ATOM 5523 C C . ASN B 1 314 ? 14.953 5.043 -0.252 1 98.12 314 ASN B C 1
ATOM 5525 O O . ASN B 1 314 ? 15.492 3.965 -0.528 1 98.12 314 ASN B O 1
ATOM 5529 N N . SER B 1 315 ? 15.547 6.207 -0.301 1 98.19 315 SER B N 1
ATOM 5530 C CA . SER B 1 315 ? 16.953 6.289 -0.705 1 98.19 315 SER B CA 1
ATOM 5531 C C . SER B 1 315 ? 17.844 5.559 0.284 1 98.19 315 SER B C 1
ATOM 5533 O O . SER B 1 315 ? 18.812 4.91 -0.115 1 98.19 315 SER B O 1
ATOM 5535 N N . SER B 1 316 ? 17.531 5.621 1.558 1 98.25 316 SER B N 1
ATOM 5536 C CA . SER B 1 316 ? 18.312 4.953 2.594 1 98.25 316 SER B CA 1
ATOM 5537 C C . SER B 1 316 ? 18.281 3.439 2.416 1 98.25 316 SER B C 1
ATOM 5539 O O . SER B 1 316 ? 19.156 2.734 2.93 1 98.25 316 SER B O 1
ATOM 5541 N N . PHE B 1 317 ? 17.312 2.955 1.727 1 98.19 317 PHE B N 1
ATOM 5542 C CA . PHE B 1 317 ? 17.172 1.529 1.453 1 98.19 317 PHE B CA 1
ATOM 5543 C C . PHE B 1 317 ? 17.625 1.207 0.032 1 98.19 317 PHE B C 1
ATOM 5545 O O . PHE B 1 317 ? 17.203 0.195 -0.539 1 98.19 317 PHE B O 1
ATOM 5552 N N . SER B 1 318 ? 18.281 2.111 -0.605 1 97.25 318 SER B N 1
ATOM 5553 C CA . SER B 1 318 ? 18.906 1.952 -1.919 1 97.25 318 SER B CA 1
ATOM 5554 C C . SER B 1 318 ? 17.844 1.858 -3.016 1 97.25 318 SER B C 1
ATOM 5556 O O . SER B 1 318 ? 18.047 1.166 -4.016 1 97.25 318 SER B O 1
ATOM 5558 N N . GLN B 1 319 ? 16.75 2.363 -2.75 1 96.44 319 GLN B N 1
ATOM 5559 C CA . GLN B 1 319 ? 15.75 2.445 -3.799 1 96.44 319 GLN B CA 1
ATOM 5560 C C . GLN B 1 319 ? 15.992 3.65 -4.703 1 96.44 319 GLN B C 1
ATOM 5562 O O . GLN B 1 319 ? 16.531 4.664 -4.262 1 96.44 319 GLN B O 1
ATOM 5567 N N . LYS B 1 320 ? 15.57 3.51 -5.914 1 91.06 320 LYS B N 1
ATOM 5568 C CA . LYS B 1 320 ? 15.648 4.637 -6.836 1 91.06 320 LYS B CA 1
ATOM 5569 C C . LYS B 1 320 ? 14.656 5.73 -6.457 1 91.06 320 LYS B C 1
ATOM 5571 O O . LYS B 1 320 ? 13.641 5.453 -5.816 1 91.06 320 LYS B O 1
ATOM 5576 N N . ILE B 1 321 ? 15 6.879 -6.859 1 90.25 321 ILE B N 1
ATOM 5577 C CA . ILE B 1 321 ? 14.094 8 -6.629 1 90.25 321 ILE B CA 1
ATOM 5578 C C . ILE B 1 321 ? 12.773 7.758 -7.363 1 90.25 321 ILE B C 1
ATOM 5580 O O . ILE B 1 321 ? 12.766 7.453 -8.555 1 90.25 321 ILE B O 1
ATOM 5584 N N . GLU B 1 322 ? 11.75 7.883 -6.652 1 91.88 322 GLU B N 1
ATOM 5585 C CA . GLU B 1 322 ? 10.414 7.652 -7.195 1 91.88 322 GLU B CA 1
ATOM 5586 C C . GLU B 1 322 ? 10.086 8.656 -8.297 1 91.88 322 GLU B C 1
ATOM 5588 O O . GLU B 1 322 ? 10.273 9.859 -8.125 1 91.88 322 GLU B O 1
ATOM 5593 N N . GLN B 1 323 ? 9.656 8.141 -9.398 1 92.56 323 GLN B N 1
ATOM 5594 C CA . GLN B 1 323 ? 9.117 8.992 -10.453 1 92.56 323 GLN B CA 1
ATOM 5595 C C . GLN B 1 323 ? 7.605 9.133 -10.336 1 92.56 323 GLN B C 1
ATOM 5597 O O . GLN B 1 323 ? 6.887 8.133 -10.297 1 92.56 323 GLN B O 1
ATOM 5602 N N . PRO B 1 324 ? 7.125 10.359 -10.273 1 96.81 324 PRO B N 1
ATOM 5603 C CA . PRO B 1 324 ? 5.672 10.516 -10.164 1 96.81 324 PRO B CA 1
ATOM 5604 C C . PRO B 1 324 ? 4.922 9.914 -11.352 1 96.81 324 PRO B C 1
ATOM 5606 O O . PRO B 1 324 ? 5.418 9.938 -12.477 1 96.81 324 PRO B O 1
ATOM 5609 N N . LEU B 1 325 ? 3.777 9.367 -11.094 1 97.94 325 LEU B N 1
ATOM 5610 C CA . LEU B 1 325 ? 2.859 8.961 -12.156 1 97.94 325 LEU B CA 1
ATOM 5611 C C . LEU B 1 325 ? 2.164 10.18 -12.758 1 97.94 325 LEU B C 1
ATOM 5613 O O . LEU B 1 325 ? 2.205 11.273 -12.188 1 97.94 325 LEU B O 1
ATOM 5617 N N . LYS B 1 326 ? 1.612 9.992 -13.883 1 98.25 326 LYS B N 1
ATOM 5618 C CA . LYS B 1 326 ? 0.888 11.078 -14.539 1 98.25 326 LYS B CA 1
ATOM 5619 C C . LYS B 1 326 ? -0.528 10.648 -14.914 1 98.25 326 LYS B C 1
ATOM 5621 O O . LYS B 1 326 ? -0.719 9.609 -15.555 1 98.25 326 LYS B O 1
ATOM 5626 N N . PHE B 1 327 ? -1.511 11.359 -14.508 1 97.75 327 PHE B N 1
ATOM 5627 C CA . PHE B 1 327 ? -2.92 11.148 -14.812 1 97.75 327 PHE B CA 1
ATOM 5628 C C . PHE B 1 327 ? -3.561 12.422 -15.352 1 97.75 327 PHE B C 1
ATOM 5630 O O . PHE B 1 327 ? -3.104 13.523 -15.047 1 97.75 327 PHE B O 1
ATOM 5637 N N . PRO B 1 328 ? -4.613 12.289 -16.172 1 97.75 328 PRO B N 1
ATOM 5638 C CA . PRO B 1 328 ? -5.344 13.484 -16.594 1 97.75 328 PRO B CA 1
ATOM 5639 C C . PRO B 1 328 ? -6.176 14.094 -15.469 1 97.75 328 PRO B C 1
ATOM 5641 O O . PRO B 1 328 ? -6.762 13.367 -14.664 1 97.75 328 PRO B O 1
ATOM 5644 N N . SER B 1 329 ? -6.23 15.406 -15.469 1 97.56 329 SER B N 1
ATOM 5645 C CA . SER B 1 329 ? -7.07 16.109 -14.5 1 97.56 329 SER B CA 1
ATOM 5646 C C . SER B 1 329 ? -8.539 16.047 -14.906 1 97.56 329 SER B C 1
ATOM 5648 O O . SER B 1 329 ? -8.883 16.25 -16.078 1 97.56 329 SER B O 1
ATOM 5650 N N . LEU B 1 330 ? -9.43 15.758 -13.977 1 96.38 330 LEU B N 1
ATOM 5651 C CA . LEU B 1 330 ? -10.859 15.742 -14.258 1 96.38 330 LEU B CA 1
ATOM 5652 C C . LEU B 1 330 ? -11.414 17.156 -14.336 1 96.38 330 LEU B C 1
ATOM 5654 O O . LEU B 1 330 ? -12.305 17.438 -15.141 1 96.38 330 LEU B O 1
ATOM 5658 N N . HIS B 1 331 ? -10.883 18.078 -13.523 1 94.94 331 HIS B N 1
ATOM 5659 C CA . HIS B 1 331 ? -11.375 19.438 -13.43 1 94.94 331 HIS B CA 1
ATOM 5660 C C . HIS B 1 331 ? -10.242 20.453 -13.625 1 94.94 331 HIS B C 1
ATOM 5662 O O . HIS B 1 331 ? -9.07 20.078 -13.586 1 94.94 331 HIS B O 1
ATOM 5668 N N . SER B 1 332 ? -10.664 21.672 -13.906 1 95.75 332 SER B N 1
ATOM 5669 C CA . SER B 1 332 ? -9.695 22.766 -13.922 1 95.75 332 SER B CA 1
ATOM 5670 C C . SER B 1 332 ? -9.336 23.203 -12.508 1 95.75 332 SER B C 1
ATOM 5672 O O . SER B 1 332 ? -10.086 22.953 -11.562 1 95.75 332 SER B O 1
ATOM 5674 N N . LYS B 1 333 ? -8.211 23.734 -12.391 1 95.5 333 LYS B N 1
ATOM 5675 C CA . LYS B 1 333 ? -7.742 24.312 -11.141 1 95.5 333 LYS B CA 1
ATOM 5676 C C . LYS B 1 333 ? -6.84 25.516 -11.391 1 95.5 333 LYS B C 1
ATOM 5678 O O . LYS B 1 333 ? -5.988 25.484 -12.289 1 95.5 333 LYS B O 1
ATOM 5683 N N . LYS B 1 334 ? -7.066 26.547 -10.625 1 95.62 334 LYS B N 1
ATOM 5684 C CA . LYS B 1 334 ? -6.281 27.766 -10.766 1 95.62 334 LYS B CA 1
ATOM 5685 C C . LYS B 1 334 ? -5.617 28.141 -9.445 1 95.62 334 LYS B C 1
ATOM 5687 O O . LYS B 1 334 ? -6.09 27.75 -8.375 1 95.62 334 LYS B O 1
ATOM 5692 N N . LYS B 1 335 ? -4.527 28.766 -9.547 1 92.62 335 LYS B N 1
ATOM 5693 C CA . LYS B 1 335 ? -3.91 29.344 -8.359 1 92.62 335 LYS B CA 1
ATOM 5694 C C . LYS B 1 335 ? -3.279 30.703 -8.68 1 92.62 335 LYS B C 1
ATOM 5696 O O . LYS B 1 335 ? -2.889 30.953 -9.82 1 92.62 335 LYS B O 1
ATOM 5701 N N . LYS B 1 336 ? -3.139 31.484 -7.633 1 90.62 336 LYS B N 1
ATOM 5702 C CA . LYS B 1 336 ? -2.639 32.844 -7.805 1 90.62 336 LYS B CA 1
ATOM 5703 C C . LYS B 1 336 ? -1.197 32.969 -7.316 1 90.62 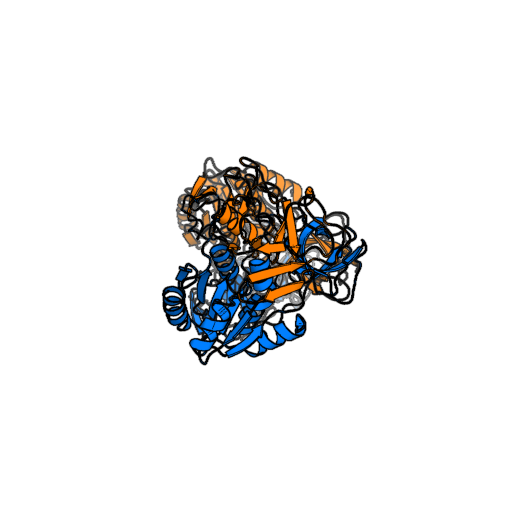336 LYS B C 1
ATOM 5705 O O . LYS B 1 336 ? -0.505 33.938 -7.648 1 90.62 336 LYS B O 1
ATOM 5710 N N . HIS B 1 337 ? -0.778 32.031 -6.629 1 90.62 337 HIS B N 1
ATOM 5711 C CA . HIS B 1 337 ? 0.562 32.125 -6.059 1 90.62 337 HIS B CA 1
ATOM 5712 C C . HIS B 1 337 ? 1.572 31.359 -6.918 1 90.62 337 HIS B C 1
ATOM 5714 O O . HIS B 1 337 ? 1.192 30.625 -7.832 1 90.62 337 HIS B O 1
ATOM 5720 N N . LYS B 1 338 ? 2.893 31.594 -6.609 1 93.44 338 LYS B N 1
ATOM 5721 C CA . LYS B 1 338 ? 3.971 30.984 -7.383 1 93.44 338 LYS B CA 1
ATOM 5722 C C . LYS B 1 338 ? 4.609 29.828 -6.621 1 93.44 338 LYS B C 1
ATOM 5724 O O . LYS B 1 338 ? 5.766 29.484 -6.859 1 93.44 338 LYS B O 1
ATOM 5729 N N . LEU B 1 339 ? 3.938 29.266 -5.738 1 97.12 339 LEU B N 1
ATOM 5730 C CA . LEU B 1 339 ? 4.418 28.125 -4.965 1 97.12 339 LEU B CA 1
ATOM 5731 C C . LEU B 1 339 ? 4.074 26.812 -5.66 1 97.12 339 LEU B C 1
ATOM 5733 O O . LEU B 1 339 ? 3.094 26.734 -6.402 1 97.12 339 LEU B O 1
ATOM 5737 N N . THR B 1 340 ? 4.938 25.797 -5.516 1 98.06 340 THR B N 1
ATOM 5738 C CA . THR B 1 340 ? 4.5 24.453 -5.855 1 98.06 340 THR B CA 1
ATOM 5739 C C . THR B 1 340 ? 3.408 23.984 -4.902 1 98.06 340 THR B C 1
ATOM 5741 O O . THR B 1 340 ? 3.594 23.984 -3.686 1 98.06 340 THR B O 1
ATOM 5744 N N . GLU B 1 341 ? 2.344 23.641 -5.469 1 98.12 341 GLU B N 1
ATOM 5745 C CA . GLU B 1 341 ? 1.211 23.25 -4.637 1 98.12 341 GLU B CA 1
ATOM 5746 C C . GLU B 1 341 ? 0.988 21.734 -4.684 1 98.12 341 GLU B C 1
ATOM 5748 O O . GLU B 1 341 ? 1.041 21.125 -5.758 1 98.12 341 GLU B O 1
ATOM 5753 N N . PHE B 1 342 ? 0.815 21.172 -3.58 1 98.25 342 PHE B N 1
ATOM 5754 C CA . PHE B 1 342 ? 0.411 19.781 -3.408 1 98.25 342 PHE B CA 1
ATOM 5755 C C . PHE B 1 342 ? -1.01 19.688 -2.865 1 98.25 342 PHE B C 1
ATOM 5757 O O . PHE B 1 342 ? -1.328 20.312 -1.844 1 98.25 342 PHE B O 1
ATOM 5764 N N . TYR B 1 343 ? -1.883 18.969 -3.525 1 97.62 343 TYR B N 1
ATOM 5765 C CA . TYR B 1 343 ? -3.26 18.875 -3.057 1 97.62 343 TYR B CA 1
ATOM 5766 C C . TYR B 1 343 ? -3.787 17.453 -3.189 1 97.62 343 TYR B C 1
ATOM 5768 O O . TYR B 1 343 ? -3.34 16.688 -4.055 1 97.62 343 TYR B O 1
ATOM 5776 N N . PRO B 1 344 ? -4.66 17.062 -2.281 1 98.06 344 PRO B N 1
ATOM 5777 C CA . PRO B 1 344 ? -5.152 15.688 -2.268 1 98.06 344 PRO B CA 1
ATOM 5778 C C . PRO B 1 344 ? -6.105 15.391 -3.424 1 98.06 344 PRO B C 1
ATOM 5780 O O . PRO B 1 344 ? -6.938 16.219 -3.771 1 98.06 344 PRO B O 1
ATOM 5783 N N . VAL B 1 345 ? -5.949 14.203 -3.98 1 98.38 345 VAL B N 1
ATOM 5784 C CA . VAL B 1 345 ? -6.781 13.797 -5.105 1 98.38 345 VAL B CA 1
ATOM 5785 C C . VAL B 1 345 ? -7.199 12.336 -4.941 1 98.38 345 VAL B C 1
ATOM 5787 O O . VAL B 1 345 ? -6.555 11.578 -4.211 1 98.38 345 VAL B O 1
ATOM 5790 N N . ARG B 1 346 ? -8.242 11.953 -5.578 1 97.75 346 ARG B N 1
ATOM 5791 C CA . ARG B 1 346 ? -8.695 10.57 -5.66 1 97.75 346 ARG B CA 1
ATOM 5792 C C . ARG B 1 346 ? -8.844 10.133 -7.113 1 97.75 346 ARG B C 1
ATOM 5794 O O . ARG B 1 346 ? -9 10.961 -8.008 1 97.75 346 ARG B O 1
ATOM 5801 N N . PHE B 1 347 ? -8.789 8.867 -7.371 1 97.62 347 PHE B N 1
ATOM 5802 C CA . PHE B 1 347 ? -9.023 8.297 -8.695 1 97.62 347 PHE B CA 1
ATOM 5803 C C . PHE B 1 347 ? -10.508 8.289 -9.031 1 97.62 347 PHE B C 1
ATOM 5805 O O . PHE B 1 347 ? -11.344 7.984 -8.18 1 97.62 347 PHE B O 1
ATOM 5812 N N . VAL B 1 348 ? -10.812 8.664 -10.172 1 97.56 348 VAL B N 1
ATOM 5813 C CA . VAL B 1 348 ? -12.125 8.484 -10.781 1 97.56 348 VAL B CA 1
ATOM 5814 C C . VAL B 1 348 ? -11.969 7.824 -12.148 1 97.56 348 VAL B C 1
ATOM 5816 O O . VAL B 1 348 ? -11.359 8.398 -13.055 1 97.56 348 VAL B O 1
ATOM 5819 N N . THR B 1 349 ? -12.602 6.66 -12.273 1 96.94 349 THR B N 1
ATOM 5820 C CA . THR B 1 349 ? -12.414 5.945 -13.531 1 96.94 349 THR B CA 1
ATOM 5821 C C . THR B 1 349 ? -13.68 6.012 -14.383 1 96.94 349 THR B C 1
ATOM 5823 O O . THR B 1 349 ? -14.766 5.652 -13.922 1 96.94 349 THR B O 1
ATOM 5826 N N . LYS B 1 350 ? -13.578 6.52 -15.57 1 95.5 350 LYS B N 1
ATOM 5827 C CA . LYS B 1 350 ? -14.562 6.531 -16.641 1 95.5 350 LYS B CA 1
ATOM 5828 C C . LYS B 1 350 ? -14.016 5.855 -17.906 1 95.5 350 LYS B C 1
ATOM 5830 O O . LYS B 1 350 ? -13.625 4.688 -17.859 1 95.5 350 LYS B O 1
ATOM 5835 N N . GLU B 1 351 ? -13.82 6.566 -18.953 1 92.88 351 GLU B N 1
ATOM 5836 C CA . GLU B 1 351 ? -13.141 6.016 -20.125 1 92.88 351 GLU B CA 1
ATOM 5837 C C . GLU B 1 351 ? -11.656 5.805 -19.844 1 92.88 351 GLU B C 1
ATOM 5839 O O . GLU B 1 351 ? -11.023 4.93 -20.438 1 92.88 351 GLU B O 1
ATOM 5844 N N . LYS B 1 352 ? -11.148 6.605 -19.016 1 94.88 352 LYS B N 1
ATOM 5845 C CA . LYS B 1 352 ? -9.812 6.488 -18.438 1 94.88 352 LYS B CA 1
ATOM 5846 C C . LYS B 1 352 ? -9.812 6.879 -16.969 1 94.88 352 LYS B C 1
ATOM 5848 O O . LYS B 1 352 ? -10.844 7.281 -16.422 1 94.88 352 LYS B O 1
ATOM 5853 N N . THR B 1 353 ? -8.758 6.68 -16.312 1 97.25 353 THR B N 1
ATOM 5854 C CA . THR B 1 353 ? -8.656 7.062 -14.914 1 97.25 353 THR B CA 1
ATOM 5855 C C . THR B 1 353 ? -8.18 8.508 -14.773 1 97.25 353 THR B C 1
ATOM 5857 O O . THR B 1 353 ? -7.156 8.883 -15.352 1 97.25 353 THR B O 1
ATOM 5860 N N . TYR B 1 354 ? -8.914 9.297 -14.016 1 97.94 354 TYR B N 1
ATOM 5861 C CA . TYR B 1 354 ? -8.641 10.703 -13.766 1 97.94 354 TYR B CA 1
ATOM 5862 C C . TYR B 1 354 ? -8.258 10.938 -12.312 1 97.94 354 TYR B C 1
ATOM 5864 O O . TYR B 1 354 ? -8.484 10.078 -11.453 1 97.94 354 TYR B O 1
ATOM 5872 N N . LEU B 1 355 ? -7.676 12.078 -12.141 1 98.06 355 LEU B N 1
ATOM 5873 C CA . LEU B 1 355 ? -7.527 12.602 -10.789 1 98.06 355 LEU B CA 1
ATOM 5874 C C . LEU B 1 355 ? -8.602 13.648 -10.492 1 98.06 355 LEU B C 1
ATOM 5876 O O . LEU B 1 355 ? -8.789 14.586 -11.273 1 98.06 355 LEU B O 1
ATOM 5880 N N . GLU B 1 356 ? -9.234 13.484 -9.445 1 98 356 GLU B N 1
ATOM 5881 C CA . GLU B 1 356 ? -10.211 14.461 -8.969 1 98 356 GLU B CA 1
ATOM 5882 C C . GLU B 1 356 ? -9.773 15.078 -7.645 1 98 356 GLU B C 1
ATOM 5884 O O . GLU B 1 356 ? -9.531 14.367 -6.668 1 98 356 GLU B O 1
ATOM 5889 N N . PRO B 1 357 ? -9.711 16.422 -7.59 1 96.94 357 PRO B N 1
ATOM 5890 C CA . PRO B 1 357 ? -9.336 17.062 -6.328 1 96.94 357 PRO B CA 1
ATOM 5891 C C . PRO B 1 357 ? -10.352 16.812 -5.215 1 96.94 357 PRO B C 1
ATOM 5893 O O . PRO B 1 357 ? -11.562 16.781 -5.473 1 96.94 357 PRO B O 1
ATOM 5896 N N . ILE B 1 358 ? -9.883 16.578 -4.074 1 95.69 358 ILE B N 1
ATOM 5897 C CA . ILE B 1 358 ? -10.711 16.531 -2.875 1 95.69 358 ILE B CA 1
ATOM 5898 C C . ILE B 1 358 ? -10.789 17.922 -2.25 1 95.69 358 ILE B C 1
ATOM 5900 O O . ILE B 1 358 ? -9.758 18.562 -2.021 1 95.69 358 ILE B O 1
ATOM 5904 N N . GLU B 1 359 ? -11.938 18.375 -1.991 1 91.81 359 GLU B N 1
ATOM 5905 C CA . GLU B 1 359 ? -12.117 19.703 -1.415 1 91.81 359 GLU B CA 1
ATOM 5906 C C . GLU B 1 359 ? -11.742 19.719 0.064 1 91.81 359 GLU B C 1
ATOM 5908 O O . GLU B 1 359 ? -12.031 18.766 0.795 1 91.81 359 GLU B O 1
ATOM 5913 N N . TRP B 1 360 ? -11.141 20.844 0.434 1 90.44 360 TRP B N 1
ATOM 5914 C CA . TRP B 1 360 ? -10.766 21.047 1.831 1 90.44 360 TRP B CA 1
ATOM 5915 C C . TRP B 1 360 ? -10.633 22.531 2.15 1 90.44 360 TRP B C 1
ATOM 5917 O O . TRP B 1 360 ? -10.5 23.359 1.243 1 90.44 360 TRP B O 1
ATOM 5927 N N . ASN B 1 361 ? -10.656 22.859 3.404 1 89.69 361 ASN B N 1
ATOM 5928 C CA . ASN B 1 361 ? -10.695 24.25 3.85 1 89.69 361 ASN B CA 1
ATOM 5929 C C . ASN B 1 361 ? -9.297 24.766 4.203 1 89.69 361 ASN B C 1
ATOM 5931 O O . ASN B 1 361 ? -9.164 25.781 4.883 1 89.69 361 ASN B O 1
ATOM 5935 N N . GLY B 1 362 ? -8.32 24.047 3.846 1 88.38 362 GLY B N 1
ATOM 5936 C CA . GLY B 1 362 ? -6.965 24.453 4.18 1 88.38 362 GLY B CA 1
ATOM 5937 C C . GLY B 1 362 ? -6.199 23.406 4.957 1 88.38 362 GLY B C 1
ATOM 5938 O O . GLY B 1 362 ? -6.734 22.344 5.254 1 88.38 362 GLY B O 1
ATOM 5939 N N . SER B 1 363 ? -4.984 23.75 5.34 1 87.81 363 SER B N 1
ATOM 5940 C CA . SER B 1 363 ? -4.062 22.75 5.867 1 87.81 363 SER B CA 1
ATOM 5941 C C . SER B 1 363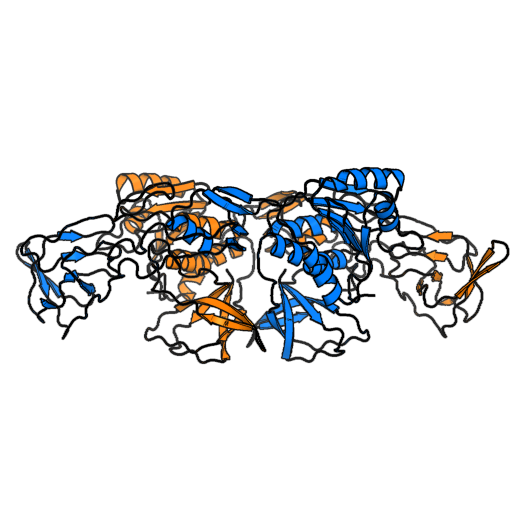 ? -4.434 22.359 7.293 1 87.81 363 SER B C 1
ATOM 5943 O O . SER B 1 363 ? -3.961 21.344 7.805 1 87.81 363 SER B O 1
ATOM 5945 N N . GLY B 1 364 ? -5.27 23.109 7.965 1 91.5 364 GLY B N 1
ATOM 5946 C CA . GLY B 1 364 ? -5.723 22.781 9.305 1 91.5 364 GLY B CA 1
ATOM 5947 C C . GLY B 1 364 ? -6.996 21.953 9.312 1 91.5 364 GLY B C 1
ATOM 5948 O O . GLY B 1 364 ? -7.453 21.531 10.375 1 91.5 364 GLY B O 1
ATOM 5949 N N . ASP B 1 365 ? -7.504 21.766 8.117 1 94.19 365 ASP B N 1
ATOM 5950 C CA . ASP B 1 365 ? -8.719 20.969 7.98 1 94.19 365 ASP B CA 1
ATOM 5951 C C . ASP B 1 365 ? -8.469 19.516 8.375 1 94.19 365 ASP B C 1
ATOM 5953 O O . ASP B 1 365 ? -7.73 18.797 7.695 1 94.19 365 ASP B O 1
ATOM 5957 N N . VAL B 1 366 ? -9.086 19.062 9.406 1 94.19 366 VAL B N 1
ATOM 5958 C CA . VAL B 1 366 ? -8.844 17.719 9.953 1 94.19 366 VAL B CA 1
ATOM 5959 C C . VAL B 1 366 ? -9.305 16.672 8.953 1 94.19 366 VAL B C 1
ATOM 5961 O O . VAL B 1 366 ? -8.898 15.508 9.039 1 94.19 366 VAL B O 1
ATOM 5964 N N . LYS B 1 367 ? -10.141 17.031 8.008 1 95.5 367 LYS B N 1
ATOM 5965 C CA . LYS B 1 367 ? -10.68 16.094 7.031 1 95.5 367 LYS B CA 1
ATOM 5966 C C . LYS B 1 367 ? -9.852 16.094 5.75 1 95.5 367 LYS B C 1
ATOM 5968 O O . LYS B 1 367 ? -10.125 15.328 4.824 1 95.5 367 LYS B O 1
ATOM 5973 N N . ALA B 1 368 ? -8.883 16.938 5.809 1 94.25 368 ALA B N 1
ATOM 5974 C CA . ALA B 1 368 ? -8.102 17.062 4.582 1 94.25 368 ALA B CA 1
ATOM 5975 C C . ALA B 1 368 ? -7.527 15.719 4.152 1 94.25 368 ALA B C 1
ATOM 5977 O O . ALA B 1 368 ? -6.973 14.984 4.973 1 94.25 368 ALA B O 1
ATOM 5978 N N . ALA B 1 369 ? -7.746 15.289 2.957 1 95.62 369 ALA B N 1
ATOM 5979 C CA . ALA B 1 369 ? -7.141 14.148 2.279 1 95.62 369 ALA B CA 1
ATOM 5980 C C . ALA B 1 369 ? -7.855 12.852 2.65 1 95.62 369 ALA B C 1
ATOM 5982 O O . ALA B 1 369 ? -7.465 11.773 2.205 1 95.62 369 ALA B O 1
ATOM 5983 N N . ARG B 1 370 ? -8.898 12.953 3.57 1 95.88 370 ARG B N 1
ATOM 5984 C CA . ARG B 1 370 ? -9.672 11.727 3.76 1 95.88 370 ARG B CA 1
ATOM 5985 C C . ARG B 1 370 ? -10.188 11.195 2.428 1 95.88 370 ARG B C 1
ATOM 5987 O O . ARG B 1 370 ? -10.57 11.969 1.548 1 95.88 370 ARG B O 1
ATOM 5994 N N . PHE B 1 371 ? -10.078 9.945 2.137 1 96.06 371 PHE B N 1
ATOM 5995 C CA . PHE B 1 371 ? -10.562 9.242 0.951 1 96.06 371 PHE B CA 1
ATOM 5996 C C . PHE B 1 371 ? -9.672 9.539 -0.25 1 96.06 371 PHE B C 1
ATOM 5998 O O . PHE B 1 371 ? -10.031 9.234 -1.388 1 96.06 371 PHE B O 1
ATOM 6005 N N . SER B 1 372 ? -8.516 10.195 -0.03 1 97.62 372 SER B N 1
ATOM 6006 C CA . SER B 1 372 ? -7.609 10.492 -1.137 1 97.62 372 SER B CA 1
ATOM 6007 C C . SER B 1 372 ? -6.688 9.312 -1.429 1 97.62 372 SER B C 1
ATOM 6009 O O . SER B 1 372 ? -6.406 8.508 -0.542 1 97.62 372 SER B O 1
ATOM 6011 N N . ASN B 1 373 ? -6.219 9.266 -2.699 1 97.56 373 ASN B N 1
ATOM 6012 C CA . ASN B 1 373 ? -5.258 8.25 -3.107 1 97.56 373 ASN B CA 1
ATOM 6013 C C . ASN B 1 373 ? -3.828 8.773 -3.051 1 97.56 373 ASN B C 1
ATOM 6015 O O . ASN B 1 373 ? -2.875 7.996 -3.094 1 97.56 373 ASN B O 1
ATOM 6019 N N . GLY B 1 374 ? -3.695 10.055 -3.004 1 98.19 374 GLY B N 1
ATOM 6020 C CA . GLY B 1 374 ? -2.369 10.648 -2.982 1 98.19 374 GLY B CA 1
ATOM 6021 C C . GLY B 1 374 ? -2.381 12.148 -3.221 1 98.19 374 GLY B C 1
ATOM 6022 O O . GLY B 1 374 ? -3.365 12.82 -2.912 1 98.19 374 GLY B O 1
ATOM 6023 N N . LEU B 1 375 ? -1.228 12.695 -3.666 1 98.62 375 LEU B N 1
ATOM 6024 C CA . LEU B 1 375 ? -1.032 14.125 -3.912 1 98.62 375 LEU B CA 1
ATOM 6025 C C . LEU B 1 375 ? -0.855 14.398 -5.402 1 98.62 375 LEU B C 1
ATOM 6027 O O . LEU B 1 375 ? -0.083 13.711 -6.074 1 98.62 375 LEU B O 1
ATOM 6031 N N . ALA B 1 376 ? -1.546 15.352 -5.902 1 98.5 376 ALA B N 1
ATOM 6032 C CA . ALA B 1 376 ? -1.225 15.961 -7.191 1 98.5 376 ALA B CA 1
ATOM 6033 C C . ALA B 1 376 ? -0.235 17.109 -7.02 1 98.5 376 ALA B C 1
ATOM 6035 O O . ALA B 1 376 ? -0.228 17.781 -5.984 1 98.5 376 ALA B O 1
ATOM 6036 N N . ILE B 1 377 ? 0.571 17.312 -7.992 1 98.19 377 ILE B N 1
ATOM 6037 C CA . ILE B 1 377 ? 1.56 18.391 -7.969 1 98.19 377 ILE B CA 1
ATOM 6038 C C . ILE B 1 377 ? 1.151 19.484 -8.945 1 98.19 377 ILE B C 1
ATOM 6040 O O . ILE B 1 377 ? 0.99 19.234 -10.141 1 98.19 377 ILE B O 1
ATOM 6044 N N . PHE B 1 378 ? 0.899 20.641 -8.484 1 98.12 378 PHE B N 1
ATOM 6045 C CA . PHE B 1 378 ? 0.701 21.859 -9.266 1 98.12 378 PHE B CA 1
ATOM 6046 C C . PHE B 1 378 ? 1.975 22.688 -9.297 1 98.12 378 PHE B C 1
ATOM 6048 O O . PHE B 1 378 ? 2.256 23.438 -8.359 1 98.12 378 PHE B O 1
ATOM 6055 N N . PRO B 1 379 ? 2.711 22.609 -10.344 1 96.5 379 PRO B N 1
ATOM 6056 C CA . PRO B 1 379 ? 4.047 23.219 -10.398 1 96.5 379 PRO B CA 1
ATOM 6057 C C . PRO B 1 379 ? 4.012 24.734 -10.242 1 96.5 379 PRO B C 1
ATOM 6059 O O . PRO B 1 379 ? 3.018 25.375 -10.609 1 96.5 379 PRO B O 1
ATOM 6062 N N . SER B 1 380 ? 5.098 25.297 -9.766 1 96 380 SER B N 1
ATOM 6063 C CA . SER B 1 380 ? 5.203 26.719 -9.469 1 96 380 SER B CA 1
ATOM 6064 C C . SER B 1 380 ? 5.098 27.562 -10.742 1 96 380 SER B C 1
ATOM 6066 O O . SER B 1 380 ? 4.621 28.703 -10.703 1 96 380 SER B O 1
ATOM 6068 N N . GLU B 1 381 ? 5.449 27.016 -11.852 1 94.56 381 GLU B N 1
ATOM 6069 C CA . GLU B 1 381 ? 5.555 27.766 -13.094 1 94.56 381 GLU B CA 1
ATOM 6070 C C . GLU B 1 381 ? 4.199 27.891 -13.789 1 94.56 381 GLU B C 1
ATOM 6072 O O . GLU B 1 381 ? 4.059 28.625 -14.758 1 94.56 381 GLU B O 1
ATOM 6077 N N . LYS B 1 382 ? 3.246 27.125 -13.312 1 94.12 382 LYS B N 1
ATOM 6078 C CA . LYS B 1 382 ? 1.914 27.156 -13.906 1 94.12 382 LYS B CA 1
ATOM 6079 C C . LYS B 1 382 ? 0.908 27.828 -12.984 1 94.12 382 LYS B C 1
ATOM 6081 O O . LYS B 1 382 ? 0.997 27.703 -11.758 1 94.12 382 LYS B O 1
ATOM 6086 N N . ASN B 1 383 ? -0.116 28.422 -13.633 1 95.56 383 ASN B N 1
ATOM 6087 C CA . ASN B 1 383 ? -1.146 29.062 -12.82 1 95.56 383 ASN B CA 1
ATOM 6088 C C . ASN B 1 383 ? -2.525 28.469 -13.094 1 95.56 383 ASN B C 1
ATOM 6090 O O . ASN B 1 383 ? -3.498 28.828 -12.422 1 95.56 383 ASN B O 1
ATOM 6094 N N . GLN B 1 384 ? -2.48 27.641 -14.039 1 96.31 384 GLN B N 1
ATOM 6095 C CA . GLN B 1 384 ? -3.752 27.016 -14.398 1 96.31 384 GLN B CA 1
ATOM 6096 C C . GLN B 1 384 ? -3.553 25.578 -14.875 1 96.31 384 GLN B C 1
ATOM 6098 O O . GLN B 1 384 ? -2.607 25.297 -15.609 1 96.31 384 GLN B O 1
ATOM 6103 N N . LEU B 1 385 ? -4.379 24.703 -14.375 1 96.19 385 LEU B N 1
ATOM 6104 C CA . LEU B 1 385 ? -4.516 23.344 -14.875 1 96.19 385 LEU B CA 1
ATOM 6105 C C . LEU B 1 385 ? -5.859 23.156 -15.57 1 96.19 385 LEU B C 1
ATOM 6107 O O . LEU B 1 385 ? -6.902 23.516 -15.031 1 96.19 385 LEU B O 1
ATOM 6111 N N . GLU B 1 386 ? -5.832 22.641 -16.781 1 96.75 386 GLU B N 1
ATOM 6112 C CA . GLU B 1 386 ? -7.051 22.406 -17.562 1 96.75 386 GLU B CA 1
ATOM 6113 C C . GLU B 1 386 ? -7.496 20.953 -17.453 1 96.75 386 GLU B C 1
ATOM 6115 O O . GLU B 1 386 ? -6.68 20.062 -17.188 1 96.75 386 GLU B O 1
ATOM 6120 N N . PRO B 1 387 ? -8.789 20.797 -17.656 1 96.5 387 PRO B N 1
ATOM 6121 C CA . PRO B 1 387 ? -9.211 19.391 -17.766 1 96.5 387 PRO B CA 1
ATOM 6122 C C . PRO B 1 387 ? -8.43 18.609 -18.812 1 96.5 387 PRO B C 1
ATOM 6124 O O . PRO B 1 387 ? -8.016 19.172 -19.828 1 96.5 387 PRO B O 1
ATOM 6127 N N . GLU B 1 388 ? -8.094 17.375 -18.516 1 96.25 388 GLU B N 1
ATOM 6128 C CA . GLU B 1 388 ? -7.422 16.438 -19.422 1 96.25 388 GLU B CA 1
ATOM 6129 C C . GLU B 1 388 ? -5.91 16.641 -19.391 1 96.25 388 GLU B C 1
ATOM 6131 O O . GLU B 1 388 ? -5.16 15.805 -19.906 1 96.25 388 GLU B O 1
ATOM 6136 N N . MET B 1 389 ? -5.477 17.719 -18.844 1 96.56 389 MET B N 1
ATOM 6137 C CA . MET B 1 389 ? -4.031 17.922 -18.734 1 96.56 389 MET B CA 1
ATOM 6138 C C . MET B 1 389 ? -3.404 16.859 -17.844 1 96.56 389 MET B C 1
ATOM 6140 O O . MET B 1 389 ? -3.965 16.516 -16.797 1 96.56 389 MET B O 1
ATOM 6144 N N . MET B 1 390 ? -2.252 16.359 -18.234 1 97.12 390 MET B N 1
ATOM 6145 C CA . MET B 1 390 ? -1.538 15.359 -17.422 1 97.12 390 MET B CA 1
ATOM 6146 C C . MET B 1 390 ? -0.885 16.016 -16.203 1 97.12 390 MET B C 1
ATOM 6148 O O . MET B 1 390 ? -0.123 16.969 -16.344 1 97.12 390 MET B O 1
ATOM 6152 N N . ILE B 1 391 ? -1.214 15.445 -15.055 1 96.81 391 ILE B N 1
ATOM 6153 C CA . ILE B 1 391 ? -0.713 15.977 -13.789 1 96.81 391 ILE B CA 1
ATOM 6154 C C . ILE B 1 391 ? 0.139 14.922 -13.094 1 96.81 391 ILE B C 1
ATOM 6156 O O . ILE B 1 391 ? -0.196 13.734 -13.102 1 96.81 391 ILE B O 1
ATOM 6160 N N . GLN B 1 392 ? 1.238 15.383 -12.523 1 97.94 392 GLN B N 1
ATOM 6161 C CA . GLN B 1 392 ? 2.059 14.484 -11.719 1 97.94 392 GLN B CA 1
ATOM 6162 C C . GLN B 1 392 ? 1.327 14.07 -10.445 1 97.94 392 GLN B C 1
ATOM 6164 O O . GLN B 1 392 ? 0.638 14.883 -9.82 1 97.94 392 GLN B O 1
ATOM 6169 N N . PHE B 1 393 ? 1.483 12.82 -10.133 1 98.38 393 PHE B N 1
ATOM 6170 C CA . PHE B 1 393 ? 0.745 12.203 -9.039 1 98.38 393 PHE B CA 1
ATOM 6171 C C . PHE B 1 393 ? 1.675 11.383 -8.156 1 98.38 393 PHE B C 1
ATOM 6173 O O . PHE B 1 393 ? 2.469 10.578 -8.656 1 98.38 393 PHE B O 1
ATOM 6180 N N . LEU B 1 394 ? 1.625 11.617 -6.84 1 98.31 394 LEU B N 1
ATOM 6181 C CA . LEU B 1 394 ? 2.322 10.828 -5.832 1 98.31 394 LEU B CA 1
ATOM 6182 C C . LEU B 1 394 ? 1.334 10.039 -4.98 1 98.31 394 LEU B C 1
ATOM 6184 O O . LEU B 1 394 ? 0.569 10.617 -4.207 1 98.31 394 LEU B O 1
ATOM 6188 N N . ALA B 1 395 ? 1.382 8.781 -5.113 1 97.25 395 ALA B N 1
ATOM 6189 C CA . ALA B 1 395 ? 0.514 7.945 -4.293 1 97.25 395 ALA B CA 1
ATOM 6190 C C . ALA B 1 395 ? 0.944 7.977 -2.83 1 97.25 395 ALA B C 1
ATOM 6192 O O . ALA B 1 395 ? 2.125 8.164 -2.527 1 97.25 395 ALA B O 1
ATOM 6193 N N . TRP B 1 396 ? -0.016 7.816 -1.909 1 96.38 396 TRP B N 1
ATOM 6194 C CA . TRP B 1 396 ? 0.337 7.746 -0.495 1 96.38 396 TRP B CA 1
ATOM 6195 C C . TRP B 1 396 ? 1.214 6.531 -0.213 1 96.38 396 TRP B C 1
ATOM 6197 O O . TRP B 1 396 ? 1.053 5.484 -0.843 1 96.38 396 TRP B O 1
#

Foldseek 3Di:
DAALVVQQVLLQVPFAFPAKDKDFLVPQALFFAQFWDFFQFWVVNAWWFQAFAKFAAQVPDDAFDKAWEDAEFEAPDDDADDVPHGMYGYHGGGHDHPPTFEGDHRVQKDWDDDPRTIIIGGRDPGDDGNYRIDHTRPVHGGGHGDGGQLDGDHDVNSVVCVVRVCRMGMGTDDWAEAEEEEEPQEDDPPDDHDPSHDYPPLLVLLQVLCVSNVDHHPDYYYDYLDLVRVLVVVLVRLVTQEYEYEALQDDPPPSSPVVSCVVSAWDWPDAAHQEPPWRGKTWTGHPRYTYIYTYNQRQSSNVCCQSRVVQSRSVNSVHDRDFFDKFFAQAKDFDDALGWYKFFWAWDADVHIHTYTDDDDGSNGPCGNPRGQFIWIDHSVDGMHHGGDIITTDGD/DAALVVQQVLLQVPFAFPAKDKDFLVPQALFFAQFWDFFQFWVVNAWWFQAWAKFAAQVPADAFDKAWEDAEFEAPDDDADDVPHGMYGYHGGGHDHPPTFEGDHRVQKDWDDDPNTIIIGGRDPGDDGNYRIDHTRPVHGGGHGDGGQLDGDHDVNSVVCVVRVCRMGMGTDDWAEAEEEEEPQEDDPPDDHDPSHDYPPLLVLLQVLCVSNVDHHPDYYYDYLDLVRVLVVVLVRLVTQEYEYEALQDPPPPSSPVVSCVVSAWDWPDAAHQEPPWRGKTWTGHPRYTYIYTYNQRQSSNVCCQSRVVQSRSVNSVHDRDFFDKFFAQAKDFDDALGWYKFFWAWDADVHIHTYGDDADGSNGPCGNPRGQFIWIDHSVDGMHHGGDIITTDGD

Solvent-accessible surface area (backbone atoms only — not comparable to full-atom values): 40264 Å² total; per-residue (Å²): 120,46,46,56,69,57,51,40,52,58,52,49,71,67,50,57,68,62,52,67,44,73,42,50,47,93,72,37,72,51,36,29,25,61,45,68,40,54,34,78,44,38,28,44,64,37,38,22,26,67,41,45,25,33,34,25,29,49,88,74,62,55,65,63,43,76,41,60,40,88,56,73,42,39,42,43,43,86,60,74,66,50,91,89,62,61,38,33,40,32,18,51,60,8,57,54,32,73,79,44,40,22,40,47,43,49,89,62,44,49,73,48,73,57,97,86,44,41,33,35,26,33,81,52,95,73,72,50,82,48,32,53,41,45,47,51,28,69,77,34,38,56,63,37,79,76,43,54,51,23,40,64,27,46,47,40,45,47,22,32,34,23,51,56,39,36,48,62,36,55,21,45,38,73,66,47,31,26,38,39,34,45,34,60,21,50,39,59,29,80,54,85,69,54,70,65,35,46,36,47,18,52,60,50,29,52,45,46,62,34,42,73,65,71,40,70,61,76,42,78,44,78,39,50,83,37,70,70,64,40,50,55,52,49,59,60,32,57,75,22,43,32,26,41,32,28,26,45,44,74,45,70,96,49,41,56,47,60,51,50,39,46,76,71,59,35,45,77,74,50,66,32,36,40,38,33,64,38,28,50,29,31,37,30,31,46,97,69,19,42,36,37,30,29,34,63,35,50,41,14,32,52,50,45,39,59,69,45,50,46,56,31,54,41,43,32,40,55,29,74,82,82,74,62,39,34,37,26,25,64,52,66,47,72,54,89,60,71,37,31,31,56,45,34,19,25,80,44,68,70,91,44,37,24,36,36,79,58,86,64,87,47,44,69,28,67,66,35,46,52,88,40,53,26,34,34,53,43,54,37,90,49,48,66,45,50,55,62,40,67,33,43,32,43,70,113,119,46,46,57,67,57,50,41,53,59,52,47,70,66,51,56,70,63,53,67,43,76,41,50,46,92,71,37,73,53,36,29,24,61,45,67,42,54,35,79,44,39,29,43,64,37,38,23,26,68,42,45,26,33,35,24,30,50,87,75,63,55,67,63,42,74,42,60,41,88,55,73,42,39,42,44,43,85,60,72,64,52,91,90,62,61,40,33,40,31,19,50,59,9,58,56,31,72,81,44,39,21,39,46,44,49,90,60,43,49,73,47,72,58,96,88,44,40,32,34,27,32,80,51,94,73,72,50,82,48,32,54,43,45,48,51,29,69,76,34,39,56,64,37,79,76,42,55,52,22,39,65,25,46,47,41,44,48,21,33,34,22,53,57,38,37,48,61,36,55,21,46,38,73,65,47,30,26,38,39,34,42,34,61,21,50,39,59,28,81,54,85,67,55,70,65,36,46,36,47,20,54,60,49,29,54,44,47,62,34,42,72,64,70,40,70,59,77,43,78,46,77,39,51,84,37,71,70,63,41,50,54,52,51,57,60,31,57,74,22,43,31,27,40,32,29,27,45,45,74,45,68,95,49,42,57,47,60,52,50,39,45,76,72,60,33,45,76,73,49,65,33,36,41,38,34,65,37,30,49,30,31,37,30,32,46,97,68,18,41,35,37,30,29,33,62,34,51,42,16,33,52,50,45,40,58,68,44,50,46,56,31,53,41,42,32,40,54,28,74,81,82,74,62,41,34,37,27,26,64,53,64,48,73,54,89,60,70,38,30,31,55,45,34,19,24,80,44,68,70,88,45,38,23,37,37,77,58,87,65,87,48,45,69,28,66,65,36,47,52,88,39,53,26,34,35,53,44,53,37,91,49,47,66,45,49,56,61,40,67,33,43,32,43,68,112

InterPro domains:
  IPR001453 MoaB/Mog domain [PF00994] (178-314)
  IPR001453 MoaB/Mog domain [SM00852] (178-315)
  IPR001453 MoaB/Mog domain [TIGR00177] (175-311)
  IPR005110 MoeA, N-terminal and linker domain [PF03453] (2-165)
  IPR008284 Molybdenum cofactor biosynthesis, conserved site [PS01079] (250-284)
  IPR036135 MoeA, N-terminal and linker domain superfamily [SSF63882] (1-172)
  IPR036425 MoaB/Mog-like domain superfamily [G3DSA:3.40.980.10] (173-324)
  IPR036425 MoaB/Mog-like domain superfamily [SSF53218] (175-316)
  IPR036688 MoeA, C-terminal, domain IV superfamily [G3DSA:2.40.340.10] (325-388)
  IPR036688 MoeA, C-terminal, domain IV superfamily [SSF63867] (327-395)
  IPR038987 Molybdopterin biosynthesis protein MoeA-like [PTHR10192] (1-394)
  IPR038987 Molybdopterin biosynthesis protein MoeA-like [cd00887] (6-396)

pLDDT: mean 95.34, std 5.39, range [52.41, 98.81]

Sequence (792 aa):
MISYTEALNLVLKETKSYGTEFIPLSQSMGRVLSENILADRDYPPFHRSAMDGFAISHKDYVKDLSYFYQRELHAGSTFTKLPGETVIRIMTGAPVPDGFDAVIKIEDAIPSEKNGIKSVSFPMDGISLWQNIAKQGEDAKQNDSLLPIGTKLDISEVSLLASLGKFSVPVFSLPKVGIISTGNEVVPVDSSPLPHQIRDSNSYTIASSLFKFGIIPNFMIHVPDDEVKMKSIIKQGLDCDILILSGGVSMGEKDLVPDLLNKLGVTKIFHKIAIKPGKPVWFGKNETTLVFGLPGNPFSTQTCFRILIDPLLNSSFSQKIEQPLKFPSLHSKKKKHKLTEFYPVRFVTKEKTYLEPIEWNGSGDVKAARFSNGLAIFPSEKNQLEPEMMIQFLAWMISYTEALNLVLKETKSYGTEFIPLSQSMGRVLSENILADRDYPPFHRSAMDGFAISHKDYVKDLSYFYQRELHAGSTFTKLPGETVIRIMTGAPVPDGFDAVIKIEDAIPSEKNGIKSVSFPMDGISLWQNIAKQGEDAKQNDSLLPIGTKLDISEVSLLASLGKFSVPVFSLPKVGIISTGNEVVPVDSSPLPHQIRDSNSYTIASSLFKFGIIPNFMIHVPDDEVKMKSIIKQGLDCDILILSGGVSMGEKDLVPDLLNKLGVTKIFHKIAIKPGKPVWFGKNETTLVFGLPGNPFSTQTCFRILIDPLLNSSFSQKIEQPLKFPSLHSKKKKHKLTEFYPVRFVTKEKTYLEPIEWNGSGDVKAARFSNGLAIFPSEKNQLEPEMMIQFLAW

Nearest PDB structures (foldseek):
  2nqr-assembly1_B  TM=9.026E-01  e=7.738E-37  Escherichia coli
  2nro-assembly1_B  TM=8.805E-01  e=9.805E-37  Escherichia coli
  2nqq-assembly1_B  TM=8.842E-01  e=1.398E-36  Escherichia coli
  2nqn-assembly1_B  TM=9.047E-01  e=1.405E-35  Escherichia coli
  1g8l-assembly1_B  TM=8.867E-01  e=9.286E-36  Escherichia coli

Radius of gyration: 31.67 Å; Cα contacts (8 Å, |Δi|>4): 1993; chains: 2; bounding box: 49×112×69 Å